Protein AF-A0A447N377-F1 (afdb_monomer_lite)

Radius of gyration: 37.44 Å; chains: 1; bounding box: 88×84×123 Å

Structure (mmCIF, N/CA/C/O backbone):
data_AF-A0A447N377-F1
#
_entry.id   AF-A0A447N377-F1
#
loop_
_atom_site.group_PDB
_atom_site.id
_atom_site.type_symbol
_atom_site.label_atom_id
_atom_site.label_alt_id
_atom_site.label_comp_id
_atom_site.label_asym_id
_atom_site.label_entity_id
_atom_site.label_seq_id
_atom_site.pdbx_PDB_ins_code
_atom_site.Cartn_x
_atom_site.Cartn_y
_atom_site.Cartn_z
_atom_site.occupancy
_atom_site.B_iso_or_equiv
_atom_site.auth_seq_id
_atom_site.auth_comp_id
_atom_site.auth_asym_id
_atom_site.auth_atom_id
_atom_site.pdbx_PDB_model_num
ATOM 1 N N . MET A 1 1 ? -27.195 42.899 8.205 1.00 73.75 1 MET A N 1
ATOM 2 C CA . MET A 1 1 ? -25.758 42.702 7.916 1.00 73.75 1 MET A CA 1
ATOM 3 C C . MET A 1 1 ? -25.641 41.935 6.617 1.00 73.75 1 MET A C 1
ATOM 5 O O . MET A 1 1 ? -26.554 41.173 6.319 1.00 73.75 1 MET A O 1
ATOM 9 N N . HIS A 1 2 ? -24.574 42.140 5.854 1.00 81.06 2 HIS A N 1
ATOM 10 C CA . HIS A 1 2 ? -24.259 41.315 4.686 1.00 81.06 2 HIS A CA 1
ATOM 11 C C . HIS A 1 2 ? -22.969 40.522 4.930 1.00 81.06 2 HIS A C 1
ATOM 13 O O . HIS A 1 2 ? -22.184 40.863 5.818 1.00 81.06 2 HIS A O 1
ATOM 19 N N . ASP A 1 3 ? -22.747 39.462 4.154 1.00 82.25 3 ASP A N 1
ATOM 20 C CA . ASP A 1 3 ? -21.522 38.666 4.255 1.00 82.25 3 ASP A CA 1
ATOM 21 C C . ASP A 1 3 ? -20.278 39.521 3.928 1.00 82.25 3 ASP A C 1
ATOM 23 O O . ASP A 1 3 ? -20.344 40.462 3.128 1.00 82.25 3 ASP A O 1
ATOM 27 N N . ASN A 1 4 ? -19.150 39.222 4.577 1.00 82.88 4 ASN A N 1
ATOM 28 C CA . ASN A 1 4 ? -17.864 39.936 4.472 1.00 82.88 4 ASN A CA 1
ATOM 29 C C . ASN A 1 4 ? -17.868 41.408 4.945 1.00 82.88 4 ASN A C 1
ATOM 31 O O . ASN A 1 4 ? -16.942 42.168 4.645 1.00 82.88 4 ASN A O 1
ATOM 35 N N . GLN A 1 5 ? -18.878 41.827 5.716 1.00 87.44 5 GLN A N 1
ATOM 36 C CA . GLN A 1 5 ? -18.969 43.175 6.288 1.00 87.44 5 GLN A CA 1
ATOM 37 C C . GLN A 1 5 ? -18.041 43.360 7.502 1.00 87.44 5 GLN A C 1
ATOM 39 O O . GLN A 1 5 ? -17.917 42.477 8.352 1.00 87.44 5 GLN A O 1
ATOM 44 N N . LEU A 1 6 ? -17.427 44.544 7.627 1.00 89.12 6 LEU A N 1
ATOM 45 C CA . LEU A 1 6 ? -16.723 44.955 8.845 1.00 89.12 6 LEU A CA 1
ATOM 46 C C . LEU A 1 6 ? -17.734 45.411 9.909 1.00 89.12 6 LEU A C 1
ATOM 48 O O . LEU A 1 6 ? -18.517 46.330 9.664 1.00 89.12 6 LEU A O 1
ATOM 52 N N . VAL A 1 7 ? -17.674 44.809 11.095 1.00 92.12 7 VAL A N 1
ATOM 53 C CA . VAL A 1 7 ? -18.525 45.128 12.248 1.00 92.12 7 VAL A CA 1
ATOM 54 C C . VAL A 1 7 ? -17.699 45.630 13.431 1.00 92.12 7 VAL A C 1
ATOM 56 O O . VAL A 1 7 ? -16.515 45.308 13.567 1.00 92.12 7 VAL A O 1
ATOM 59 N N . LYS A 1 8 ? -18.335 46.434 14.286 1.00 93.56 8 LYS A N 1
ATOM 60 C CA . LYS A 1 8 ? -17.769 46.916 15.550 1.00 93.56 8 LYS A CA 1
ATOM 61 C C . LYS A 1 8 ? -18.187 46.022 16.715 1.00 93.56 8 LYS A C 1
ATOM 63 O O . LYS A 1 8 ? -19.233 45.376 16.662 1.00 93.56 8 LYS A O 1
ATOM 68 N N . LYS A 1 9 ? -17.407 46.040 17.792 1.00 91.69 9 LYS A N 1
ATOM 69 C CA . LYS A 1 9 ? -17.770 45.424 19.068 1.00 91.69 9 LYS A CA 1
ATOM 70 C C . LYS A 1 9 ? -19.156 45.908 19.522 1.00 91.69 9 LYS A C 1
ATOM 72 O O . LYS A 1 9 ? -19.496 47.078 19.366 1.00 91.69 9 LYS A O 1
ATOM 77 N N . ASP A 1 10 ? -19.950 44.983 20.053 1.00 91.12 10 ASP A N 1
ATOM 78 C CA . ASP A 1 10 ? -21.311 45.168 20.573 1.00 91.12 10 ASP A CA 1
ATOM 79 C C . ASP A 1 10 ? -22.388 45.521 19.525 1.00 91.12 10 ASP A C 1
ATOM 81 O O . ASP A 1 10 ? -23.575 45.643 19.859 1.00 91.12 10 ASP A O 1
ATOM 85 N N . GLN A 1 11 ? -22.014 45.602 18.243 1.00 92.56 11 GLN A N 1
ATOM 86 C CA . GLN A 1 11 ? -22.951 45.758 17.135 1.00 92.56 11 GLN A CA 1
ATOM 87 C C . GLN A 1 11 ? -23.847 44.518 17.017 1.00 92.56 11 GLN A C 1
ATOM 89 O O . GLN A 1 11 ? -23.368 43.382 17.061 1.00 92.56 11 GLN A O 1
ATOM 94 N N . VAL A 1 12 ? -25.156 44.737 16.868 1.00 91.56 12 VAL A N 1
ATOM 95 C CA . VAL A 1 12 ? -26.138 43.655 16.710 1.00 91.56 12 VAL A CA 1
ATOM 96 C C . VAL A 1 12 ? -25.937 42.980 15.355 1.00 91.56 12 VAL A C 1
ATOM 98 O O . VAL A 1 12 ? -25.948 43.649 14.320 1.00 91.56 12 VAL A O 1
ATOM 101 N N . LEU A 1 13 ? -25.753 41.660 15.373 1.00 88.50 13 LEU A N 1
ATOM 102 C CA . LEU A 1 13 ? -25.610 40.837 14.174 1.00 88.50 13 LEU A CA 1
ATOM 103 C C . LEU A 1 13 ? -26.980 40.363 13.686 1.00 88.50 13 LEU A C 1
ATOM 105 O O . LEU A 1 13 ? -27.349 40.629 12.543 1.00 88.50 13 LEU A O 1
ATOM 109 N N . PHE A 1 14 ? -27.735 39.707 14.570 1.00 87.88 14 PHE A N 1
ATOM 110 C CA . PHE A 1 14 ? -29.106 39.255 14.340 1.00 87.88 14 PHE A CA 1
ATOM 111 C C . PHE A 1 14 ? -29.842 39.062 15.674 1.00 87.88 14 PHE A C 1
ATOM 113 O O . PHE A 1 14 ? -29.226 38.999 16.744 1.00 87.88 14 PHE A O 1
ATOM 120 N N . THR A 1 15 ? -31.167 38.976 15.602 1.00 90.88 15 THR A N 1
ATOM 121 C CA . THR A 1 15 ? -32.059 38.823 16.756 1.00 90.88 15 THR A CA 1
ATOM 122 C C . THR A 1 15 ? -32.884 37.555 16.585 1.00 90.88 15 THR A C 1
ATOM 124 O O . THR A 1 15 ? -33.470 37.339 15.527 1.00 90.88 15 THR A O 1
ATOM 127 N N . ILE A 1 16 ? -32.906 36.716 17.618 1.00 90.00 16 ILE A N 1
ATOM 128 C CA . ILE A 1 16 ? -33.758 35.525 17.695 1.00 90.00 16 ILE A CA 1
ATOM 129 C C . ILE A 1 16 ? -35.183 35.959 18.051 1.00 90.00 16 ILE A C 1
ATOM 131 O O . ILE A 1 16 ? -35.364 36.935 18.779 1.00 90.00 16 ILE A O 1
ATOM 135 N N . ASP A 1 17 ? -36.186 35.231 17.562 1.00 91.50 17 ASP A N 1
ATOM 136 C CA . ASP A 1 17 ? -37.587 35.485 17.894 1.00 91.50 17 ASP A CA 1
ATOM 137 C C . ASP A 1 17 ? -37.832 35.467 19.420 1.00 91.50 17 ASP A C 1
ATOM 139 O O . ASP A 1 17 ? -37.487 34.515 20.124 1.00 91.50 17 ASP A O 1
ATOM 143 N N . GLN A 1 18 ? -38.390 36.560 19.942 1.00 92.44 18 GLN A N 1
ATOM 144 C CA . GLN A 1 18 ? -38.447 36.873 21.377 1.00 92.44 18 GLN A CA 1
ATOM 145 C C . GLN A 1 18 ? -39.752 36.537 22.128 1.00 92.44 18 GLN A C 1
ATOM 147 O O . GLN A 1 18 ? -39.660 36.378 23.350 1.00 92.44 18 GLN A O 1
ATOM 152 N N . PRO A 1 19 ? -40.953 36.416 21.515 1.00 93.38 19 PRO A N 1
ATOM 153 C CA . PRO A 1 19 ? -42.212 36.272 22.254 1.00 93.38 19 PRO A CA 1
ATOM 154 C C . PRO A 1 19 ? -42.217 35.134 23.280 1.00 93.38 19 PRO A C 1
ATOM 156 O O . PRO A 1 19 ? -42.703 35.303 24.398 1.00 93.38 19 PRO A O 1
ATOM 159 N N . ARG A 1 20 ? -41.618 33.985 22.943 1.00 91.44 20 ARG A N 1
ATOM 160 C CA . ARG A 1 20 ? -41.506 32.839 23.859 1.00 91.44 20 ARG A CA 1
ATOM 161 C C . ARG A 1 20 ? -40.660 33.159 25.096 1.00 91.44 20 ARG A C 1
ATOM 163 O O . ARG A 1 20 ? -41.041 32.793 26.203 1.00 91.44 20 ARG A O 1
ATOM 170 N N . TYR A 1 21 ? -39.539 33.852 24.913 1.00 92.81 21 TYR A N 1
ATOM 171 C CA . TYR A 1 21 ? -38.634 34.237 26.000 1.00 92.81 21 TYR A CA 1
ATOM 172 C C . TYR A 1 21 ? -39.241 35.328 26.886 1.00 92.81 21 TYR A C 1
ATOM 174 O O . TYR A 1 21 ? -39.109 35.274 28.104 1.00 92.81 21 TYR A O 1
ATOM 182 N N . GLN A 1 22 ? -39.971 36.277 26.293 1.00 94.88 22 GLN A N 1
ATOM 183 C CA . GLN A 1 22 ? -40.710 37.294 27.044 1.00 94.88 22 GLN A CA 1
ATOM 184 C C . GLN A 1 22 ? -41.804 36.668 27.919 1.00 94.88 22 GLN A C 1
ATOM 186 O O . GLN A 1 22 ? -41.957 37.048 29.077 1.00 94.88 22 GLN A O 1
ATOM 191 N N . LYS A 1 23 ? -42.543 35.679 27.394 1.00 95.69 23 LYS A N 1
ATOM 192 C CA . LYS A 1 23 ? -43.554 34.947 28.171 1.00 95.69 23 LYS A CA 1
ATOM 193 C C . LYS A 1 23 ? -42.940 34.117 29.299 1.00 95.69 23 LYS A C 1
ATOM 195 O O . LYS A 1 23 ? -43.473 34.152 30.399 1.00 95.69 23 LYS A O 1
ATOM 200 N N . ALA A 1 24 ? -41.808 33.457 29.054 1.00 93.69 24 ALA A N 1
ATOM 201 C CA . ALA A 1 24 ? -41.088 32.713 30.089 1.00 93.69 24 ALA A CA 1
ATOM 202 C C . ALA A 1 24 ? -40.566 33.625 31.217 1.00 93.69 24 ALA A C 1
ATOM 204 O O . ALA A 1 24 ? -40.625 33.256 32.387 1.00 93.69 24 ALA A O 1
ATOM 205 N N . LEU A 1 25 ? -40.091 34.833 30.885 1.00 96.19 25 LEU A N 1
ATOM 206 C CA . LEU A 1 25 ? -39.708 35.824 31.893 1.00 96.19 25 LEU A CA 1
ATOM 207 C C . LEU A 1 25 ? -40.919 36.278 32.719 1.00 96.19 25 LEU A C 1
ATOM 209 O O . LEU A 1 25 ? -40.833 36.298 33.942 1.00 96.19 25 LEU A O 1
ATOM 213 N N . ALA A 1 26 ? -42.044 36.585 32.068 1.00 95.69 26 ALA A N 1
ATOM 214 C CA . ALA A 1 26 ? -43.267 37.000 32.755 1.00 95.69 26 ALA A CA 1
ATOM 215 C C . ALA A 1 26 ? -43.814 35.914 33.704 1.00 95.69 26 ALA A C 1
ATOM 217 O O . ALA A 1 26 ? -44.286 36.230 34.793 1.00 95.69 26 ALA A O 1
ATOM 218 N N . GLU A 1 27 ? -43.725 34.639 33.314 1.00 96.31 27 GLU A N 1
ATOM 219 C CA . GLU A 1 27 ? -44.078 33.493 34.164 1.00 96.31 27 GLU A CA 1
ATOM 220 C C . GLU A 1 27 ? -43.169 33.410 35.401 1.00 96.31 27 GLU A C 1
ATOM 222 O O . GLU A 1 27 ? -43.656 33.374 36.530 1.00 96.31 27 GLU A O 1
ATOM 227 N N . ALA A 1 28 ? -41.848 33.493 35.213 1.00 95.94 28 ALA A N 1
ATOM 228 C CA . ALA A 1 28 ? -40.897 33.459 36.323 1.00 95.94 28 ALA A CA 1
ATOM 229 C C . ALA A 1 28 ? -41.024 34.675 37.266 1.00 95.94 28 ALA A C 1
ATOM 231 O O . ALA A 1 28 ? -40.805 34.556 38.472 1.00 95.94 28 ALA A O 1
ATOM 232 N N . GLU A 1 29 ? -41.383 35.852 36.746 1.00 96.44 29 GLU A N 1
ATOM 233 C CA . GLU A 1 29 ? -41.682 37.037 37.560 1.00 96.44 29 GLU A CA 1
ATOM 234 C C . GLU A 1 29 ? -42.947 36.851 38.409 1.00 96.44 29 GLU A C 1
ATOM 236 O O . GLU A 1 29 ? -42.958 37.245 39.580 1.00 96.44 29 GLU A O 1
ATOM 241 N N . ALA A 1 30 ? -43.983 36.206 37.862 1.00 96.25 30 ALA A N 1
ATOM 242 C CA . ALA A 1 30 ? -45.196 35.873 38.605 1.00 96.25 30 ALA A CA 1
ATOM 243 C C . ALA A 1 30 ? -44.912 34.886 39.753 1.00 96.25 30 ALA A C 1
ATOM 245 O O . ALA A 1 30 ? -45.401 35.090 40.867 1.00 96.25 30 ALA A O 1
ATOM 246 N N . ASP A 1 31 ? -44.063 33.881 39.523 1.00 94.81 31 ASP A N 1
ATOM 247 C CA . ASP A 1 31 ? -43.639 32.933 40.561 1.00 94.81 31 ASP A CA 1
ATOM 248 C C . ASP A 1 31 ? -42.880 33.623 41.699 1.00 94.81 31 ASP A C 1
ATOM 250 O O . ASP A 1 31 ? -43.144 33.370 42.878 1.00 94.81 31 ASP A O 1
ATOM 254 N N . VAL A 1 32 ? -41.953 34.533 41.371 1.00 96.81 32 VAL A N 1
ATOM 255 C CA . VAL A 1 32 ? -41.240 35.324 42.387 1.00 96.81 32 VAL A CA 1
ATOM 256 C C . VAL A 1 32 ? -42.228 36.138 43.218 1.00 96.81 32 VAL A C 1
ATOM 258 O O . VAL A 1 32 ? -42.134 36.118 44.445 1.00 96.81 32 VAL A O 1
ATOM 261 N N . ALA A 1 33 ? -43.191 36.809 42.579 1.00 96.12 33 ALA A N 1
ATOM 262 C CA . ALA A 1 33 ? -44.211 37.580 43.283 1.00 96.12 33 ALA A CA 1
ATOM 263 C C . ALA A 1 33 ? -45.057 36.693 44.215 1.00 96.12 33 ALA A C 1
ATOM 265 O O . ALA A 1 33 ? -45.279 37.054 45.373 1.00 96.12 33 ALA A O 1
ATOM 266 N N . TYR A 1 34 ? -45.465 35.506 43.754 1.00 96.44 34 TYR A N 1
ATOM 267 C CA . TYR A 1 34 ? -46.219 34.540 44.553 1.00 96.44 34 TYR A CA 1
ATOM 268 C C . TYR A 1 34 ? -45.441 34.082 45.797 1.00 96.44 34 TYR A C 1
ATOM 270 O O . TYR A 1 34 ? -45.921 34.232 46.925 1.00 96.44 34 TYR A O 1
ATOM 278 N N . TYR A 1 35 ? -44.211 33.583 45.623 1.00 96.38 35 TYR A N 1
ATOM 279 C CA . TYR A 1 35 ? -43.396 33.108 46.746 1.00 96.38 35 TYR A CA 1
ATOM 280 C C . TYR A 1 35 ? -42.967 34.237 47.682 1.00 96.38 35 TYR A C 1
ATOM 282 O O . TYR A 1 35 ? -42.765 34.002 48.872 1.00 96.38 35 TYR A O 1
ATOM 290 N N . GLN A 1 36 ? -42.848 35.465 47.181 1.00 96.25 36 GLN A N 1
ATOM 291 C CA . GLN A 1 36 ? -42.524 36.625 48.002 1.00 96.25 36 GLN A CA 1
ATOM 292 C C . GLN A 1 36 ? -43.665 36.955 48.970 1.00 96.25 36 GLN A C 1
ATOM 294 O O . GLN A 1 36 ? -43.411 37.172 50.158 1.00 96.25 36 GLN A O 1
ATOM 299 N N . VAL A 1 37 ? -44.911 36.933 48.488 1.00 96.56 37 VAL A N 1
ATOM 300 C CA . VAL A 1 37 ? -46.103 37.116 49.330 1.00 96.56 37 VAL A CA 1
ATOM 301 C C . VAL A 1 37 ? -46.230 35.970 50.338 1.00 96.56 37 VAL A C 1
ATOM 303 O O . VAL A 1 37 ? -46.401 36.221 51.532 1.00 96.56 37 VAL A O 1
ATOM 306 N N . LEU A 1 38 ? -46.049 34.721 49.898 1.00 95.50 38 LEU A N 1
ATOM 307 C CA . LEU A 1 38 ? -46.114 33.547 50.775 1.00 95.50 38 LEU A CA 1
ATOM 308 C C . LEU A 1 38 ? -45.028 33.570 51.866 1.00 95.50 38 LEU A C 1
ATOM 310 O O . LEU A 1 38 ? -45.298 33.282 53.033 1.00 95.50 38 LEU A O 1
ATOM 314 N N . ALA A 1 39 ? -43.799 33.960 51.516 1.00 95.44 39 ALA A N 1
ATOM 315 C CA . ALA A 1 39 ? -42.708 34.118 52.475 1.00 95.44 39 ALA A CA 1
ATOM 316 C C . ALA A 1 39 ? -43.025 35.199 53.516 1.00 95.44 39 ALA A C 1
ATOM 318 O O . ALA A 1 39 ? -42.696 35.040 54.693 1.00 95.44 39 ALA A O 1
ATOM 319 N N . GLN A 1 40 ? -43.671 36.293 53.104 1.00 94.56 40 GLN A N 1
ATOM 320 C CA . GLN A 1 40 ? -44.085 37.360 54.010 1.00 94.56 40 GLN A CA 1
ATOM 321 C C . GLN A 1 40 ? -45.167 36.887 54.988 1.00 94.56 40 GLN A C 1
ATOM 323 O O . GLN A 1 40 ? -45.039 37.142 56.187 1.00 94.56 40 GLN A O 1
ATOM 328 N N . GLU A 1 41 ? -46.174 36.153 54.510 1.00 94.69 41 GLU A N 1
ATOM 329 C CA . GLU A 1 41 ? -47.214 35.545 55.351 1.00 94.69 41 GLU A CA 1
ATOM 330 C C . GLU A 1 41 ? -46.597 34.600 56.395 1.00 94.69 41 GLU A C 1
ATOM 332 O O . GLU A 1 41 ? -46.799 34.767 57.602 1.00 94.69 41 GLU A O 1
ATOM 337 N N . LYS A 1 42 ? -45.758 33.651 55.956 1.00 93.69 42 LYS A N 1
ATOM 338 C CA . LYS A 1 42 ? -45.124 32.671 56.853 1.00 93.69 42 LYS A CA 1
ATOM 339 C C . LYS A 1 42 ? -44.116 33.297 57.808 1.00 93.69 42 LYS A C 1
ATOM 341 O O . LYS A 1 42 ? -43.973 32.832 58.938 1.00 93.69 42 LYS A O 1
ATOM 346 N N . ARG A 1 43 ? -43.476 34.404 57.420 1.00 94.81 43 ARG A N 1
ATOM 347 C CA . ARG A 1 43 ? -42.605 35.184 58.310 1.00 94.81 43 ARG A CA 1
ATOM 348 C C . ARG A 1 43 ? -43.401 35.834 59.439 1.00 94.81 43 ARG A C 1
ATOM 350 O O . ARG A 1 43 ? -42.941 35.823 60.580 1.00 94.81 43 ARG A O 1
ATOM 357 N N . GLN A 1 44 ? -44.582 36.382 59.147 1.00 93.81 44 GLN A N 1
ATOM 358 C CA . GLN A 1 44 ? -45.466 36.936 60.177 1.00 93.81 44 GLN A CA 1
ATOM 359 C C . GLN A 1 44 ? -45.991 35.837 61.108 1.00 93.81 44 GLN A C 1
ATOM 361 O O . GLN A 1 44 ? -45.985 36.010 62.329 1.00 93.81 44 GLN A O 1
ATOM 366 N N . GLU A 1 45 ? -46.386 34.691 60.550 1.00 89.81 45 GLU A N 1
ATOM 367 C CA . GLU A 1 45 ? -46.871 33.544 61.317 1.00 89.81 45 GLU A CA 1
ATOM 368 C C . GLU A 1 45 ? -45.805 32.994 62.278 1.00 89.81 45 GLU A C 1
ATOM 370 O O . GLU A 1 45 ? -46.067 32.885 63.479 1.00 89.81 45 GLU A O 1
ATOM 375 N N . ALA A 1 46 ? -44.594 32.724 61.781 1.00 90.06 46 ALA A N 1
ATOM 376 C CA . ALA A 1 46 ? -43.468 32.270 62.596 1.00 90.06 46 ALA A CA 1
ATOM 377 C C . ALA A 1 46 ? -43.059 33.324 63.638 1.00 90.06 46 ALA A C 1
ATOM 379 O O . ALA A 1 46 ? -42.859 33.001 64.807 1.00 90.06 46 ALA A O 1
ATOM 380 N N . GLY A 1 47 ? -43.016 34.607 63.257 1.00 89.88 47 GLY A N 1
ATOM 381 C CA . GLY A 1 47 ? -42.719 35.710 64.174 1.00 89.88 47 GLY A CA 1
ATOM 382 C C . GLY A 1 47 ? -43.721 35.823 65.327 1.00 89.88 47 GLY A C 1
ATOM 383 O O . GLY A 1 47 ? -43.321 36.071 66.463 1.00 89.88 47 GLY A O 1
ATOM 384 N N . ARG A 1 48 ? -45.015 35.595 65.065 1.00 88.75 48 ARG A N 1
ATOM 385 C CA . ARG A 1 48 ? -46.061 35.557 66.099 1.00 88.75 48 ARG A CA 1
ATOM 386 C C . ARG A 1 48 ? -45.889 34.358 67.037 1.00 88.75 48 ARG A C 1
ATOM 388 O O . ARG A 1 48 ? -45.923 34.548 68.248 1.00 88.75 48 ARG A O 1
ATOM 395 N N . ARG A 1 49 ? -45.666 33.152 66.499 1.00 86.69 49 ARG A N 1
ATOM 396 C CA . ARG A 1 49 ? -45.469 31.923 67.297 1.00 86.69 49 ARG A CA 1
ATOM 397 C C . ARG A 1 49 ? -44.204 31.992 68.165 1.00 86.69 49 ARG A C 1
ATOM 399 O O . ARG A 1 49 ? -44.256 31.649 69.340 1.00 86.69 49 ARG A O 1
ATOM 406 N N . ASN A 1 50 ? -43.115 32.560 67.639 1.00 86.25 50 ASN A N 1
ATOM 407 C CA . ASN A 1 50 ? -41.881 32.803 68.397 1.00 86.25 50 ASN A CA 1
ATOM 408 C C . ASN A 1 50 ? -42.082 33.779 69.577 1.00 86.25 50 ASN A C 1
ATOM 410 O O . ASN A 1 50 ? -41.427 33.625 70.603 1.00 86.25 50 ASN A O 1
ATOM 414 N N . ARG A 1 51 ? -42.984 34.771 69.464 1.00 86.75 51 ARG A N 1
ATOM 415 C CA . ARG A 1 51 ? -43.293 35.717 70.560 1.00 86.75 51 ARG A CA 1
ATOM 416 C C . ARG A 1 51 ? -44.178 35.120 71.656 1.00 86.75 51 ARG A C 1
ATOM 418 O O . ARG A 1 51 ? -44.027 35.512 72.806 1.00 86.75 51 ARG A O 1
ATOM 425 N N . LEU A 1 52 ? -45.103 34.219 71.308 1.00 84.69 52 LEU A N 1
ATOM 426 C CA . LEU A 1 52 ? -45.991 33.550 72.273 1.00 84.69 52 LEU A CA 1
ATOM 427 C C . LEU A 1 52 ? -45.221 32.586 73.198 1.00 84.69 52 LEU A C 1
ATOM 429 O O . LEU A 1 52 ? -45.601 32.413 74.353 1.00 84.69 52 LEU A O 1
ATOM 433 N N . GLY A 1 53 ? -44.109 32.016 72.716 1.00 76.50 53 GLY A N 1
ATOM 434 C CA . GLY A 1 53 ? -43.175 31.217 73.513 1.00 76.50 53 GLY A CA 1
ATOM 435 C C . GLY A 1 53 ? -43.727 29.863 73.985 1.00 76.50 53 GLY A C 1
ATOM 436 O O . GLY A 1 53 ? -44.866 29.488 73.718 1.00 76.50 53 GLY A O 1
ATOM 437 N N . VAL A 1 54 ? -42.903 29.110 74.724 1.00 76.50 54 VAL A N 1
ATOM 438 C CA . VAL A 1 54 ? -43.196 27.719 75.152 1.00 76.50 54 VAL A CA 1
ATOM 439 C C . VAL A 1 54 ? -44.287 27.638 76.239 1.00 76.50 54 VAL A C 1
ATOM 441 O O . VAL A 1 54 ? -44.720 26.557 76.617 1.00 76.50 54 VAL A O 1
ATOM 444 N N . GLN A 1 55 ? -44.747 28.778 76.765 1.00 73.81 55 GLN A N 1
ATOM 445 C CA . GLN A 1 55 ? -45.818 28.826 77.768 1.00 73.81 55 GLN A CA 1
ATOM 446 C C . GLN A 1 55 ? -47.217 28.627 77.162 1.00 73.81 55 GLN A C 1
ATOM 448 O O . GLN A 1 55 ? -48.114 28.181 77.869 1.00 73.81 55 GLN A O 1
ATOM 453 N N . ALA A 1 56 ? -47.401 28.942 75.873 1.00 72.38 56 ALA A N 1
ATOM 454 C CA . ALA A 1 56 ? -48.690 28.847 75.181 1.00 72.38 56 ALA A CA 1
ATOM 455 C C . ALA A 1 56 ? -48.696 27.850 74.003 1.00 72.38 56 ALA A C 1
ATOM 457 O O . ALA A 1 56 ? -49.761 27.577 73.456 1.00 72.38 56 ALA A O 1
ATOM 458 N N . MET A 1 57 ? -47.532 27.323 73.597 1.00 77.06 57 MET A N 1
ATOM 459 C CA . MET A 1 57 ? -47.371 26.388 72.473 1.00 77.06 57 MET A CA 1
ATOM 460 C C . MET A 1 57 ? -46.248 25.377 72.737 1.00 77.06 57 MET A C 1
ATOM 462 O O . MET A 1 57 ? -45.335 25.638 73.524 1.00 77.06 57 MET A O 1
ATOM 466 N N . SER A 1 58 ? -46.282 24.232 72.051 1.00 84.88 58 SER A N 1
ATOM 467 C CA . SER A 1 58 ? -45.204 23.241 72.140 1.00 84.88 58 SER A CA 1
ATOM 468 C C . SER A 1 58 ? -43.937 23.715 71.408 1.00 84.88 58 SER A C 1
ATOM 470 O O . SER A 1 58 ? -44.002 24.472 70.437 1.00 84.88 58 SER A O 1
ATOM 472 N N . ARG A 1 59 ? -42.753 23.254 71.848 1.00 83.44 59 ARG A N 1
ATOM 473 C CA . ARG A 1 59 ? -41.482 23.533 71.140 1.00 83.44 59 ARG A CA 1
ATOM 474 C C . ARG A 1 59 ? -41.507 23.018 69.700 1.00 83.44 59 ARG A C 1
ATOM 476 O O . ARG A 1 59 ? -41.013 23.692 68.804 1.00 83.44 59 ARG A O 1
ATOM 483 N N . GLU A 1 60 ? -42.141 21.869 69.486 1.00 83.75 60 GLU A N 1
ATOM 484 C CA . GLU A 1 60 ? -42.258 21.245 68.173 1.00 83.75 60 GLU A CA 1
ATOM 485 C C . GLU A 1 60 ? -43.035 22.125 67.182 1.00 83.75 60 GLU A C 1
ATOM 487 O O . GLU A 1 60 ? -42.584 22.323 66.059 1.00 83.75 60 GLU A O 1
ATOM 492 N N . GLU A 1 61 ? -44.149 22.737 67.591 1.00 82.88 61 GLU A N 1
ATOM 493 C CA . GLU A 1 61 ? -44.941 23.620 66.717 1.00 82.88 61 GLU A CA 1
ATOM 494 C C . GLU A 1 61 ? -44.211 24.920 66.339 1.00 82.88 61 GLU A C 1
ATOM 496 O O . GLU A 1 61 ? -44.455 25.485 65.264 1.00 82.88 61 GLU A O 1
ATOM 501 N N . ILE A 1 62 ? -43.332 25.411 67.219 1.00 85.50 62 ILE A N 1
ATOM 502 C CA . ILE A 1 62 ? -42.477 26.577 66.963 1.00 85.50 62 ILE A CA 1
ATOM 503 C C . ILE A 1 62 ? -41.392 26.209 65.943 1.00 85.50 62 ILE A C 1
ATOM 505 O O . ILE A 1 62 ? -41.214 26.917 64.947 1.00 85.50 62 ILE A O 1
ATOM 509 N N . ASP A 1 63 ? -40.717 25.076 66.144 1.00 88.31 63 ASP A N 1
ATOM 510 C CA . ASP A 1 63 ? -39.689 24.578 65.228 1.00 88.31 63 ASP A CA 1
ATOM 511 C C . ASP A 1 63 ? -40.280 24.227 63.855 1.00 88.31 63 ASP A C 1
ATOM 513 O O . ASP A 1 63 ? -39.715 24.598 62.826 1.00 88.31 63 ASP A O 1
ATOM 517 N N . GLN A 1 64 ? -41.467 23.614 63.809 1.00 90.12 64 GLN A N 1
ATOM 518 C CA . GLN A 1 64 ? -42.196 23.350 62.566 1.00 90.12 64 GLN A CA 1
ATOM 519 C C . GLN A 1 64 ? -42.502 24.646 61.801 1.00 90.12 64 GLN A C 1
ATOM 521 O O . GLN A 1 64 ? -42.248 24.719 60.598 1.00 90.12 64 GLN A O 1
ATOM 526 N N . ALA A 1 65 ? -42.986 25.698 62.470 1.00 88.50 65 ALA A N 1
ATOM 527 C CA . ALA A 1 65 ? -43.268 26.979 61.817 1.00 88.50 65 ALA A CA 1
ATOM 528 C C . ALA A 1 65 ? -41.998 27.664 61.276 1.00 88.50 65 ALA A C 1
ATOM 530 O O . ALA A 1 65 ? -42.013 28.212 60.171 1.00 88.50 65 ALA A O 1
ATOM 531 N N . ASN A 1 66 ? -40.889 27.600 62.020 1.00 91.38 66 ASN A N 1
ATOM 532 C CA . ASN A 1 66 ? -39.595 28.118 61.571 1.00 91.38 66 ASN A CA 1
ATOM 533 C C . ASN A 1 66 ? -39.044 27.309 60.379 1.00 91.38 66 ASN A C 1
ATOM 535 O O . ASN A 1 66 ? -38.566 27.902 59.411 1.00 91.38 66 ASN A O 1
ATOM 539 N N . ASN A 1 67 ? -39.178 25.980 60.391 1.00 92.94 67 ASN A N 1
ATOM 540 C CA . ASN A 1 67 ? -38.776 25.107 59.283 1.00 92.94 67 ASN A CA 1
ATOM 541 C C . ASN A 1 67 ? -39.603 25.361 58.013 1.00 92.94 67 ASN A C 1
ATOM 543 O O . ASN A 1 67 ? -39.052 25.411 56.910 1.00 92.94 67 ASN A O 1
ATOM 547 N N . VAL A 1 68 ? -40.915 25.583 58.151 1.00 94.12 68 VAL A N 1
ATOM 548 C CA . VAL A 1 68 ? -41.791 25.955 57.028 1.00 94.12 68 VAL A CA 1
ATOM 549 C C . VAL A 1 68 ? -41.376 27.307 56.447 1.00 94.12 68 VAL A C 1
ATOM 551 O O . VAL A 1 68 ? -41.247 27.427 55.229 1.00 94.12 68 VAL A O 1
ATOM 554 N N . LEU A 1 69 ? -41.088 28.306 57.290 1.00 94.94 69 LEU A N 1
ATOM 555 C CA . LEU A 1 69 ? -40.568 29.594 56.826 1.00 94.94 69 LEU A CA 1
ATOM 556 C C . LEU A 1 69 ? -39.253 29.430 56.048 1.00 94.94 69 LEU A C 1
ATOM 558 O O . LEU A 1 69 ? -39.128 29.978 54.955 1.00 94.94 69 LEU A O 1
ATOM 562 N N . GLN A 1 70 ? -38.289 28.668 56.574 1.00 94.81 70 GLN A N 1
ATOM 563 C CA . GLN A 1 70 ? -37.022 28.410 55.877 1.00 94.81 70 GLN A CA 1
ATOM 564 C C . GLN A 1 70 ? -37.246 27.720 54.528 1.00 94.81 70 GLN A C 1
ATOM 566 O O . GLN A 1 70 ? -36.675 28.128 53.518 1.00 94.81 70 GLN A O 1
ATOM 571 N N . THR A 1 71 ? -38.147 26.739 54.478 1.00 96.25 71 THR A N 1
ATOM 572 C CA . THR A 1 71 ? -38.509 26.041 53.236 1.00 96.25 71 THR A CA 1
ATOM 573 C C . THR A 1 71 ? -39.041 27.012 52.180 1.00 96.25 71 THR A C 1
ATOM 575 O O . THR A 1 71 ? -38.580 26.994 51.038 1.00 96.25 71 THR A O 1
ATOM 578 N N . VAL A 1 72 ? -39.958 27.910 52.556 1.00 96.44 72 VAL A N 1
ATOM 579 C CA . VAL A 1 72 ? -40.520 28.914 51.638 1.00 96.44 72 VAL A CA 1
ATOM 580 C C . VAL A 1 72 ? -39.467 29.947 51.215 1.00 96.44 72 VAL A C 1
ATOM 582 O O . VAL A 1 72 ? -39.442 30.354 50.056 1.00 96.44 72 VAL A O 1
ATOM 585 N N . LEU A 1 73 ? -38.545 30.340 52.101 1.00 96.25 73 LEU A N 1
ATOM 586 C CA . LEU A 1 73 ? -37.430 31.222 51.734 1.00 96.25 73 LEU A CA 1
ATOM 587 C C . LEU A 1 73 ? -36.505 30.577 50.691 1.00 96.25 73 LEU A C 1
ATOM 589 O O . LEU A 1 73 ? -36.086 31.248 49.748 1.00 96.25 73 LEU A O 1
ATOM 593 N N . HIS A 1 74 ? -36.223 29.277 50.805 1.00 96.31 74 HIS A N 1
ATOM 594 C CA . HIS A 1 74 ? -35.468 28.546 49.785 1.00 96.31 74 HIS A CA 1
ATOM 595 C C . HIS A 1 74 ? -36.236 28.426 48.459 1.00 96.31 74 HIS A C 1
ATOM 597 O O . HIS A 1 74 ? -35.629 28.526 47.391 1.00 96.31 74 HIS A O 1
ATOM 603 N N . GLN A 1 75 ? -37.563 28.272 48.504 1.00 95.88 75 GLN A N 1
ATOM 604 C CA . GLN A 1 75 ? -38.407 28.300 47.303 1.00 95.88 75 GLN A CA 1
ATOM 605 C C . GLN A 1 75 ? -38.387 29.674 46.623 1.00 95.88 75 GLN A C 1
ATOM 607 O O . GLN A 1 75 ? -38.218 29.741 45.406 1.00 95.88 75 GLN A O 1
ATOM 612 N N . LEU A 1 76 ? -38.456 30.764 47.395 1.00 97.12 76 LEU A N 1
ATOM 613 C CA . LEU A 1 76 ? -38.309 32.123 46.875 1.00 97.12 76 LEU A CA 1
ATOM 614 C C . LEU A 1 76 ? -36.938 32.326 46.215 1.00 97.12 76 LEU A C 1
ATOM 616 O O . LEU A 1 76 ? -36.868 32.836 45.100 1.00 97.12 76 LEU A O 1
ATOM 620 N N . ALA A 1 77 ? -35.855 31.885 46.861 1.00 96.31 77 ALA A N 1
ATOM 621 C CA . ALA A 1 77 ? -34.510 31.973 46.293 1.00 96.31 77 ALA A CA 1
ATOM 622 C C . ALA A 1 77 ? -34.387 31.188 44.970 1.00 96.31 77 ALA A C 1
ATOM 624 O O . ALA A 1 77 ? -33.791 31.673 44.007 1.00 96.31 77 ALA A O 1
ATOM 625 N N . LYS A 1 78 ? -35.006 30.001 44.881 1.00 97.56 78 LYS A N 1
ATOM 626 C CA . LYS A 1 78 ? -35.083 29.214 43.638 1.00 97.56 78 LYS A CA 1
ATOM 627 C C . LYS A 1 78 ? -35.871 29.945 42.543 1.00 97.56 78 LYS A C 1
ATOM 629 O O . LYS A 1 78 ? -35.436 29.959 41.389 1.00 97.56 78 LYS A O 1
ATOM 634 N N . ALA A 1 79 ? -37.006 30.554 42.885 1.00 96.50 79 ALA A N 1
ATOM 635 C CA . ALA A 1 79 ? -37.810 31.331 41.942 1.00 96.50 79 ALA A CA 1
ATOM 636 C C . ALA A 1 79 ? -37.032 32.549 41.416 1.00 96.50 79 ALA A C 1
ATOM 638 O O . ALA A 1 79 ? -37.003 32.790 40.211 1.00 96.50 79 ALA A O 1
ATOM 639 N N . GLN A 1 80 ? -36.303 33.255 42.289 1.00 97.44 80 GLN A N 1
ATOM 640 C CA . GLN A 1 80 ? -35.437 34.376 41.902 1.00 97.44 80 GLN A CA 1
ATOM 641 C C . GLN A 1 80 ? -34.342 33.944 40.921 1.00 97.44 80 GLN A C 1
ATOM 643 O O . GLN A 1 80 ? -34.175 34.575 39.879 1.00 97.44 80 GLN A O 1
ATOM 648 N N . ALA A 1 81 ? -33.662 32.825 41.193 1.00 97.19 81 ALA A N 1
ATOM 649 C CA . ALA A 1 81 ? -32.666 32.270 40.278 1.00 97.19 81 ALA A CA 1
ATOM 650 C C . ALA A 1 81 ? -33.273 31.883 38.913 1.00 97.19 81 ALA A C 1
ATOM 652 O O . ALA A 1 81 ? -32.638 32.064 37.875 1.00 97.19 81 ALA A O 1
ATOM 653 N N . THR A 1 82 ? -34.515 31.388 38.903 1.00 96.06 82 THR A N 1
ATOM 654 C CA . THR A 1 82 ? -35.243 31.034 37.672 1.00 96.06 82 THR A CA 1
ATOM 655 C C . THR A 1 82 ? -35.591 32.279 36.850 1.00 96.06 82 THR A C 1
ATOM 657 O O . THR A 1 82 ? -35.377 32.291 35.638 1.00 96.06 82 THR A O 1
ATOM 660 N N . ARG A 1 83 ? -36.035 33.361 37.504 1.00 97.25 83 ARG A N 1
ATOM 661 C CA . ARG A 1 83 ? -36.260 34.673 36.873 1.00 97.25 83 ARG A CA 1
ATOM 662 C C . ARG A 1 83 ? -34.975 35.230 36.273 1.00 97.25 83 ARG A C 1
ATOM 664 O O . ARG A 1 83 ? -34.979 35.674 35.127 1.00 97.25 83 ARG A O 1
ATOM 671 N N . ASP A 1 84 ? -33.874 35.189 37.019 1.00 96.31 84 ASP A N 1
ATOM 672 C CA . ASP A 1 84 ? -32.574 35.685 36.552 1.00 96.31 84 ASP A CA 1
ATOM 673 C C . ASP A 1 84 ? -32.072 34.900 35.329 1.00 96.31 84 ASP A C 1
ATOM 675 O O . ASP A 1 84 ? -31.542 35.492 34.387 1.00 96.31 84 ASP A O 1
ATOM 679 N N . LEU A 1 85 ? -32.306 33.583 35.299 1.00 96.38 85 LEU A N 1
ATOM 680 C CA . LEU A 1 85 ? -32.007 32.736 34.146 1.00 96.38 85 LEU A CA 1
ATOM 681 C C . LEU A 1 85 ? -32.872 33.100 32.931 1.00 96.38 85 LEU A C 1
ATOM 683 O O . LEU A 1 85 ? -32.329 33.304 31.847 1.00 96.38 85 LEU A O 1
ATOM 687 N N . ALA A 1 86 ? -34.189 33.248 33.107 1.00 95.50 86 ALA A N 1
ATOM 688 C CA . ALA A 1 86 ? -35.098 33.639 32.026 1.00 95.50 86 ALA A CA 1
ATOM 689 C C . ALA A 1 86 ? -34.755 35.028 31.457 1.00 95.50 86 ALA A C 1
ATOM 691 O O . ALA A 1 86 ? -34.796 35.242 30.244 1.00 95.50 86 ALA A O 1
ATOM 692 N N . LYS A 1 87 ? -34.348 35.963 32.325 1.00 96.00 87 LYS A N 1
ATOM 693 C CA . LYS A 1 87 ? -33.880 37.294 31.926 1.00 96.00 87 LYS A CA 1
ATOM 694 C C . LYS A 1 87 ? -32.600 37.213 31.094 1.00 96.00 87 LYS A C 1
ATOM 696 O O . LYS A 1 87 ? -32.515 37.843 30.043 1.00 96.00 87 LYS A O 1
ATOM 701 N N . LEU A 1 88 ? -31.626 36.415 31.532 1.00 94.75 88 LEU A N 1
ATOM 702 C CA . LEU A 1 88 ? -30.375 36.209 30.803 1.00 94.75 88 LEU A CA 1
ATOM 703 C C . LEU A 1 88 ? -30.611 35.552 29.435 1.00 94.75 88 LEU A C 1
ATOM 705 O O . LEU A 1 88 ? -29.966 35.921 28.453 1.00 94.75 88 LEU A O 1
ATOM 709 N N . ASP A 1 89 ? -31.534 34.594 29.357 1.00 91.62 89 ASP A N 1
ATOM 710 C CA . ASP A 1 89 ? -31.906 33.949 28.099 1.00 91.62 89 ASP A CA 1
ATOM 711 C C . ASP A 1 89 ? -32.559 34.945 27.131 1.00 91.62 89 ASP A C 1
ATOM 713 O O . ASP A 1 89 ? -32.209 34.955 25.950 1.00 91.62 89 ASP A O 1
ATOM 717 N N . LEU A 1 90 ? -33.423 35.843 27.627 1.00 93.75 90 LEU A N 1
ATOM 718 C CA . LEU A 1 90 ? -33.993 36.933 26.831 1.00 93.75 90 LEU A CA 1
ATOM 719 C C . LEU A 1 90 ? -32.909 37.901 26.330 1.00 93.75 90 LEU A C 1
ATOM 721 O O . LEU A 1 90 ? -32.900 38.245 25.149 1.00 93.75 90 LEU A O 1
ATOM 725 N N . GLU A 1 91 ? -31.964 38.308 27.179 1.00 92.12 91 GLU A N 1
ATOM 726 C CA . GLU A 1 91 ? -30.839 39.169 26.780 1.00 92.12 91 GLU A CA 1
ATOM 727 C C . GLU A 1 91 ? -29.968 38.508 25.696 1.00 92.12 91 GLU A C 1
ATOM 729 O O . GLU A 1 91 ? -29.546 39.161 24.739 1.00 92.12 91 GLU A O 1
ATOM 734 N N . ARG A 1 92 ? -29.763 37.188 25.791 1.00 90.62 92 ARG A N 1
ATOM 735 C CA . ARG A 1 92 ? -28.993 36.388 24.825 1.00 90.62 92 ARG A CA 1
ATOM 736 C C . ARG A 1 92 ? -29.714 36.124 23.502 1.00 90.62 92 ARG A C 1
ATOM 738 O O . ARG A 1 92 ? -29.087 35.585 22.592 1.00 90.62 92 ARG A O 1
ATOM 745 N N . THR A 1 93 ? -30.975 36.534 23.346 1.00 91.44 93 THR A N 1
ATOM 746 C CA . THR A 1 93 ? -31.654 36.516 22.034 1.00 91.44 93 THR A CA 1
ATOM 747 C C . THR A 1 93 ? -31.060 37.532 21.057 1.00 91.44 93 THR A C 1
ATOM 749 O O . THR A 1 93 ? -31.175 37.362 19.842 1.00 91.44 93 THR A O 1
ATOM 752 N N . VAL A 1 94 ? -30.410 38.586 21.564 1.00 92.19 94 VAL A N 1
ATOM 753 C CA . VAL A 1 94 ? -29.751 39.611 20.750 1.00 92.19 94 VAL A CA 1
ATOM 754 C C . VAL A 1 94 ? -28.274 39.260 20.617 1.00 92.19 94 VAL A C 1
ATOM 756 O O . VAL A 1 94 ? -27.466 39.533 21.506 1.00 92.19 94 VAL A O 1
ATOM 759 N N . ILE A 1 95 ? -27.903 38.671 19.482 1.00 89.88 95 ILE A N 1
ATOM 760 C CA . ILE A 1 95 ? -26.522 38.261 19.229 1.00 89.88 95 ILE A CA 1
ATOM 761 C C . ILE A 1 95 ? -25.709 39.473 18.772 1.00 89.88 95 ILE A C 1
ATOM 763 O O . ILE A 1 95 ? -25.992 40.092 17.744 1.00 89.88 95 ILE A O 1
ATOM 767 N N . ARG A 1 96 ? -24.680 39.814 19.554 1.00 91.00 96 ARG A N 1
ATOM 768 C CA . ARG A 1 96 ? -23.782 40.955 19.323 1.00 91.00 96 ARG A CA 1
ATOM 769 C C . ARG A 1 96 ? -22.370 40.491 18.990 1.00 91.00 96 ARG A C 1
ATOM 771 O O . ARG A 1 96 ? -21.935 39.432 19.438 1.00 91.00 96 ARG A O 1
ATOM 778 N N . ALA A 1 97 ? -21.640 41.301 18.228 1.00 91.19 97 ALA A N 1
ATOM 779 C CA . ALA A 1 97 ? -20.247 41.021 17.905 1.00 91.19 97 ALA A CA 1
ATOM 780 C C . ALA A 1 97 ? -19.341 41.173 19.149 1.00 91.19 97 ALA A C 1
ATOM 782 O O . ALA A 1 97 ? -19.312 42.249 19.748 1.00 91.19 97 ALA A O 1
ATOM 783 N N . PRO A 1 98 ? -18.546 40.156 19.532 1.00 90.62 98 PRO A N 1
ATOM 784 C CA . PRO A 1 98 ? -17.676 40.232 20.711 1.00 90.62 98 PRO A CA 1
ATOM 785 C C . PRO A 1 98 ? -16.448 41.146 20.533 1.00 90.62 98 PRO A C 1
ATOM 787 O O . PRO A 1 98 ? -15.812 41.522 21.520 1.00 90.62 98 PRO A O 1
ATOM 790 N N . ALA A 1 99 ? -16.079 41.491 19.294 1.00 91.62 99 ALA A N 1
ATOM 791 C CA . ALA A 1 99 ? -14.942 42.353 18.968 1.00 91.62 99 ALA A CA 1
ATOM 792 C C . ALA A 1 99 ? -15.115 43.014 17.590 1.00 91.62 99 ALA A C 1
ATOM 794 O O . ALA A 1 99 ? -15.954 42.593 16.796 1.00 91.62 99 ALA A O 1
ATOM 795 N N . ASP A 1 100 ? -14.275 44.005 17.288 1.00 91.12 100 ASP A N 1
ATOM 796 C CA . ASP A 1 100 ? -14.173 44.572 15.941 1.00 91.12 100 ASP A CA 1
ATOM 797 C C . ASP A 1 100 ? -13.585 43.535 14.967 1.00 91.12 100 ASP A C 1
ATOM 799 O O . ASP A 1 100 ? -12.529 42.944 15.235 1.00 91.12 100 ASP A O 1
ATOM 803 N N . GLY A 1 101 ? -14.226 43.317 13.819 1.00 90.19 101 GLY A N 1
ATOM 804 C CA . GLY A 1 101 ? -13.796 42.282 12.877 1.00 90.19 101 GLY A CA 1
ATOM 805 C C . GLY A 1 101 ? -14.655 42.167 11.625 1.00 90.19 101 GLY A C 1
ATOM 806 O O . GLY A 1 101 ? -15.638 42.884 11.465 1.00 90.19 101 GLY A O 1
ATOM 807 N N . TRP A 1 102 ? -14.266 41.271 10.724 1.00 89.00 102 TRP A N 1
ATOM 808 C CA . TRP A 1 102 ? -15.041 40.936 9.530 1.00 89.00 102 TRP A CA 1
ATOM 809 C C . TRP A 1 102 ? -15.935 39.737 9.808 1.00 89.00 102 TRP A C 1
ATOM 811 O O . TRP A 1 102 ? -15.461 38.715 10.303 1.00 89.00 102 TRP A O 1
ATOM 821 N N . VAL A 1 103 ? -17.216 39.865 9.484 1.00 87.44 103 VAL A N 1
ATOM 822 C CA . VAL A 1 103 ? -18.161 38.747 9.494 1.00 87.44 103 VAL A CA 1
ATOM 823 C C . VAL A 1 103 ? -17.953 37.932 8.226 1.00 87.44 103 VAL A C 1
ATOM 825 O O . VAL A 1 103 ? -17.994 38.502 7.142 1.00 87.44 103 VAL A O 1
ATOM 828 N N . THR A 1 104 ? -17.736 36.626 8.348 1.00 81.94 104 THR A N 1
ATOM 829 C CA . THR A 1 104 ? -17.568 35.719 7.207 1.00 81.94 104 THR A CA 1
ATOM 830 C C . THR A 1 104 ? -18.487 34.509 7.336 1.00 81.94 104 THR A C 1
ATOM 832 O O . THR A 1 104 ? -18.827 34.086 8.445 1.00 81.94 104 THR A O 1
ATOM 835 N N . ASN A 1 105 ? -18.857 33.930 6.191 1.00 75.25 105 ASN A N 1
ATOM 836 C CA . ASN A 1 105 ? -19.663 32.712 6.111 1.00 75.25 105 ASN A CA 1
ATOM 837 C C . ASN A 1 105 ? -21.028 32.873 6.808 1.00 75.25 105 ASN A C 1
ATOM 839 O O . ASN A 1 105 ? -21.440 32.028 7.608 1.00 75.25 105 ASN A O 1
ATOM 843 N N . LEU A 1 106 ? -21.699 34.002 6.551 1.00 77.62 106 LEU A N 1
ATOM 844 C CA . LEU A 1 106 ? -23.046 34.282 7.049 1.00 77.62 106 LEU A CA 1
ATOM 845 C C . LEU A 1 106 ? -24.073 33.385 6.331 1.00 77.62 106 LEU A C 1
ATOM 847 O O . LEU A 1 106 ? -24.714 33.807 5.374 1.00 77.62 106 LEU A O 1
ATOM 851 N N . ASN A 1 107 ? -24.234 32.153 6.815 1.00 70.94 107 ASN A N 1
ATOM 852 C CA . ASN A 1 107 ? -25.147 31.147 6.253 1.00 70.94 107 ASN A CA 1
ATOM 853 C C . ASN A 1 107 ? -26.454 31.042 7.049 1.00 70.94 107 ASN A C 1
ATOM 855 O O . ASN A 1 107 ? -26.967 29.946 7.243 1.00 70.94 107 ASN A O 1
ATOM 859 N N . VAL A 1 108 ? -26.942 32.169 7.570 1.00 75.56 108 VAL A N 1
ATOM 860 C CA . VAL A 1 108 ? -28.203 32.231 8.313 1.00 75.56 108 VAL A CA 1
ATOM 861 C C . VAL A 1 108 ? -29.136 33.193 7.607 1.00 75.56 108 VAL A C 1
ATOM 863 O O . VAL A 1 108 ? -28.836 34.384 7.479 1.00 75.56 108 VAL A O 1
ATOM 866 N N . TYR A 1 109 ? -30.278 32.672 7.178 1.00 80.62 109 TYR A N 1
ATOM 867 C CA . TYR A 1 109 ? -31.335 33.439 6.536 1.00 80.62 109 TYR A CA 1
ATOM 868 C C . TYR A 1 109 ? -32.466 33.758 7.519 1.00 80.62 109 TYR A C 1
ATOM 870 O O . TYR A 1 109 ? -32.693 33.068 8.514 1.00 80.62 109 TYR A O 1
ATOM 878 N N . ALA A 1 110 ? -33.192 34.845 7.249 1.00 82.00 110 ALA A N 1
ATOM 879 C CA . ALA A 1 110 ? -34.333 35.233 8.068 1.00 82.00 110 ALA A CA 1
ATOM 880 C C . ALA A 1 110 ? -35.404 34.127 8.051 1.00 82.00 110 ALA A C 1
ATOM 882 O O . ALA A 1 110 ? -35.867 33.731 6.984 1.00 82.00 110 ALA A O 1
ATOM 883 N N . GLY A 1 111 ? -35.797 33.650 9.235 1.00 81.44 111 GLY A N 1
ATOM 884 C CA . GLY A 1 111 ? -36.779 32.572 9.403 1.00 81.44 111 GLY A CA 1
ATOM 885 C C . GLY A 1 111 ? -36.182 31.177 9.617 1.00 81.44 111 GLY A C 1
ATOM 886 O O . GLY A 1 111 ? -36.933 30.250 9.909 1.00 81.44 111 GLY A O 1
ATOM 887 N N . GLU A 1 112 ? -34.860 31.006 9.527 1.00 82.25 112 GLU A N 1
ATOM 888 C CA . GLU A 1 112 ? -34.218 29.726 9.839 1.00 82.25 112 GLU A CA 1
ATOM 889 C C . GLU A 1 112 ? -34.178 29.437 11.344 1.00 82.25 112 GLU A C 1
ATOM 891 O O . GLU A 1 112 ? -33.982 30.320 12.184 1.00 82.25 112 GLU A O 1
ATOM 896 N N . PHE A 1 113 ? -34.349 28.161 11.689 1.00 81.62 113 PHE A N 1
ATOM 897 C CA . PHE A 1 113 ? -34.323 27.689 13.067 1.00 81.62 113 PHE A CA 1
ATOM 898 C C . PHE A 1 113 ? -32.887 27.381 13.515 1.00 81.62 113 PHE A C 1
ATOM 900 O O . PHE A 1 113 ? -32.212 26.547 12.913 1.00 81.62 113 PHE A O 1
ATOM 907 N N . ILE A 1 114 ? -32.430 28.014 14.602 1.00 81.81 114 ILE A N 1
ATOM 908 C CA . ILE A 1 114 ? -31.068 27.858 15.140 1.00 81.81 114 ILE A CA 1
ATOM 909 C C . ILE A 1 114 ? -31.119 27.147 16.495 1.00 81.81 114 ILE A C 1
ATOM 911 O O . ILE A 1 114 ? -31.853 27.543 17.400 1.00 81.81 114 ILE A O 1
ATOM 915 N N . THR A 1 115 ? -30.299 26.111 16.659 1.00 80.19 115 THR A N 1
ATOM 916 C CA . THR A 1 115 ? -30.179 25.357 17.915 1.00 80.19 115 THR A CA 1
ATOM 917 C C . THR A 1 115 ? -29.164 25.978 18.876 1.00 80.19 115 THR A C 1
ATOM 919 O O . THR A 1 115 ? -28.154 26.551 18.470 1.00 80.19 115 THR A O 1
ATOM 922 N N . ARG A 1 116 ? -29.373 25.824 20.189 1.00 79.12 116 ARG A N 1
ATOM 923 C CA . ARG A 1 116 ? -28.392 26.260 21.195 1.00 79.12 116 ARG A CA 1
ATOM 924 C C . ARG A 1 116 ? -27.070 25.502 21.009 1.00 79.12 116 ARG A C 1
ATOM 926 O O . ARG A 1 116 ? -27.058 24.278 21.032 1.00 79.12 116 ARG A O 1
ATOM 933 N N . GLY A 1 117 ? -25.964 26.236 20.878 1.00 73.94 117 GLY A N 1
ATOM 934 C CA . GLY A 1 117 ? -24.616 25.667 20.745 1.00 73.94 117 GLY A CA 1
ATOM 935 C C . GLY A 1 117 ? -24.131 25.449 19.307 1.00 73.94 117 GLY A C 1
ATOM 936 O O . GLY A 1 117 ? -22.965 25.111 19.129 1.00 73.94 117 GLY A O 1
ATOM 937 N N . SER A 1 118 ? -24.962 25.685 18.283 1.00 76.81 118 SER A N 1
ATOM 938 C CA . SER A 1 118 ? -24.506 25.664 16.886 1.00 76.81 118 SER A CA 1
ATOM 939 C C . SER A 1 118 ? -23.830 26.979 16.486 1.00 76.81 118 SER A C 1
ATOM 941 O O . SER A 1 118 ? -24.273 28.064 16.867 1.00 76.81 118 SER A O 1
ATOM 943 N N . THR A 1 119 ? -22.772 26.897 15.680 1.00 78.50 119 THR A N 1
ATOM 944 C CA . THR A 1 119 ? -22.074 28.063 15.124 1.00 78.50 119 THR A CA 1
ATOM 945 C C . THR A 1 119 ? -22.879 28.679 13.980 1.00 78.50 119 THR A C 1
ATOM 947 O O . THR A 1 119 ? -22.991 28.075 12.918 1.00 78.50 119 THR A O 1
ATOM 950 N N . ALA A 1 120 ? -23.418 29.880 14.192 1.00 75.88 120 ALA A N 1
ATOM 951 C CA . ALA A 1 120 ? -24.220 30.603 13.201 1.00 75.88 120 ALA A CA 1
ATOM 952 C C . ALA A 1 120 ? -23.389 31.535 12.297 1.00 75.88 120 ALA A C 1
ATOM 954 O O . ALA A 1 120 ? -23.697 31.704 11.123 1.00 75.88 120 ALA A O 1
ATOM 955 N N . VAL A 1 121 ? -22.346 32.168 12.847 1.00 82.69 121 VAL A N 1
ATOM 956 C CA . VAL A 1 121 ? -21.553 33.206 12.167 1.00 82.69 121 VAL A CA 1
ATOM 957 C C . VAL A 1 121 ? -20.087 33.097 12.581 1.00 82.69 121 VAL A C 1
ATOM 959 O O . VAL A 1 121 ? -19.802 32.895 13.763 1.00 82.69 121 VAL A O 1
ATOM 962 N N . ALA A 1 122 ? -19.159 33.270 11.635 1.00 86.69 122 ALA A N 1
ATOM 963 C CA . ALA A 1 122 ? -17.735 33.409 11.929 1.00 86.69 122 ALA A CA 1
ATOM 964 C C . ALA A 1 122 ? -17.323 34.892 11.937 1.00 86.69 122 ALA A C 1
ATOM 966 O O . ALA A 1 122 ? -17.732 35.675 11.081 1.00 86.69 122 ALA A O 1
ATOM 967 N N . LEU A 1 123 ? -16.504 35.286 12.916 1.00 87.44 123 LEU A N 1
ATOM 968 C CA . LEU A 1 123 ? -15.960 36.641 13.032 1.00 87.44 123 LEU A CA 1
ATOM 969 C C . LEU A 1 123 ? -14.430 36.584 13.028 1.00 87.44 123 LEU A C 1
ATOM 971 O O . LEU A 1 123 ? -13.817 36.037 13.946 1.00 87.44 123 LEU A O 1
ATOM 975 N N . VAL A 1 124 ? -13.807 37.206 12.031 1.00 88.88 124 VAL A N 1
ATOM 976 C CA . VAL A 1 124 ? -12.352 37.371 11.953 1.00 88.88 124 VAL A CA 1
ATOM 977 C C . VAL A 1 124 ? -11.969 38.694 12.609 1.00 88.88 124 VAL A C 1
ATOM 979 O O . VAL A 1 124 ? -12.235 39.769 12.071 1.00 88.88 124 VAL A O 1
ATOM 982 N N . LYS A 1 125 ? -11.338 38.629 13.784 1.00 89.06 125 LYS A N 1
ATOM 983 C CA . LYS A 1 125 ? -10.954 39.815 14.563 1.00 89.06 125 LYS A CA 1
ATOM 984 C C . LYS A 1 125 ? -9.960 40.697 13.798 1.00 89.06 125 LYS A C 1
ATOM 986 O O . LYS A 1 125 ? -8.935 40.222 13.300 1.00 89.06 125 LYS A O 1
ATOM 991 N N . LYS A 1 126 ? -10.214 42.005 13.774 1.00 86.75 126 LYS A N 1
ATOM 992 C CA . LYS A 1 126 ? -9.323 42.991 13.153 1.00 86.75 126 LYS A CA 1
ATOM 993 C C . LYS A 1 126 ? -7.955 43.033 13.853 1.00 86.75 126 LYS A C 1
ATOM 995 O O . LYS A 1 126 ? -7.869 42.868 15.068 1.00 86.75 126 LYS A O 1
ATOM 1000 N N . ASN A 1 127 ? -6.890 43.273 13.082 1.00 85.00 127 ASN A N 1
ATOM 1001 C CA . ASN A 1 127 ? -5.497 43.388 13.549 1.00 85.00 127 ASN A CA 1
ATOM 1002 C C . ASN A 1 127 ? -4.956 42.139 14.272 1.00 85.00 127 ASN A C 1
ATOM 1004 O O . ASN A 1 127 ? -4.082 42.249 15.128 1.00 85.00 127 ASN A O 1
ATOM 1008 N N . SER A 1 128 ? -5.479 40.956 13.943 1.00 86.81 128 SER A N 1
ATOM 1009 C CA . SER A 1 128 ? -5.072 39.691 14.566 1.00 86.81 128 SER A CA 1
ATOM 1010 C C . SER A 1 128 ? -4.396 38.712 13.600 1.00 86.81 128 SER A C 1
ATOM 1012 O O . SER A 1 128 ? -4.159 37.563 13.969 1.00 86.81 128 SER A O 1
ATOM 1014 N N . PHE A 1 129 ? -4.064 39.139 12.374 1.00 88.06 129 PHE A N 1
ATOM 1015 C CA . PHE A 1 129 ? -3.449 38.247 11.395 1.00 88.06 129 PHE A CA 1
ATOM 1016 C C . PHE A 1 129 ? -2.012 37.898 11.786 1.00 88.06 129 PHE A C 1
ATOM 1018 O O . PHE A 1 129 ? -1.208 38.760 12.152 1.00 88.06 129 PHE A O 1
ATOM 1025 N N . TYR A 1 130 ? -1.692 36.616 11.661 1.00 90.06 130 TYR A N 1
ATOM 1026 C CA . TYR A 1 130 ? -0.361 36.056 11.840 1.00 90.06 130 TYR A CA 1
ATOM 1027 C C . TYR A 1 130 ? -0.086 35.053 10.725 1.00 90.06 130 TYR A C 1
ATOM 1029 O O . TYR A 1 130 ? -1.007 34.550 10.079 1.00 90.06 130 TYR A O 1
ATOM 1037 N N . VAL A 1 131 ? 1.189 34.748 10.511 1.00 89.94 131 VAL A N 1
ATOM 1038 C CA . VAL A 1 131 ? 1.609 33.726 9.554 1.00 89.94 131 VAL A CA 1
ATOM 1039 C C . VAL A 1 131 ? 2.059 32.496 10.320 1.00 89.94 131 VAL A C 1
ATOM 1041 O O . VAL A 1 131 ? 2.851 32.589 11.256 1.00 89.94 131 VAL A O 1
ATOM 1044 N N . GLN A 1 132 ? 1.547 31.339 9.921 1.00 89.38 132 GLN A N 1
ATOM 1045 C CA . GLN A 1 132 ? 1.972 30.052 10.450 1.00 89.38 132 GLN A CA 1
ATOM 1046 C C . GLN A 1 132 ? 2.857 29.366 9.413 1.00 89.38 132 GLN A C 1
ATOM 1048 O O . GLN A 1 132 ? 2.392 28.970 8.347 1.00 89.38 132 GLN A O 1
ATOM 1053 N N . ALA A 1 133 ? 4.149 29.275 9.715 1.00 88.31 133 ALA A N 1
ATOM 1054 C CA . ALA A 1 133 ? 5.150 28.716 8.821 1.00 88.31 133 ALA A CA 1
ATOM 1055 C C . ALA A 1 133 ? 5.569 27.318 9.292 1.00 88.31 133 ALA A C 1
ATOM 1057 O O . ALA A 1 133 ? 6.018 27.143 10.421 1.00 88.31 133 ALA A O 1
ATOM 1058 N N . TYR A 1 134 ? 5.436 26.318 8.424 1.00 86.31 134 TYR A N 1
ATOM 1059 C CA . TYR A 1 134 ? 5.766 24.923 8.722 1.00 86.31 134 TYR A CA 1
ATOM 1060 C C . TYR A 1 134 ? 7.229 24.625 8.352 1.00 86.31 134 TYR A C 1
ATOM 1062 O O . TYR A 1 134 ? 7.543 24.276 7.208 1.00 86.31 134 TYR A O 1
ATOM 1070 N N . MET A 1 135 ? 8.136 24.786 9.317 1.00 85.00 135 MET A N 1
ATOM 1071 C CA . MET A 1 135 ? 9.584 24.626 9.119 1.00 85.00 135 MET A CA 1
ATOM 1072 C C . MET A 1 135 ? 10.014 23.172 9.302 1.00 85.00 135 MET A C 1
ATOM 1074 O O . MET A 1 135 ? 9.443 22.468 10.115 1.00 85.00 135 MET A O 1
ATOM 1078 N N . GLU A 1 136 ? 11.004 22.687 8.554 1.00 83.06 136 GLU A N 1
ATOM 1079 C CA . GLU A 1 136 ? 11.541 21.331 8.772 1.00 83.06 136 GLU A CA 1
ATOM 1080 C C . GLU A 1 136 ? 12.264 21.261 10.116 1.00 83.06 136 GLU A C 1
ATOM 1082 O O . GLU A 1 136 ? 13.042 22.160 10.434 1.00 83.06 136 GLU A O 1
ATOM 1087 N N . GLU A 1 137 ? 12.066 20.173 10.857 1.00 77.00 137 GLU A N 1
ATOM 1088 C CA . GLU A 1 137 ? 12.751 19.882 12.121 1.00 77.00 137 GLU A CA 1
ATOM 1089 C C . GLU A 1 137 ? 14.272 20.034 11.983 1.00 77.00 137 GLU A C 1
ATOM 1091 O O . GLU A 1 137 ? 14.921 20.694 12.789 1.00 77.00 137 GLU A O 1
ATOM 1096 N N . THR A 1 138 ? 14.835 19.548 10.874 1.00 80.81 138 THR A N 1
ATOM 1097 C CA . THR A 1 138 ? 16.268 19.653 10.560 1.00 80.81 138 THR A CA 1
ATOM 1098 C C . THR A 1 138 ? 16.766 21.086 10.356 1.00 80.81 138 THR A C 1
ATOM 1100 O O . THR A 1 138 ? 17.969 21.310 10.321 1.00 80.81 138 THR A O 1
ATOM 1103 N N . LYS A 1 139 ? 15.868 22.059 10.161 1.00 81.12 139 LYS A N 1
ATOM 1104 C CA . LYS A 1 139 ? 16.190 23.477 9.925 1.00 81.12 139 LYS A CA 1
ATOM 1105 C C . LYS A 1 139 ? 15.855 24.370 11.122 1.00 81.12 139 LYS A C 1
ATOM 1107 O O . LYS A 1 139 ? 16.059 25.580 11.037 1.00 81.12 139 LYS A O 1
ATOM 1112 N N . LEU A 1 140 ? 15.371 23.801 12.229 1.00 83.19 140 LEU A N 1
ATOM 1113 C CA . LEU A 1 140 ? 15.004 24.560 13.427 1.00 83.19 140 LEU A CA 1
ATOM 1114 C C . LEU A 1 140 ? 16.182 25.252 14.107 1.00 83.19 140 LEU A C 1
ATOM 1116 O O . LEU A 1 140 ? 15.976 26.269 14.757 1.00 83.19 140 LEU A O 1
ATOM 1120 N N . GLU A 1 141 ? 17.410 24.765 13.925 1.00 82.75 141 GLU A N 1
ATOM 1121 C CA . GLU A 1 141 ? 18.605 25.404 14.492 1.00 82.75 141 GLU A CA 1
ATOM 1122 C C . GLU A 1 141 ? 18.740 26.879 14.058 1.00 82.75 141 GLU A C 1
ATOM 1124 O O . GLU A 1 141 ? 19.165 27.733 14.840 1.00 82.75 141 GLU A O 1
ATOM 1129 N N . GLY A 1 142 ? 18.296 27.197 12.835 1.00 82.44 142 GLY A N 1
ATOM 1130 C CA . GLY A 1 142 ? 18.268 28.553 12.281 1.00 82.44 142 GLY A CA 1
ATOM 1131 C C . GLY A 1 142 ? 17.043 29.390 12.671 1.00 82.44 142 GLY A C 1
ATOM 1132 O O . GLY A 1 142 ? 16.899 30.511 12.183 1.00 82.44 142 GLY A O 1
ATOM 1133 N N . VAL A 1 143 ? 16.150 28.875 13.521 1.00 87.44 143 VAL A N 1
ATOM 1134 C CA . VAL A 1 143 ? 14.896 29.529 13.911 1.00 87.44 143 VAL A CA 1
ATOM 1135 C C . VAL A 1 143 ? 14.881 29.765 15.412 1.00 87.44 143 VAL A C 1
ATOM 1137 O O . VAL A 1 143 ? 14.834 28.828 16.203 1.00 87.44 143 VAL A O 1
ATOM 1140 N N . ARG A 1 144 ? 14.871 31.034 15.826 1.00 88.50 144 ARG A N 1
ATOM 1141 C CA . ARG A 1 144 ? 14.695 31.405 17.233 1.00 88.50 144 ARG A CA 1
ATOM 1142 C C . ARG A 1 144 ? 13.593 32.452 17.384 1.00 88.50 144 ARG A C 1
ATOM 1144 O O . ARG A 1 144 ? 13.439 33.287 16.488 1.00 88.50 144 ARG A O 1
ATOM 1151 N N . PRO A 1 145 ? 12.852 32.443 18.507 1.00 90.19 145 PRO A N 1
ATOM 1152 C CA . PRO A 1 145 ? 11.988 33.561 18.870 1.00 90.19 145 PRO A CA 1
ATOM 1153 C C . PRO A 1 145 ? 12.755 34.889 18.795 1.00 90.19 145 PRO A C 1
ATOM 1155 O O . PRO A 1 145 ? 13.907 34.974 19.224 1.00 90.19 145 PRO A O 1
ATOM 1158 N N . GLY A 1 146 ? 12.135 35.906 18.198 1.00 88.94 146 GLY A N 1
ATOM 1159 C CA . GLY A 1 146 ? 12.731 37.222 17.953 1.00 88.94 146 GLY A CA 1
ATOM 1160 C C . GLY A 1 146 ? 13.478 37.377 16.622 1.00 88.94 146 GLY A C 1
ATOM 1161 O O . GLY A 1 146 ? 13.895 38.486 16.299 1.00 88.94 146 GLY A O 1
ATOM 1162 N N . TYR A 1 147 ? 13.650 36.317 15.824 1.00 92.25 147 TYR A N 1
ATOM 1163 C CA . TYR A 1 147 ? 14.282 36.436 14.504 1.00 92.25 147 TYR A CA 1
ATOM 1164 C C . TYR A 1 147 ? 13.364 37.110 13.484 1.00 92.25 147 TYR A C 1
ATOM 1166 O O . TYR A 1 147 ? 12.139 37.013 13.551 1.00 92.25 147 TYR A O 1
ATOM 1174 N N . ARG A 1 148 ? 13.973 37.784 12.514 1.00 92.19 148 ARG A N 1
ATOM 1175 C CA . ARG A 1 148 ? 13.303 38.492 11.428 1.00 92.19 148 ARG A CA 1
ATOM 1176 C C . ARG A 1 148 ? 12.937 37.535 10.298 1.00 92.19 148 ARG A C 1
ATOM 1178 O O . ARG A 1 148 ? 13.662 36.577 10.013 1.00 92.19 148 ARG A O 1
ATOM 1185 N N . ALA A 1 149 ? 11.781 37.777 9.690 1.00 91.12 149 ALA A N 1
ATOM 1186 C CA . ALA A 1 149 ? 11.222 36.961 8.625 1.00 91.12 149 ALA A CA 1
ATOM 1187 C C . ALA A 1 149 ? 10.674 37.827 7.484 1.00 91.12 149 ALA A C 1
ATOM 1189 O O . ALA A 1 149 ? 9.945 38.796 7.701 1.00 91.12 149 ALA A O 1
ATOM 1190 N N . GLU A 1 150 ? 10.994 37.423 6.259 1.00 91.25 150 GLU A N 1
ATOM 1191 C CA . GLU A 1 150 ? 10.404 37.922 5.022 1.00 91.25 150 GLU A CA 1
ATOM 1192 C C . GLU A 1 150 ? 9.285 36.974 4.589 1.00 91.25 150 GLU A C 1
ATOM 1194 O O . GLU A 1 150 ? 9.471 35.757 4.505 1.00 91.25 150 GLU A O 1
ATOM 1199 N N . ILE A 1 151 ? 8.115 37.532 4.305 1.00 90.06 151 ILE A N 1
ATOM 1200 C CA . ILE A 1 151 ? 6.915 36.788 3.935 1.00 90.06 151 ILE A CA 1
ATOM 1201 C C . ILE A 1 151 ? 6.459 37.289 2.571 1.00 90.06 151 ILE A C 1
ATOM 1203 O O . ILE A 1 151 ? 6.182 38.470 2.391 1.00 90.06 151 ILE A O 1
ATOM 1207 N N . THR A 1 152 ? 6.338 36.395 1.599 1.00 89.50 152 THR A N 1
ATOM 1208 C CA . THR A 1 152 ? 5.842 36.723 0.259 1.00 89.50 152 THR A CA 1
ATOM 1209 C C . THR A 1 152 ? 4.552 35.949 0.003 1.00 89.50 152 THR A C 1
ATOM 1211 O O . THR A 1 152 ? 4.612 34.726 -0.162 1.00 89.50 152 THR A O 1
ATOM 1214 N N . PRO A 1 153 ? 3.378 36.610 -0.007 1.00 87.69 153 PRO A N 1
ATOM 1215 C CA . PRO A 1 153 ? 2.119 35.967 -0.370 1.00 87.69 153 PRO A CA 1
ATOM 1216 C C . PRO A 1 153 ? 2.203 35.350 -1.769 1.00 87.69 153 PRO A C 1
ATOM 1218 O O . PRO A 1 153 ? 2.794 35.929 -2.683 1.00 87.69 153 PRO A O 1
ATOM 1221 N N . LEU A 1 154 ? 1.622 34.165 -1.947 1.00 82.25 154 LEU A N 1
ATOM 1222 C CA . LEU A 1 154 ? 1.650 33.459 -3.224 1.00 82.25 154 LEU A CA 1
ATOM 1223 C C . LEU A 1 154 ? 0.919 34.285 -4.296 1.00 82.25 154 LEU A C 1
ATOM 1225 O O . LEU A 1 154 ? -0.214 34.709 -4.093 1.00 82.25 154 LEU A O 1
ATOM 1229 N N . GLY A 1 155 ? 1.579 34.524 -5.433 1.00 73.12 155 GLY A N 1
ATOM 1230 C CA . GLY A 1 155 ? 1.045 35.366 -6.512 1.00 73.12 155 GLY A CA 1
ATOM 1231 C C . GLY A 1 155 ? 1.271 36.874 -6.330 1.00 73.12 155 GLY A C 1
ATOM 1232 O O . GLY A 1 155 ? 0.854 37.648 -7.186 1.00 73.12 155 GLY A O 1
ATOM 1233 N N . SER A 1 156 ? 1.952 37.302 -5.259 1.00 78.25 156 SER A N 1
ATOM 1234 C CA . SER A 1 156 ? 2.349 38.696 -5.027 1.00 78.25 156 SER A CA 1
ATOM 1235 C C . SER A 1 156 ? 3.868 38.865 -5.112 1.00 78.25 156 SER A C 1
ATOM 1237 O O . SER A 1 156 ? 4.623 38.005 -4.667 1.00 78.25 156 SER A O 1
ATOM 1239 N N . ASN A 1 157 ? 4.315 40.020 -5.612 1.00 79.88 157 ASN A N 1
ATOM 1240 C CA . ASN A 1 157 ? 5.722 40.438 -5.560 1.00 79.88 157 ASN A CA 1
ATOM 1241 C C . ASN A 1 157 ? 6.042 41.299 -4.323 1.00 79.88 157 ASN A C 1
ATOM 1243 O O . ASN A 1 157 ? 7.183 41.721 -4.145 1.00 79.88 157 ASN A O 1
ATOM 1247 N N . ARG A 1 158 ? 5.049 41.596 -3.472 1.00 80.88 158 ARG A N 1
ATOM 1248 C CA . ARG A 1 158 ? 5.250 42.381 -2.244 1.00 80.88 158 ARG A CA 1
ATOM 1249 C C . ARG A 1 158 ? 5.766 41.487 -1.120 1.00 80.88 158 ARG A C 1
ATOM 1251 O O . ARG A 1 158 ? 5.151 40.469 -0.808 1.00 80.88 158 ARG A O 1
ATOM 1258 N N . VAL A 1 159 ? 6.866 41.902 -0.495 1.00 85.56 159 VAL A N 1
ATOM 1259 C CA . VAL A 1 159 ? 7.440 41.240 0.681 1.00 85.56 159 VAL A CA 1
ATOM 1260 C C . VAL A 1 159 ? 6.939 41.947 1.935 1.00 85.56 159 VAL A C 1
ATOM 1262 O O . VAL A 1 159 ? 7.169 43.139 2.119 1.00 85.56 159 VAL A O 1
ATOM 1265 N N . LEU A 1 160 ? 6.246 41.204 2.788 1.00 88.69 160 LEU A N 1
ATOM 1266 C CA . LEU A 1 160 ? 5.853 41.625 4.123 1.00 88.69 160 LEU A CA 1
ATOM 1267 C C . LEU A 1 160 ? 6.964 41.269 5.108 1.00 88.69 160 LEU A C 1
ATOM 1269 O O . LEU A 1 160 ? 7.616 40.231 4.979 1.00 88.69 160 LEU A O 1
ATOM 1273 N N . LYS A 1 161 ? 7.157 42.124 6.108 1.00 90.69 161 LYS A N 1
ATOM 1274 C CA . LYS A 1 161 ? 8.106 41.887 7.194 1.00 90.69 161 LYS A CA 1
ATOM 1275 C C . LYS A 1 161 ? 7.380 41.389 8.436 1.00 90.69 161 LYS A C 1
ATOM 1277 O O . LYS A 1 161 ? 6.264 41.819 8.743 1.00 90.69 161 LYS A O 1
ATOM 1282 N N . GLY A 1 162 ? 8.020 40.470 9.144 1.00 91.44 162 GLY A N 1
ATOM 1283 C CA . GLY A 1 162 ? 7.517 39.944 10.399 1.00 91.44 162 GLY A CA 1
ATOM 1284 C C . GLY A 1 162 ? 8.630 39.470 11.318 1.00 91.44 162 GLY A C 1
ATOM 1285 O O . GLY A 1 162 ? 9.801 39.390 10.946 1.00 91.44 162 GLY A O 1
ATOM 1286 N N . THR A 1 163 ? 8.235 39.134 12.537 1.00 93.44 163 THR A N 1
ATOM 1287 C CA . THR A 1 163 ? 9.121 38.612 13.577 1.00 93.44 163 THR A CA 1
ATOM 1288 C C . THR A 1 163 ? 8.609 37.259 14.047 1.00 93.44 163 THR A C 1
ATOM 1290 O O . THR A 1 163 ? 7.406 37.086 14.255 1.00 93.44 163 THR A O 1
ATOM 1293 N N . VAL A 1 164 ? 9.510 36.292 14.214 1.00 92.25 164 VAL A N 1
ATOM 1294 C CA . VAL A 1 164 ? 9.201 34.990 14.808 1.00 92.25 164 VAL A CA 1
ATOM 1295 C C . VAL A 1 164 ? 8.755 35.216 16.249 1.00 92.25 164 VAL A C 1
ATOM 1297 O O . VAL A 1 164 ? 9.535 35.671 17.081 1.00 92.25 164 VAL A O 1
ATOM 1300 N N . ASP A 1 165 ? 7.493 34.915 16.521 1.00 90.56 165 ASP A N 1
ATOM 1301 C CA . ASP A 1 165 ? 6.860 35.116 17.821 1.00 90.56 165 ASP A CA 1
ATOM 1302 C C . ASP A 1 165 ? 7.106 33.896 18.713 1.00 90.56 165 ASP A C 1
ATOM 1304 O O . ASP A 1 165 ? 7.684 33.990 19.793 1.00 90.56 165 ASP A O 1
ATOM 1308 N N . SER A 1 166 ? 6.753 32.713 18.208 1.00 88.69 166 SER A N 1
ATOM 1309 C CA . SER A 1 166 ? 6.911 31.453 18.930 1.00 88.69 166 SER A CA 1
ATOM 1310 C C . SER A 1 166 ? 7.172 30.280 17.990 1.00 88.69 166 SER A C 1
ATOM 1312 O O . SER A 1 166 ? 6.724 30.246 16.842 1.00 88.69 166 SER A O 1
ATOM 1314 N N . VAL A 1 167 ? 7.907 29.298 18.507 1.00 86.38 167 VAL A N 1
ATOM 1315 C CA . VAL A 1 167 ? 8.106 27.982 17.894 1.00 86.38 167 VAL A CA 1
ATOM 1316 C C . VAL A 1 167 ? 7.332 26.982 18.744 1.00 86.38 167 VAL A C 1
ATOM 1318 O O . VAL A 1 167 ? 7.437 27.022 19.970 1.00 86.38 167 VAL A O 1
ATOM 1321 N N . ALA A 1 168 ? 6.525 26.122 18.124 1.00 81.31 168 ALA A N 1
ATOM 1322 C CA . ALA A 1 168 ? 5.765 25.128 18.873 1.00 81.31 168 ALA A CA 1
ATOM 1323 C C . ALA A 1 168 ? 6.701 24.176 19.639 1.00 81.31 168 ALA A C 1
ATOM 1325 O O . ALA A 1 168 ? 7.637 23.626 19.065 1.00 81.31 168 ALA A O 1
ATOM 1326 N N . ALA A 1 169 ? 6.424 23.976 20.932 1.00 73.75 169 ALA A N 1
ATOM 1327 C CA . ALA A 1 169 ? 7.239 23.141 21.820 1.00 73.75 169 ALA A CA 1
ATOM 1328 C C . ALA A 1 169 ? 6.977 21.630 21.661 1.00 73.75 169 ALA A C 1
ATOM 1330 O O . ALA A 1 169 ? 7.720 20.815 22.198 1.00 73.75 169 ALA A O 1
ATOM 1331 N N . GLY A 1 170 ? 5.924 21.255 20.932 1.00 65.00 170 GLY A N 1
ATOM 1332 C CA . GLY A 1 170 ? 5.554 19.873 20.657 1.00 65.00 170 GLY A CA 1
ATOM 1333 C C . GLY A 1 170 ? 4.742 19.779 19.370 1.00 65.00 170 GLY A C 1
ATOM 1334 O O . GLY A 1 170 ? 3.925 20.654 19.075 1.00 65.00 170 GLY A O 1
ATOM 1335 N N . VAL A 1 171 ? 4.989 18.721 18.600 1.00 63.28 171 VAL A N 1
ATOM 1336 C CA . VAL A 1 171 ? 4.252 18.380 17.381 1.00 63.28 171 VAL A CA 1
ATOM 1337 C C . VAL A 1 171 ? 3.811 16.931 17.501 1.00 63.28 171 VAL A C 1
ATOM 1339 O O . VAL A 1 171 ? 4.593 16.069 17.900 1.00 63.28 171 VAL A O 1
ATOM 1342 N N . THR A 1 172 ? 2.545 16.668 17.193 1.00 52.25 172 THR A N 1
ATOM 1343 C CA . THR A 1 172 ? 2.006 15.305 17.216 1.00 52.25 172 THR A CA 1
ATOM 1344 C C . THR A 1 172 ? 2.403 14.572 15.938 1.00 52.25 172 THR A C 1
ATOM 1346 O O . THR A 1 172 ? 2.394 15.143 14.846 1.00 52.25 172 THR A O 1
ATOM 1349 N N . ASN A 1 173 ? 2.792 13.303 16.065 1.00 51.00 173 ASN A N 1
ATOM 1350 C CA . ASN A 1 173 ? 3.038 12.458 14.903 1.00 51.00 173 ASN A CA 1
ATOM 1351 C C . ASN A 1 173 ? 1.683 12.148 14.244 1.00 51.00 173 ASN A C 1
ATOM 1353 O O . ASN A 1 173 ? 0.738 11.813 14.952 1.00 51.00 173 ASN A O 1
ATOM 1357 N N . ALA A 1 174 ? 1.577 12.222 12.914 1.00 46.47 174 ALA A N 1
ATOM 1358 C CA . ALA A 1 174 ? 0.320 11.994 12.181 1.00 46.47 174 ALA A CA 1
ATOM 1359 C C . ALA A 1 174 ? -0.319 10.610 12.444 1.00 46.47 174 ALA A C 1
ATOM 1361 O O . ALA A 1 174 ? -1.471 10.377 12.097 1.00 46.47 174 ALA A O 1
ATOM 1362 N N . SER A 1 175 ? 0.431 9.689 13.057 1.00 43.44 175 SER A N 1
ATOM 1363 C CA . SER A 1 175 ? -0.016 8.362 13.479 1.00 43.44 175 SER A CA 1
ATOM 1364 C C . SER A 1 175 ? -0.762 8.322 14.825 1.00 43.44 175 SER A C 1
ATOM 1366 O O . SER A 1 175 ? -1.229 7.252 15.200 1.00 43.44 175 SER A O 1
ATOM 1368 N N . SER A 1 176 ? -0.859 9.428 15.572 1.00 39.75 176 SER A N 1
ATOM 1369 C CA . SER A 1 176 ? -1.708 9.546 16.770 1.00 39.75 176 SER A CA 1
ATOM 1370 C C . SER A 1 176 ? -2.856 10.510 16.474 1.00 39.75 176 SER A C 1
ATOM 1372 O O . SER A 1 176 ? -2.596 11.668 16.141 1.00 39.75 176 SER A O 1
ATOM 1374 N N . THR A 1 177 ? -4.104 10.046 16.555 1.00 42.88 177 THR A N 1
ATOM 1375 C CA . THR A 1 177 ? -5.293 10.873 16.315 1.00 42.88 177 THR A CA 1
ATOM 1376 C C . THR A 1 177 ? -5.343 12.081 17.255 1.00 42.88 177 THR A C 1
ATOM 1378 O O . THR A 1 177 ? -4.805 12.072 18.360 1.00 42.88 177 THR A O 1
ATOM 1381 N N . SER A 1 178 ? -5.966 13.146 16.751 1.00 44.53 178 SER A N 1
ATOM 1382 C CA . SER A 1 178 ? -6.119 14.476 17.341 1.00 44.53 178 SER A CA 1
ATOM 1383 C C . SER A 1 178 ? -6.450 14.464 18.835 1.00 44.53 178 SER A C 1
ATOM 1385 O O . SER A 1 178 ? -7.555 14.096 19.229 1.00 44.53 178 SER A O 1
ATOM 1387 N N . ASP A 1 179 ? -5.524 14.955 19.653 1.00 41.56 179 ASP A N 1
ATOM 1388 C CA . ASP A 1 179 ? -5.783 15.199 21.065 1.00 41.56 179 ASP A CA 1
ATOM 1389 C C . ASP A 1 179 ? -6.736 16.404 21.203 1.00 41.56 179 ASP A C 1
ATOM 1391 O O . ASP A 1 179 ? -6.480 17.485 20.657 1.00 41.56 179 ASP A O 1
ATOM 1395 N N . ALA A 1 180 ? -7.832 16.242 21.953 1.00 48.41 180 ALA A N 1
ATOM 1396 C CA . ALA A 1 180 ? -8.875 17.257 22.173 1.00 48.41 180 ALA A CA 1
ATOM 1397 C C . ALA A 1 180 ? -8.356 18.555 22.840 1.00 48.41 180 ALA A C 1
ATOM 1399 O O . ALA A 1 180 ? -9.097 19.523 23.011 1.00 48.41 180 ALA A O 1
ATOM 1400 N N . LYS A 1 181 ? -7.066 18.590 23.201 1.00 48.62 181 LYS A N 1
ATOM 1401 C CA . LYS A 1 181 ? -6.349 19.717 23.810 1.00 48.62 181 LYS A CA 1
ATOM 1402 C C . LYS A 1 181 ? -5.677 20.672 22.808 1.00 48.62 181 LYS A C 1
ATOM 1404 O O . LYS A 1 181 ? -5.007 21.607 23.239 1.00 48.62 181 LYS A O 1
ATOM 1409 N N . GLY A 1 182 ? -5.853 20.487 21.495 1.00 44.94 182 GLY A N 1
ATOM 1410 C CA . GLY A 1 182 ? -5.485 21.500 20.490 1.00 44.94 182 GLY A CA 1
ATOM 1411 C C . GLY A 1 182 ? -3.984 21.640 20.200 1.00 44.94 182 GLY A C 1
ATOM 1412 O O . GLY A 1 182 ? -3.531 22.719 19.812 1.00 44.94 182 GLY A O 1
ATOM 1413 N N . MET A 1 183 ? -3.198 20.572 20.377 1.00 48.25 183 MET A N 1
ATOM 1414 C CA . MET A 1 183 ? -1.808 20.537 19.900 1.00 48.25 183 MET A CA 1
ATOM 1415 C C . MET A 1 183 ? -1.761 20.505 18.364 1.00 48.25 183 MET A C 1
ATOM 1417 O O . MET A 1 183 ? -2.654 19.965 17.718 1.00 48.25 183 MET A O 1
ATOM 1421 N N . ALA A 1 184 ? -0.724 21.089 17.757 1.00 45.06 184 ALA A N 1
ATOM 1422 C CA . ALA A 1 184 ? -0.638 21.190 16.302 1.00 45.06 184 ALA A CA 1
ATOM 1423 C C . ALA A 1 184 ? -0.406 19.814 15.638 1.00 45.06 184 ALA A C 1
ATOM 1425 O O . ALA A 1 184 ? 0.557 19.111 15.961 1.00 45.06 184 ALA A O 1
ATOM 1426 N N . THR A 1 185 ? -1.279 19.461 14.690 1.00 43.50 185 THR A N 1
ATOM 1427 C CA . THR A 1 185 ? -1.227 18.231 13.879 1.00 43.50 185 THR A CA 1
ATOM 1428 C C . THR A 1 185 ? -0.740 18.552 12.469 1.00 43.50 185 THR A C 1
ATOM 1430 O O . THR A 1 185 ? -1.122 19.570 11.889 1.00 43.50 185 THR A O 1
ATOM 1433 N N . ILE A 1 186 ? 0.143 17.714 11.925 1.00 48.41 186 ILE A N 1
ATOM 1434 C CA . ILE A 1 186 ? 0.775 17.907 10.614 1.00 48.41 186 ILE A CA 1
ATOM 1435 C C . ILE A 1 186 ? 0.715 16.585 9.852 1.00 48.41 186 ILE A C 1
ATOM 1437 O O . ILE A 1 186 ? 1.217 15.580 10.345 1.00 48.41 186 ILE A O 1
ATOM 1441 N N . ASP A 1 187 ? 0.138 16.594 8.648 1.00 41.72 187 ASP A N 1
ATOM 1442 C CA . ASP A 1 187 ? 0.017 15.403 7.800 1.00 41.72 187 ASP A CA 1
ATOM 1443 C C . ASP A 1 187 ? 1.383 14.913 7.288 1.00 41.72 187 ASP A C 1
ATOM 1445 O O . ASP A 1 187 ? 2.116 15.639 6.610 1.00 41.72 187 ASP A O 1
ATOM 1449 N N . SER A 1 188 ? 1.701 13.642 7.556 1.00 42.28 188 SER A N 1
ATOM 1450 C CA . SER A 1 188 ? 2.848 12.922 6.989 1.00 42.28 188 SER A CA 1
ATOM 1451 C C . SER A 1 188 ? 2.351 11.677 6.255 1.00 42.28 188 SER A C 1
ATOM 1453 O O . SER A 1 188 ? 1.983 10.683 6.871 1.00 42.28 188 SER A O 1
ATOM 1455 N N . ASN A 1 189 ? 2.327 11.721 4.922 1.00 39.41 189 ASN A N 1
ATOM 1456 C CA . ASN A 1 189 ? 1.661 10.705 4.093 1.00 39.41 189 ASN A CA 1
ATOM 1457 C C . ASN A 1 189 ? 2.521 9.474 3.708 1.00 39.41 189 ASN A C 1
ATOM 1459 O O . ASN A 1 189 ? 2.156 8.758 2.775 1.00 39.41 189 ASN A O 1
ATOM 1463 N N . LEU A 1 190 ? 3.666 9.194 4.353 1.00 40.50 190 LEU A N 1
ATOM 1464 C CA . LEU A 1 190 ? 4.568 8.093 3.943 1.00 40.50 190 LEU A CA 1
ATOM 1465 C C . LEU A 1 190 ? 5.271 7.406 5.143 1.00 40.50 190 LEU A C 1
ATOM 1467 O O . LEU A 1 190 ? 6.274 7.898 5.643 1.00 40.50 190 LEU A O 1
ATOM 1471 N N . GLU A 1 191 ? 4.779 6.231 5.564 1.00 42.53 191 GLU A N 1
ATOM 1472 C CA . GLU A 1 191 ? 5.138 5.527 6.824 1.00 42.53 191 GLU A CA 1
ATOM 1473 C C . GLU A 1 191 ? 6.526 4.833 6.887 1.00 42.53 191 GLU A C 1
ATOM 1475 O O . GLU A 1 191 ? 6.941 4.421 7.965 1.00 42.53 191 GLU A O 1
ATOM 1480 N N . TRP A 1 192 ? 7.283 4.683 5.793 1.00 41.88 192 TRP A N 1
ATOM 1481 C CA . TRP A 1 192 ? 8.556 3.915 5.799 1.00 41.88 192 TRP A CA 1
ATOM 1482 C C . TRP A 1 192 ? 9.813 4.764 5.507 1.00 41.88 192 TRP A C 1
ATOM 1484 O O . TRP A 1 192 ? 10.929 4.245 5.507 1.00 41.88 192 TRP A O 1
ATOM 1494 N N . VAL A 1 193 ? 9.652 6.082 5.327 1.00 39.25 193 VAL A N 1
ATOM 1495 C CA . VAL A 1 193 ? 10.736 7.079 5.341 1.00 39.25 193 VAL A CA 1
ATOM 1496 C C . VAL A 1 193 ? 10.418 8.057 6.462 1.00 39.25 193 VAL A C 1
ATOM 1498 O O . VAL A 1 193 ? 9.367 8.691 6.436 1.00 39.25 193 VAL A O 1
ATOM 1501 N N . ARG A 1 194 ? 11.320 8.212 7.438 1.00 46.12 194 ARG A N 1
ATOM 1502 C CA . ARG A 1 194 ? 11.210 9.299 8.419 1.00 46.12 194 ARG A CA 1
ATOM 1503 C C . ARG A 1 194 ? 11.449 10.624 7.693 1.00 46.12 194 ARG A C 1
ATOM 1505 O O . ARG A 1 194 ? 12.587 11.064 7.560 1.00 46.12 194 ARG A O 1
ATOM 1512 N N . LEU A 1 195 ? 10.392 11.218 7.148 1.00 53.84 195 LEU A N 1
ATOM 1513 C CA . LEU A 1 195 ? 10.417 12.601 6.684 1.00 53.84 195 LEU A CA 1
ATOM 1514 C C . LEU A 1 195 ? 10.612 13.498 7.910 1.00 53.84 195 LEU A C 1
ATOM 1516 O O . LEU A 1 195 ? 10.016 13.238 8.955 1.00 53.84 195 LEU A O 1
ATOM 1520 N N . ALA A 1 196 ? 11.459 14.525 7.790 1.00 60.78 196 ALA A N 1
ATOM 1521 C CA . ALA A 1 196 ? 11.620 15.520 8.846 1.00 60.78 196 ALA A CA 1
ATOM 1522 C C . ALA A 1 196 ? 10.240 16.074 9.206 1.00 60.78 196 ALA A C 1
ATOM 1524 O O . ALA A 1 196 ? 9.497 16.504 8.311 1.00 60.78 196 ALA A O 1
ATOM 1525 N N . GLN A 1 197 ? 9.895 16.046 10.493 1.00 66.88 197 GLN A N 1
ATOM 1526 C CA . GLN A 1 197 ? 8.630 16.613 10.927 1.00 66.88 197 GLN A CA 1
ATOM 1527 C C . GLN A 1 197 ? 8.620 18.098 10.583 1.00 66.88 197 GLN A C 1
ATOM 1529 O O . GLN A 1 197 ? 9.660 18.765 10.557 1.00 66.88 197 GLN A O 1
ATOM 1534 N N . ARG A 1 198 ? 7.446 18.631 10.256 1.00 78.50 198 ARG A N 1
ATOM 1535 C CA . ARG A 1 198 ? 7.309 20.078 10.155 1.00 78.50 198 ARG A CA 1
ATOM 1536 C C . ARG A 1 198 ? 6.984 20.594 11.546 1.00 78.50 198 ARG A C 1
ATOM 1538 O O . ARG A 1 198 ? 6.191 19.988 12.245 1.00 78.50 198 ARG A O 1
ATOM 1545 N N . VAL A 1 199 ? 7.587 21.696 11.951 1.00 81.50 199 VAL A N 1
ATOM 1546 C CA . VAL A 1 199 ? 7.310 22.357 13.218 1.00 81.50 199 VAL A CA 1
ATOM 1547 C C . VAL A 1 199 ? 6.665 23.701 12.906 1.00 81.50 199 VAL A C 1
ATOM 1549 O O . VAL A 1 199 ? 7.231 24.486 12.137 1.00 81.50 199 VAL A O 1
ATOM 1552 N N . PRO A 1 200 ? 5.451 23.961 13.420 1.00 85.81 200 PRO A N 1
ATOM 1553 C CA . PRO A 1 200 ? 4.765 25.210 13.170 1.00 85.81 200 PRO A CA 1
ATOM 1554 C C . PRO A 1 200 ? 5.450 26.336 13.945 1.00 85.81 200 PRO A C 1
ATOM 1556 O O . PRO A 1 200 ? 5.620 26.283 15.164 1.00 85.81 200 PRO A O 1
ATOM 1559 N N . VAL A 1 201 ? 5.829 27.371 13.207 1.00 89.56 201 VAL A N 1
ATOM 1560 C CA . VAL A 1 201 ? 6.441 28.598 13.705 1.00 89.56 201 VAL A CA 1
ATOM 1561 C C . VAL A 1 201 ? 5.453 29.729 13.470 1.00 89.56 201 VAL A C 1
ATOM 1563 O O . VAL A 1 201 ? 5.056 29.990 12.330 1.00 89.56 201 VAL A O 1
ATOM 1566 N N . ARG A 1 202 ? 5.031 30.396 14.543 1.00 90.44 202 ARG A N 1
ATOM 1567 C CA . ARG A 1 202 ? 4.139 31.552 14.461 1.00 90.44 202 ARG A CA 1
ATOM 1568 C C . ARG A 1 202 ? 4.971 32.809 14.245 1.00 90.44 202 ARG A C 1
ATOM 1570 O O . ARG A 1 202 ? 5.912 33.085 14.987 1.00 90.44 202 ARG A O 1
ATOM 1577 N N . ILE A 1 203 ? 4.608 33.575 13.224 1.00 91.88 203 ILE A N 1
ATOM 1578 C CA . ILE A 1 203 ? 5.281 34.810 12.834 1.00 91.88 203 ILE A CA 1
ATOM 1579 C C . ILE A 1 203 ? 4.271 35.945 12.921 1.00 91.88 203 ILE A C 1
ATOM 1581 O O . ILE A 1 203 ? 3.222 35.925 12.269 1.00 91.88 203 ILE A O 1
ATOM 1585 N N . ARG A 1 204 ? 4.595 36.939 13.744 1.00 92.25 204 ARG A N 1
ATOM 1586 C CA . ARG A 1 204 ? 3.818 38.164 13.881 1.00 92.25 204 ARG A CA 1
ATOM 1587 C C . ARG A 1 204 ? 4.210 39.120 12.760 1.00 92.25 204 ARG A C 1
ATOM 1589 O O . ARG A 1 204 ? 5.392 39.392 12.571 1.00 92.25 204 ARG A O 1
ATOM 1596 N N . LEU A 1 205 ? 3.221 39.624 12.028 1.00 90.44 205 LEU A N 1
ATOM 1597 C CA . LEU A 1 205 ? 3.425 40.663 11.018 1.00 90.44 205 LEU A CA 1
ATOM 1598 C C . LEU A 1 205 ? 3.732 42.000 11.701 1.00 90.44 205 LEU A C 1
ATOM 1600 O O . LEU A 1 205 ? 3.109 42.327 12.715 1.00 90.44 205 LEU A O 1
ATOM 1604 N N . ASP A 1 206 ? 4.668 42.768 11.145 1.00 88.44 206 ASP A N 1
ATOM 1605 C CA . ASP A 1 206 ? 4.979 44.107 11.658 1.00 88.44 206 ASP A CA 1
ATOM 1606 C C . ASP A 1 206 ? 3.853 45.100 11.333 1.00 88.44 206 ASP A C 1
ATOM 1608 O O . ASP A 1 206 ? 3.488 45.922 12.171 1.00 88.44 206 ASP A O 1
ATOM 1612 N N . GLU A 1 207 ? 3.259 44.976 10.143 1.00 86.25 207 GLU A N 1
ATOM 1613 C CA . GLU A 1 207 ? 2.159 45.816 9.669 1.00 86.25 207 GLU A CA 1
ATOM 1614 C C . GLU A 1 207 ? 0.969 44.956 9.217 1.00 86.25 207 GLU A C 1
ATOM 1616 O O . GLU A 1 207 ? 1.117 43.995 8.457 1.00 86.25 207 GLU A O 1
ATOM 1621 N N . GLN A 1 208 ? -0.229 45.306 9.686 1.00 83.56 208 GLN A N 1
ATOM 1622 C CA . GLN A 1 208 ? -1.474 44.600 9.378 1.00 83.56 208 GLN A CA 1
ATOM 1623 C C . GLN A 1 208 ? -2.111 45.193 8.116 1.00 83.56 208 GLN A C 1
ATOM 1625 O O . GLN A 1 208 ? -2.531 46.344 8.104 1.00 83.56 208 GLN A O 1
ATOM 1630 N N . GLN A 1 209 ? -2.232 44.388 7.063 1.00 77.00 209 GLN A N 1
ATOM 1631 C CA . GLN A 1 209 ? -2.620 44.837 5.715 1.00 77.00 209 GLN A CA 1
ATOM 1632 C C . GLN A 1 209 ? -4.145 44.773 5.466 1.00 77.00 209 GLN A C 1
ATOM 1634 O O . GLN A 1 209 ? -4.612 44.798 4.327 1.00 77.00 209 GLN A O 1
ATOM 1639 N N . GLY A 1 210 ? -4.944 44.667 6.535 1.00 76.62 210 GLY A N 1
ATOM 1640 C CA . GLY A 1 210 ? -6.402 44.522 6.458 1.00 76.62 210 GLY A CA 1
ATOM 1641 C C . GLY A 1 210 ? -6.845 43.221 5.775 1.00 76.62 210 GLY A C 1
ATOM 1642 O O . GLY A 1 210 ? -6.163 42.207 5.867 1.00 76.62 210 GLY A O 1
ATOM 1643 N N . ASN A 1 211 ? -7.991 43.251 5.085 1.00 76.31 211 ASN A N 1
ATOM 1644 C CA . ASN A 1 211 ? -8.556 42.096 4.368 1.00 76.31 211 ASN A CA 1
ATOM 1645 C C . ASN A 1 211 ? -8.041 41.964 2.915 1.00 76.31 211 ASN A C 1
ATOM 1647 O O . ASN A 1 211 ? -8.713 41.376 2.074 1.00 76.31 211 ASN A O 1
ATOM 1651 N N . LEU A 1 212 ? -6.880 42.548 2.585 1.00 81.94 212 LEU A N 1
ATOM 1652 C CA . LEU A 1 212 ? -6.298 42.432 1.239 1.00 81.94 212 LEU A CA 1
ATOM 1653 C C . LEU A 1 212 ? -5.877 40.985 0.931 1.00 81.94 212 LEU A C 1
ATOM 1655 O O . LEU A 1 212 ? -6.029 40.516 -0.194 1.00 81.94 212 LEU A O 1
ATOM 1659 N N . TRP A 1 213 ? -5.377 40.279 1.948 1.00 84.38 213 TRP A N 1
ATOM 1660 C CA . TRP A 1 213 ? -5.114 38.843 1.916 1.00 84.38 213 TRP A CA 1
ATOM 1661 C C . TRP A 1 213 ? -5.962 38.171 2.999 1.00 84.38 213 TRP A C 1
ATOM 1663 O O . TRP A 1 213 ? -5.664 38.351 4.183 1.00 84.38 213 TRP A O 1
ATOM 1673 N N . PRO A 1 214 ? -7.020 37.424 2.635 1.00 81.62 214 PRO A N 1
ATOM 1674 C CA . PRO A 1 214 ? -7.880 36.782 3.619 1.00 81.62 214 PRO A CA 1
ATOM 1675 C C . PRO A 1 214 ? -7.116 35.711 4.408 1.00 81.62 214 PRO A C 1
ATOM 1677 O O . PRO A 1 214 ? -6.122 35.138 3.935 1.00 81.62 214 PRO A O 1
ATOM 1680 N N . ALA A 1 215 ? -7.599 35.415 5.617 1.00 81.56 215 ALA A N 1
ATOM 1681 C CA . ALA A 1 215 ? -7.076 34.316 6.424 1.00 81.56 215 ALA A CA 1
ATOM 1682 C C . ALA A 1 215 ? -7.133 33.002 5.624 1.00 81.56 215 ALA A C 1
ATOM 1684 O O . ALA A 1 215 ? -8.167 32.663 5.055 1.00 81.56 215 ALA A O 1
ATOM 1685 N N . GLY A 1 216 ? -6.009 32.283 5.561 1.00 82.81 216 GLY A N 1
ATOM 1686 C CA . GLY A 1 216 ? -5.844 31.089 4.719 1.00 82.81 216 GLY A CA 1
ATOM 1687 C C . GLY A 1 216 ? -5.015 31.311 3.447 1.00 82.81 216 GLY A C 1
ATOM 1688 O O . GLY A 1 216 ? -4.677 30.345 2.765 1.00 82.81 216 GLY A O 1
ATOM 1689 N N . THR A 1 217 ? -4.620 32.551 3.138 1.00 85.00 217 THR A N 1
ATOM 1690 C CA . THR A 1 217 ? -3.707 32.836 2.018 1.00 85.00 217 THR A CA 1
ATOM 1691 C C . THR A 1 217 ? -2.359 32.135 2.213 1.00 85.00 217 THR A C 1
ATOM 1693 O O . THR A 1 217 ? -1.712 32.270 3.252 1.00 85.00 217 THR A O 1
ATOM 1696 N N . THR A 1 218 ? -1.903 31.401 1.195 1.00 86.75 218 THR A N 1
ATOM 1697 C CA . THR A 1 218 ? -0.592 30.738 1.219 1.00 86.75 218 THR A CA 1
ATOM 1698 C C . THR A 1 218 ? 0.527 31.755 0.994 1.00 86.75 218 THR A C 1
ATOM 1700 O O . THR A 1 218 ? 0.416 32.624 0.131 1.00 86.75 218 THR A O 1
ATOM 1703 N N . ALA A 1 219 ? 1.631 31.636 1.731 1.00 86.31 219 ALA A N 1
ATOM 1704 C CA . ALA A 1 219 ? 2.796 32.503 1.584 1.00 86.31 219 ALA A CA 1
ATOM 1705 C C . ALA A 1 219 ? 4.101 31.704 1.667 1.00 86.31 219 ALA A C 1
ATOM 1707 O O . ALA A 1 219 ? 4.178 30.670 2.330 1.00 86.31 219 ALA A O 1
ATOM 1708 N N . THR A 1 220 ? 5.140 32.204 1.002 1.00 88.12 220 THR A N 1
ATOM 1709 C CA . THR A 1 220 ? 6.514 31.724 1.175 1.00 88.12 220 THR A CA 1
ATOM 1710 C C . THR A 1 220 ? 7.172 32.522 2.290 1.00 88.12 220 THR A C 1
ATOM 1712 O O . THR A 1 220 ? 7.099 33.748 2.290 1.00 88.12 220 THR A O 1
ATOM 1715 N N . VAL A 1 221 ? 7.820 31.836 3.228 1.00 89.06 221 VAL A N 1
ATOM 1716 C CA . VAL A 1 221 ? 8.465 32.455 4.390 1.00 89.06 221 VAL A CA 1
ATOM 1717 C C . VAL A 1 221 ? 9.958 32.161 4.366 1.00 89.06 221 VAL A C 1
ATOM 1719 O O . VAL A 1 221 ? 10.363 31.009 4.206 1.00 89.06 221 VAL A O 1
ATOM 1722 N N . VAL A 1 222 ? 10.769 33.197 4.566 1.00 89.31 222 VAL A N 1
ATOM 1723 C CA . VAL A 1 222 ? 12.226 33.104 4.694 1.00 89.31 222 VAL A CA 1
ATOM 1724 C C . VAL A 1 222 ? 12.649 33.779 5.994 1.00 89.31 222 VAL A C 1
ATOM 1726 O O . VAL A 1 222 ? 12.368 34.954 6.201 1.00 89.31 222 VAL A O 1
ATOM 1729 N N . ILE A 1 223 ? 13.335 33.049 6.872 1.00 89.56 223 ILE A N 1
ATOM 1730 C CA . ILE A 1 223 ? 13.868 33.592 8.129 1.00 89.56 223 ILE A CA 1
ATOM 1731 C C . ILE A 1 223 ? 15.271 34.137 7.855 1.00 89.56 223 ILE A C 1
ATOM 1733 O O . ILE A 1 223 ? 16.136 33.404 7.378 1.00 89.56 223 ILE A O 1
ATOM 1737 N N . THR A 1 224 ? 15.486 35.427 8.120 1.00 86.00 224 THR A N 1
ATOM 1738 C CA . THR A 1 224 ? 16.730 36.148 7.795 1.00 86.00 224 THR A CA 1
ATOM 1739 C C . THR A 1 224 ? 17.719 36.206 8.962 1.00 86.00 224 THR A C 1
ATOM 1741 O O . THR A 1 224 ? 18.883 36.530 8.749 1.00 86.00 224 THR A O 1
ATOM 1744 N N . GLY A 1 225 ? 17.294 35.850 10.181 1.00 86.12 225 GLY A N 1
ATOM 1745 C CA . GLY A 1 225 ? 18.145 35.801 11.376 1.00 86.12 225 GLY A CA 1
ATOM 1746 C C . GLY A 1 225 ? 17.864 36.941 12.358 1.00 86.12 225 GLY A C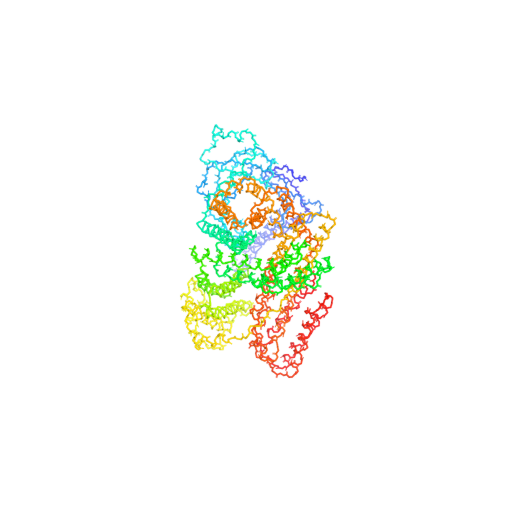 1
ATOM 1747 O O . GLY A 1 225 ? 16.719 37.347 12.526 1.00 86.12 225 GLY A O 1
ATOM 1748 N N . LYS A 1 226 ? 18.895 37.454 13.044 1.00 82.88 226 LYS A N 1
ATOM 1749 C CA . LYS A 1 226 ? 18.738 38.490 14.091 1.00 82.88 226 LYS A CA 1
ATOM 1750 C C . LYS A 1 226 ? 18.355 39.875 13.558 1.00 82.88 226 LYS A C 1
ATOM 1752 O O . LYS A 1 226 ? 17.806 40.674 14.307 1.00 82.88 226 LYS A O 1
ATOM 1757 N N . GLN A 1 227 ? 18.679 40.170 12.305 1.00 81.25 227 GLN A N 1
ATOM 1758 C CA . GLN A 1 227 ? 18.427 41.463 11.674 1.00 81.25 227 GLN A CA 1
ATOM 1759 C C . GLN A 1 227 ? 17.700 41.262 10.343 1.00 81.25 227 GLN A C 1
ATOM 1761 O O . GLN A 1 227 ? 17.719 40.169 9.762 1.00 81.25 227 GLN A O 1
ATOM 1766 N N . ASP A 1 228 ? 17.028 42.317 9.885 1.00 77.31 228 ASP A N 1
ATOM 1767 C CA . ASP A 1 228 ? 16.521 42.360 8.518 1.00 77.31 228 ASP A CA 1
ATOM 1768 C C . ASP A 1 228 ? 17.702 42.226 7.556 1.00 77.31 228 ASP A C 1
ATOM 1770 O O . ASP A 1 228 ? 18.791 42.747 7.803 1.00 77.31 228 ASP A O 1
ATOM 1774 N N . ARG A 1 229 ? 17.495 41.495 6.463 1.00 69.88 229 ARG A N 1
ATOM 1775 C CA . ARG A 1 229 ? 18.540 41.303 5.467 1.00 69.88 229 ARG A CA 1
ATOM 1776 C C . ARG A 1 229 ? 18.872 42.636 4.800 1.00 69.88 229 ARG A C 1
ATOM 1778 O O . ARG A 1 229 ? 17.979 43.358 4.361 1.00 69.88 229 ARG A O 1
ATOM 1785 N N . ASP A 1 230 ? 20.162 42.930 4.695 1.00 65.00 230 ASP A N 1
ATOM 1786 C CA . ASP A 1 230 ? 20.638 44.171 4.100 1.00 65.00 230 ASP A CA 1
ATOM 1787 C C . ASP A 1 230 ? 20.478 44.121 2.567 1.00 65.00 230 ASP A C 1
ATOM 1789 O O . ASP A 1 230 ? 21.084 43.291 1.881 1.00 65.00 230 ASP A O 1
ATOM 1793 N N . ALA A 1 231 ? 19.617 44.980 2.012 1.00 57.81 231 ALA A N 1
ATOM 1794 C CA . ALA A 1 231 ? 19.250 44.968 0.587 1.00 57.81 231 ALA A CA 1
ATOM 1795 C C . ALA A 1 231 ? 20.416 45.364 -0.348 1.00 57.81 231 ALA A C 1
ATOM 1797 O O . ALA A 1 231 ? 20.355 45.163 -1.565 1.00 57.81 231 ALA A O 1
ATOM 1798 N N . SER A 1 232 ? 21.490 45.918 0.219 1.00 53.91 232 SER A N 1
ATOM 1799 C CA . SER A 1 232 ? 22.729 46.295 -0.468 1.00 53.91 232 SER A CA 1
ATOM 1800 C C . SER A 1 232 ? 23.563 45.084 -0.918 1.00 53.91 232 SER A C 1
ATOM 1802 O O . SER A 1 232 ? 24.258 45.177 -1.928 1.00 53.91 232 SER A O 1
ATOM 1804 N N . GLN A 1 233 ? 23.441 43.933 -0.241 1.00 51.34 233 GLN A N 1
ATOM 1805 C CA . GLN A 1 233 ? 24.189 42.696 -0.529 1.00 51.34 233 GLN A CA 1
ATOM 1806 C C . GLN A 1 233 ? 23.427 41.694 -1.420 1.00 51.34 233 GLN A C 1
ATOM 1808 O O . GLN A 1 233 ? 23.850 40.546 -1.589 1.00 51.34 233 GLN A O 1
ATOM 1813 N N . ASP A 1 234 ? 22.284 42.085 -1.989 1.00 52.00 234 ASP A N 1
ATOM 1814 C CA . ASP A 1 234 ? 21.473 41.189 -2.815 1.00 52.00 234 ASP A CA 1
ATOM 1815 C C . ASP A 1 234 ? 22.038 41.025 -4.238 1.00 52.00 234 ASP A C 1
ATOM 1817 O O . ASP A 1 234 ? 22.369 41.989 -4.930 1.00 52.00 234 ASP A O 1
ATOM 1821 N N . SER A 1 235 ? 22.120 39.773 -4.700 1.00 48.69 235 SER A N 1
ATOM 1822 C CA . SER A 1 235 ? 22.607 39.417 -6.038 1.00 48.69 235 SER A CA 1
ATOM 1823 C C . SER A 1 235 ? 21.796 40.101 -7.149 1.00 48.69 235 SER A C 1
ATOM 1825 O O . SER A 1 235 ? 20.564 40.110 -7.088 1.00 48.69 235 SER A O 1
ATOM 1827 N N . PHE A 1 236 ? 22.474 40.560 -8.210 1.00 44.59 236 PHE A N 1
ATOM 1828 C CA . PHE A 1 236 ? 21.908 41.219 -9.404 1.00 44.59 236 PHE A CA 1
ATOM 1829 C C . PHE A 1 236 ? 20.628 40.554 -9.964 1.00 44.59 236 PHE A C 1
ATOM 1831 O O . PHE A 1 236 ? 19.690 41.237 -10.369 1.00 44.59 236 PHE A O 1
ATOM 1838 N N . PHE A 1 237 ? 20.534 39.222 -9.900 1.00 40.75 237 PHE A N 1
ATOM 1839 C CA . PHE A 1 237 ? 19.394 38.432 -10.387 1.00 40.75 237 PHE A CA 1
ATOM 1840 C C . PHE A 1 237 ? 18.088 38.577 -9.584 1.00 40.75 237 PHE A C 1
ATOM 1842 O O . PHE A 1 237 ? 17.021 38.259 -10.103 1.00 40.75 237 PHE A O 1
ATOM 1849 N N . ARG A 1 238 ? 18.133 39.050 -8.329 1.00 43.00 238 ARG A N 1
ATOM 1850 C CA . ARG A 1 238 ? 16.920 39.289 -7.519 1.00 43.00 238 ARG A CA 1
ATOM 1851 C C . ARG A 1 238 ? 16.359 40.697 -7.745 1.00 43.00 238 ARG A C 1
ATOM 1853 O O . ARG A 1 238 ? 15.147 40.872 -7.704 1.00 43.00 238 ARG A O 1
ATOM 1860 N N . LYS A 1 239 ? 17.222 41.667 -8.085 1.00 46.31 239 LYS A N 1
ATOM 1861 C CA . LYS A 1 239 ? 16.823 43.030 -8.488 1.00 46.31 239 LYS A CA 1
ATOM 1862 C C . LYS A 1 239 ? 16.069 43.064 -9.826 1.00 46.31 239 LYS A C 1
ATOM 1864 O O . LYS A 1 239 ? 15.318 43.999 -10.064 1.00 46.31 239 LYS A O 1
ATOM 1869 N N . THR A 1 240 ? 16.230 42.043 -10.670 1.00 42.72 240 THR A N 1
ATOM 1870 C CA . THR A 1 240 ? 15.623 41.950 -12.012 1.00 42.72 240 THR A CA 1
ATOM 1871 C C . THR A 1 240 ? 14.347 41.097 -12.082 1.00 42.72 240 THR A C 1
ATOM 1873 O O . THR A 1 240 ? 13.776 40.949 -13.156 1.00 42.72 240 THR A O 1
ATOM 1876 N N . GLY A 1 241 ? 13.845 40.566 -10.957 1.00 41.22 241 GLY A N 1
ATOM 1877 C CA . GLY A 1 241 ? 12.510 39.949 -10.897 1.00 41.22 241 GLY A CA 1
ATOM 1878 C C . GLY A 1 241 ? 12.339 38.602 -11.621 1.00 41.22 241 GLY A C 1
ATOM 1879 O O . GLY A 1 241 ? 11.208 38.222 -11.915 1.00 41.22 241 GLY A O 1
ATOM 1880 N N . ALA A 1 242 ? 13.412 37.851 -11.897 1.00 38.81 242 ALA A N 1
ATOM 1881 C CA . ALA A 1 242 ? 13.318 36.526 -12.525 1.00 38.81 242 ALA A CA 1
ATOM 1882 C C . ALA A 1 242 ? 13.219 35.372 -11.489 1.00 38.81 242 ALA A C 1
ATOM 1884 O O . ALA A 1 242 ? 13.819 35.447 -10.411 1.00 38.81 242 ALA A O 1
ATOM 1885 N N . PRO A 1 243 ? 12.503 34.263 -11.783 1.00 42.34 243 PRO A N 1
ATOM 1886 C CA . PRO A 1 243 ? 12.183 33.208 -10.814 1.00 42.34 243 PRO A CA 1
ATOM 1887 C C . PRO A 1 243 ? 13.372 32.261 -10.538 1.00 42.34 243 PRO A C 1
ATOM 1889 O O . PRO A 1 243 ? 13.412 31.118 -10.989 1.00 42.34 243 PRO A O 1
ATOM 1892 N N . ALA A 1 244 ? 14.346 32.711 -9.743 1.00 38.72 244 ALA A N 1
ATOM 1893 C CA . ALA A 1 244 ? 15.561 31.954 -9.401 1.00 38.72 244 ALA A CA 1
ATOM 1894 C C . ALA A 1 244 ? 15.389 30.909 -8.270 1.00 38.72 244 ALA A C 1
ATOM 1896 O O . ALA A 1 244 ? 16.267 30.069 -8.050 1.00 38.72 244 ALA A O 1
ATOM 1897 N N . ALA A 1 245 ? 14.257 30.905 -7.555 1.00 37.25 245 ALA A N 1
ATOM 1898 C CA . ALA A 1 245 ? 14.026 29.995 -6.425 1.00 37.25 245 ALA A CA 1
ATOM 1899 C C . ALA A 1 245 ? 13.920 28.513 -6.842 1.00 37.25 245 ALA A C 1
ATOM 1901 O O . ALA A 1 245 ? 14.293 27.630 -6.071 1.00 37.25 245 ALA A O 1
ATOM 1902 N N . ARG A 1 246 ? 13.490 28.223 -8.079 1.00 38.69 246 ARG A N 1
ATOM 1903 C CA . ARG A 1 246 ? 13.422 26.845 -8.596 1.00 38.69 246 ARG A CA 1
ATOM 1904 C C . ARG A 1 246 ? 14.798 26.238 -8.871 1.00 38.69 246 ARG A C 1
ATOM 1906 O O . ARG A 1 246 ? 14.979 25.051 -8.642 1.00 38.69 246 ARG A O 1
ATOM 1913 N N . ILE A 1 247 ? 15.772 27.036 -9.307 1.00 36.91 247 ILE A N 1
ATOM 1914 C CA . ILE A 1 247 ? 17.094 26.532 -9.719 1.00 36.91 247 ILE A CA 1
ATOM 1915 C C . ILE A 1 247 ? 17.999 26.309 -8.499 1.00 36.91 247 ILE A C 1
ATOM 1917 O O . ILE A 1 247 ? 18.685 25.293 -8.411 1.00 36.91 247 ILE A O 1
ATOM 1921 N N . ARG A 1 248 ? 17.939 27.184 -7.485 1.00 28.94 248 ARG A N 1
ATOM 1922 C CA . ARG A 1 248 ? 18.738 27.025 -6.253 1.00 28.94 248 ARG A CA 1
ATOM 1923 C C . ARG A 1 248 ? 18.332 25.804 -5.417 1.00 28.94 248 ARG A C 1
ATOM 1925 O O . ARG A 1 248 ? 19.196 25.163 -4.827 1.00 28.94 248 ARG A O 1
ATOM 1932 N N . LEU A 1 249 ? 17.045 25.446 -5.405 1.00 38.56 249 LEU A N 1
ATOM 1933 C CA . LEU A 1 249 ? 16.539 24.269 -4.685 1.00 38.56 249 LEU A CA 1
ATOM 1934 C C . LEU A 1 249 ? 16.940 22.949 -5.368 1.00 38.56 249 LEU A C 1
ATOM 1936 O O . LEU A 1 249 ? 17.162 21.944 -4.695 1.00 38.56 249 LEU A O 1
ATOM 1940 N N . ILE A 1 250 ? 17.099 22.973 -6.697 1.00 38.81 250 ILE A N 1
ATOM 1941 C CA . ILE A 1 250 ? 17.635 21.849 -7.474 1.00 38.81 250 ILE A CA 1
ATOM 1942 C C . ILE A 1 250 ? 19.118 21.640 -7.145 1.00 38.81 250 ILE A C 1
ATOM 1944 O O . ILE A 1 250 ? 19.520 20.507 -6.909 1.00 38.81 250 ILE A O 1
ATOM 1948 N N . VAL A 1 251 ? 19.910 22.712 -7.033 1.00 32.31 251 VAL A N 1
ATOM 1949 C CA . VAL A 1 251 ? 21.359 22.618 -6.772 1.00 32.31 251 VAL A CA 1
ATOM 1950 C C . VAL A 1 251 ? 21.679 22.238 -5.318 1.00 32.31 251 VAL A C 1
ATOM 1952 O O . VAL A 1 251 ? 22.527 21.384 -5.086 1.00 32.31 251 VAL A O 1
ATOM 1955 N N . MET A 1 252 ? 20.975 22.782 -4.318 1.00 31.94 252 MET A N 1
ATOM 1956 C CA . MET A 1 252 ? 21.220 22.432 -2.904 1.00 31.94 252 MET A CA 1
ATOM 1957 C C . MET A 1 252 ? 20.712 21.027 -2.524 1.00 31.94 252 MET A C 1
ATOM 1959 O O . MET A 1 252 ? 21.294 20.376 -1.660 1.00 31.94 252 MET A O 1
ATOM 1963 N N . GLY A 1 253 ? 19.675 20.514 -3.200 1.00 37.19 253 GLY A N 1
ATOM 1964 C CA . GLY A 1 253 ? 19.187 19.137 -3.032 1.00 37.19 253 GLY A CA 1
ATOM 1965 C C . GLY A 1 253 ? 20.072 18.056 -3.674 1.00 37.19 253 GLY A C 1
ATOM 1966 O O . GLY A 1 253 ? 19.787 16.864 -3.527 1.00 37.19 253 GLY A O 1
ATOM 1967 N N . ILE A 1 254 ? 21.123 18.455 -4.397 1.00 40.69 254 ILE A N 1
ATOM 1968 C CA . ILE A 1 254 ? 22.138 17.551 -4.953 1.00 40.69 254 ILE A CA 1
ATOM 1969 C C . ILE A 1 254 ? 23.243 17.256 -3.927 1.00 40.69 254 ILE A C 1
ATOM 1971 O O . ILE A 1 254 ? 23.828 16.187 -4.003 1.00 40.69 254 ILE A O 1
ATOM 1975 N N . PHE A 1 255 ? 23.495 18.122 -2.935 1.00 39.81 255 PHE A N 1
ATOM 1976 C CA . PHE A 1 255 ? 24.669 17.998 -2.052 1.00 39.81 255 PHE A CA 1
ATOM 1977 C C . PHE A 1 255 ? 24.418 17.373 -0.666 1.00 39.81 255 PHE A C 1
ATOM 1979 O O . PHE A 1 255 ? 25.380 17.043 0.019 1.00 39.81 255 PHE A O 1
ATOM 1986 N N . SER A 1 256 ? 23.166 17.129 -0.258 1.00 41.72 256 SER A N 1
ATOM 1987 C CA . SER A 1 256 ? 22.861 16.307 0.931 1.00 41.72 256 SER A CA 1
ATOM 1988 C C . SER A 1 256 ? 22.521 14.877 0.501 1.00 41.72 256 SER A C 1
ATOM 1990 O O . SER A 1 256 ? 21.357 14.484 0.424 1.00 41.72 256 SER A O 1
ATOM 1992 N N . ILE A 1 257 ? 23.541 14.113 0.106 1.00 55.69 257 ILE A N 1
ATOM 1993 C CA . ILE A 1 257 ? 23.387 12.711 -0.301 1.00 55.69 257 ILE A CA 1
ATOM 1994 C C . ILE A 1 257 ? 23.741 11.837 0.905 1.00 55.69 257 ILE A C 1
ATOM 1996 O O . ILE A 1 257 ? 24.896 11.787 1.320 1.00 55.69 257 ILE A O 1
ATOM 2000 N N . ALA A 1 258 ? 22.761 11.130 1.476 1.00 59.03 258 ALA A N 1
ATOM 2001 C CA . ALA A 1 258 ? 23.038 10.135 2.512 1.00 59.03 258 ALA A CA 1
ATOM 2002 C C . ALA A 1 258 ? 23.980 9.042 1.971 1.00 59.03 258 ALA A C 1
ATOM 2004 O O . ALA A 1 258 ? 23.846 8.618 0.823 1.00 59.03 258 ALA A O 1
ATOM 2005 N N . ASN A 1 259 ? 24.895 8.534 2.804 1.00 64.56 259 ASN A N 1
ATOM 2006 C CA . ASN A 1 259 ? 25.947 7.587 2.390 1.00 64.56 259 ASN A CA 1
ATOM 2007 C C . ASN A 1 259 ? 25.398 6.311 1.701 1.00 64.56 259 ASN A C 1
ATOM 2009 O O . ASN A 1 259 ? 26.031 5.731 0.821 1.00 64.56 259 ASN A O 1
ATOM 2013 N N . GLN A 1 260 ? 24.170 5.907 2.050 1.00 64.44 260 GLN A N 1
ATOM 2014 C CA . GLN A 1 260 ? 23.452 4.780 1.437 1.00 64.44 260 GLN A CA 1
ATOM 2015 C C . GLN A 1 260 ? 23.077 5.021 -0.034 1.00 64.44 260 GLN A C 1
ATOM 2017 O O . GLN A 1 260 ? 22.951 4.068 -0.807 1.00 64.44 260 GLN A O 1
ATOM 2022 N N . HIS A 1 261 ? 22.908 6.282 -0.440 1.00 72.00 261 HIS A N 1
ATOM 2023 C CA . HIS A 1 261 ? 22.560 6.614 -1.815 1.00 72.00 261 HIS A CA 1
ATOM 2024 C C . HIS A 1 261 ? 23.762 6.523 -2.759 1.00 72.00 261 HIS A C 1
ATOM 2026 O O . HIS A 1 261 ? 23.662 6.008 -3.872 1.00 72.00 261 HIS A O 1
ATOM 2032 N N . ILE A 1 262 ? 24.933 6.939 -2.273 1.00 81.62 262 ILE A N 1
ATOM 2033 C CA . ILE A 1 262 ? 26.186 6.896 -3.034 1.00 81.62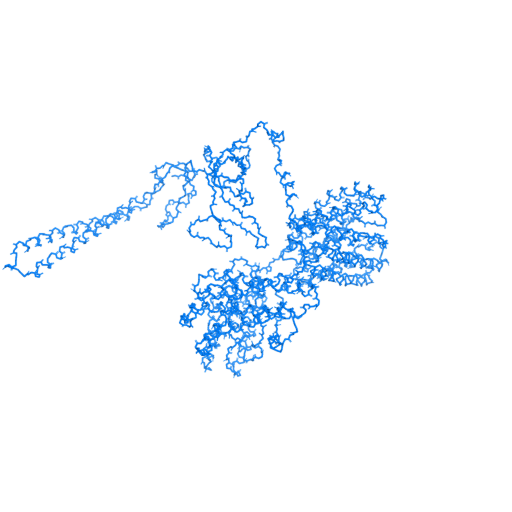 262 ILE A CA 1
ATOM 2034 C C . ILE A 1 262 ? 26.555 5.450 -3.370 1.00 81.62 262 ILE A C 1
ATOM 2036 O O . ILE A 1 262 ? 26.863 5.139 -4.518 1.00 81.62 262 ILE A O 1
ATOM 2040 N N . ARG A 1 263 ? 26.462 4.540 -2.396 1.00 83.12 263 ARG A N 1
ATOM 2041 C CA . ARG A 1 263 ? 26.824 3.128 -2.586 1.00 83.12 263 ARG A CA 1
ATOM 2042 C C . ARG A 1 263 ? 26.056 2.466 -3.729 1.00 83.12 263 ARG A C 1
ATOM 2044 O O . ARG A 1 263 ? 26.650 1.813 -4.585 1.00 83.12 263 ARG A O 1
ATOM 2051 N N . PHE A 1 264 ? 24.740 2.652 -3.764 1.00 85.31 264 PHE A N 1
ATOM 2052 C CA . PHE A 1 264 ? 23.915 2.097 -4.832 1.00 85.31 264 PHE A CA 1
ATOM 2053 C C . PHE A 1 264 ? 24.207 2.747 -6.187 1.00 85.31 264 PHE A C 1
ATOM 2055 O O . PHE A 1 264 ? 24.259 2.043 -7.192 1.00 85.31 264 PHE A O 1
ATOM 2062 N N . ALA A 1 265 ? 24.413 4.065 -6.223 1.00 87.50 265 ALA A N 1
ATOM 2063 C CA . ALA A 1 265 ? 24.752 4.777 -7.450 1.00 87.50 265 ALA A CA 1
ATOM 2064 C C . ALA A 1 265 ? 26.057 4.250 -8.070 1.00 87.50 265 ALA A C 1
ATOM 2066 O O . ALA A 1 265 ? 26.102 3.977 -9.269 1.00 87.50 265 ALA A O 1
ATOM 2067 N N . VAL A 1 266 ? 27.087 4.012 -7.247 1.00 89.06 266 VAL A N 1
ATOM 2068 C CA . VAL A 1 266 ? 28.347 3.384 -7.685 1.00 89.06 266 VAL A CA 1
ATOM 2069 C C . VAL A 1 266 ? 28.112 1.958 -8.187 1.00 89.06 266 VAL A C 1
ATOM 2071 O O . VAL A 1 266 ? 28.601 1.587 -9.252 1.00 89.06 266 VAL A O 1
ATOM 2074 N N . LYS A 1 267 ? 27.320 1.161 -7.465 1.00 89.19 267 LYS A N 1
ATOM 2075 C CA . LYS A 1 267 ? 26.967 -0.206 -7.867 1.00 89.19 267 LYS A CA 1
ATOM 2076 C C . LYS A 1 267 ? 26.233 -0.254 -9.211 1.00 89.19 267 LYS A C 1
ATOM 2078 O O . LYS A 1 267 ? 26.551 -1.097 -10.046 1.00 89.19 267 LYS A O 1
ATOM 2083 N N . LEU A 1 268 ? 25.274 0.644 -9.435 1.00 89.69 268 LEU A N 1
ATOM 2084 C CA . LEU A 1 268 ? 24.536 0.749 -10.695 1.00 89.69 268 LEU A CA 1
ATOM 2085 C C . LEU A 1 268 ? 25.457 1.171 -11.847 1.00 89.69 268 LEU A C 1
ATOM 2087 O O . LEU A 1 268 ? 25.415 0.557 -12.912 1.00 89.69 268 LEU A O 1
ATOM 2091 N N . ALA A 1 269 ? 26.314 2.170 -11.619 1.00 91.69 269 ALA A N 1
ATOM 2092 C CA . ALA A 1 269 ? 27.311 2.605 -12.593 1.00 91.69 269 ALA A CA 1
ATOM 2093 C C . ALA A 1 269 ? 28.265 1.459 -12.969 1.00 91.69 269 ALA A C 1
ATOM 2095 O O . ALA A 1 269 ? 28.487 1.201 -1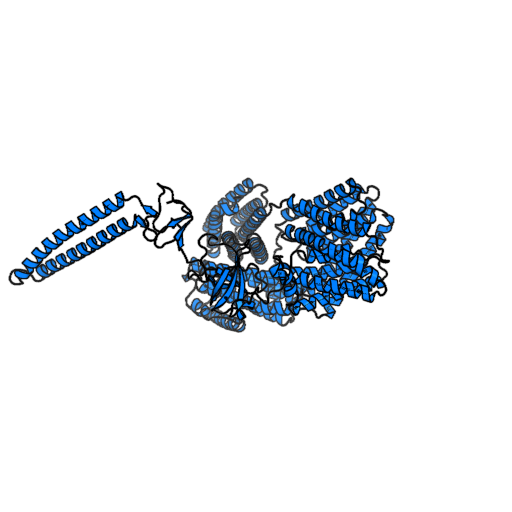4.149 1.00 91.69 269 ALA A O 1
ATOM 2096 N N . CYS A 1 270 ? 28.758 0.709 -11.979 1.00 91.94 270 CYS A N 1
ATOM 2097 C CA . CYS A 1 270 ? 29.621 -0.447 -12.207 1.00 91.94 270 CYS A CA 1
ATOM 2098 C C . CYS A 1 270 ? 28.915 -1.551 -13.011 1.00 91.94 270 CYS A C 1
ATOM 2100 O O . CYS A 1 270 ? 29.498 -2.080 -13.953 1.00 91.94 270 CYS A O 1
ATOM 2102 N N . ALA A 1 271 ? 27.647 -1.854 -12.707 1.00 91.44 271 ALA A N 1
ATOM 2103 C CA . ALA A 1 271 ? 26.865 -2.836 -13.460 1.00 91.44 271 ALA A CA 1
ATOM 2104 C C . ALA A 1 271 ? 26.699 -2.447 -14.942 1.00 91.44 271 ALA A C 1
ATOM 2106 O O . ALA A 1 271 ? 26.843 -3.300 -15.817 1.00 91.44 271 ALA A O 1
ATOM 2107 N N . ILE A 1 272 ? 26.425 -1.166 -15.221 1.00 91.00 272 ILE A N 1
ATOM 2108 C CA . ILE A 1 272 ? 26.297 -0.624 -16.584 1.00 91.00 272 ILE A CA 1
ATOM 2109 C C . ILE A 1 272 ? 27.625 -0.730 -17.341 1.00 91.00 272 ILE A C 1
ATOM 2111 O O . ILE A 1 272 ? 27.649 -1.233 -18.463 1.00 91.00 272 ILE A O 1
ATOM 2115 N N . VAL A 1 273 ? 28.726 -0.309 -16.714 1.00 91.50 273 VAL A N 1
ATOM 2116 C CA . VAL A 1 273 ? 30.067 -0.356 -17.315 1.00 91.50 273 VAL A CA 1
ATOM 2117 C C . VAL A 1 273 ? 30.497 -1.786 -17.609 1.00 91.50 273 VAL A C 1
ATOM 2119 O O . VAL A 1 273 ? 30.959 -2.062 -18.709 1.00 91.50 273 VAL A O 1
ATOM 2122 N N . LEU A 1 274 ? 30.313 -2.707 -16.661 1.00 91.50 274 LEU A N 1
ATOM 2123 C CA . LEU A 1 274 ? 30.658 -4.116 -16.852 1.00 91.50 274 LEU A CA 1
ATOM 2124 C C . LEU A 1 274 ? 29.841 -4.751 -17.981 1.00 91.50 274 LEU A C 1
ATOM 2126 O O . LEU A 1 274 ? 30.397 -5.478 -18.798 1.00 91.50 274 LEU A O 1
ATOM 2130 N N . ALA A 1 275 ? 28.535 -4.472 -18.056 1.00 91.38 275 ALA A N 1
ATOM 2131 C CA . ALA A 1 275 ? 27.678 -4.977 -19.132 1.00 91.38 275 ALA A CA 1
ATOM 2132 C C . ALA A 1 275 ? 28.120 -4.463 -20.506 1.00 91.38 275 ALA A C 1
ATOM 2134 O O . ALA A 1 275 ? 28.179 -5.237 -21.458 1.00 91.38 275 ALA A O 1
ATOM 2135 N N . LEU A 1 276 ? 28.475 -3.181 -20.593 1.00 88.56 276 LEU A N 1
ATOM 2136 C CA . LEU A 1 276 ? 28.972 -2.584 -21.826 1.00 88.56 276 LEU A CA 1
ATOM 2137 C C . LEU A 1 276 ? 30.341 -3.147 -22.222 1.00 88.56 276 LEU A C 1
ATOM 2139 O O . LEU A 1 276 ? 30.549 -3.504 -23.378 1.00 88.56 276 LEU A O 1
ATOM 2143 N N . PHE A 1 277 ? 31.257 -3.257 -21.257 1.00 89.19 277 PHE A N 1
ATOM 2144 C CA . PHE A 1 277 ? 32.611 -3.747 -21.487 1.00 89.19 277 PHE A CA 1
ATOM 2145 C C . PHE A 1 277 ? 32.603 -5.181 -22.017 1.00 89.19 277 PHE A C 1
ATOM 2147 O O . PHE A 1 277 ? 33.224 -5.473 -23.036 1.00 89.19 277 PHE A O 1
ATOM 2154 N N . ILE A 1 278 ? 31.840 -6.060 -21.364 1.00 90.25 278 ILE A N 1
ATOM 2155 C CA . ILE A 1 278 ? 31.692 -7.454 -21.786 1.00 90.25 278 ILE A CA 1
ATOM 2156 C C . ILE A 1 278 ? 30.937 -7.548 -23.121 1.00 90.25 278 ILE A C 1
ATOM 2158 O O . ILE A 1 278 ? 31.310 -8.355 -23.969 1.00 90.25 278 ILE A O 1
ATOM 2162 N N . GLY A 1 279 ? 29.920 -6.708 -23.341 1.00 86.69 279 GLY A N 1
ATOM 2163 C CA . GLY A 1 279 ? 29.164 -6.687 -24.595 1.00 86.69 279 GLY A CA 1
ATOM 2164 C C . GLY A 1 279 ? 30.023 -6.343 -25.815 1.00 86.69 279 GLY A C 1
ATOM 2165 O O . GLY A 1 279 ? 29.965 -7.048 -26.818 1.00 86.69 279 GLY A O 1
ATOM 2166 N N . PHE A 1 280 ? 30.873 -5.318 -25.712 1.00 84.88 280 PHE A N 1
ATOM 2167 C CA . PHE A 1 280 ? 31.830 -4.991 -26.772 1.00 84.88 280 PHE A CA 1
ATOM 2168 C C . PHE A 1 280 ? 32.933 -6.043 -26.912 1.00 84.88 280 PHE A C 1
ATOM 2170 O O . PHE A 1 280 ? 33.345 -6.339 -28.030 1.00 84.88 280 PHE A O 1
ATOM 2177 N N . HIS A 1 281 ? 33.397 -6.638 -25.807 1.00 87.62 281 HIS A N 1
ATOM 2178 C CA . HIS A 1 281 ? 34.418 -7.687 -25.856 1.00 87.62 281 HIS A CA 1
ATOM 2179 C C . HIS A 1 281 ? 33.941 -8.936 -26.614 1.00 87.62 281 HIS A C 1
ATOM 2181 O O . HIS A 1 281 ? 34.703 -9.508 -27.386 1.00 87.62 281 HIS A O 1
ATOM 2187 N N . PHE A 1 282 ? 32.672 -9.320 -26.448 1.00 86.88 282 PHE A N 1
ATOM 2188 C CA . PHE A 1 282 ? 32.048 -10.406 -27.212 1.00 86.88 282 PHE A CA 1
ATOM 2189 C C . PHE A 1 282 ? 31.542 -9.989 -28.599 1.00 86.88 282 PHE A C 1
ATOM 2191 O O . PHE A 1 282 ? 30.905 -10.799 -29.264 1.00 86.88 282 PHE A O 1
ATOM 2198 N N . GLN A 1 283 ? 31.818 -8.756 -29.035 1.00 85.12 283 GLN A N 1
ATOM 2199 C CA . GLN A 1 283 ? 31.388 -8.218 -30.329 1.00 85.12 283 GLN A CA 1
ATOM 2200 C C . GLN A 1 283 ? 29.874 -8.354 -30.579 1.00 85.12 283 GLN A C 1
ATOM 2202 O O . GLN A 1 283 ? 29.450 -8.608 -31.701 1.00 85.12 283 GLN A O 1
ATOM 2207 N N . LEU A 1 284 ? 29.048 -8.164 -29.542 1.00 83.06 284 LEU A N 1
ATOM 2208 C CA . LEU A 1 284 ? 27.589 -8.172 -29.702 1.00 83.06 284 LEU A CA 1
ATOM 2209 C C . LEU A 1 284 ? 27.145 -7.028 -30.621 1.00 83.06 284 LEU A C 1
ATOM 2211 O O . LEU A 1 284 ? 27.674 -5.922 -30.496 1.00 83.06 284 LEU A O 1
ATOM 2215 N N . GLU A 1 285 ? 26.146 -7.271 -31.476 1.00 79.69 285 GLU A N 1
ATOM 2216 C CA . GLU A 1 285 ? 25.608 -6.255 -32.392 1.00 79.69 285 GLU A CA 1
ATOM 2217 C C . GLU A 1 285 ? 24.957 -5.083 -31.635 1.00 79.69 285 GLU A C 1
ATOM 2219 O O . GLU A 1 285 ? 25.247 -3.923 -31.928 1.00 79.69 285 GLU A O 1
ATOM 2224 N N . THR A 1 286 ? 24.125 -5.364 -30.614 1.00 80.06 286 THR A N 1
ATOM 2225 C CA . THR A 1 286 ? 23.375 -4.330 -29.869 1.00 80.06 286 THR A CA 1
ATOM 2226 C C . THR A 1 286 ? 23.587 -4.366 -28.343 1.00 80.06 286 THR A C 1
ATOM 2228 O O . THR A 1 286 ? 22.656 -4.636 -27.570 1.00 80.06 286 THR A O 1
ATOM 2231 N N . PRO A 1 287 ? 24.783 -4.000 -27.827 1.00 83.38 287 PRO A N 1
ATOM 2232 C CA . PRO A 1 287 ? 25.089 -4.050 -26.391 1.00 83.38 287 PRO A CA 1
ATOM 2233 C C . PRO A 1 287 ? 24.153 -3.195 -25.515 1.00 83.38 287 PRO A C 1
ATOM 2235 O O . PRO A 1 287 ? 24.059 -3.424 -24.301 1.00 83.38 287 PRO A O 1
ATOM 2238 N N . ARG A 1 288 ? 23.394 -2.254 -26.102 1.00 84.88 288 ARG A N 1
ATOM 2239 C CA . ARG A 1 288 ? 22.378 -1.446 -25.400 1.00 84.88 288 ARG A CA 1
ATOM 2240 C C . ARG A 1 288 ? 21.420 -2.268 -24.536 1.00 84.88 288 ARG A C 1
ATOM 2242 O O . ARG A 1 288 ? 21.028 -1.818 -23.460 1.00 84.88 288 ARG A O 1
ATOM 2249 N N . TRP A 1 289 ? 21.053 -3.475 -24.957 1.00 85.75 289 TRP A N 1
ATOM 2250 C CA . TRP A 1 289 ? 20.077 -4.296 -24.236 1.00 85.75 289 TRP A CA 1
ATOM 2251 C C . TRP A 1 289 ? 20.664 -5.033 -23.041 1.00 85.75 289 TRP A C 1
ATOM 2253 O O . TRP A 1 289 ? 19.964 -5.206 -22.037 1.00 85.75 289 TRP A O 1
ATOM 2263 N N . ALA A 1 290 ? 21.947 -5.392 -23.101 1.00 89.62 290 ALA A N 1
ATOM 2264 C CA . ALA A 1 290 ? 22.684 -5.892 -21.947 1.00 89.62 290 ALA A CA 1
ATOM 2265 C C . ALA A 1 290 ? 22.778 -4.803 -20.867 1.00 89.62 290 ALA A C 1
ATOM 2267 O O . ALA A 1 290 ? 22.442 -5.044 -19.703 1.00 89.62 290 ALA A O 1
ATOM 2268 N N . VAL A 1 291 ? 23.117 -3.572 -21.272 1.00 89.88 291 VAL A N 1
ATOM 2269 C CA . VAL A 1 291 ? 23.185 -2.402 -20.381 1.00 89.88 291 VAL A CA 1
ATOM 2270 C C . VAL A 1 291 ? 21.821 -2.067 -19.776 1.00 89.88 291 VAL A C 1
ATOM 2272 O O . VAL A 1 291 ? 21.695 -1.954 -18.555 1.00 89.88 291 VAL A O 1
ATOM 2275 N N . LEU A 1 292 ? 20.775 -1.969 -20.601 1.00 88.38 292 LEU A N 1
ATOM 2276 C CA . LEU A 1 292 ? 19.411 -1.700 -20.143 1.00 88.38 292 LEU A CA 1
ATOM 2277 C C . LEU A 1 292 ? 18.919 -2.787 -19.178 1.00 88.38 292 LEU A C 1
ATOM 2279 O O . LEU A 1 292 ? 18.233 -2.503 -18.195 1.00 88.38 292 LEU A O 1
ATOM 2283 N N . THR A 1 293 ? 19.282 -4.043 -19.436 1.00 89.81 293 THR A N 1
ATOM 2284 C CA . THR A 1 293 ? 18.954 -5.170 -18.562 1.00 89.81 293 THR A CA 1
ATOM 2285 C C . THR A 1 293 ? 19.627 -5.049 -17.203 1.00 89.81 293 THR A C 1
ATOM 2287 O O . THR A 1 293 ? 18.928 -5.117 -16.188 1.00 89.81 293 THR A O 1
ATOM 2290 N N . ALA A 1 294 ? 20.941 -4.817 -17.176 1.00 89.81 294 ALA A N 1
ATOM 2291 C CA . ALA A 1 294 ? 21.692 -4.623 -15.941 1.00 89.81 294 ALA A CA 1
ATOM 2292 C C . ALA A 1 294 ? 21.113 -3.459 -15.120 1.00 89.81 294 ALA A C 1
ATOM 2294 O O . ALA A 1 294 ? 20.859 -3.592 -13.919 1.00 89.81 294 ALA A O 1
ATOM 2295 N N . ALA A 1 295 ? 20.807 -2.351 -15.799 1.00 88.69 295 ALA A N 1
ATOM 2296 C CA . ALA A 1 295 ? 20.277 -1.154 -15.174 1.00 88.69 295 ALA A CA 1
ATOM 2297 C C . ALA A 1 295 ? 18.867 -1.375 -14.594 1.00 88.69 295 ALA A C 1
ATOM 2299 O O . ALA A 1 295 ? 18.640 -1.067 -13.429 1.00 88.69 295 ALA A O 1
ATOM 2300 N N . ILE A 1 296 ? 17.930 -1.980 -15.338 1.00 85.81 296 ILE A N 1
ATOM 2301 C CA . ILE A 1 296 ? 16.558 -2.245 -14.855 1.00 85.81 296 ILE A CA 1
ATOM 2302 C C . ILE A 1 296 ? 16.540 -3.259 -13.701 1.00 85.81 296 ILE A C 1
ATOM 2304 O O . ILE A 1 296 ? 15.762 -3.099 -12.757 1.00 85.81 296 ILE A O 1
ATOM 2308 N N . VAL A 1 297 ? 17.364 -4.313 -13.756 1.00 86.06 297 VAL A N 1
ATOM 2309 C CA . VAL A 1 297 ? 17.392 -5.355 -12.712 1.00 86.06 297 VAL A CA 1
ATOM 2310 C C . VAL A 1 297 ? 17.960 -4.809 -11.397 1.00 86.06 297 VAL A C 1
ATOM 2312 O O . VAL A 1 297 ? 17.449 -5.160 -10.334 1.00 86.06 297 VAL A O 1
ATOM 2315 N N . ALA A 1 298 ? 18.943 -3.905 -11.456 1.00 85.81 298 ALA A N 1
ATOM 2316 C CA . ALA A 1 298 ? 19.479 -3.223 -10.278 1.00 85.81 298 ALA A CA 1
ATOM 2317 C C . ALA A 1 298 ? 18.565 -2.081 -9.779 1.00 85.81 298 ALA A C 1
ATOM 2319 O O . ALA A 1 298 ? 18.289 -1.987 -8.582 1.00 85.81 298 ALA A O 1
ATOM 2320 N N . ALA A 1 299 ? 18.060 -1.236 -10.685 1.00 83.69 299 ALA A N 1
ATOM 2321 C CA . ALA A 1 299 ? 17.265 -0.045 -10.370 1.00 83.69 299 ALA A CA 1
ATOM 2322 C C . ALA A 1 299 ? 15.821 -0.347 -9.960 1.00 83.69 299 ALA A C 1
ATOM 2324 O O . ALA A 1 299 ? 15.294 0.314 -9.071 1.00 83.69 299 ALA A O 1
ATOM 2325 N N . GLY A 1 300 ? 15.174 -1.358 -10.545 1.00 79.00 300 GLY A N 1
ATOM 2326 C CA . GLY A 1 300 ? 13.770 -1.672 -10.262 1.00 79.00 300 GLY A CA 1
ATOM 2327 C C . GLY A 1 300 ? 13.493 -1.988 -8.783 1.00 79.00 300 GLY A C 1
ATOM 2328 O O . GLY A 1 300 ? 12.575 -1.410 -8.196 1.00 79.00 300 GLY A O 1
ATOM 2329 N N . PRO A 1 301 ? 14.254 -2.896 -8.140 1.00 76.38 301 PRO A N 1
ATOM 2330 C CA . PRO A 1 301 ? 14.168 -3.122 -6.699 1.00 76.38 301 PRO A CA 1
ATOM 2331 C C . PRO A 1 301 ? 14.513 -1.878 -5.878 1.00 76.38 301 PRO A C 1
ATOM 2333 O O . PRO A 1 301 ? 13.852 -1.623 -4.879 1.00 76.38 301 PRO A O 1
ATOM 2336 N N . ALA A 1 302 ? 15.507 -1.094 -6.304 1.00 76.62 302 ALA A N 1
ATOM 2337 C CA . ALA A 1 302 ? 15.938 0.110 -5.598 1.00 76.62 302 ALA A CA 1
ATOM 2338 C C . ALA A 1 302 ? 14.865 1.208 -5.602 1.00 76.62 302 ALA A C 1
ATOM 2340 O O . ALA A 1 302 ? 14.622 1.833 -4.575 1.00 76.62 302 ALA A O 1
ATOM 2341 N N . PHE A 1 303 ? 14.164 1.386 -6.723 1.00 75.69 303 PHE A N 1
ATOM 2342 C CA . PHE A 1 303 ? 13.025 2.295 -6.846 1.00 75.69 303 PHE A CA 1
ATOM 2343 C C . PHE A 1 303 ? 11.870 1.865 -5.933 1.00 75.69 303 PHE A C 1
ATOM 2345 O O . PHE A 1 303 ? 11.339 2.667 -5.168 1.00 75.69 303 PHE A O 1
ATOM 2352 N N . ALA A 1 304 ? 11.523 0.572 -5.950 1.00 69.12 304 ALA A N 1
ATOM 2353 C CA . ALA A 1 304 ? 10.459 0.020 -5.112 1.00 69.12 304 ALA A CA 1
ATOM 2354 C C . ALA A 1 304 ? 10.805 0.007 -3.611 1.00 69.12 304 ALA A C 1
ATOM 2356 O O . ALA A 1 304 ? 9.893 0.070 -2.788 1.00 69.12 304 ALA A O 1
ATOM 2357 N N . ALA A 1 305 ? 12.095 -0.077 -3.263 1.00 64.50 305 ALA A N 1
ATOM 2358 C CA . ALA A 1 305 ? 12.609 -0.045 -1.894 1.00 64.50 305 ALA A CA 1
ATOM 2359 C C . ALA A 1 305 ? 12.956 1.374 -1.408 1.00 64.50 305 ALA A C 1
ATOM 2361 O O . ALA A 1 305 ? 12.910 1.620 -0.211 1.00 64.50 305 ALA A O 1
ATOM 2362 N N . GLY A 1 306 ? 13.175 2.352 -2.298 1.00 62.69 306 GLY A N 1
ATOM 2363 C CA . GLY A 1 306 ? 13.535 3.735 -1.935 1.00 62.69 306 GLY A CA 1
ATOM 2364 C C . GLY A 1 306 ? 14.910 3.864 -1.304 1.00 62.69 306 GLY A C 1
ATOM 2365 O O . GLY A 1 306 ? 15.132 4.723 -0.460 1.00 62.69 306 GLY A O 1
ATOM 2366 N N . GLY A 1 307 ? 15.806 2.957 -1.669 1.00 70.81 307 GLY A N 1
ATOM 2367 C CA . GLY A 1 307 ? 17.107 2.798 -1.048 1.00 70.81 307 GLY A CA 1
ATOM 2368 C C . GLY A 1 307 ? 17.859 1.638 -1.680 1.00 70.81 307 GLY A C 1
ATOM 2369 O O . GLY A 1 307 ? 17.488 1.146 -2.746 1.00 70.81 307 GLY A O 1
ATOM 2370 N N . GLU A 1 308 ? 18.943 1.210 -1.041 1.00 72.75 308 GLU A N 1
ATOM 2371 C CA . GLU A 1 308 ? 19.719 0.070 -1.523 1.00 72.75 308 GLU A CA 1
ATOM 2372 C C . GLU A 1 308 ? 18.898 -1.232 -1.404 1.00 72.75 308 GLU A C 1
ATOM 2374 O O . GLU A 1 308 ? 18.476 -1.586 -0.296 1.00 72.75 308 GLU A O 1
ATOM 2379 N N . PRO A 1 309 ? 18.650 -1.943 -2.519 1.00 76.81 309 PRO A N 1
ATOM 2380 C CA . PRO A 1 309 ? 17.852 -3.159 -2.508 1.00 76.81 309 PRO A CA 1
ATOM 2381 C C . PRO A 1 309 ? 18.622 -4.337 -1.906 1.00 76.81 309 PRO A C 1
ATOM 2383 O O . PRO A 1 309 ? 19.843 -4.433 -2.037 1.00 76.81 309 PRO A O 1
ATOM 2386 N N . TYR A 1 310 ? 17.890 -5.277 -1.307 1.00 80.88 310 TYR A N 1
ATOM 2387 C CA . TYR A 1 310 ? 18.462 -6.534 -0.827 1.00 80.88 310 TYR A CA 1
ATOM 2388 C C . TYR A 1 310 ? 18.994 -7.374 -1.992 1.00 80.88 310 TYR A C 1
ATOM 2390 O O . TYR A 1 310 ? 18.320 -7.547 -3.012 1.00 80.88 310 TYR A O 1
ATOM 2398 N N . SER A 1 311 ? 20.180 -7.951 -1.816 1.00 76.75 311 SER A N 1
ATOM 2399 C CA . SER A 1 311 ? 20.879 -8.715 -2.858 1.00 76.75 311 SER A CA 1
ATOM 2400 C C . SER A 1 311 ? 20.076 -9.912 -3.382 1.00 76.75 311 SER A C 1
ATOM 2402 O O . SER A 1 311 ? 20.094 -10.198 -4.581 1.00 76.75 311 SER A O 1
ATOM 2404 N N . GLY A 1 312 ? 19.288 -10.570 -2.520 1.00 74.88 312 GLY A N 1
ATOM 2405 C CA . GLY A 1 312 ? 18.395 -11.663 -2.927 1.00 74.88 312 GLY A CA 1
ATOM 2406 C C . GLY A 1 312 ? 17.346 -11.243 -3.965 1.00 74.88 312 GLY A C 1
ATOM 2407 O O . GLY A 1 312 ? 17.083 -11.982 -4.915 1.00 74.88 312 GLY A O 1
ATOM 2408 N N . ALA A 1 313 ? 16.810 -10.024 -3.856 1.00 76.50 313 ALA A N 1
ATOM 2409 C CA . ALA A 1 313 ? 15.795 -9.521 -4.779 1.00 76.50 313 ALA A CA 1
ATOM 2410 C C . ALA A 1 313 ? 16.360 -9.266 -6.188 1.00 76.50 313 ALA A C 1
ATOM 2412 O O . ALA A 1 313 ? 15.674 -9.527 -7.179 1.00 76.50 313 ALA A O 1
ATOM 2413 N N . ILE A 1 314 ? 17.610 -8.792 -6.288 1.00 81.44 314 ILE A N 1
ATOM 2414 C CA . ILE A 1 314 ? 18.302 -8.585 -7.573 1.00 81.44 314 ILE A CA 1
ATOM 2415 C C . ILE A 1 314 ? 18.516 -9.933 -8.271 1.00 81.44 314 ILE A C 1
ATOM 2417 O O . ILE A 1 314 ? 18.132 -10.092 -9.429 1.00 81.44 314 ILE A O 1
ATOM 2421 N N . ARG A 1 315 ? 19.077 -10.923 -7.560 1.00 83.31 315 ARG A N 1
ATOM 2422 C CA . ARG A 1 315 ? 19.392 -12.249 -8.124 1.00 83.31 315 ARG A CA 1
ATOM 2423 C C . ARG A 1 315 ? 18.147 -12.972 -8.614 1.00 83.31 315 ARG A C 1
ATOM 2425 O O . ARG A 1 315 ? 18.120 -13.453 -9.744 1.00 83.31 315 ARG A O 1
ATOM 2432 N N . TYR A 1 316 ? 17.100 -13.002 -7.793 1.00 82.12 316 TYR A N 1
ATOM 2433 C CA . TYR A 1 316 ? 15.863 -13.689 -8.144 1.00 82.12 316 TYR A CA 1
ATOM 2434 C C . TYR A 1 316 ? 15.161 -13.054 -9.347 1.00 82.12 316 TYR A C 1
ATOM 2436 O O . TYR A 1 316 ? 14.766 -13.757 -10.278 1.00 82.12 316 TYR A O 1
ATOM 2444 N N . ARG A 1 317 ? 15.065 -11.716 -9.388 1.00 81.94 317 ARG A N 1
ATOM 2445 C CA . ARG A 1 317 ? 14.520 -11.016 -10.563 1.00 81.94 317 ARG A CA 1
ATOM 2446 C C . ARG A 1 317 ? 15.382 -11.219 -11.805 1.00 81.94 317 ARG A C 1
ATOM 2448 O O . ARG A 1 317 ? 14.825 -11.343 -12.892 1.00 81.94 317 ARG A O 1
ATOM 2455 N N . GLY A 1 318 ? 16.704 -11.305 -11.644 1.00 85.06 318 GLY A N 1
ATOM 2456 C CA . GLY A 1 318 ? 17.624 -11.733 -12.695 1.00 85.06 318 GLY A CA 1
ATOM 2457 C C . GLY A 1 318 ? 17.249 -13.112 -13.246 1.00 85.06 318 GLY A C 1
ATOM 2458 O O . GLY A 1 318 ? 16.958 -13.239 -14.429 1.00 85.06 318 GLY A O 1
ATOM 2459 N N . MET A 1 319 ? 17.133 -14.138 -12.402 1.00 87.38 319 MET A N 1
ATOM 2460 C CA . MET A 1 319 ? 16.758 -15.488 -12.858 1.00 87.38 319 MET A CA 1
ATOM 2461 C C . MET A 1 319 ? 15.388 -15.525 -13.553 1.00 87.38 319 MET A C 1
ATOM 2463 O O . MET A 1 319 ? 15.245 -16.142 -14.608 1.00 87.38 319 MET A O 1
ATOM 2467 N N . LEU A 1 320 ? 14.389 -14.814 -13.023 1.00 86.56 320 LEU A N 1
ATOM 2468 C CA . LEU A 1 320 ? 13.077 -14.705 -13.669 1.00 86.56 320 LEU A CA 1
ATOM 2469 C C . LEU A 1 320 ? 13.136 -13.992 -15.023 1.00 86.56 320 LEU A C 1
ATOM 2471 O O . LEU A 1 320 ? 12.360 -14.322 -15.919 1.00 86.56 320 LEU A O 1
ATOM 2475 N N . ARG A 1 321 ? 14.051 -13.031 -15.189 1.00 88.69 321 ARG A N 1
ATOM 2476 C CA . ARG A 1 321 ? 14.295 -12.371 -16.473 1.00 88.69 321 ARG A CA 1
ATOM 2477 C C . ARG A 1 321 ? 14.853 -13.345 -17.502 1.00 88.69 321 ARG A C 1
ATOM 2479 O O . ARG A 1 321 ? 14.401 -13.333 -18.642 1.00 88.69 321 ARG A O 1
ATOM 2486 N N . ILE A 1 322 ? 15.789 -14.202 -17.101 1.00 90.38 322 ILE A N 1
ATOM 2487 C CA . ILE A 1 322 ? 16.334 -15.248 -17.975 1.00 90.38 322 ILE A CA 1
ATOM 2488 C C . ILE A 1 322 ? 15.188 -16.151 -18.438 1.00 90.38 322 ILE A C 1
ATOM 2490 O O . ILE A 1 322 ? 14.917 -16.230 -19.633 1.00 90.38 322 ILE A O 1
ATOM 2494 N N . ILE A 1 323 ? 14.439 -16.733 -17.496 1.00 91.19 323 ILE A N 1
ATOM 2495 C CA . ILE A 1 323 ? 13.320 -17.642 -17.795 1.00 91.19 323 ILE A CA 1
ATOM 2496 C C . ILE A 1 323 ? 12.286 -16.972 -18.711 1.00 91.19 323 ILE A C 1
ATOM 2498 O O . ILE A 1 323 ? 11.905 -17.542 -19.730 1.00 91.19 323 ILE A O 1
ATOM 2502 N N . GLY A 1 324 ? 11.860 -15.747 -18.387 1.00 89.75 324 GLY A N 1
ATOM 2503 C CA . GLY A 1 324 ? 10.895 -15.006 -19.199 1.00 89.75 324 GLY A CA 1
ATOM 2504 C C . GLY A 1 324 ? 11.388 -14.740 -20.622 1.00 89.75 324 GLY A C 1
ATOM 2505 O O . GLY A 1 324 ? 10.620 -14.878 -21.570 1.00 89.75 324 GLY A O 1
ATOM 2506 N N . THR A 1 325 ? 12.675 -14.420 -20.786 1.00 91.00 325 THR A N 1
ATOM 2507 C CA . THR A 1 325 ? 13.285 -14.172 -22.101 1.00 91.00 325 THR A CA 1
ATOM 2508 C C . THR A 1 325 ? 13.280 -15.433 -22.946 1.00 91.00 325 THR A C 1
ATOM 2510 O O . THR A 1 325 ? 12.827 -15.382 -24.081 1.00 91.00 325 THR A O 1
ATOM 2513 N N . PHE A 1 326 ? 13.693 -16.573 -22.383 1.00 93.12 326 PHE A N 1
ATOM 2514 C CA . PHE A 1 326 ? 13.672 -17.852 -23.095 1.00 93.12 326 PHE A CA 1
ATOM 2515 C C . PHE A 1 326 ? 12.259 -18.231 -23.554 1.00 93.12 326 PHE A C 1
ATOM 2517 O O . PHE A 1 326 ? 12.074 -18.585 -24.716 1.00 93.12 326 PHE A O 1
ATOM 2524 N N . ILE A 1 327 ? 11.248 -18.086 -22.686 1.00 93.25 327 ILE A N 1
ATOM 2525 C CA . ILE A 1 327 ? 9.846 -18.342 -23.061 1.00 93.25 327 ILE A CA 1
ATOM 2526 C C . ILE A 1 327 ? 9.407 -17.385 -24.184 1.00 93.25 327 ILE A C 1
ATOM 2528 O O . ILE A 1 327 ? 8.759 -17.812 -25.135 1.00 93.25 327 ILE A O 1
ATOM 2532 N N . GLY A 1 328 ? 9.775 -16.100 -24.100 1.00 91.75 328 GLY A N 1
ATOM 2533 C CA . GLY A 1 328 ? 9.475 -15.099 -25.130 1.00 91.75 328 GLY A CA 1
ATOM 2534 C C . GLY A 1 328 ? 10.140 -15.387 -26.481 1.00 91.75 328 GLY A C 1
ATOM 2535 O O . GLY A 1 328 ? 9.470 -15.310 -27.505 1.00 91.75 328 GLY A O 1
ATOM 2536 N N . CYS A 1 329 ? 11.420 -15.769 -26.492 1.00 91.69 329 CYS A N 1
ATOM 2537 C CA . CYS A 1 329 ? 12.152 -16.128 -27.709 1.00 91.69 329 CYS A CA 1
ATOM 2538 C C . CYS A 1 329 ? 11.553 -17.368 -28.385 1.00 91.69 329 CYS A C 1
ATOM 2540 O O . CYS A 1 329 ? 11.334 -17.358 -29.594 1.00 91.69 329 CYS A O 1
ATOM 2542 N N . ILE A 1 330 ? 11.227 -18.411 -27.610 1.00 92.88 330 ILE A N 1
ATOM 2543 C CA . ILE A 1 330 ? 10.574 -19.622 -28.132 1.00 92.88 330 ILE A CA 1
ATOM 2544 C C . ILE A 1 330 ? 9.204 -19.274 -28.727 1.00 92.88 330 ILE A C 1
ATOM 2546 O O . ILE A 1 330 ? 8.893 -19.695 -29.839 1.00 92.88 330 ILE A O 1
ATOM 2550 N N . ALA A 1 331 ? 8.401 -18.468 -28.028 1.00 92.56 331 ALA A N 1
ATOM 2551 C CA . ALA A 1 331 ? 7.101 -18.031 -28.530 1.00 92.56 331 ALA A CA 1
ATOM 2552 C C . ALA A 1 331 ? 7.224 -17.197 -29.818 1.00 92.56 331 ALA A C 1
ATOM 2554 O O . ALA A 1 331 ? 6.476 -17.434 -30.764 1.00 92.56 331 ALA A O 1
ATOM 2555 N N . ALA A 1 332 ? 8.186 -16.269 -29.891 1.00 90.94 332 ALA A N 1
ATOM 2556 C CA . ALA A 1 332 ? 8.444 -15.476 -31.094 1.00 90.94 332 ALA A CA 1
ATOM 2557 C C . ALA A 1 332 ? 8.819 -16.355 -32.291 1.00 90.94 332 ALA A C 1
ATOM 2559 O O . ALA A 1 332 ? 8.246 -16.191 -33.365 1.00 90.94 332 ALA A O 1
ATOM 2560 N N . LEU A 1 333 ? 9.721 -17.323 -32.094 1.00 91.06 333 LEU A N 1
ATOM 2561 C CA . LEU A 1 333 ? 10.112 -18.276 -33.133 1.00 91.06 333 LEU A CA 1
ATOM 2562 C C . LEU A 1 333 ? 8.909 -19.073 -33.643 1.00 91.06 333 LEU A C 1
ATOM 2564 O O . LEU A 1 333 ? 8.709 -19.159 -34.850 1.00 91.06 333 LEU A O 1
ATOM 2568 N N . ILE A 1 334 ? 8.071 -19.597 -32.743 1.00 92.25 334 ILE A N 1
ATOM 2569 C CA . ILE A 1 334 ? 6.861 -20.344 -33.120 1.00 92.25 334 ILE A CA 1
ATOM 2570 C C . ILE A 1 334 ? 5.901 -19.463 -33.931 1.00 92.25 334 ILE A C 1
ATOM 2572 O O . ILE A 1 334 ? 5.393 -19.905 -34.964 1.00 92.25 334 ILE A O 1
ATOM 2576 N N . ILE A 1 335 ? 5.666 -18.223 -33.489 1.00 91.19 335 ILE A N 1
ATOM 2577 C CA . ILE A 1 335 ? 4.775 -17.272 -34.170 1.00 91.19 335 ILE A CA 1
ATOM 2578 C C . ILE A 1 335 ? 5.306 -16.945 -35.572 1.00 91.19 335 ILE A C 1
ATOM 2580 O O . ILE A 1 335 ? 4.547 -17.001 -36.539 1.00 91.19 335 ILE A O 1
ATOM 2584 N N . ILE A 1 336 ? 6.603 -16.658 -35.701 1.00 88.81 336 ILE A N 1
ATOM 2585 C CA . ILE A 1 336 ? 7.224 -16.297 -36.980 1.00 88.81 336 ILE A CA 1
ATOM 2586 C C . ILE A 1 336 ? 7.225 -17.490 -37.936 1.00 88.81 336 ILE A C 1
ATOM 2588 O O . ILE A 1 336 ? 6.740 -17.359 -39.056 1.00 88.81 336 ILE A O 1
ATOM 2592 N N . ILE A 1 337 ? 7.680 -18.669 -37.496 1.00 88.25 337 ILE A N 1
ATOM 2593 C CA . ILE A 1 337 ? 7.724 -19.883 -38.332 1.00 88.25 337 ILE A CA 1
ATOM 2594 C C . ILE A 1 337 ? 6.326 -20.236 -38.856 1.00 88.25 337 ILE A C 1
ATOM 2596 O O . ILE A 1 337 ? 6.168 -20.577 -40.027 1.00 88.25 337 ILE A O 1
ATOM 2600 N N . SER A 1 338 ? 5.302 -20.119 -38.008 1.00 88.81 338 SER A N 1
ATOM 2601 C CA . SER A 1 338 ? 3.932 -20.486 -38.377 1.00 88.81 338 SER A CA 1
ATOM 2602 C C . SER A 1 338 ? 3.270 -19.471 -39.313 1.00 88.81 338 SER A C 1
ATOM 2604 O O . SER A 1 338 ? 2.401 -19.842 -40.099 1.00 88.81 338 SER A O 1
ATOM 2606 N N . MET A 1 339 ? 3.630 -18.184 -39.214 1.00 88.19 339 MET A N 1
ATOM 2607 C CA . MET A 1 339 ? 2.855 -17.082 -39.809 1.00 88.19 339 MET A CA 1
ATOM 2608 C C . MET A 1 339 ? 3.671 -16.157 -40.716 1.00 88.19 339 MET A C 1
ATOM 2610 O O . MET A 1 339 ? 3.194 -15.084 -41.081 1.00 88.19 339 MET A O 1
ATOM 2614 N N . ILE A 1 340 ? 4.857 -16.590 -41.151 1.00 83.38 340 ILE A N 1
ATOM 2615 C CA . ILE A 1 340 ? 5.771 -15.814 -42.006 1.00 83.38 340 ILE A CA 1
ATOM 2616 C C . ILE A 1 340 ? 5.117 -15.287 -43.294 1.00 83.38 340 ILE A C 1
ATOM 2618 O O . ILE A 1 340 ? 5.469 -14.218 -43.782 1.00 83.38 340 ILE A O 1
ATOM 2622 N N . ARG A 1 341 ? 4.127 -16.011 -43.837 1.00 84.75 341 ARG A N 1
ATOM 2623 C CA . ARG A 1 341 ? 3.407 -15.637 -45.069 1.00 84.75 341 ARG A CA 1
ATOM 2624 C C . ARG A 1 341 ? 2.329 -14.566 -44.855 1.00 84.75 341 ARG A C 1
ATOM 2626 O O . ARG A 1 341 ? 1.812 -14.037 -45.832 1.00 84.75 341 ARG A O 1
ATOM 2633 N N . ALA A 1 342 ? 1.967 -14.264 -43.607 1.00 87.88 342 ALA A N 1
ATOM 2634 C CA . ALA A 1 342 ? 0.885 -13.347 -43.252 1.00 87.88 342 ALA A CA 1
ATOM 2635 C C . ALA A 1 342 ? 1.350 -12.340 -42.174 1.00 87.88 342 ALA A C 1
ATOM 2637 O O . ALA A 1 342 ? 0.986 -12.480 -41.003 1.00 87.88 342 ALA A O 1
ATOM 2638 N N . PRO A 1 343 ? 2.125 -11.298 -42.541 1.00 81.62 343 PRO A N 1
ATOM 2639 C CA . PRO A 1 343 ? 2.791 -10.405 -41.584 1.00 81.62 343 PRO A CA 1
ATOM 2640 C C . PRO A 1 343 ? 1.821 -9.625 -40.683 1.00 81.62 343 PRO A C 1
ATOM 2642 O O . PRO A 1 343 ? 2.085 -9.454 -39.495 1.00 81.62 343 PRO A O 1
ATOM 2645 N N . LEU A 1 344 ? 0.662 -9.206 -41.203 1.00 85.75 344 LEU A N 1
ATOM 2646 C CA . LEU A 1 344 ? -0.360 -8.529 -40.394 1.00 85.75 344 LEU A CA 1
ATOM 2647 C C . LEU A 1 344 ? -0.913 -9.452 -39.300 1.00 85.75 344 LEU A C 1
ATOM 2649 O O . LEU A 1 344 ? -1.050 -9.063 -38.140 1.00 85.75 344 LEU A O 1
ATOM 2653 N N . LEU A 1 345 ? -1.205 -10.698 -39.672 1.00 89.06 345 LEU A N 1
ATOM 2654 C CA . LEU A 1 345 ? -1.759 -11.686 -38.760 1.00 89.06 345 LEU A CA 1
ATOM 2655 C C . LEU A 1 345 ? -0.711 -12.104 -37.716 1.00 89.06 345 LEU A C 1
ATOM 2657 O O . LEU A 1 345 ? -1.039 -12.201 -36.537 1.00 89.06 345 LEU A O 1
ATOM 2661 N N . MET A 1 346 ? 0.557 -12.226 -38.117 1.00 89.62 346 MET A N 1
ATOM 2662 C CA . MET A 1 346 ? 1.694 -12.452 -37.220 1.00 89.62 346 MET A CA 1
ATOM 2663 C C . MET A 1 346 ? 1.778 -11.391 -36.106 1.00 89.62 346 MET A C 1
ATOM 2665 O O . MET A 1 346 ? 1.872 -11.743 -34.927 1.00 89.62 346 MET A O 1
ATOM 2669 N N . ILE A 1 347 ? 1.689 -10.097 -36.446 1.00 87.69 347 ILE A N 1
ATOM 2670 C CA . ILE A 1 347 ? 1.754 -9.014 -35.449 1.00 87.69 347 ILE A CA 1
ATOM 2671 C C . ILE A 1 347 ? 0.516 -9.027 -34.537 1.00 87.69 347 ILE A C 1
ATOM 2673 O O . ILE A 1 347 ? 0.649 -8.859 -33.323 1.00 87.69 347 ILE A O 1
ATOM 2677 N N . LEU A 1 348 ? -0.680 -9.289 -35.077 1.00 90.44 348 LEU A N 1
ATOM 2678 C CA . LEU A 1 348 ? -1.908 -9.402 -34.278 1.00 90.44 348 LEU A CA 1
ATOM 2679 C C . LEU A 1 348 ? -1.847 -10.563 -33.277 1.00 90.44 348 LEU A C 1
ATOM 2681 O O . LEU A 1 348 ? -2.172 -10.371 -32.104 1.00 90.44 348 LEU A O 1
ATOM 2685 N N . VAL A 1 349 ? -1.381 -11.744 -33.700 1.00 92.56 349 VAL A N 1
ATOM 2686 C CA . VAL A 1 349 ? -1.173 -12.886 -32.793 1.00 92.56 349 VAL A CA 1
ATOM 2687 C C . VAL A 1 349 ? -0.156 -12.532 -31.712 1.00 92.56 349 VAL A C 1
ATOM 2689 O O . VAL A 1 349 ? -0.371 -12.854 -30.544 1.00 92.56 349 VAL A O 1
ATOM 2692 N N . CYS A 1 350 ? 0.903 -11.800 -32.056 1.00 90.56 350 CYS A N 1
ATOM 2693 C CA . CYS A 1 350 ? 1.876 -11.336 -31.073 1.00 90.56 350 CYS A CA 1
ATOM 2694 C C . CYS A 1 350 ? 1.273 -10.339 -30.061 1.00 90.56 350 CYS A C 1
ATOM 2696 O O . CYS A 1 350 ? 1.558 -10.418 -28.866 1.00 90.56 350 CYS A O 1
ATOM 2698 N N . CYS A 1 351 ? 0.370 -9.451 -30.495 1.00 91.56 351 CYS A N 1
ATOM 2699 C CA . CYS A 1 351 ? -0.362 -8.546 -29.600 1.00 91.56 351 CYS A CA 1
ATOM 2700 C C . CYS A 1 351 ? -1.261 -9.315 -28.617 1.00 91.56 351 CYS A C 1
ATOM 2702 O O . CYS A 1 351 ? -1.305 -8.989 -27.429 1.00 91.56 351 CYS A O 1
ATOM 2704 N N . VAL A 1 352 ? -1.949 -10.358 -29.095 1.00 93.12 352 VAL A N 1
ATOM 2705 C CA . VAL A 1 352 ? -2.773 -11.241 -28.253 1.00 93.12 352 VAL A CA 1
ATOM 2706 C C . VAL A 1 352 ? -1.902 -12.050 -27.292 1.00 93.12 352 VAL A C 1
ATOM 2708 O O . VAL A 1 352 ? -2.253 -12.180 -26.121 1.00 93.12 352 VAL A O 1
ATOM 2711 N N . TRP A 1 353 ? -0.743 -12.538 -27.742 1.00 93.19 353 TRP A N 1
ATOM 2712 C CA . TRP A 1 353 ? 0.243 -13.198 -26.886 1.00 93.19 353 TRP A CA 1
ATOM 2713 C C . TRP A 1 353 ? 0.733 -12.269 -25.770 1.00 93.19 353 TRP A C 1
ATOM 2715 O O . TRP A 1 353 ? 0.729 -12.658 -24.604 1.00 93.19 353 TRP A O 1
ATOM 2725 N N . ALA A 1 354 ? 1.070 -11.017 -26.090 1.00 89.69 354 ALA A N 1
ATOM 2726 C CA . ALA A 1 354 ? 1.455 -10.024 -25.091 1.00 89.69 354 ALA A CA 1
ATOM 2727 C C . ALA A 1 354 ? 0.335 -9.792 -24.060 1.00 89.69 354 ALA A C 1
ATOM 2729 O O . ALA A 1 354 ? 0.607 -9.770 -22.858 1.00 89.69 354 ALA A O 1
ATOM 2730 N N . GLY A 1 355 ? -0.923 -9.699 -24.505 1.00 90.31 355 GLY A N 1
ATOM 2731 C CA . GLY A 1 355 ? -2.091 -9.650 -23.623 1.00 90.31 355 GLY A CA 1
ATOM 2732 C C . GLY A 1 355 ? -2.244 -10.893 -22.746 1.00 90.31 355 GLY A C 1
ATOM 2733 O O . GLY A 1 355 ? -2.474 -10.791 -21.542 1.00 90.31 355 GLY A O 1
ATOM 2734 N N . PHE A 1 356 ? -2.085 -12.086 -23.315 1.00 92.06 356 PHE A N 1
ATOM 2735 C CA . PHE A 1 356 ? -2.165 -13.354 -22.588 1.00 92.06 356 PHE A CA 1
ATOM 2736 C C . PHE A 1 356 ? -1.070 -13.466 -21.517 1.00 92.06 356 PHE A C 1
ATOM 2738 O O . PHE A 1 356 ? -1.333 -13.843 -20.372 1.00 92.06 356 PHE A O 1
ATOM 2745 N N . CYS A 1 357 ? 0.149 -13.045 -21.847 1.00 90.69 357 CYS A N 1
ATOM 2746 C CA . CYS A 1 357 ? 1.244 -12.932 -20.898 1.00 90.69 357 CYS A CA 1
ATOM 2747 C C . CYS A 1 357 ? 0.927 -11.944 -19.768 1.00 90.69 357 CYS A C 1
ATOM 2749 O O . CYS A 1 357 ? 1.202 -12.256 -18.608 1.00 90.69 357 CYS A O 1
ATOM 2751 N N . THR A 1 358 ? 0.324 -10.779 -20.051 1.00 87.94 358 THR A N 1
ATOM 2752 C CA . THR A 1 358 ? -0.074 -9.828 -18.994 1.00 87.94 358 THR A CA 1
ATOM 2753 C C . THR A 1 358 ? -1.251 -10.325 -18.154 1.00 87.94 358 THR A C 1
ATOM 2755 O O . THR A 1 358 ? -1.300 -10.045 -16.952 1.00 87.94 358 THR A O 1
ATOM 2758 N N . TRP A 1 359 ? -2.146 -11.127 -18.733 1.00 88.88 359 TRP A N 1
ATOM 2759 C CA . TRP A 1 359 ? -3.215 -11.820 -18.015 1.00 88.88 359 TRP A CA 1
ATOM 2760 C C . TRP A 1 359 ? -2.663 -12.807 -16.985 1.00 88.88 359 TRP A C 1
ATOM 2762 O O . TRP A 1 359 ? -2.954 -12.677 -15.795 1.00 88.88 359 TRP A O 1
ATOM 2772 N N . ILE A 1 360 ? -1.797 -13.736 -17.409 1.00 87.50 360 ILE A N 1
ATOM 2773 C CA . ILE A 1 360 ? -1.145 -14.695 -16.502 1.00 87.50 360 ILE A CA 1
ATOM 2774 C C . ILE A 1 360 ? -0.288 -13.956 -15.472 1.00 87.50 360 ILE A C 1
ATOM 2776 O O . ILE A 1 360 ? -0.351 -14.253 -14.280 1.00 87.50 360 ILE A O 1
ATOM 2780 N N . SER A 1 361 ? 0.467 -12.950 -15.914 1.00 83.75 361 SER A N 1
ATOM 2781 C CA . SER A 1 361 ? 1.269 -12.079 -15.051 1.00 83.75 361 SER A CA 1
ATOM 2782 C C . SER A 1 361 ? 0.440 -11.422 -13.940 1.00 83.75 361 SER A C 1
ATOM 2784 O O . SER A 1 361 ? 0.942 -11.274 -12.830 1.00 83.75 361 SER A O 1
ATOM 2786 N N . SER A 1 362 ? -0.829 -11.085 -14.196 1.00 80.19 362 SER A N 1
ATOM 2787 C CA . SER A 1 362 ? -1.742 -10.518 -13.190 1.00 80.19 362 SER A CA 1
ATOM 2788 C C . SER A 1 362 ? -2.377 -11.575 -12.271 1.00 80.19 362 SER A C 1
ATOM 2790 O O . SER A 1 362 ? -2.867 -11.240 -11.199 1.00 80.19 362 SER A O 1
ATOM 2792 N N . LEU A 1 363 ? -2.407 -12.851 -12.672 1.00 76.12 363 LEU A N 1
ATOM 2793 C CA . LEU A 1 363 ? -2.976 -13.948 -11.871 1.00 76.12 363 LEU A CA 1
ATOM 2794 C C . LEU A 1 363 ? -1.951 -14.602 -10.938 1.00 76.12 363 LEU A C 1
ATOM 2796 O O . LEU A 1 363 ? -2.304 -15.128 -9.880 1.00 76.12 363 LEU A O 1
ATOM 2800 N N . VAL A 1 364 ? -0.688 -14.618 -11.355 1.00 74.38 364 VAL A N 1
ATOM 2801 C CA . VAL A 1 364 ? 0.420 -15.234 -10.626 1.00 74.38 364 VAL A CA 1
ATOM 2802 C C . VAL A 1 364 ? 0.921 -14.288 -9.527 1.00 74.38 364 VAL A C 1
ATOM 2804 O O . VAL A 1 364 ? 0.848 -13.071 -9.656 1.00 74.38 364 VAL A O 1
ATOM 2807 N N . ARG A 1 365 ? 1.462 -14.846 -8.430 1.00 62.72 365 ARG A N 1
ATOM 2808 C CA . ARG A 1 365 ? 2.091 -14.061 -7.349 1.00 62.72 365 ARG A CA 1
ATOM 2809 C C . ARG A 1 365 ? 3.040 -13.000 -7.921 1.00 62.72 365 ARG A C 1
ATOM 2811 O O . ARG A 1 365 ? 3.841 -13.315 -8.800 1.00 62.72 365 ARG A O 1
ATOM 2818 N N . ILE A 1 366 ? 2.993 -11.795 -7.346 1.00 62.41 366 ILE A N 1
ATOM 2819 C CA . ILE A 1 366 ? 3.746 -10.591 -7.760 1.00 62.41 366 ILE A CA 1
ATOM 2820 C C . ILE A 1 366 ? 5.230 -10.882 -8.029 1.00 62.41 366 ILE A C 1
ATOM 2822 O O . ILE A 1 366 ? 5.826 -10.322 -8.944 1.00 62.41 366 ILE A O 1
ATOM 2826 N N . GLU A 1 367 ? 5.831 -11.791 -7.265 1.00 64.00 367 GLU A N 1
ATOM 2827 C CA . GLU A 1 367 ? 7.235 -12.165 -7.427 1.00 64.00 367 GLU A CA 1
ATOM 2828 C C . GLU A 1 367 ? 7.502 -12.893 -8.752 1.00 64.00 367 GLU A C 1
ATOM 2830 O O . GLU A 1 367 ? 8.431 -12.528 -9.463 1.00 64.00 367 GLU A O 1
ATOM 2835 N N . ASN A 1 368 ? 6.664 -13.865 -9.128 1.00 74.94 368 ASN A N 1
ATOM 2836 C CA . ASN A 1 368 ? 6.841 -14.692 -10.333 1.00 74.94 368 ASN A CA 1
ATOM 2837 C C . ASN A 1 368 ? 6.201 -14.070 -11.581 1.00 74.94 368 ASN A C 1
ATOM 2839 O O . ASN A 1 368 ? 6.572 -14.404 -12.706 1.00 74.94 368 ASN A O 1
ATOM 2843 N N . SER A 1 369 ? 5.265 -13.143 -11.377 1.00 76.44 369 SER A N 1
ATOM 2844 C CA . SER A 1 369 ? 4.641 -12.305 -12.405 1.00 76.44 369 SER A CA 1
ATOM 2845 C C . SER A 1 369 ? 5.675 -11.665 -13.347 1.00 76.44 369 SER A C 1
ATOM 2847 O O . SER A 1 369 ? 5.441 -11.523 -14.550 1.00 76.44 369 SER A O 1
ATOM 2849 N N . TYR A 1 370 ? 6.871 -11.357 -12.825 1.00 78.62 370 TYR A N 1
ATOM 2850 C CA . TYR A 1 370 ? 7.940 -10.735 -13.597 1.00 78.62 370 TYR A CA 1
ATOM 2851 C C . TYR A 1 370 ? 8.329 -11.523 -14.859 1.00 78.62 370 TYR A C 1
ATOM 2853 O O . TYR A 1 370 ? 8.481 -10.897 -15.904 1.00 78.62 370 TYR A O 1
ATOM 2861 N N . ALA A 1 371 ? 8.422 -12.858 -14.797 1.00 86.06 371 ALA A N 1
ATOM 2862 C CA . ALA A 1 371 ? 8.822 -13.689 -15.939 1.00 86.06 371 ALA A CA 1
ATOM 2863 C C . ALA A 1 371 ? 7.787 -13.673 -17.079 1.00 86.06 371 ALA A C 1
ATOM 2865 O O . ALA A 1 371 ? 8.151 -13.545 -18.246 1.00 86.06 371 ALA A O 1
ATOM 2866 N N . TRP A 1 372 ? 6.494 -13.738 -16.745 1.00 87.88 372 TRP A N 1
ATOM 2867 C CA . TRP A 1 372 ? 5.407 -13.748 -17.731 1.00 87.88 372 TRP A CA 1
ATOM 2868 C C . TRP A 1 372 ? 5.267 -12.411 -18.449 1.00 87.88 372 TRP A C 1
ATOM 2870 O O . TRP A 1 372 ? 5.215 -12.377 -19.675 1.00 87.88 372 TRP A O 1
ATOM 2880 N N . GLY A 1 373 ? 5.279 -11.300 -17.702 1.00 84.12 373 GLY A N 1
ATOM 2881 C CA . GLY A 1 373 ? 5.266 -9.969 -18.313 1.00 84.12 373 GLY A CA 1
ATOM 2882 C C . GLY A 1 373 ? 6.472 -9.738 -19.229 1.00 84.12 373 GLY A C 1
ATOM 2883 O O . GLY A 1 373 ? 6.346 -9.065 -20.248 1.00 84.12 373 GLY A O 1
ATOM 2884 N N . LEU A 1 374 ? 7.621 -10.331 -18.884 1.00 85.94 374 LEU A N 1
ATOM 2885 C CA . LEU A 1 374 ? 8.842 -10.236 -19.671 1.00 85.94 374 LEU A CA 1
ATOM 2886 C C . LEU A 1 374 ? 8.779 -11.035 -20.975 1.00 85.94 374 LEU A C 1
ATOM 2888 O O . LEU A 1 374 ? 9.134 -10.524 -22.030 1.00 85.94 374 LEU A O 1
ATOM 2892 N N . SER A 1 375 ? 8.249 -12.256 -20.908 1.00 90.50 375 SER A N 1
ATOM 2893 C CA . SER A 1 375 ? 8.029 -13.106 -22.079 1.00 90.50 375 SER A CA 1
ATOM 2894 C C . SER A 1 375 ? 7.165 -12.429 -23.147 1.00 90.50 375 SER A C 1
ATOM 2896 O O . SER A 1 375 ? 7.507 -12.480 -24.329 1.00 90.50 375 SER A O 1
ATOM 2898 N N . GLY A 1 376 ? 6.093 -11.744 -22.732 1.00 87.75 376 GLY A N 1
ATOM 2899 C CA . GLY A 1 376 ? 5.192 -11.047 -23.650 1.00 87.75 376 GLY A CA 1
ATOM 2900 C C . GLY A 1 376 ? 5.875 -9.915 -24.417 1.00 87.75 376 GLY A C 1
ATOM 2901 O O . GLY A 1 376 ? 5.771 -9.856 -25.641 1.00 87.75 376 GLY A O 1
ATOM 2902 N N . TYR A 1 377 ? 6.612 -9.036 -23.725 1.00 86.88 377 TYR A N 1
ATOM 2903 C CA . TYR A 1 377 ? 7.291 -7.935 -24.413 1.00 86.88 377 TYR A CA 1
ATOM 2904 C C . TYR A 1 377 ? 8.489 -8.430 -25.235 1.00 86.88 377 TYR A C 1
ATOM 2906 O O . TYR A 1 377 ? 8.706 -7.909 -26.322 1.00 86.88 377 TYR A O 1
ATOM 2914 N N . THR A 1 378 ? 9.262 -9.418 -24.758 1.00 90.00 378 THR A N 1
ATOM 2915 C CA . THR A 1 378 ? 10.422 -9.944 -25.502 1.00 90.00 378 THR A CA 1
ATOM 2916 C C . THR A 1 378 ? 9.978 -10.539 -26.832 1.00 90.00 378 THR A C 1
ATOM 2918 O O . THR A 1 378 ? 10.599 -10.259 -27.856 1.00 90.00 378 THR A O 1
ATOM 2921 N N . ALA A 1 379 ? 8.875 -11.296 -26.833 1.00 90.31 379 ALA A N 1
ATOM 2922 C CA . ALA A 1 379 ? 8.320 -11.839 -28.065 1.00 90.31 379 ALA A CA 1
ATOM 2923 C C . ALA A 1 379 ? 7.928 -10.726 -29.049 1.00 90.31 379 ALA A C 1
ATOM 2925 O O . ALA A 1 379 ? 8.268 -10.796 -30.228 1.00 90.31 379 ALA A O 1
ATOM 2926 N N . LEU A 1 380 ? 7.286 -9.664 -28.548 1.00 88.31 380 LEU A N 1
ATOM 2927 C CA . LEU A 1 380 ? 6.887 -8.525 -29.369 1.00 88.31 380 LEU A CA 1
ATOM 2928 C C . LEU A 1 380 ? 8.090 -7.752 -29.930 1.00 88.31 380 LEU A C 1
ATOM 2930 O O . LEU A 1 380 ? 8.065 -7.378 -31.097 1.00 88.31 380 LEU A O 1
ATOM 2934 N N . ILE A 1 381 ? 9.151 -7.543 -29.139 1.00 85.75 381 ILE A N 1
ATOM 2935 C CA . ILE A 1 381 ? 10.377 -6.883 -29.616 1.00 85.75 381 ILE A CA 1
ATOM 2936 C C . ILE A 1 381 ? 10.947 -7.650 -30.810 1.00 85.75 381 ILE A C 1
ATOM 2938 O O . ILE A 1 381 ? 11.174 -7.034 -31.842 1.00 85.75 381 ILE A O 1
ATOM 2942 N N . ILE A 1 382 ? 11.125 -8.971 -30.692 1.00 87.81 382 ILE A N 1
ATOM 2943 C CA . ILE A 1 382 ? 11.727 -9.799 -31.751 1.00 87.81 382 ILE A CA 1
ATOM 2944 C C . ILE A 1 382 ? 10.877 -9.765 -33.027 1.00 87.81 382 ILE A C 1
ATOM 2946 O O . ILE A 1 382 ? 11.404 -9.506 -34.107 1.00 87.81 382 ILE A O 1
ATOM 2950 N N . VAL A 1 383 ? 9.561 -9.979 -32.903 1.00 88.00 383 VAL A N 1
ATOM 2951 C CA . VAL A 1 383 ? 8.641 -10.006 -34.054 1.00 88.00 383 VAL A CA 1
ATOM 2952 C C . VAL A 1 383 ? 8.610 -8.663 -34.788 1.00 88.00 383 VAL A C 1
ATOM 2954 O O . VAL A 1 383 ? 8.538 -8.641 -36.013 1.00 88.00 383 VAL A O 1
ATOM 2957 N N . ILE A 1 384 ? 8.692 -7.544 -34.063 1.00 84.81 384 ILE A N 1
ATOM 2958 C CA . ILE A 1 384 ? 8.649 -6.202 -34.659 1.00 84.81 384 ILE A CA 1
ATOM 2959 C C . ILE A 1 384 ? 9.996 -5.802 -35.265 1.00 84.81 384 ILE A C 1
ATOM 2961 O O . ILE A 1 384 ? 10.019 -5.147 -36.304 1.00 84.81 384 ILE A O 1
ATOM 2965 N N . THR A 1 385 ? 11.122 -6.187 -34.659 1.00 79.81 385 THR A N 1
ATOM 2966 C CA . THR A 1 385 ? 12.448 -5.827 -35.187 1.00 79.81 385 THR A CA 1
ATOM 2967 C C . THR A 1 385 ? 12.822 -6.605 -36.445 1.00 79.81 385 THR A C 1
ATOM 2969 O O . THR A 1 385 ? 13.543 -6.069 -37.274 1.00 79.81 385 THR A O 1
ATOM 2972 N N . ILE A 1 386 ? 12.329 -7.839 -36.608 1.00 78.00 386 ILE A N 1
ATOM 2973 C CA . ILE A 1 386 ? 12.743 -8.736 -37.700 1.00 78.00 386 ILE A CA 1
ATOM 2974 C C . ILE A 1 386 ? 11.973 -8.535 -39.015 1.00 78.00 386 ILE A C 1
ATOM 2976 O O . ILE A 1 386 ? 12.243 -9.228 -39.992 1.00 78.00 386 ILE A O 1
ATOM 2980 N N . GLN A 1 387 ? 10.984 -7.633 -39.054 1.00 67.19 387 GLN A N 1
ATOM 2981 C CA . GLN A 1 387 ? 10.015 -7.540 -40.156 1.00 67.19 387 GLN A CA 1
ATOM 2982 C C . GLN A 1 387 ? 10.664 -7.398 -41.547 1.00 67.19 387 GLN A C 1
ATOM 2984 O O . GLN A 1 387 ? 10.070 -7.816 -42.539 1.00 67.19 387 GLN A O 1
ATOM 2989 N N . THR A 1 388 ? 11.871 -6.836 -41.622 1.00 66.69 388 THR A N 1
ATOM 2990 C CA . THR A 1 388 ? 12.627 -6.653 -42.865 1.00 66.69 388 THR A CA 1
ATOM 2991 C C . THR A 1 388 ? 13.324 -7.925 -43.354 1.00 66.69 388 THR A C 1
ATOM 2993 O O . THR A 1 388 ? 13.393 -8.127 -44.561 1.00 66.69 388 THR A O 1
ATOM 2996 N N . GLU A 1 389 ? 13.791 -8.808 -42.459 1.00 77.12 389 GLU A N 1
ATOM 2997 C CA . GLU A 1 389 ? 14.560 -10.016 -42.812 1.00 77.12 389 GLU A CA 1
ATOM 2998 C C . GLU A 1 389 ? 14.225 -11.230 -41.913 1.00 77.12 389 GLU A C 1
ATOM 3000 O O . GLU A 1 389 ? 14.994 -11.604 -41.023 1.00 77.12 389 GLU A O 1
ATOM 3005 N N . PRO A 1 390 ? 13.096 -11.925 -42.158 1.00 75.00 390 PRO A N 1
ATOM 3006 C CA . PRO A 1 390 ? 12.625 -13.016 -41.294 1.00 75.00 390 PRO A CA 1
ATOM 3007 C C . PRO A 1 390 ? 13.575 -14.222 -41.179 1.00 75.00 390 PRO A C 1
ATOM 3009 O O . PRO A 1 390 ? 13.476 -15.003 -40.232 1.00 75.00 390 PRO A O 1
ATOM 3012 N N . LEU A 1 391 ? 14.497 -14.399 -42.129 1.00 78.69 391 LEU A N 1
ATOM 3013 C CA . LEU A 1 391 ? 15.460 -15.508 -42.143 1.00 78.69 391 LEU A CA 1
ATOM 3014 C C . LEU A 1 391 ? 16.467 -15.433 -40.982 1.00 78.69 391 LEU A C 1
ATOM 3016 O O . LEU A 1 391 ? 16.923 -16.473 -40.512 1.00 78.69 391 LEU A O 1
ATOM 3020 N N . LEU A 1 392 ? 16.747 -14.233 -40.463 1.00 82.44 392 LEU A N 1
ATOM 3021 C CA . LEU A 1 392 ? 17.684 -14.015 -39.354 1.00 82.44 392 LEU A CA 1
ATOM 3022 C C . LEU A 1 392 ? 17.043 -14.204 -37.967 1.00 82.44 392 LEU A C 1
ATOM 3024 O O . LEU A 1 392 ? 17.706 -14.037 -36.945 1.00 82.44 392 LEU A O 1
ATOM 3028 N N . THR A 1 393 ? 15.763 -14.592 -37.893 1.00 82.12 393 THR A N 1
ATOM 3029 C CA . THR A 1 393 ? 15.030 -14.717 -36.618 1.00 82.12 393 THR A CA 1
ATOM 3030 C C . THR A 1 393 ? 15.764 -15.547 -35.549 1.00 82.12 393 THR A C 1
ATOM 3032 O O . THR A 1 393 ? 15.840 -15.085 -34.406 1.00 82.12 393 THR A O 1
ATOM 3035 N N . PRO A 1 394 ? 16.315 -16.747 -35.846 1.00 85.44 394 PRO A N 1
ATOM 3036 C CA . PRO A 1 394 ? 17.009 -17.545 -34.832 1.00 85.44 394 PRO A CA 1
ATOM 3037 C C . PRO A 1 394 ? 18.265 -16.862 -34.284 1.00 85.44 394 PRO A C 1
ATOM 3039 O O . PRO A 1 394 ? 18.538 -16.974 -33.090 1.00 85.44 394 PRO A O 1
ATOM 3042 N N . GLN A 1 395 ? 18.993 -16.130 -35.134 1.00 85.50 395 GLN A N 1
ATOM 3043 C CA . GLN A 1 395 ? 20.186 -15.386 -34.739 1.00 85.50 395 GLN A CA 1
ATOM 3044 C C . GLN A 1 395 ? 19.816 -14.255 -33.774 1.00 85.50 395 GLN A C 1
ATOM 3046 O O . GLN A 1 395 ? 20.309 -14.236 -32.648 1.00 85.50 395 GLN A O 1
ATOM 3051 N N . PHE A 1 396 ? 18.850 -13.407 -34.140 1.00 83.06 396 PHE A N 1
ATOM 3052 C CA . PHE A 1 396 ? 18.379 -12.327 -33.266 1.00 83.06 396 PHE A CA 1
ATOM 3053 C C . PHE A 1 396 ? 17.843 -12.847 -31.925 1.00 83.06 396 PHE A C 1
ATOM 3055 O O . PHE A 1 396 ? 18.067 -12.243 -30.875 1.00 83.06 396 PHE A O 1
ATOM 3062 N N . ALA A 1 397 ? 17.134 -13.981 -31.929 1.00 86.31 397 ALA A N 1
ATOM 3063 C CA . ALA A 1 397 ? 16.642 -14.599 -30.700 1.00 86.31 397 ALA A CA 1
ATOM 3064 C C . ALA A 1 397 ? 17.791 -15.060 -29.782 1.00 86.31 397 ALA A C 1
ATOM 3066 O O . ALA A 1 397 ? 17.718 -14.866 -28.564 1.00 86.31 397 ALA A O 1
ATOM 3067 N N . LEU A 1 398 ? 18.852 -15.639 -30.355 1.00 88.19 398 LEU A N 1
ATOM 3068 C CA . LEU A 1 398 ? 20.047 -16.054 -29.621 1.00 88.19 398 LEU A CA 1
ATOM 3069 C C . LEU A 1 398 ? 20.812 -14.845 -29.069 1.00 88.19 398 LEU A C 1
ATOM 3071 O O . LEU A 1 398 ? 21.183 -14.844 -27.892 1.00 88.19 398 LEU A O 1
ATOM 3075 N N . GLU A 1 399 ? 20.976 -13.797 -29.875 1.00 85.88 399 GLU A N 1
ATOM 3076 C CA . GLU A 1 399 ? 21.595 -12.536 -29.463 1.00 85.88 399 GLU A CA 1
ATOM 3077 C C . GLU A 1 399 ? 20.850 -11.937 -28.270 1.00 85.88 399 GLU A C 1
ATOM 3079 O O . GLU A 1 399 ? 21.476 -11.666 -27.245 1.00 85.88 399 GLU A O 1
ATOM 3084 N N . ARG A 1 400 ? 19.507 -11.881 -28.305 1.00 87.38 400 ARG A N 1
ATOM 3085 C CA . ARG A 1 400 ? 18.692 -11.409 -27.167 1.00 87.38 400 ARG A CA 1
ATOM 3086 C C . ARG A 1 400 ? 18.921 -12.208 -25.897 1.00 87.38 400 ARG A C 1
ATOM 3088 O O . ARG A 1 400 ? 19.033 -11.631 -24.811 1.00 87.38 400 ARG A O 1
ATOM 3095 N N . CYS A 1 401 ? 18.965 -13.533 -26.012 1.00 89.88 401 CYS A N 1
ATOM 3096 C CA . CYS A 1 401 ? 19.252 -14.400 -24.878 1.00 89.88 401 CYS A CA 1
ATOM 3097 C C . CYS A 1 401 ? 20.646 -14.105 -24.309 1.00 89.88 401 CYS A C 1
ATOM 3099 O O . CYS A 1 401 ? 20.784 -13.965 -23.092 1.00 89.88 401 CYS A O 1
ATOM 3101 N N . SER A 1 402 ? 21.656 -13.957 -25.169 1.00 90.38 402 SER A N 1
ATOM 3102 C CA . SER A 1 402 ? 23.035 -13.695 -24.750 1.00 90.38 402 SER A CA 1
ATOM 3103 C C . SER A 1 402 ? 23.195 -12.319 -24.082 1.00 90.38 402 SER A C 1
ATOM 3105 O O . SER A 1 402 ? 23.722 -12.240 -22.971 1.00 90.38 402 SER A O 1
ATOM 3107 N N . GLU A 1 403 ? 22.631 -11.256 -24.669 1.00 89.31 403 GLU A N 1
ATOM 3108 C CA . GLU A 1 403 ? 22.633 -9.885 -24.141 1.00 89.31 403 GLU A CA 1
ATOM 3109 C C . GLU A 1 403 ? 22.018 -9.824 -22.738 1.00 89.31 403 GLU A C 1
ATOM 3111 O O . GLU A 1 403 ? 22.566 -9.213 -21.815 1.00 89.31 403 GLU A O 1
ATOM 3116 N N . ILE A 1 404 ? 20.871 -10.483 -22.554 1.00 90.94 404 ILE A N 1
ATOM 3117 C CA . ILE A 1 404 ? 20.145 -10.474 -21.284 1.00 90.94 404 ILE A CA 1
ATOM 3118 C C . ILE A 1 404 ? 20.900 -11.268 -20.214 1.00 90.94 404 ILE A C 1
ATOM 3120 O O . ILE A 1 404 ? 20.998 -10.801 -19.076 1.00 90.94 404 ILE A O 1
ATOM 3124 N N . VAL A 1 405 ? 21.462 -12.431 -20.558 1.00 92.31 405 VAL A N 1
ATOM 3125 C CA . VAL A 1 405 ? 22.267 -13.242 -19.628 1.00 92.31 405 VAL A CA 1
ATOM 3126 C C . VAL A 1 405 ? 23.522 -12.483 -19.191 1.00 92.31 405 VAL A C 1
ATOM 3128 O O . VAL A 1 405 ? 23.798 -12.426 -17.991 1.00 92.31 405 VAL A O 1
ATOM 3131 N N . ILE A 1 406 ? 24.226 -11.833 -20.123 1.00 92.81 406 ILE A N 1
ATOM 3132 C CA . ILE A 1 406 ? 25.407 -11.008 -19.827 1.00 92.81 406 ILE A CA 1
ATOM 3133 C C . ILE A 1 406 ? 25.032 -9.844 -18.905 1.00 92.81 406 ILE A C 1
ATOM 3135 O O . ILE A 1 406 ? 25.650 -9.671 -17.854 1.00 92.81 406 ILE A O 1
ATOM 3139 N N . GLY A 1 407 ? 23.974 -9.092 -19.228 1.00 91.56 407 GLY A N 1
ATOM 3140 C CA . GLY A 1 407 ? 23.522 -7.972 -18.396 1.00 91.56 407 GLY A CA 1
ATOM 3141 C C . GLY A 1 407 ? 23.185 -8.386 -16.957 1.00 91.56 407 GLY A C 1
ATOM 3142 O O . GLY A 1 407 ? 23.509 -7.676 -16.003 1.00 91.56 407 GLY A O 1
ATOM 3143 N N . ILE A 1 408 ? 22.575 -9.560 -16.775 1.00 91.44 408 ILE A N 1
ATOM 3144 C CA . ILE A 1 408 ? 22.246 -10.101 -15.447 1.00 91.44 408 ILE A CA 1
ATOM 3145 C C . ILE A 1 408 ? 23.502 -10.564 -14.712 1.00 91.44 408 ILE A C 1
ATOM 3147 O O . ILE A 1 408 ? 23.643 -10.270 -13.524 1.00 91.44 408 ILE A O 1
ATOM 3151 N N . GLY A 1 409 ? 24.425 -11.234 -15.407 1.00 92.19 409 GLY A N 1
ATOM 3152 C CA . GLY A 1 409 ? 25.729 -11.609 -14.862 1.00 92.19 409 GLY A CA 1
ATOM 3153 C C . GLY A 1 409 ? 26.480 -10.394 -14.313 1.00 92.19 409 GLY A C 1
ATOM 3154 O O . GLY A 1 409 ? 26.911 -10.408 -13.160 1.00 92.19 409 GLY A O 1
ATOM 3155 N N . CYS A 1 410 ? 26.531 -9.302 -15.080 1.00 91.75 410 CYS A N 1
ATOM 3156 C CA . CYS A 1 410 ? 27.172 -8.050 -14.671 1.00 91.75 410 CYS A CA 1
ATOM 3157 C C . CYS A 1 410 ? 26.479 -7.383 -13.477 1.00 91.75 410 CYS A C 1
ATOM 3159 O O . CYS A 1 410 ? 27.152 -6.914 -12.559 1.00 91.75 410 CYS A O 1
ATOM 3161 N N . ALA A 1 411 ? 25.143 -7.370 -13.442 1.00 90.19 411 ALA A N 1
ATOM 3162 C CA . ALA A 1 411 ? 24.395 -6.813 -12.314 1.00 90.19 411 ALA A CA 1
ATOM 3163 C C . ALA A 1 411 ? 24.622 -7.599 -11.010 1.00 90.19 411 ALA A C 1
ATOM 3165 O O . ALA A 1 411 ? 24.741 -7.000 -9.939 1.00 90.19 411 ALA A O 1
ATOM 3166 N N . ILE A 1 412 ? 24.709 -8.932 -11.092 1.00 89.00 412 ILE A N 1
ATOM 3167 C CA . ILE A 1 412 ? 25.008 -9.795 -9.940 1.00 89.00 412 ILE A CA 1
ATOM 3168 C C . ILE A 1 412 ? 26.469 -9.626 -9.501 1.00 89.00 412 ILE A C 1
ATOM 3170 O O . ILE A 1 412 ? 26.733 -9.539 -8.303 1.00 89.00 412 ILE A O 1
ATOM 3174 N N . LEU A 1 413 ? 27.413 -9.527 -10.441 1.00 90.44 413 LEU A N 1
ATOM 3175 C CA . LEU A 1 413 ? 28.826 -9.296 -10.134 1.00 90.44 413 LEU A CA 1
ATOM 3176 C C . LEU A 1 413 ? 29.033 -7.952 -9.415 1.00 90.44 413 LEU A C 1
ATOM 3178 O O . LEU A 1 413 ? 29.712 -7.899 -8.390 1.00 90.44 413 LEU A O 1
ATOM 3182 N N . ALA A 1 414 ? 28.384 -6.885 -9.890 1.00 88.81 414 ALA A N 1
ATOM 3183 C CA . ALA A 1 414 ? 28.419 -5.576 -9.241 1.00 88.81 414 ALA A CA 1
ATOM 3184 C C . ALA A 1 414 ? 27.787 -5.599 -7.833 1.00 88.81 414 ALA A C 1
ATOM 3186 O O . ALA A 1 414 ? 28.282 -4.945 -6.916 1.00 88.81 414 ALA A O 1
ATOM 3187 N N . ASP A 1 415 ? 26.716 -6.376 -7.627 1.00 86.12 415 ASP A N 1
ATOM 3188 C CA . ASP A 1 415 ? 26.120 -6.603 -6.301 1.00 86.12 415 ASP A CA 1
ATOM 3189 C C . ASP A 1 415 ? 27.065 -7.321 -5.330 1.00 86.12 415 ASP A C 1
ATOM 3191 O O . ASP A 1 415 ? 27.106 -6.965 -4.154 1.00 86.12 415 ASP A O 1
ATOM 3195 N N . LEU A 1 416 ? 27.847 -8.286 -5.816 1.00 85.31 416 LEU A N 1
ATOM 3196 C CA . LEU A 1 416 ? 28.845 -8.989 -5.008 1.00 85.31 416 LEU A CA 1
ATOM 3197 C C . LEU A 1 416 ? 30.034 -8.088 -4.639 1.00 85.31 416 LEU A C 1
ATOM 3199 O O . LEU A 1 416 ? 30.511 -8.160 -3.507 1.00 85.31 416 LEU A O 1
ATOM 3203 N N . LEU A 1 417 ? 30.482 -7.227 -5.559 1.00 86.25 417 LEU A N 1
ATOM 3204 C CA . LEU A 1 417 ? 31.660 -6.375 -5.372 1.00 86.25 417 LEU A CA 1
ATOM 3205 C C . LEU A 1 417 ? 31.449 -5.285 -4.306 1.00 86.25 417 LEU A C 1
ATOM 3207 O O . LEU A 1 417 ? 32.323 -5.057 -3.474 1.00 86.25 417 LEU A O 1
ATOM 3211 N N . PHE A 1 418 ? 30.281 -4.634 -4.281 1.00 81.38 418 PHE A N 1
ATOM 3212 C CA . PHE A 1 418 ? 30.004 -3.501 -3.378 1.00 81.38 418 PHE A CA 1
ATOM 3213 C C . PHE A 1 418 ? 29.369 -3.904 -2.035 1.00 81.38 418 PHE A C 1
ATOM 3215 O O . PHE A 1 418 ? 28.708 -3.090 -1.384 1.00 81.38 418 PHE A O 1
ATOM 3222 N N . SER A 1 419 ? 29.638 -5.136 -1.587 1.00 67.12 419 SER A N 1
ATOM 3223 C CA . SER A 1 419 ? 29.120 -5.796 -0.381 1.00 67.12 419 SER A CA 1
ATOM 3224 C C . SER A 1 419 ? 27.586 -5.991 -0.388 1.00 67.12 419 SER A C 1
ATOM 3226 O O . SER A 1 419 ? 26.819 -5.040 -0.533 1.00 67.12 419 SER A O 1
ATOM 3228 N N . PRO A 1 420 ? 27.083 -7.221 -0.219 1.00 67.31 420 PRO A N 1
ATOM 3229 C CA . PRO A 1 420 ? 25.649 -7.478 -0.243 1.00 67.31 420 PRO A CA 1
ATOM 3230 C C . PRO A 1 420 ? 24.974 -7.040 1.068 1.00 67.31 420 PRO A C 1
ATOM 3232 O O . PRO A 1 420 ? 25.397 -7.420 2.161 1.00 67.31 420 PRO A O 1
ATOM 3235 N N . ARG A 1 421 ? 23.875 -6.276 0.982 1.00 74.50 421 ARG A N 1
ATOM 3236 C CA . ARG A 1 421 ? 22.998 -6.019 2.139 1.00 74.50 421 ARG A CA 1
ATOM 3237 C C . ARG A 1 421 ? 22.085 -7.229 2.347 1.00 74.50 421 ARG A C 1
ATOM 3239 O O . ARG A 1 421 ? 21.189 -7.474 1.537 1.00 74.50 421 ARG A O 1
ATOM 3246 N N . SER A 1 422 ? 22.304 -7.963 3.438 1.00 78.81 422 SER A N 1
ATOM 3247 C CA . SER A 1 422 ? 21.470 -9.113 3.815 1.00 78.81 422 SER A CA 1
ATOM 3248 C C . SER A 1 422 ? 20.180 -8.670 4.501 1.00 78.81 422 SER A C 1
ATOM 3250 O O . SER A 1 422 ? 20.191 -7.759 5.331 1.00 78.81 422 SER A O 1
ATOM 3252 N N . ILE A 1 423 ? 19.067 -9.343 4.197 1.00 82.81 423 ILE A N 1
ATOM 3253 C CA . ILE A 1 423 ? 17.785 -9.087 4.872 1.00 82.81 423 ILE A CA 1
ATOM 3254 C C . ILE A 1 423 ? 17.702 -9.751 6.254 1.00 82.81 423 ILE A C 1
ATOM 3256 O O . ILE A 1 423 ? 16.837 -9.411 7.057 1.00 82.81 423 ILE A O 1
ATOM 3260 N N . LYS A 1 424 ? 18.609 -10.685 6.568 1.00 86.75 424 LYS A N 1
ATOM 3261 C CA . LYS A 1 424 ? 18.546 -11.496 7.793 1.00 86.75 424 LYS A CA 1
ATOM 3262 C C . LYS A 1 424 ? 18.539 -10.663 9.078 1.00 86.75 424 LYS A C 1
ATOM 3264 O O . LYS A 1 424 ? 17.758 -10.961 9.974 1.00 86.75 424 LYS A O 1
ATOM 3269 N N . GLN A 1 425 ? 19.373 -9.626 9.155 1.00 85.31 425 GLN A N 1
ATOM 3270 C CA . GLN A 1 425 ? 19.443 -8.752 10.334 1.00 85.31 425 GLN A CA 1
ATOM 3271 C C . GLN A 1 425 ? 18.128 -7.996 10.565 1.00 85.31 425 GLN A C 1
ATOM 3273 O O . GLN A 1 425 ? 17.704 -7.834 11.705 1.00 85.31 425 GLN A O 1
ATOM 3278 N N . GLU A 1 426 ? 17.462 -7.587 9.483 1.00 85.69 426 GLU A N 1
ATOM 3279 C CA . GLU A 1 426 ? 16.157 -6.926 9.554 1.00 85.69 426 GLU A CA 1
ATOM 3280 C C . GLU A 1 426 ? 15.070 -7.905 10.006 1.00 85.69 426 GLU A C 1
ATOM 3282 O O . GLU A 1 426 ? 14.275 -7.581 10.880 1.00 85.69 426 GLU A O 1
ATOM 3287 N N . VAL A 1 427 ? 15.086 -9.138 9.480 1.00 88.88 427 VAL A N 1
ATOM 3288 C CA . VAL A 1 427 ? 14.171 -10.204 9.917 1.00 88.88 427 VAL A CA 1
ATOM 3289 C C . VAL A 1 427 ? 14.324 -10.481 11.411 1.00 88.88 427 VAL A C 1
ATOM 3291 O O . VAL A 1 427 ? 13.322 -10.598 12.107 1.00 88.88 427 VAL A O 1
ATOM 3294 N N . ASP A 1 428 ? 15.554 -10.580 11.920 1.00 90.06 428 ASP A N 1
ATOM 3295 C CA . ASP A 1 428 ? 15.793 -10.848 13.343 1.00 90.06 428 ASP A CA 1
ATOM 3296 C C . ASP A 1 428 ? 15.273 -9.715 14.230 1.00 90.06 428 ASP A C 1
ATOM 3298 O O . ASP A 1 428 ? 14.541 -9.970 15.189 1.00 90.06 428 ASP A O 1
ATOM 3302 N N . ARG A 1 429 ? 15.582 -8.466 13.860 1.00 89.38 429 ARG A N 1
ATOM 3303 C CA . ARG A 1 429 ? 15.093 -7.276 14.561 1.00 89.38 429 ARG A CA 1
ATOM 3304 C C . ARG A 1 429 ? 13.568 -7.191 14.541 1.00 89.38 429 ARG A C 1
ATOM 3306 O O . ARG A 1 429 ? 12.967 -6.852 15.559 1.00 89.38 429 ARG A O 1
ATOM 3313 N N . GLU A 1 430 ? 12.941 -7.523 13.415 1.00 90.88 430 GLU A N 1
ATOM 3314 C CA . GLU A 1 430 ? 11.487 -7.468 13.299 1.00 90.88 430 GLU A CA 1
ATOM 3315 C C . GLU A 1 430 ? 10.795 -8.602 14.064 1.00 90.88 430 GLU A C 1
ATOM 3317 O O . GLU A 1 430 ? 9.739 -8.402 14.656 1.00 90.88 430 GLU A O 1
ATOM 3322 N N . LEU A 1 431 ? 11.402 -9.790 14.147 1.00 91.12 431 LEU A N 1
ATOM 3323 C CA . LEU A 1 431 ? 10.899 -10.866 15.005 1.00 91.12 431 LEU A CA 1
ATOM 3324 C C . LEU A 1 431 ? 10.976 -10.516 16.500 1.00 91.12 431 LEU A C 1
ATOM 3326 O O . LEU A 1 431 ? 10.150 -11.002 17.282 1.00 91.12 431 LEU A O 1
ATOM 3330 N N . ASP A 1 432 ? 11.972 -9.724 16.912 1.00 90.56 432 ASP A N 1
ATOM 3331 C CA . ASP A 1 432 ? 12.070 -9.164 18.264 1.00 90.56 432 ASP A CA 1
ATOM 3332 C C . ASP A 1 432 ? 10.956 -8.153 18.533 1.00 90.56 432 ASP A C 1
ATOM 3334 O O . ASP A 1 432 ? 10.195 -8.319 19.491 1.00 90.56 432 ASP A O 1
ATOM 3338 N N . SER A 1 433 ? 10.831 -7.153 17.664 1.00 91.50 433 SER A N 1
ATOM 3339 C CA . SER A 1 433 ? 9.874 -6.058 17.816 1.00 91.50 433 SER A CA 1
ATOM 3340 C C . SER A 1 433 ? 8.414 -6.524 17.704 1.00 91.50 433 SER A C 1
ATOM 3342 O O . SER A 1 433 ? 7.562 -6.023 18.437 1.00 91.50 433 SER A O 1
ATOM 3344 N N . LEU A 1 434 ? 8.103 -7.492 16.831 1.00 92.38 434 LEU A N 1
ATOM 3345 C CA . LEU A 1 434 ? 6.747 -8.026 16.647 1.00 92.38 434 LEU A CA 1
ATOM 3346 C C . LEU A 1 434 ? 6.219 -8.722 17.899 1.00 92.38 434 LEU A C 1
ATOM 3348 O O . LEU A 1 434 ? 5.064 -8.526 18.262 1.00 92.38 434 LEU A O 1
ATOM 3352 N N . LEU A 1 435 ? 7.052 -9.517 18.575 1.00 92.06 435 LEU A N 1
ATOM 3353 C CA . LEU A 1 435 ? 6.618 -10.246 19.768 1.00 92.06 435 LEU A CA 1
ATOM 3354 C C . LEU A 1 435 ? 6.286 -9.295 20.927 1.00 92.06 435 LEU A C 1
ATOM 3356 O O . LEU A 1 435 ? 5.323 -9.524 21.657 1.00 92.06 435 LEU A O 1
ATOM 3360 N N . VAL A 1 436 ? 7.072 -8.225 21.085 1.00 93.12 436 VAL A N 1
ATOM 3361 C CA . VAL A 1 436 ? 6.805 -7.178 22.081 1.00 93.12 436 VAL A CA 1
ATOM 3362 C C . VAL A 1 436 ? 5.495 -6.462 21.751 1.00 93.12 436 VAL A C 1
ATOM 3364 O O . VAL A 1 436 ? 4.627 -6.357 22.612 1.00 93.12 436 VAL A O 1
ATOM 3367 N N . ALA A 1 437 ? 5.303 -6.062 20.492 1.00 92.12 437 ALA A N 1
ATOM 3368 C CA . ALA A 1 437 ? 4.078 -5.397 20.056 1.00 92.12 437 ALA A CA 1
ATOM 3369 C C . ALA A 1 437 ? 2.829 -6.293 20.208 1.00 92.12 437 ALA A C 1
ATOM 3371 O O . ALA A 1 437 ? 1.784 -5.821 20.644 1.00 92.12 437 ALA A O 1
ATOM 3372 N N . GLN A 1 438 ? 2.927 -7.600 19.935 1.00 93.56 438 GLN A N 1
ATOM 3373 C CA . GLN A 1 438 ? 1.835 -8.558 20.171 1.00 93.56 438 GLN A CA 1
ATOM 3374 C C . GLN A 1 438 ? 1.451 -8.651 21.655 1.00 93.56 438 GLN A C 1
ATOM 3376 O O . GLN A 1 438 ? 0.264 -8.741 21.975 1.00 93.56 438 GLN A O 1
ATOM 3381 N N . TYR A 1 439 ? 2.438 -8.628 22.560 1.00 92.81 439 TYR A N 1
ATOM 3382 C CA . TYR A 1 439 ? 2.191 -8.592 24.005 1.00 92.81 439 TYR A CA 1
ATOM 3383 C C . TYR A 1 439 ? 1.506 -7.283 24.413 1.00 92.81 439 TYR A C 1
ATOM 3385 O O . TYR A 1 439 ? 0.514 -7.311 25.138 1.00 92.81 439 TYR A O 1
ATOM 3393 N N . GLN A 1 440 ? 1.984 -6.146 23.900 1.00 91.00 440 GLN A N 1
ATOM 3394 C CA . GLN A 1 440 ? 1.389 -4.830 24.152 1.00 91.00 440 GLN A CA 1
ATOM 3395 C C . GLN A 1 440 ? -0.053 -4.738 23.632 1.00 91.00 440 GLN A C 1
ATOM 3397 O O . GLN A 1 440 ? -0.909 -4.186 24.317 1.00 91.00 440 GLN A O 1
ATOM 3402 N N . LEU A 1 441 ? -0.368 -5.350 22.483 1.00 91.06 441 LEU A N 1
ATOM 3403 C CA . LEU A 1 441 ? -1.748 -5.445 21.998 1.00 91.06 441 LEU A CA 1
ATOM 3404 C C . LEU A 1 441 ? -2.634 -6.224 22.976 1.00 91.06 441 LEU A C 1
ATOM 3406 O O . LEU A 1 441 ? -3.736 -5.778 23.277 1.00 91.06 441 LEU A O 1
ATOM 3410 N N . MET A 1 442 ? -2.169 -7.369 23.491 1.00 90.81 442 MET A N 1
ATOM 3411 C CA . MET A 1 442 ? -2.922 -8.127 24.500 1.00 90.81 442 MET A CA 1
ATOM 3412 C C . MET A 1 442 ? -3.119 -7.303 25.782 1.00 90.81 442 MET A C 1
ATOM 3414 O O . MET A 1 442 ? -4.214 -7.273 26.336 1.00 90.81 442 MET A O 1
ATOM 3418 N N . GLN A 1 443 ? -2.091 -6.570 26.212 1.00 89.94 443 GLN A N 1
ATOM 3419 C CA . GLN A 1 443 ? -2.168 -5.670 27.361 1.00 89.94 443 GLN A CA 1
ATOM 3420 C C . GLN A 1 443 ? -3.220 -4.564 27.166 1.00 89.94 443 GLN A C 1
ATOM 3422 O O . GLN A 1 443 ? -4.015 -4.319 28.072 1.00 89.94 443 GLN A O 1
ATOM 3427 N N . LEU A 1 444 ? -3.270 -3.935 25.987 1.00 88.00 444 LEU A N 1
ATOM 3428 C CA . LEU A 1 444 ? -4.302 -2.951 25.631 1.00 88.00 444 LEU A CA 1
ATOM 3429 C C . LEU A 1 444 ? -5.702 -3.578 25.613 1.00 88.00 444 LEU A C 1
ATOM 3431 O O . LEU A 1 444 ? -6.647 -3.006 26.159 1.00 88.00 444 LEU A O 1
ATOM 3435 N N . CYS A 1 445 ? -5.818 -4.781 25.044 1.00 87.69 445 CYS A N 1
ATOM 3436 C CA . CYS A 1 445 ? -7.075 -5.518 24.970 1.00 87.69 445 CYS A CA 1
ATOM 3437 C C . CYS A 1 445 ? -7.607 -5.928 26.343 1.00 87.69 445 CYS A C 1
ATOM 3439 O O . CYS A 1 445 ? -8.812 -6.050 26.451 1.00 87.69 445 CYS A O 1
ATOM 3441 N N . ILE A 1 446 ? -6.754 -6.146 27.355 1.00 86.25 446 ILE A N 1
ATOM 3442 C CA . ILE A 1 446 ? -7.149 -6.507 28.733 1.00 86.25 446 ILE A CA 1
ATOM 3443 C C . ILE A 1 446 ? -7.418 -5.267 29.592 1.00 86.25 446 ILE A C 1
ATOM 3445 O O . ILE A 1 446 ? -8.317 -5.276 30.435 1.00 86.25 446 ILE A O 1
ATOM 3449 N N . LYS A 1 447 ? -6.676 -4.173 29.375 1.00 83.75 447 LYS A N 1
ATOM 3450 C CA . LYS A 1 447 ? -6.910 -2.892 30.063 1.00 83.75 447 LYS A CA 1
ATOM 3451 C C . LYS A 1 447 ? -8.230 -2.225 29.671 1.00 83.75 447 LYS A C 1
ATOM 3453 O O . LYS A 1 447 ? -8.630 -1.283 30.343 1.00 83.75 447 LYS A O 1
ATOM 3458 N N . HIS A 1 448 ? -8.914 -2.732 28.642 1.00 75.44 448 HIS A N 1
ATOM 3459 C CA . HIS A 1 448 ? -10.096 -2.107 28.054 1.00 75.44 448 HIS A CA 1
ATOM 3460 C C . HIS A 1 448 ? -9.790 -0.720 27.473 1.00 75.44 448 HIS A C 1
ATOM 3462 O O . HIS A 1 448 ? -10.486 0.252 27.757 1.00 75.44 448 HIS A O 1
ATOM 3468 N N . GLY A 1 449 ? -8.705 -0.628 26.695 1.00 68.00 449 GLY A N 1
ATOM 3469 C CA . GLY A 1 449 ? -8.343 0.606 25.994 1.00 68.00 449 GLY A CA 1
ATOM 3470 C C . GLY A 1 449 ? -9.438 1.083 25.034 1.00 68.00 449 GLY A C 1
ATOM 3471 O O . GLY A 1 449 ? -10.340 0.320 24.667 1.00 68.00 449 GLY A O 1
ATOM 3472 N N . ASP A 1 450 ? -9.346 2.347 24.618 1.00 77.31 450 ASP A N 1
ATOM 3473 C CA . ASP A 1 450 ? -10.286 2.921 23.655 1.00 77.31 450 ASP A CA 1
ATOM 3474 C C . ASP A 1 450 ? -10.295 2.097 22.354 1.00 77.31 450 ASP A C 1
ATOM 3476 O O . ASP A 1 450 ? -9.267 1.574 21.907 1.00 77.31 450 ASP A O 1
ATOM 3480 N N . SER A 1 451 ? -11.470 1.963 21.738 1.00 73.75 451 SER A N 1
ATOM 3481 C CA . SER A 1 451 ? -11.655 1.145 20.538 1.00 73.75 451 SER A CA 1
ATOM 3482 C C . SER A 1 451 ? -10.763 1.609 19.387 1.00 73.75 451 SER A C 1
ATOM 3484 O O . SER A 1 451 ? -10.349 0.772 18.588 1.00 73.75 451 SER A O 1
ATOM 3486 N N . GLU A 1 452 ? -10.460 2.906 19.287 1.00 77.44 452 GLU A N 1
ATOM 3487 C CA . GLU A 1 452 ? -9.576 3.440 18.244 1.00 77.44 452 GLU A CA 1
ATOM 3488 C C . GLU A 1 452 ? -8.102 3.083 18.473 1.00 77.44 452 GLU A C 1
ATOM 3490 O O . GLU A 1 452 ? -7.399 2.723 17.527 1.00 77.44 452 GLU A O 1
ATOM 3495 N N . GLU A 1 453 ? -7.623 3.121 19.719 1.00 81.31 453 GLU A N 1
ATOM 3496 C CA . GLU A 1 453 ? -6.242 2.753 20.054 1.00 81.31 453 GLU A CA 1
ATOM 3497 C C . GLU A 1 453 ? -5.975 1.271 19.768 1.00 81.31 453 GLU A C 1
ATOM 3499 O O . GLU A 1 453 ? -4.945 0.914 19.186 1.00 81.31 453 GLU A O 1
ATOM 3504 N N . VAL A 1 454 ? -6.932 0.408 20.126 1.00 82.56 454 VAL A N 1
ATOM 3505 C CA . VAL A 1 454 ? -6.865 -1.032 19.845 1.00 82.56 454 VAL A CA 1
ATOM 3506 C C . VAL A 1 454 ? -6.880 -1.292 18.338 1.00 82.56 454 VAL A C 1
ATOM 3508 O O . VAL A 1 454 ? -6.056 -2.072 17.854 1.00 82.56 454 VAL A O 1
ATOM 3511 N N . ASP A 1 455 ? -7.757 -0.617 17.588 1.00 79.00 455 ASP A N 1
ATOM 3512 C CA . ASP A 1 455 ? -7.844 -0.751 16.128 1.00 79.00 455 ASP A CA 1
ATOM 3513 C C . ASP A 1 455 ? -6.537 -0.314 15.437 1.00 79.00 455 ASP A C 1
ATOM 3515 O O . ASP A 1 455 ? -6.066 -0.985 14.513 1.00 79.00 455 ASP A O 1
ATOM 3519 N N . ASN A 1 456 ? -5.901 0.759 15.915 1.00 80.25 456 ASN A N 1
ATOM 3520 C CA . ASN A 1 456 ? -4.625 1.246 15.387 1.00 80.25 456 ASN A CA 1
ATOM 3521 C C . ASN A 1 456 ? -3.470 0.272 15.666 1.00 80.25 456 ASN A C 1
ATOM 3523 O O . ASN A 1 456 ? -2.734 -0.094 14.743 1.00 80.25 456 ASN A O 1
ATOM 3527 N N . ALA A 1 457 ? -3.333 -0.192 16.913 1.00 84.81 457 ALA A N 1
ATOM 3528 C CA . ALA A 1 457 ? -2.302 -1.157 17.300 1.00 84.81 457 ALA A CA 1
ATOM 3529 C C . ALA A 1 457 ? -2.464 -2.493 16.554 1.00 84.81 457 ALA A C 1
ATOM 3531 O O . ALA A 1 457 ? -1.491 -3.087 16.079 1.00 84.81 457 ALA A O 1
ATOM 3532 N N . TRP A 1 458 ? -3.707 -2.949 16.397 1.00 85.38 458 TRP A N 1
ATOM 3533 C CA . TRP A 1 458 ? -4.044 -4.118 15.594 1.00 85.38 458 TRP A CA 1
ATOM 3534 C C . TRP A 1 458 ? -3.672 -3.927 14.118 1.00 85.38 458 TRP A C 1
ATOM 3536 O O . TRP A 1 458 ? -3.008 -4.786 13.531 1.00 85.38 458 TRP A O 1
ATOM 3546 N N . GLY A 1 459 ? -4.064 -2.800 13.518 1.00 80.75 459 GLY A N 1
ATOM 3547 C CA . GLY A 1 459 ? -3.808 -2.498 12.112 1.00 80.75 459 GLY A CA 1
ATOM 3548 C C . GLY A 1 459 ? -2.315 -2.403 11.783 1.00 80.75 459 GLY A C 1
ATOM 3549 O O . GLY A 1 459 ? -1.892 -2.859 10.717 1.00 80.75 459 GLY A O 1
ATOM 3550 N N . ASP A 1 460 ? -1.502 -1.855 12.690 1.00 83.50 460 ASP A N 1
ATOM 3551 C CA . ASP A 1 460 ? -0.036 -1.871 12.583 1.00 83.50 460 ASP A CA 1
ATOM 3552 C C . ASP A 1 460 ? 0.517 -3.305 12.616 1.00 83.50 460 ASP A C 1
ATOM 3554 O O . ASP A 1 460 ? 1.244 -3.728 11.713 1.00 83.50 460 ASP A O 1
ATOM 3558 N N . LEU A 1 461 ? 0.098 -4.111 13.596 1.00 88.00 461 LEU A N 1
ATOM 3559 C CA . LEU A 1 461 ? 0.549 -5.497 13.743 1.00 88.00 461 LEU A CA 1
ATOM 3560 C C . LEU A 1 461 ? 0.195 -6.384 12.547 1.00 88.00 461 LEU A C 1
ATOM 3562 O O . LEU A 1 461 ? 1.018 -7.204 12.127 1.00 88.00 461 LEU A O 1
ATOM 3566 N N . VAL A 1 462 ? -0.999 -6.223 11.969 1.00 84.19 462 VAL A N 1
ATOM 3567 C CA . VAL A 1 462 ? -1.399 -6.940 10.749 1.00 84.19 462 VAL A CA 1
ATOM 3568 C C . VAL A 1 462 ? -0.498 -6.544 9.577 1.00 84.19 462 VAL A C 1
ATOM 3570 O O . VAL A 1 462 ? 0.014 -7.426 8.880 1.00 84.19 462 VAL A O 1
ATOM 3573 N N . ARG A 1 463 ? -0.237 -5.242 9.384 1.00 82.00 463 ARG A N 1
ATOM 3574 C CA . ARG A 1 463 ? 0.658 -4.739 8.325 1.00 82.00 463 ARG A CA 1
ATOM 3575 C C . ARG A 1 463 ? 2.084 -5.271 8.486 1.00 82.00 463 ARG A C 1
ATOM 3577 O O . ARG A 1 463 ? 2.662 -5.773 7.521 1.00 82.00 463 ARG A O 1
ATOM 3584 N N . ARG A 1 464 ? 2.633 -5.239 9.700 1.00 86.44 464 ARG A N 1
ATOM 3585 C CA . ARG A 1 464 ? 3.991 -5.722 10.002 1.00 86.44 464 ARG A CA 1
ATOM 3586 C C . ARG A 1 464 ? 4.117 -7.243 9.888 1.00 86.44 464 ARG A C 1
ATOM 3588 O O . ARG A 1 464 ? 5.093 -7.747 9.333 1.00 86.44 464 ARG A O 1
ATOM 3595 N N . THR A 1 465 ? 3.093 -7.990 10.301 1.00 86.62 465 THR A N 1
ATOM 3596 C CA . THR A 1 465 ? 3.039 -9.451 10.108 1.00 86.62 465 THR A CA 1
ATOM 3597 C C . THR A 1 465 ? 2.973 -9.820 8.624 1.00 86.62 465 THR A C 1
ATOM 3599 O O . THR A 1 465 ? 3.645 -10.755 8.189 1.00 86.62 465 THR A O 1
ATOM 3602 N N . ALA A 1 466 ? 2.230 -9.063 7.811 1.00 81.62 466 ALA A N 1
ATOM 3603 C CA . ALA A 1 466 ? 2.228 -9.236 6.360 1.00 81.62 466 ALA A CA 1
ATOM 3604 C C . ALA A 1 466 ? 3.595 -8.889 5.738 1.00 81.62 466 ALA A C 1
ATOM 3606 O O . ALA A 1 466 ? 4.062 -9.596 4.841 1.00 81.62 466 ALA A O 1
ATOM 3607 N N . ALA A 1 467 ? 4.282 -7.859 6.245 1.00 82.00 467 ALA A N 1
ATOM 3608 C CA . ALA A 1 467 ? 5.634 -7.509 5.809 1.00 82.00 467 ALA A CA 1
ATOM 3609 C C . ALA A 1 467 ? 6.647 -8.638 6.078 1.00 82.00 467 ALA A C 1
ATOM 3611 O O . ALA A 1 467 ? 7.542 -8.864 5.257 1.00 82.00 467 ALA A O 1
ATOM 3612 N N . LEU A 1 468 ? 6.475 -9.405 7.164 1.00 85.38 468 LEU A N 1
ATOM 3613 C CA . LEU A 1 468 ? 7.304 -10.577 7.473 1.00 85.38 468 LEU A CA 1
ATOM 3614 C C . LEU A 1 468 ? 7.249 -11.639 6.365 1.00 85.38 468 LEU A C 1
ATOM 3616 O O . LEU A 1 468 ? 8.263 -12.273 6.081 1.00 85.38 468 LEU A O 1
ATOM 3620 N N . GLU A 1 469 ? 6.109 -11.804 5.686 1.00 80.50 469 GLU A N 1
ATOM 3621 C CA . GLU A 1 469 ? 5.984 -12.708 4.534 1.00 80.50 469 GLU A CA 1
ATOM 3622 C C . GLU A 1 469 ? 6.860 -12.251 3.357 1.00 80.50 469 GLU A C 1
ATOM 3624 O O . GLU A 1 469 ? 7.550 -13.066 2.740 1.00 80.50 469 GLU A O 1
ATOM 3629 N N . GLY A 1 470 ? 6.877 -10.942 3.080 1.00 78.38 470 GLY A N 1
ATOM 3630 C CA . GLY A 1 470 ? 7.733 -10.347 2.052 1.00 78.38 470 GLY A CA 1
ATOM 3631 C C . GLY A 1 470 ? 9.217 -10.475 2.398 1.00 78.38 470 GLY A C 1
ATOM 3632 O O . GLY A 1 470 ? 10.026 -10.873 1.558 1.00 78.38 470 GLY A O 1
ATOM 3633 N N . MET A 1 471 ? 9.580 -10.226 3.660 1.00 83.19 471 MET A N 1
ATOM 3634 C CA . MET A 1 471 ? 10.951 -10.421 4.138 1.00 83.19 471 MET A CA 1
ATOM 3635 C C . MET A 1 471 ? 11.385 -11.888 4.070 1.00 83.19 471 MET A C 1
ATOM 3637 O O . MET A 1 471 ? 12.499 -12.186 3.640 1.00 83.19 471 MET A O 1
ATOM 3641 N N . ARG A 1 472 ? 10.495 -12.821 4.430 1.00 85.56 472 ARG A N 1
ATOM 3642 C CA . ARG A 1 472 ? 10.728 -14.265 4.313 1.00 85.56 472 ARG A CA 1
ATOM 3643 C C . ARG A 1 472 ? 11.015 -14.665 2.869 1.00 85.56 472 ARG A C 1
ATOM 3645 O O . ARG A 1 472 ? 11.935 -15.447 2.631 1.00 85.56 472 ARG A O 1
ATOM 3652 N N . SER A 1 473 ? 10.236 -14.149 1.918 1.00 79.69 473 SER A N 1
ATOM 3653 C CA . SER A 1 473 ? 10.436 -14.453 0.501 1.00 79.69 473 SER A CA 1
ATOM 3654 C C . SER A 1 473 ? 11.801 -13.965 0.014 1.00 79.69 473 SER A C 1
ATOM 3656 O O . SER A 1 473 ? 12.584 -14.751 -0.518 1.00 79.69 473 SER A O 1
ATOM 3658 N N . ASN A 1 474 ? 12.153 -12.717 0.335 1.00 79.06 474 ASN A N 1
ATOM 3659 C CA . ASN A 1 474 ? 13.469 -12.146 0.043 1.00 79.06 474 ASN A CA 1
ATOM 3660 C C . ASN A 1 474 ? 14.625 -12.934 0.693 1.00 79.06 474 ASN A C 1
ATOM 3662 O O . ASN A 1 474 ? 15.654 -13.141 0.054 1.00 79.06 474 ASN A O 1
ATOM 3666 N N . LEU A 1 475 ? 14.462 -13.420 1.931 1.00 83.69 475 LEU A N 1
ATOM 3667 C CA . LEU A 1 475 ? 15.476 -14.232 2.617 1.00 83.69 475 LEU A CA 1
ATOM 3668 C C . LEU A 1 475 ? 15.678 -15.590 1.931 1.00 83.69 475 LEU A C 1
ATOM 3670 O O . LEU A 1 475 ? 16.808 -16.053 1.776 1.00 83.69 475 LEU A O 1
ATOM 3674 N N . ASN A 1 476 ? 14.585 -16.221 1.494 1.00 81.56 476 ASN A N 1
ATOM 3675 C CA . ASN A 1 476 ? 14.633 -17.474 0.743 1.00 81.56 476 ASN A CA 1
ATOM 3676 C C . ASN A 1 476 ? 15.288 -17.291 -0.638 1.00 81.56 476 ASN A C 1
ATOM 3678 O O . ASN A 1 476 ? 15.966 -18.194 -1.119 1.00 81.56 476 ASN A O 1
ATOM 3682 N N . MET A 1 477 ? 15.112 -16.118 -1.254 1.00 75.38 477 MET A N 1
ATOM 3683 C CA . MET A 1 477 ? 15.767 -15.741 -2.512 1.00 75.38 477 MET A CA 1
ATOM 3684 C C . MET A 1 477 ? 17.265 -15.449 -2.351 1.00 75.38 477 MET A C 1
ATOM 3686 O O . MET A 1 477 ? 18.025 -15.597 -3.303 1.00 75.38 477 MET A O 1
ATOM 3690 N N . GLU A 1 478 ? 17.703 -15.021 -1.165 1.00 77.50 478 GLU A N 1
ATOM 3691 C CA . GLU A 1 478 ? 19.100 -14.663 -0.903 1.00 77.50 478 GLU A CA 1
ATOM 3692 C C . GLU A 1 478 ? 20.024 -15.890 -0.888 1.00 77.50 478 GLU A C 1
ATOM 3694 O O . GLU A 1 478 ? 21.124 -15.848 -1.446 1.00 77.50 478 GLU A O 1
ATOM 3699 N N . SER A 1 479 ? 19.591 -16.992 -0.263 1.00 78.94 479 SER A N 1
ATOM 3700 C CA . SER A 1 479 ? 20.363 -18.237 -0.207 1.00 78.94 479 SER A CA 1
ATOM 3701 C C . SER A 1 479 ? 19.509 -19.450 0.167 1.00 78.94 479 SER A C 1
ATOM 3703 O O . SER A 1 479 ? 18.689 -19.397 1.085 1.00 78.94 479 SER A O 1
ATOM 3705 N N . SER A 1 480 ? 19.817 -20.601 -0.441 1.00 80.31 480 SER A N 1
ATOM 3706 C CA . SER A 1 480 ? 19.264 -21.912 -0.068 1.00 80.31 480 SER A CA 1
ATOM 3707 C C . SER A 1 480 ? 19.618 -22.344 1.365 1.00 80.31 480 SER A C 1
ATOM 3709 O O . SER A 1 480 ? 18.929 -23.182 1.950 1.00 80.31 480 SER A O 1
ATOM 3711 N N . ARG A 1 481 ? 20.637 -21.738 1.996 1.00 83.56 481 ARG A N 1
ATOM 3712 C CA . ARG A 1 481 ? 20.987 -21.975 3.410 1.00 83.56 481 ARG A CA 1
ATOM 3713 C C . ARG A 1 481 ? 19.827 -21.664 4.365 1.00 83.56 481 ARG A C 1
ATOM 3715 O O . ARG A 1 481 ? 19.749 -22.252 5.446 1.00 83.56 481 ARG A O 1
ATOM 3722 N N . TRP A 1 482 ? 18.931 -20.754 3.985 1.00 85.44 482 TRP A N 1
ATOM 3723 C CA . TRP A 1 482 ? 17.833 -20.288 4.832 1.00 85.44 482 TRP A CA 1
ATOM 3724 C C . TRP A 1 482 ? 16.531 -21.071 4.652 1.00 85.44 482 TRP A C 1
ATOM 3726 O O . TRP A 1 482 ? 15.523 -20.689 5.235 1.00 85.44 482 TRP A O 1
ATOM 3736 N N . VAL A 1 483 ? 16.523 -22.197 3.929 1.00 85.00 483 VAL A N 1
ATOM 3737 C CA . VAL A 1 483 ? 15.311 -23.020 3.728 1.00 85.00 483 VAL A CA 1
ATOM 3738 C C . VAL A 1 483 ? 14.672 -23.451 5.059 1.00 85.00 483 VAL A C 1
ATOM 3740 O O . VAL A 1 483 ? 13.448 -23.433 5.203 1.00 85.00 483 VAL A O 1
ATOM 3743 N N . ARG A 1 484 ? 15.483 -23.771 6.077 1.00 87.81 484 ARG A N 1
ATOM 3744 C CA . ARG A 1 484 ? 14.983 -24.121 7.423 1.00 87.81 484 ARG A CA 1
ATOM 3745 C C . ARG A 1 484 ? 14.373 -22.917 8.137 1.00 87.81 484 ARG A C 1
ATOM 3747 O O . ARG A 1 484 ? 13.267 -23.012 8.665 1.00 87.81 484 ARG A O 1
ATOM 3754 N N . ALA A 1 485 ? 15.064 -21.778 8.109 1.00 87.31 485 ALA A N 1
ATOM 3755 C CA . ALA A 1 485 ? 14.551 -20.521 8.643 1.00 87.31 485 ALA A CA 1
ATOM 3756 C C . ALA A 1 485 ? 13.254 -20.094 7.935 1.00 87.31 485 ALA A C 1
ATOM 3758 O O . ALA A 1 485 ? 12.318 -19.679 8.601 1.00 87.31 485 ALA A O 1
ATOM 3759 N N . ASN A 1 486 ? 13.146 -20.288 6.619 1.00 87.06 486 ASN A N 1
ATOM 3760 C CA . ASN A 1 486 ? 11.939 -20.036 5.832 1.00 87.06 486 ASN A CA 1
ATOM 3761 C C . ASN A 1 486 ? 10.752 -20.886 6.326 1.00 87.06 486 ASN A C 1
ATOM 3763 O O . ASN A 1 486 ? 9.661 -20.357 6.550 1.00 87.06 486 ASN A O 1
ATOM 3767 N N . ARG A 1 487 ? 10.969 -22.183 6.593 1.00 86.19 487 ARG A N 1
ATOM 3768 C CA . ARG A 1 487 ? 9.933 -23.057 7.172 1.00 86.19 487 ARG A CA 1
ATOM 3769 C C . ARG A 1 487 ? 9.471 -22.557 8.548 1.00 86.19 487 ARG A C 1
ATOM 3771 O O . ARG A 1 487 ? 8.268 -22.465 8.782 1.00 86.19 487 ARG A O 1
ATOM 3778 N N . ARG A 1 488 ? 10.407 -22.157 9.417 1.00 89.44 488 ARG A N 1
ATOM 3779 C CA . ARG A 1 488 ? 10.106 -21.564 10.735 1.00 89.44 488 ARG A CA 1
ATOM 3780 C C . ARG A 1 488 ? 9.372 -20.227 10.623 1.00 89.44 488 ARG A C 1
ATOM 3782 O O . ARG A 1 488 ? 8.373 -20.037 11.303 1.00 89.44 488 ARG A O 1
ATOM 3789 N N . LEU A 1 489 ? 9.804 -19.337 9.732 1.00 88.81 489 LEU A N 1
ATOM 3790 C CA . LEU A 1 489 ? 9.173 -18.039 9.473 1.00 88.81 489 LEU A CA 1
ATOM 3791 C C . LEU A 1 489 ? 7.737 -18.183 8.959 1.00 88.81 489 LEU A C 1
ATOM 3793 O O . LEU A 1 489 ? 6.866 -17.414 9.351 1.00 88.81 489 LEU A O 1
ATOM 3797 N N . LYS A 1 490 ? 7.458 -19.192 8.126 1.00 85.81 490 LYS A N 1
ATOM 3798 C CA . LYS A 1 490 ? 6.090 -19.504 7.684 1.00 85.81 490 LYS A CA 1
ATOM 3799 C C . LYS A 1 490 ? 5.179 -19.879 8.861 1.00 85.81 490 LYS A C 1
ATOM 3801 O O . LYS A 1 490 ? 4.046 -19.402 8.936 1.00 85.81 490 LYS A O 1
ATOM 3806 N N . ALA A 1 491 ? 5.674 -20.701 9.784 1.00 86.25 491 ALA A N 1
ATOM 3807 C CA . ALA A 1 491 ? 4.939 -21.042 10.998 1.00 86.25 491 ALA A CA 1
ATOM 3808 C C . ALA A 1 491 ? 4.818 -19.841 11.954 1.00 86.25 491 ALA A C 1
ATOM 3810 O O . ALA A 1 491 ? 3.737 -19.597 12.477 1.00 86.25 491 ALA A O 1
ATOM 3811 N N . LEU A 1 492 ? 5.875 -19.036 12.113 1.00 89.31 492 LEU A N 1
ATOM 3812 C CA . LEU A 1 492 ? 5.860 -17.802 12.910 1.00 89.31 492 LEU A CA 1
ATOM 3813 C C . LEU A 1 492 ? 4.839 -16.785 12.400 1.00 89.31 492 LEU A C 1
ATOM 3815 O O . LEU A 1 492 ? 4.152 -16.181 13.213 1.00 89.31 492 LEU A O 1
ATOM 3819 N N . ASN A 1 493 ? 4.694 -16.627 11.082 1.00 87.81 493 ASN A N 1
ATOM 3820 C CA . ASN A 1 493 ? 3.657 -15.779 10.494 1.00 87.81 493 ASN A CA 1
ATOM 3821 C C . ASN A 1 493 ? 2.259 -16.260 10.929 1.00 87.81 493 ASN A C 1
ATOM 3823 O O . ASN A 1 493 ? 1.473 -15.500 11.485 1.00 87.81 493 ASN A O 1
ATOM 3827 N N . THR A 1 494 ? 1.993 -17.563 10.806 1.00 84.44 494 THR A N 1
ATOM 3828 C CA . THR A 1 494 ? 0.722 -18.162 11.250 1.00 84.44 494 THR A CA 1
ATOM 3829 C C . THR A 1 494 ? 0.482 -17.967 12.753 1.00 84.44 494 THR A C 1
ATOM 3831 O O . THR A 1 494 ? -0.624 -17.615 13.166 1.00 84.44 494 THR A O 1
ATOM 3834 N N . LEU A 1 495 ? 1.515 -18.157 13.579 1.00 87.81 495 LEU A N 1
ATOM 3835 C CA . LEU A 1 495 ? 1.442 -17.925 15.023 1.00 87.81 495 LEU A CA 1
ATOM 3836 C C . LEU A 1 495 ? 1.211 -16.445 15.351 1.00 87.81 495 LEU A C 1
ATOM 3838 O O . LEU A 1 495 ? 0.406 -16.161 16.226 1.00 87.81 495 LEU A O 1
ATOM 3842 N N . SER A 1 496 ? 1.847 -15.515 14.633 1.00 90.12 496 SER A N 1
ATOM 3843 C CA . SER A 1 496 ? 1.630 -14.068 14.783 1.00 90.12 496 SER A CA 1
ATOM 3844 C C . SER A 1 496 ? 0.167 -13.707 14.542 1.00 90.12 496 SER A C 1
ATOM 3846 O O . SER A 1 496 ? -0.466 -13.076 15.382 1.00 90.12 496 SER A O 1
ATOM 3848 N N . LEU A 1 497 ? -0.409 -14.187 13.436 1.00 87.62 497 LEU A N 1
ATOM 3849 C CA . LEU A 1 497 ? -1.820 -13.957 13.127 1.00 87.62 497 LEU A CA 1
ATOM 3850 C C . LEU A 1 497 ? -2.746 -14.583 14.180 1.00 87.62 497 LEU A C 1
ATOM 3852 O O . LEU A 1 497 ? -3.746 -13.979 14.561 1.00 87.62 497 LEU A O 1
ATOM 3856 N N . THR A 1 498 ? -2.387 -15.757 14.706 1.00 85.88 498 THR A N 1
ATOM 3857 C CA . THR A 1 498 ? -3.117 -16.397 15.812 1.00 85.88 498 THR A CA 1
ATOM 3858 C C . THR A 1 498 ? -3.075 -15.529 17.072 1.00 85.88 498 THR A C 1
ATOM 3860 O O . THR A 1 498 ? -4.116 -15.296 17.676 1.00 85.88 498 THR A O 1
ATOM 3863 N N . LEU A 1 499 ? -1.902 -15.002 17.442 1.00 90.31 499 LEU A N 1
ATOM 3864 C CA . LEU A 1 499 ? -1.730 -14.110 18.594 1.00 90.31 499 LEU A CA 1
ATOM 3865 C C . LEU A 1 499 ? -2.564 -12.836 18.446 1.00 90.31 499 LEU A C 1
ATOM 3867 O O . LEU A 1 499 ? -3.257 -12.459 19.385 1.00 90.31 499 LEU A O 1
ATOM 3871 N N . ILE A 1 500 ? -2.553 -12.223 17.259 1.00 89.44 500 ILE A N 1
ATOM 3872 C CA . ILE A 1 500 ? -3.371 -11.045 16.945 1.00 89.44 500 ILE A CA 1
ATOM 3873 C C . ILE A 1 500 ? -4.863 -11.373 17.090 1.00 89.44 500 ILE A C 1
ATOM 3875 O O . ILE A 1 500 ? -5.590 -10.628 17.744 1.00 89.44 500 ILE A O 1
ATOM 3879 N N . THR A 1 501 ? -5.319 -12.493 16.518 1.00 87.06 501 THR A N 1
ATOM 3880 C CA . THR A 1 501 ? -6.742 -12.872 16.563 1.00 87.06 501 THR A CA 1
ATOM 3881 C C . THR A 1 501 ? -7.206 -13.103 17.999 1.00 87.06 501 THR A C 1
ATOM 3883 O O . THR A 1 501 ? -8.258 -12.607 18.388 1.00 87.06 501 THR A O 1
ATOM 3886 N N . GLN A 1 502 ? -6.394 -13.792 18.804 1.00 88.12 502 GLN A N 1
ATOM 3887 C CA . GLN A 1 502 ? -6.696 -14.090 20.204 1.00 88.12 502 GLN A CA 1
ATOM 3888 C C . GLN A 1 502 ? -6.695 -12.833 21.096 1.00 88.12 502 GLN A C 1
ATOM 3890 O O . GLN A 1 502 ? -7.519 -12.731 22.008 1.00 88.12 502 GLN A O 1
ATOM 3895 N N . SER A 1 503 ? -5.844 -11.838 20.814 1.00 89.75 503 SER A N 1
ATOM 3896 C CA . SER A 1 503 ? -5.909 -10.530 21.486 1.00 89.75 503 SER A CA 1
ATOM 3897 C C . SER A 1 503 ? -7.225 -9.806 21.182 1.00 89.75 503 SER A C 1
ATOM 3899 O O . SER A 1 503 ? -7.938 -9.410 22.103 1.00 89.75 503 SER A O 1
ATOM 3901 N N . CYS A 1 504 ? -7.611 -9.708 19.905 1.00 84.56 504 CYS A N 1
ATOM 3902 C CA . CYS A 1 504 ? -8.876 -9.078 19.506 1.00 84.56 504 CYS A CA 1
ATOM 3903 C C . CYS A 1 504 ? -10.101 -9.820 20.047 1.00 84.56 504 CYS A C 1
ATOM 3905 O O . CYS A 1 504 ? -11.101 -9.211 20.420 1.00 84.56 504 CYS A O 1
ATOM 3907 N N . GLU A 1 505 ? -10.033 -11.146 20.100 1.00 83.12 505 GLU A N 1
ATOM 3908 C CA . GLU A 1 505 ? -11.080 -11.964 20.692 1.00 83.12 505 GLU A CA 1
ATOM 3909 C C . GLU A 1 505 ? -11.240 -11.667 22.186 1.00 83.12 505 GLU A C 1
ATOM 3911 O O . GLU A 1 505 ? -12.363 -11.509 22.660 1.00 83.12 505 GLU A O 1
ATOM 3916 N N . THR A 1 506 ? -10.128 -11.512 22.907 1.00 85.88 506 THR A N 1
ATOM 3917 C CA . THR A 1 506 ? -10.126 -11.141 24.329 1.00 85.88 506 THR A CA 1
ATOM 3918 C C . THR A 1 506 ? -10.775 -9.771 24.548 1.00 85.88 506 THR A C 1
ATOM 3920 O O . THR A 1 506 ? -11.614 -9.640 25.438 1.00 85.88 506 THR A O 1
ATOM 3923 N N . TYR A 1 507 ? -10.507 -8.795 23.674 1.00 85.31 507 TYR A N 1
ATOM 3924 C CA . TYR A 1 507 ? -11.192 -7.495 23.685 1.00 85.31 507 TYR A CA 1
ATOM 3925 C C . TYR A 1 507 ? -12.715 -7.629 23.486 1.00 85.31 507 TYR A C 1
ATOM 3927 O O . TYR A 1 507 ? -13.508 -7.079 24.250 1.00 85.31 507 TYR A O 1
ATOM 3935 N N . LEU A 1 508 ? -13.160 -8.436 22.511 1.00 78.38 508 LEU A N 1
ATOM 3936 C CA . LEU A 1 508 ? -14.593 -8.682 22.287 1.00 78.38 508 LEU A CA 1
ATOM 3937 C C . LEU A 1 508 ? -15.266 -9.405 23.462 1.00 78.38 508 LEU A C 1
ATOM 3939 O O . LEU A 1 508 ? -16.439 -9.145 23.748 1.00 78.38 508 LEU A O 1
ATOM 3943 N N . ILE A 1 509 ? -14.562 -10.334 24.118 1.00 79.00 509 ILE A N 1
ATOM 3944 C CA . ILE A 1 509 ? -15.051 -11.000 25.331 1.00 79.00 509 ILE A CA 1
ATOM 3945 C C . ILE A 1 509 ? -15.207 -9.969 26.439 1.00 79.00 509 ILE A C 1
ATOM 3947 O O . ILE A 1 509 ? -16.269 -9.925 27.045 1.00 79.00 509 ILE A O 1
ATOM 3951 N N . GLN A 1 510 ? -14.226 -9.094 26.653 1.00 80.12 510 GLN A N 1
ATOM 3952 C CA . GLN A 1 510 ? -14.314 -8.070 27.690 1.00 80.12 510 GLN A CA 1
ATOM 3953 C C . GLN A 1 510 ? -15.507 -7.125 27.486 1.00 80.12 510 GLN A C 1
ATOM 3955 O O . GLN A 1 510 ? -16.172 -6.774 28.455 1.00 80.12 510 GLN A O 1
ATOM 3960 N N . ASN A 1 511 ? -15.838 -6.791 26.233 1.00 78.06 511 ASN A N 1
ATOM 3961 C CA . ASN A 1 511 ? -17.008 -5.971 25.893 1.00 78.06 511 ASN A CA 1
ATOM 3962 C C . ASN A 1 511 ? -18.355 -6.669 26.158 1.00 78.06 511 ASN A C 1
ATOM 3964 O O . ASN A 1 511 ? -19.375 -5.996 26.267 1.00 78.06 511 ASN A O 1
ATOM 3968 N N . THR A 1 512 ? -18.395 -8.007 26.197 1.00 74.25 512 THR A N 1
ATOM 3969 C CA . THR A 1 512 ? -19.652 -8.772 26.347 1.00 74.25 512 THR A CA 1
ATOM 3970 C C . THR A 1 512 ? -19.801 -9.480 27.691 1.00 74.25 512 THR A C 1
ATOM 3972 O O . THR A 1 512 ? -20.919 -9.633 28.170 1.00 74.25 512 THR A O 1
ATOM 3975 N N . ARG A 1 513 ? -18.696 -9.928 28.287 1.00 76.44 513 ARG A N 1
ATOM 3976 C CA . ARG A 1 513 ? -18.600 -10.675 29.546 1.00 76.44 513 ARG A CA 1
ATOM 3977 C C . ARG A 1 513 ? -17.296 -10.297 30.270 1.00 76.44 513 ARG A C 1
ATOM 3979 O O . ARG A 1 513 ? -16.330 -11.064 30.225 1.00 76.44 513 ARG A O 1
ATOM 3986 N N . PRO A 1 514 ? -17.243 -9.129 30.931 1.00 76.56 514 PRO A N 1
ATOM 3987 C CA . PRO A 1 514 ? -16.038 -8.671 31.625 1.00 76.56 514 PRO A CA 1
ATOM 3988 C C . PRO A 1 514 ? -15.617 -9.590 32.786 1.00 76.56 514 PRO A C 1
ATOM 3990 O O . PRO A 1 514 ? -14.434 -9.642 33.108 1.00 76.56 514 PRO A O 1
ATOM 3993 N N . GLU A 1 515 ? -16.556 -10.353 33.355 1.00 75.44 515 GLU A N 1
ATOM 3994 C CA . GLU A 1 515 ? -16.353 -11.304 34.463 1.00 75.44 515 GLU A CA 1
ATOM 3995 C C . GLU A 1 515 ? -15.404 -12.467 34.123 1.00 75.44 515 GLU A C 1
ATOM 3997 O O . GLU A 1 515 ? -14.781 -13.036 35.013 1.00 75.44 515 GLU A O 1
ATOM 4002 N N . LEU A 1 516 ? -15.254 -12.816 32.836 1.00 73.88 516 LEU A N 1
ATOM 4003 C CA . LEU A 1 516 ? -14.363 -13.901 32.403 1.00 73.88 516 LEU A CA 1
ATOM 4004 C C . LEU A 1 516 ? -12.875 -13.556 32.576 1.00 73.88 516 LEU A C 1
ATOM 4006 O O . LEU A 1 516 ? -12.047 -14.460 32.608 1.00 73.88 516 LEU A O 1
ATOM 4010 N N . ILE A 1 517 ? -12.515 -12.271 32.659 1.00 79.38 517 ILE A N 1
ATOM 4011 C CA . ILE A 1 517 ? -11.128 -11.830 32.862 1.00 79.38 517 ILE A CA 1
ATOM 4012 C C . ILE A 1 517 ? -10.959 -11.424 34.329 1.00 79.38 517 ILE A C 1
ATOM 4014 O O . ILE A 1 517 ? -11.210 -10.274 34.695 1.00 79.38 517 ILE A O 1
ATOM 4018 N N . THR A 1 518 ? -10.518 -12.381 35.149 1.00 78.31 518 THR A N 1
ATOM 4019 C CA . THR A 1 518 ? -10.264 -12.212 36.589 1.00 78.31 518 THR A CA 1
ATOM 4020 C C . THR A 1 518 ? -9.183 -11.161 36.865 1.00 78.31 518 THR A C 1
ATOM 4022 O O . THR A 1 518 ? -8.237 -11.013 36.084 1.00 78.31 518 THR A O 1
ATOM 4025 N N . ASP A 1 519 ? -9.264 -10.489 38.016 1.00 78.62 519 ASP A N 1
ATOM 4026 C CA . ASP A 1 519 ? -8.299 -9.466 38.453 1.00 78.62 519 ASP A CA 1
ATOM 4027 C C . ASP A 1 519 ? -6.854 -9.979 38.497 1.00 78.62 519 ASP A C 1
ATOM 4029 O O . ASP A 1 519 ? -5.926 -9.266 38.123 1.00 78.62 519 ASP A O 1
ATOM 4033 N N . THR A 1 520 ? -6.659 -11.266 38.796 1.00 80.81 520 THR A N 1
ATOM 4034 C CA . THR A 1 520 ? -5.345 -11.927 38.767 1.00 80.81 520 THR A CA 1
ATOM 4035 C C . THR A 1 520 ? -4.662 -11.807 37.400 1.00 80.81 520 THR A C 1
ATOM 4037 O O . THR A 1 520 ? -3.452 -11.597 37.313 1.00 80.81 520 THR A O 1
ATOM 4040 N N . PHE A 1 521 ? -5.428 -11.929 36.309 1.00 79.62 521 PHE A N 1
ATOM 4041 C CA . PHE A 1 521 ? -4.905 -11.754 34.954 1.00 79.62 521 PHE A CA 1
ATOM 4042 C C . PHE A 1 521 ? -4.699 -10.280 34.607 1.00 79.62 521 PHE A C 1
ATOM 4044 O O . PHE A 1 521 ? -3.757 -9.974 33.880 1.00 79.62 521 PHE A O 1
ATOM 4051 N N . ARG A 1 522 ? -5.513 -9.364 35.144 1.00 82.12 522 ARG A N 1
ATOM 4052 C CA . ARG A 1 522 ? -5.310 -7.919 34.953 1.00 82.12 522 ARG A CA 1
ATOM 4053 C C . ARG A 1 522 ? -3.978 -7.478 35.556 1.00 82.12 522 ARG A C 1
ATOM 4055 O O . ARG A 1 522 ? -3.160 -6.921 34.828 1.00 82.12 522 ARG A O 1
ATOM 4062 N N . GLU A 1 523 ? -3.705 -7.846 36.806 1.00 83.62 523 GLU A N 1
ATOM 4063 C CA . GLU A 1 523 ? -2.444 -7.542 37.501 1.00 83.62 523 GLU A CA 1
ATOM 4064 C C . GLU A 1 523 ? -1.214 -8.098 36.762 1.00 83.62 523 GLU A C 1
ATOM 4066 O O . GLU A 1 523 ? -0.198 -7.417 36.610 1.00 83.62 523 GLU A O 1
ATOM 4071 N N . LEU A 1 524 ? -1.305 -9.321 36.222 1.00 82.56 524 LEU A N 1
ATOM 4072 C CA . LEU A 1 524 ? -0.229 -9.933 35.425 1.00 82.56 524 LEU A CA 1
ATOM 4073 C C . LEU A 1 524 ? 0.147 -9.105 34.186 1.00 82.56 524 LEU A C 1
ATOM 4075 O O . LEU A 1 524 ? 1.317 -9.085 33.793 1.00 82.56 524 LEU A O 1
ATOM 4079 N N . PHE A 1 525 ? -0.826 -8.432 33.569 1.00 84.00 525 PHE A N 1
ATOM 4080 C CA . PHE A 1 525 ? -0.621 -7.594 32.390 1.00 84.00 525 PHE A CA 1
ATOM 4081 C C . PHE A 1 525 ? -0.402 -6.110 32.718 1.00 84.00 525 PHE A C 1
ATOM 4083 O O . PHE A 1 525 ? -0.119 -5.335 31.808 1.00 84.00 525 PHE A O 1
ATOM 4090 N N . GLU A 1 526 ? -0.468 -5.672 33.977 1.00 81.31 526 GLU A N 1
ATOM 4091 C CA . GLU A 1 526 ? -0.209 -4.267 34.322 1.00 81.31 526 GLU A CA 1
ATOM 4092 C C . GLU A 1 526 ? 1.252 -3.866 34.116 1.00 81.31 526 GLU A C 1
ATOM 4094 O O . GLU A 1 526 ? 1.521 -2.749 33.665 1.00 81.31 526 GLU A O 1
ATOM 4099 N N . THR A 1 527 ? 2.192 -4.781 34.372 1.00 81.12 527 THR A N 1
ATOM 4100 C CA . THR A 1 527 ? 3.624 -4.496 34.231 1.00 81.12 527 THR A CA 1
ATOM 4101 C C . THR A 1 527 ? 3.983 -4.156 32.778 1.00 81.12 527 THR A C 1
ATOM 4103 O O . THR A 1 527 ? 3.698 -4.968 31.890 1.00 81.12 527 THR A O 1
ATOM 4106 N N . PRO A 1 528 ? 4.619 -3.000 32.506 1.00 79.88 528 PRO A N 1
ATOM 4107 C CA . PRO A 1 528 ? 5.020 -2.623 31.155 1.00 79.88 528 PRO A CA 1
ATOM 4108 C C . PRO A 1 528 ? 6.133 -3.539 30.636 1.00 79.88 528 PRO A C 1
ATOM 4110 O O . PRO A 1 528 ? 6.986 -4.006 31.394 1.00 79.88 528 PRO A O 1
ATOM 4113 N N . VAL A 1 529 ? 6.109 -3.806 29.330 1.00 84.88 529 VAL A N 1
ATOM 4114 C CA . VAL A 1 529 ? 7.051 -4.698 28.649 1.00 84.88 529 VAL A CA 1
ATOM 4115 C C . VAL A 1 529 ? 7.660 -3.981 27.447 1.00 84.88 529 VAL A C 1
ATOM 4117 O O . VAL A 1 529 ? 6.944 -3.598 26.520 1.00 84.88 529 VAL A O 1
ATOM 4120 N N . GLU A 1 530 ? 8.988 -3.835 27.459 1.00 85.06 530 GLU A N 1
ATOM 4121 C CA . GLU A 1 530 ? 9.757 -3.174 26.392 1.00 85.06 530 GLU A CA 1
ATOM 4122 C C . GLU A 1 530 ? 10.699 -4.139 25.661 1.00 85.06 530 GLU A C 1
ATOM 4124 O O . GLU A 1 530 ? 10.995 -3.942 24.482 1.00 85.06 530 GLU A O 1
ATOM 4129 N N . THR A 1 531 ? 11.146 -5.217 26.320 1.00 89.69 531 THR A N 1
ATOM 4130 C CA . THR A 1 531 ? 12.085 -6.175 25.726 1.00 89.69 531 THR A CA 1
ATOM 4131 C C . THR A 1 531 ? 11.514 -7.587 25.596 1.00 89.69 531 THR A C 1
ATOM 4133 O O . THR A 1 531 ? 10.626 -8.028 26.326 1.00 89.69 531 THR A O 1
ATOM 4136 N N . VAL A 1 532 ? 12.091 -8.366 24.679 1.00 87.25 532 VAL A N 1
ATOM 4137 C CA . VAL A 1 532 ? 11.767 -9.793 24.493 1.00 87.25 532 VAL A CA 1
ATOM 4138 C C . VAL A 1 532 ? 12.061 -10.613 25.756 1.00 87.25 532 VAL A C 1
ATOM 4140 O O . VAL A 1 532 ? 11.380 -11.606 26.026 1.00 87.25 532 VAL A O 1
ATOM 4143 N N . GLN A 1 533 ? 13.079 -10.225 26.529 1.00 88.31 533 GLN A N 1
ATOM 4144 C CA . GLN A 1 533 ? 13.426 -10.904 27.778 1.00 88.31 533 GLN A CA 1
ATOM 4145 C C . GLN A 1 533 ? 12.330 -10.714 28.831 1.00 88.31 533 GLN A C 1
ATOM 4147 O O . GLN A 1 533 ? 11.998 -11.665 29.546 1.00 88.31 533 GLN A O 1
ATOM 4152 N N . ASP A 1 534 ? 11.716 -9.532 28.862 1.00 88.75 534 ASP A N 1
ATOM 4153 C CA . ASP A 1 534 ? 10.579 -9.238 29.732 1.00 88.75 534 ASP A CA 1
ATOM 4154 C C . ASP A 1 534 ? 9.356 -10.060 29.320 1.00 88.75 534 ASP A C 1
ATOM 4156 O O . ASP A 1 534 ? 8.777 -10.740 30.170 1.00 88.75 534 ASP A O 1
ATOM 4160 N N . VAL A 1 535 ? 9.042 -10.129 28.015 1.00 87.88 535 VAL A N 1
ATOM 4161 C CA . VAL A 1 535 ? 7.980 -11.014 27.490 1.00 87.88 535 VAL A CA 1
ATOM 4162 C C . VAL A 1 535 ? 8.220 -12.462 27.933 1.00 87.88 535 VAL A C 1
ATOM 4164 O O . VAL A 1 535 ? 7.314 -13.132 28.427 1.00 87.88 535 VAL A O 1
ATOM 4167 N N . HIS A 1 536 ? 9.452 -12.966 27.810 1.00 90.12 536 HIS A N 1
ATOM 4168 C CA . HIS A 1 536 ? 9.791 -14.330 28.221 1.00 90.12 536 HIS A CA 1
ATOM 4169 C C . HIS A 1 536 ? 9.593 -14.560 29.730 1.00 90.12 536 HIS A C 1
ATOM 4171 O O . HIS A 1 536 ? 9.096 -15.616 30.140 1.00 90.12 536 HIS A O 1
ATOM 4177 N N . ARG A 1 537 ? 9.965 -13.582 30.568 1.00 89.94 537 ARG A N 1
ATOM 4178 C CA . ARG A 1 537 ? 9.773 -13.633 32.024 1.00 89.94 537 ARG A CA 1
ATOM 4179 C C . ARG A 1 537 ? 8.286 -13.640 32.387 1.00 89.94 537 ARG A C 1
ATOM 4181 O O . ARG A 1 537 ? 7.890 -14.439 33.238 1.00 89.94 537 ARG A O 1
ATOM 4188 N N . GLN A 1 538 ? 7.477 -12.819 31.719 1.00 88.69 538 GLN A N 1
ATOM 4189 C CA . GLN A 1 538 ? 6.032 -12.767 31.945 1.00 88.69 538 GLN A CA 1
ATOM 4190 C C . GLN A 1 538 ? 5.333 -14.046 31.489 1.00 88.69 538 GLN A C 1
ATOM 4192 O O . GLN A 1 538 ? 4.593 -14.640 32.267 1.00 88.69 538 GLN A O 1
ATOM 4197 N N . LEU A 1 539 ? 5.671 -14.586 30.315 1.00 88.94 539 LEU A N 1
ATOM 4198 C CA . LEU A 1 539 ? 5.127 -15.869 29.854 1.00 88.94 539 LEU A CA 1
ATOM 4199 C C . LEU A 1 539 ? 5.425 -17.021 30.830 1.00 88.94 539 LEU A C 1
ATOM 4201 O O . LEU A 1 539 ? 4.581 -17.895 31.030 1.00 88.94 539 LEU A O 1
ATOM 4205 N N . LYS A 1 540 ? 6.595 -17.023 31.489 1.00 89.38 540 LYS A N 1
ATOM 4206 C CA . LYS A 1 540 ? 6.917 -17.990 32.558 1.00 89.38 540 LYS A CA 1
ATOM 4207 C C . LYS A 1 540 ? 6.062 -17.810 33.815 1.00 89.38 540 LYS A C 1
ATOM 4209 O O . LYS A 1 540 ? 5.789 -18.795 34.500 1.00 89.38 540 LYS A O 1
ATOM 4214 N N . ARG A 1 541 ? 5.695 -16.575 34.171 1.00 87.69 541 ARG A N 1
ATOM 4215 C CA . ARG A 1 541 ? 4.781 -16.297 35.292 1.00 87.69 541 ARG A CA 1
ATOM 4216 C C . ARG A 1 541 ? 3.364 -16.738 34.938 1.00 87.69 541 ARG A C 1
ATOM 4218 O O . ARG A 1 541 ? 2.804 -17.552 35.662 1.00 87.69 541 ARG A O 1
ATOM 4225 N N . MET A 1 542 ? 2.861 -16.328 33.775 1.00 85.62 542 MET A N 1
ATOM 4226 C CA . MET A 1 542 ? 1.533 -16.705 33.283 1.00 85.62 542 MET A CA 1
ATOM 4227 C C . MET A 1 542 ? 1.349 -18.220 33.208 1.00 85.62 542 MET A C 1
ATOM 4229 O O . MET A 1 542 ? 0.340 -18.738 33.667 1.00 85.62 542 MET A O 1
ATOM 4233 N N . ARG A 1 543 ? 2.346 -18.961 32.704 1.00 85.88 543 ARG A N 1
ATOM 4234 C CA . ARG A 1 543 ? 2.246 -20.425 32.622 1.00 85.88 543 ARG A CA 1
ATOM 4235 C C . ARG A 1 543 ? 2.142 -21.091 33.997 1.00 85.88 543 ARG A C 1
ATOM 4237 O O . ARG A 1 543 ? 1.4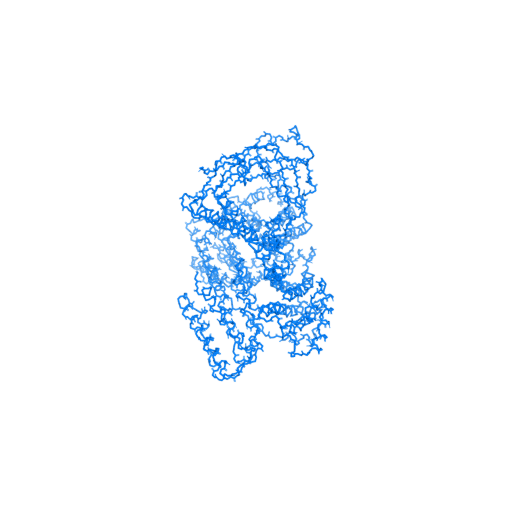31 -22.077 34.124 1.00 85.88 543 ARG A O 1
ATOM 4244 N N . ARG A 1 544 ? 2.814 -20.553 35.024 1.00 85.81 544 ARG A N 1
ATOM 4245 C CA . ARG A 1 544 ? 2.677 -21.045 36.407 1.00 85.81 544 ARG A CA 1
ATOM 4246 C C . ARG A 1 544 ? 1.280 -20.784 36.962 1.00 85.81 544 ARG A C 1
ATOM 4248 O O . ARG A 1 544 ? 0.713 -21.673 37.581 1.00 85.81 544 ARG A O 1
ATOM 4255 N N . VAL A 1 545 ? 0.724 -19.605 36.691 1.00 83.31 545 VAL A N 1
ATOM 4256 C CA . VAL A 1 545 ? -0.630 -19.238 37.131 1.00 83.31 545 VAL A CA 1
ATOM 4257 C C . VAL A 1 545 ? -1.691 -20.094 36.441 1.00 83.31 545 VAL A C 1
ATOM 4259 O O . VAL A 1 545 ? -2.583 -20.590 37.117 1.00 83.31 545 VAL A O 1
ATOM 4262 N N . ILE A 1 546 ? -1.553 -20.354 35.137 1.00 83.25 546 ILE A N 1
ATOM 4263 C CA . ILE A 1 546 ? -2.456 -21.236 34.376 1.00 83.25 546 ILE A CA 1
ATOM 4264 C C . ILE A 1 546 ? -2.452 -22.665 34.938 1.00 83.25 546 ILE A C 1
ATOM 4266 O O . ILE A 1 546 ? -3.503 -23.278 35.083 1.00 83.25 546 ILE A O 1
ATOM 4270 N N . VAL A 1 547 ? -1.275 -23.199 35.282 1.00 83.31 547 VAL A N 1
ATOM 4271 C CA . VAL A 1 547 ? -1.167 -24.535 35.894 1.00 83.31 547 VAL A CA 1
ATOM 4272 C C . VAL A 1 547 ? -1.821 -24.575 37.280 1.00 83.31 547 VAL A C 1
ATOM 4274 O O . VAL A 1 547 ? -2.378 -25.601 37.649 1.00 83.31 547 VAL A O 1
ATOM 4277 N N . TRP A 1 548 ? -1.771 -23.473 38.033 1.00 79.56 548 TRP A N 1
ATOM 4278 C CA . TRP A 1 548 ? -2.339 -23.385 39.382 1.00 79.56 548 TRP A CA 1
ATOM 4279 C C . TRP A 1 548 ? -3.866 -23.201 39.400 1.00 79.56 548 TRP A C 1
ATOM 4281 O O . TRP A 1 548 ? -4.533 -23.810 40.226 1.00 79.56 548 TRP A O 1
ATOM 4291 N N . THR A 1 549 ? -4.415 -22.407 38.476 1.00 71.62 549 THR A N 1
ATOM 4292 C CA . THR A 1 549 ? -5.868 -22.152 38.329 1.00 71.62 549 THR A CA 1
ATOM 4293 C C . THR A 1 549 ? -6.610 -23.283 37.604 1.00 71.62 549 THR A C 1
ATOM 4295 O O . THR A 1 549 ? -7.803 -23.478 37.802 1.00 71.62 549 THR A O 1
ATOM 4298 N N . GLY A 1 550 ? -5.910 -24.079 36.792 1.00 67.19 550 GLY A N 1
ATOM 4299 C CA . GLY A 1 550 ? -6.494 -25.195 36.049 1.00 67.19 550 GLY A CA 1
ATOM 4300 C C . GLY A 1 550 ? -7.193 -24.777 34.746 1.00 67.19 550 GLY A C 1
ATOM 4301 O O . GLY A 1 550 ? -7.670 -23.657 34.573 1.00 67.19 550 GLY A O 1
ATOM 4302 N N . GLU A 1 551 ? -7.269 -25.703 33.783 1.00 61.12 551 GLU A N 1
ATOM 4303 C CA . GLU A 1 551 ? -7.758 -25.422 32.417 1.00 61.12 551 GLU A CA 1
ATOM 4304 C C . GLU A 1 551 ? -9.238 -25.005 32.345 1.00 61.12 551 GLU A C 1
ATOM 4306 O O . GLU A 1 551 ? -9.648 -24.407 31.355 1.00 61.12 551 GLU A O 1
ATOM 4311 N N . ARG A 1 552 ? -10.047 -25.298 33.373 1.00 61.53 552 ARG A N 1
ATOM 4312 C CA . ARG A 1 552 ? -11.485 -24.975 33.383 1.00 61.53 552 ARG A CA 1
ATOM 4313 C C . ARG A 1 552 ? -11.796 -23.536 33.798 1.00 61.53 552 ARG A C 1
ATOM 4315 O O . ARG A 1 552 ? -12.817 -23.016 33.364 1.00 61.53 552 ARG A O 1
ATOM 4322 N N . GLU A 1 553 ? -10.941 -22.908 34.605 1.00 66.12 553 GLU A N 1
ATOM 4323 C CA . GLU A 1 553 ? -11.159 -21.543 35.116 1.00 66.12 553 GLU A CA 1
ATOM 4324 C C . GLU A 1 553 ? -10.430 -20.475 34.290 1.00 66.12 553 GLU A C 1
ATOM 4326 O O . GLU A 1 553 ? -10.754 -19.292 34.368 1.00 66.12 553 GLU A O 1
ATOM 4331 N N . THR A 1 554 ? -9.470 -20.872 33.450 1.00 70.94 554 THR A N 1
ATOM 4332 C CA . THR A 1 554 ? -8.753 -19.932 32.581 1.00 70.94 554 THR A CA 1
ATOM 4333 C C . THR A 1 554 ? -9.501 -19.683 31.268 1.00 70.94 554 THR A C 1
ATOM 4335 O O . THR A 1 554 ? -9.926 -20.630 30.602 1.00 70.94 554 THR A O 1
ATOM 4338 N N . PRO A 1 555 ? -9.632 -18.419 30.821 1.00 75.06 555 PRO A N 1
ATOM 4339 C CA . PRO A 1 555 ? -10.167 -18.129 29.498 1.00 75.06 555 PRO A CA 1
ATOM 4340 C C . PRO A 1 555 ? -9.357 -18.833 28.408 1.00 75.06 555 PRO A C 1
ATOM 4342 O O . PRO A 1 555 ? -8.137 -18.667 28.314 1.00 75.06 555 PRO A O 1
ATOM 4345 N N . VAL A 1 556 ? -10.048 -19.572 27.535 1.00 76.19 556 VAL A N 1
ATOM 4346 C CA . VAL A 1 556 ? -9.437 -20.331 26.425 1.00 76.19 556 VAL A CA 1
ATOM 4347 C C . VAL A 1 556 ? -8.561 -19.435 25.535 1.00 76.19 556 VAL A C 1
ATOM 4349 O O . VAL A 1 556 ? -7.532 -19.880 25.019 1.00 76.19 556 VAL A O 1
ATOM 4352 N N . THR A 1 557 ? -8.910 -18.151 25.401 1.00 80.62 557 THR A N 1
ATOM 4353 C CA . THR A 1 557 ? -8.122 -17.176 24.635 1.00 80.62 557 THR A CA 1
ATOM 4354 C C . THR A 1 557 ? -6.758 -16.904 25.263 1.00 80.62 557 THR A C 1
ATOM 4356 O O . THR A 1 557 ? -5.748 -16.922 24.565 1.00 80.62 557 THR A O 1
ATOM 4359 N N . LEU A 1 558 ? -6.685 -16.740 26.586 1.00 84.19 558 LEU A N 1
ATOM 4360 C CA . LEU A 1 558 ? -5.431 -16.509 27.308 1.00 84.19 558 LEU A CA 1
ATOM 4361 C C . LEU A 1 558 ? -4.550 -17.759 27.315 1.00 84.19 558 LEU A C 1
ATOM 4363 O O . LEU A 1 558 ? -3.349 -17.669 27.049 1.00 84.19 558 LEU A O 1
ATOM 4367 N N . TYR A 1 559 ? -5.144 -18.929 27.557 1.00 84.06 559 TYR A N 1
ATOM 4368 C CA . TYR A 1 559 ? -4.431 -20.206 27.507 1.00 84.06 559 TYR A CA 1
ATOM 4369 C C . TYR A 1 559 ? -3.795 -20.437 26.128 1.00 84.06 559 TYR A C 1
ATOM 4371 O O . TYR A 1 559 ? -2.584 -20.664 26.009 1.00 84.06 559 TYR A O 1
ATOM 4379 N N . SER A 1 560 ? -4.599 -20.320 25.066 1.00 83.81 560 SER A N 1
ATOM 4380 C CA . SER A 1 560 ? -4.142 -20.528 23.691 1.00 83.81 560 SER A CA 1
ATOM 4381 C C . SER A 1 560 ? -3.123 -19.472 23.252 1.00 83.81 560 SER A C 1
ATOM 4383 O O . SER A 1 560 ? -2.140 -19.819 22.589 1.00 83.81 560 SER A O 1
ATOM 4385 N N . TRP A 1 561 ? -3.282 -18.216 23.683 1.00 90.31 561 TRP A N 1
ATOM 4386 C CA . TRP A 1 561 ? -2.338 -17.135 23.406 1.00 90.31 561 TRP A CA 1
ATOM 4387 C C . TRP A 1 561 ? -0.973 -17.379 24.059 1.00 90.31 561 TRP A C 1
ATOM 4389 O O . TRP A 1 561 ? 0.052 -17.316 23.379 1.00 90.31 561 TRP A O 1
ATOM 4399 N N . VAL A 1 562 ? -0.928 -17.759 25.343 1.00 89.94 562 VAL A N 1
ATOM 4400 C CA . VAL A 1 562 ? 0.332 -18.096 26.039 1.00 89.94 562 VAL A CA 1
ATOM 4401 C C . VAL A 1 562 ? 1.013 -19.306 25.389 1.00 89.94 562 VAL A C 1
ATOM 4403 O O . VAL A 1 562 ? 2.243 -19.325 25.228 1.00 89.94 562 VAL A O 1
ATOM 4406 N N . GLY A 1 563 ? 0.232 -20.303 24.961 1.00 88.38 563 GLY A N 1
ATOM 4407 C CA . GLY A 1 563 ? 0.721 -21.447 24.192 1.00 88.38 563 GLY A CA 1
ATOM 4408 C C . GLY A 1 563 ? 1.331 -21.040 22.844 1.00 88.38 563 GLY A C 1
ATOM 4409 O O . GLY A 1 563 ? 2.456 -21.434 22.524 1.00 88.38 563 GLY A O 1
ATOM 4410 N N . ALA A 1 564 ? 0.638 -20.200 22.073 1.00 89.25 564 ALA A N 1
ATOM 4411 C CA . ALA A 1 564 ? 1.114 -19.692 20.786 1.00 89.25 564 ALA A CA 1
ATOM 4412 C C . ALA A 1 564 ? 2.374 -18.820 20.933 1.00 89.25 564 ALA A C 1
ATOM 4414 O O . ALA A 1 564 ? 3.340 -19.020 20.193 1.00 89.25 564 ALA A O 1
ATOM 4415 N N . ALA A 1 565 ? 2.426 -17.934 21.932 1.00 91.50 565 ALA A N 1
ATOM 4416 C CA . ALA A 1 565 ? 3.572 -17.063 22.205 1.00 91.50 565 ALA A CA 1
ATOM 4417 C C . ALA A 1 565 ? 4.809 -17.872 22.630 1.00 91.50 565 ALA A C 1
ATOM 4419 O O . ALA A 1 565 ? 5.944 -17.574 22.253 1.00 91.50 565 ALA A O 1
ATOM 4420 N N . THR A 1 566 ? 4.590 -18.969 23.359 1.00 91.06 566 THR A N 1
ATOM 4421 C CA . THR A 1 566 ? 5.645 -19.926 23.709 1.00 91.06 566 THR A CA 1
ATOM 4422 C C . THR A 1 566 ? 6.229 -20.609 22.472 1.00 91.06 566 THR A C 1
ATOM 4424 O O . THR A 1 566 ? 7.452 -20.675 22.326 1.00 91.06 566 THR A O 1
ATOM 4427 N N . ARG A 1 567 ? 5.368 -21.111 21.575 1.00 90.75 567 ARG A N 1
ATOM 4428 C CA . ARG A 1 567 ? 5.794 -21.724 20.304 1.00 90.75 567 ARG A CA 1
ATOM 4429 C C . ARG A 1 567 ? 6.526 -20.704 19.429 1.00 90.75 567 ARG A C 1
ATOM 4431 O O . ARG A 1 567 ? 7.538 -21.044 18.820 1.00 90.75 567 ARG A O 1
ATOM 4438 N N . TYR A 1 568 ? 6.074 -19.448 19.434 1.00 91.50 568 TYR A N 1
ATOM 4439 C CA . TYR A 1 568 ? 6.720 -18.346 18.723 1.00 91.50 568 TYR A CA 1
ATOM 4440 C C . TYR A 1 568 ? 8.156 -18.121 19.217 1.00 91.50 568 TYR A C 1
ATOM 4442 O O . TYR A 1 568 ? 9.089 -18.099 18.416 1.00 91.50 568 TYR A O 1
ATOM 4450 N N . LEU A 1 569 ? 8.372 -18.029 20.535 1.00 91.12 569 LEU A N 1
ATOM 4451 C CA . LEU A 1 569 ? 9.714 -17.883 21.117 1.00 91.12 569 LEU A CA 1
ATOM 4452 C C . LEU A 1 569 ? 10.655 -19.038 20.749 1.00 91.12 569 LEU A C 1
ATOM 4454 O O . LEU A 1 569 ? 11.831 -18.810 20.454 1.00 91.12 569 LEU A O 1
ATOM 4458 N N . LEU A 1 570 ? 10.137 -20.269 20.755 1.00 90.38 570 LEU A N 1
ATOM 4459 C CA . LEU A 1 570 ? 10.902 -21.462 20.403 1.00 90.38 570 LEU A CA 1
ATOM 4460 C C . LEU A 1 570 ? 11.341 -21.425 18.930 1.00 90.38 570 LEU A C 1
ATOM 4462 O O . LEU A 1 570 ? 12.535 -21.522 18.645 1.00 90.38 570 LEU A O 1
ATOM 4466 N N . LEU A 1 571 ? 10.410 -21.178 18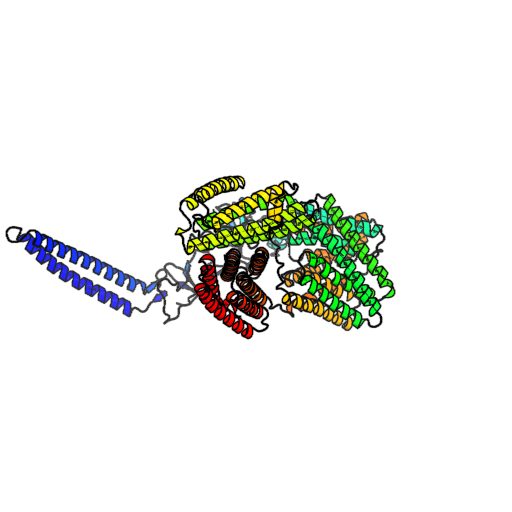.003 1.00 90.00 571 LEU A N 1
ATOM 4467 C CA . LEU A 1 571 ? 10.718 -21.094 16.572 1.00 90.00 571 LEU A CA 1
ATOM 4468 C C . LEU A 1 571 ? 11.631 -19.912 16.233 1.00 90.00 571 LEU A C 1
ATOM 4470 O O . LEU A 1 571 ? 12.530 -20.049 15.402 1.00 90.00 571 LEU A O 1
ATOM 4474 N N . LYS A 1 572 ? 11.449 -18.765 16.892 1.00 91.44 572 LYS A N 1
ATOM 4475 C CA . LYS A 1 572 ? 12.312 -17.588 16.745 1.00 91.44 572 LYS A CA 1
ATOM 4476 C C . LYS A 1 572 ? 13.766 -17.905 17.089 1.00 91.44 572 LYS A C 1
ATOM 4478 O O . LYS A 1 572 ? 14.663 -17.565 16.319 1.00 91.44 572 LYS A O 1
ATOM 4483 N N . ARG A 1 573 ? 14.016 -18.614 18.197 1.00 89.38 573 ARG A N 1
ATOM 4484 C CA . ARG A 1 573 ? 15.371 -19.068 18.557 1.00 89.38 573 ARG A CA 1
ATOM 4485 C C . ARG A 1 573 ? 15.972 -19.949 17.456 1.00 89.38 573 ARG A C 1
ATOM 4487 O O . ARG A 1 573 ? 17.154 -19.810 17.134 1.00 89.38 573 ARG A O 1
ATOM 4494 N N . GLY A 1 574 ? 15.160 -20.807 16.840 1.00 86.31 574 GLY A N 1
ATOM 4495 C CA . GLY A 1 574 ? 15.548 -21.610 15.679 1.00 86.31 574 GLY A CA 1
ATOM 4496 C C . GLY A 1 574 ? 15.826 -20.786 14.410 1.00 86.31 574 GLY A C 1
ATOM 4497 O O . GLY A 1 574 ? 16.697 -21.157 13.623 1.00 86.31 574 GLY A O 1
ATOM 4498 N N . VAL A 1 575 ? 15.140 -19.660 14.187 1.00 87.12 575 VAL A N 1
ATOM 4499 C CA . VAL A 1 575 ? 15.424 -18.741 13.061 1.00 87.12 575 VAL A CA 1
ATOM 4500 C C . VAL A 1 575 ? 16.755 -18.016 13.258 1.00 87.12 575 VAL A C 1
ATOM 4502 O O . VAL A 1 575 ? 17.555 -17.948 12.324 1.00 87.12 575 VAL A O 1
ATOM 4505 N N . ILE A 1 576 ? 17.016 -17.520 14.470 1.00 87.31 576 ILE A N 1
ATOM 4506 C CA . ILE A 1 576 ? 18.252 -16.794 14.796 1.00 87.31 576 ILE A CA 1
ATOM 4507 C C . ILE A 1 576 ? 19.463 -17.726 14.679 1.00 87.31 576 ILE A C 1
ATOM 4509 O O . ILE A 1 576 ? 20.432 -17.397 14.002 1.00 87.31 576 ILE A O 1
ATOM 4513 N N . SER A 1 577 ? 19.382 -18.917 15.280 1.00 86.69 577 SER A N 1
ATOM 4514 C CA . SER A 1 577 ? 20.494 -19.880 15.317 1.00 86.69 577 SER A CA 1
ATOM 4515 C C . SER A 1 577 ? 20.651 -20.731 14.047 1.00 86.69 577 SER A C 1
ATOM 4517 O O . SER A 1 577 ? 21.700 -21.334 13.843 1.00 86.69 577 SER A O 1
ATOM 4519 N N . ASN A 1 578 ? 19.619 -20.805 13.197 1.00 86.69 578 ASN A N 1
ATOM 4520 C CA . ASN A 1 578 ? 19.555 -21.642 11.988 1.00 86.69 578 ASN A CA 1
ATOM 4521 C C . ASN A 1 578 ? 19.988 -23.113 12.193 1.00 86.69 578 ASN A C 1
ATOM 4523 O O . ASN A 1 578 ? 20.537 -23.760 11.296 1.00 86.69 578 ASN A O 1
ATOM 4527 N N . THR A 1 579 ? 19.727 -23.665 13.378 1.00 86.62 579 THR A N 1
ATOM 4528 C CA . THR A 1 579 ? 20.057 -25.051 13.747 1.00 86.62 579 THR A CA 1
ATOM 4529 C C . THR A 1 579 ? 19.152 -26.068 13.042 1.00 86.62 579 THR A C 1
ATOM 4531 O O . THR A 1 579 ? 18.157 -25.702 12.399 1.00 86.62 579 THR A O 1
ATOM 4534 N N . LYS A 1 580 ? 19.492 -27.366 13.124 1.00 86.00 580 LYS A N 1
ATOM 4535 C CA . LYS A 1 580 ? 18.612 -28.458 12.660 1.00 86.00 580 LYS A CA 1
ATOM 4536 C C . LYS A 1 580 ? 17.266 -28.396 13.397 1.00 86.00 580 LYS A C 1
ATOM 4538 O O . LYS A 1 580 ? 17.212 -27.957 14.540 1.00 86.00 580 LYS A O 1
ATOM 4543 N N . ILE A 1 581 ? 16.196 -28.786 12.710 1.00 84.38 581 ILE A N 1
ATOM 4544 C CA . ILE A 1 581 ? 14.840 -28.761 13.263 1.00 84.38 581 ILE A CA 1
ATOM 4545 C C . ILE A 1 581 ? 14.724 -29.874 14.314 1.00 84.38 581 ILE A C 1
ATOM 4547 O O . ILE A 1 581 ? 15.035 -31.026 14.017 1.00 84.38 581 ILE A O 1
ATOM 4551 N N . SER A 1 582 ? 14.343 -29.512 15.540 1.00 86.75 582 SER A N 1
ATOM 4552 C CA . SER A 1 582 ? 14.075 -30.458 16.640 1.00 86.75 582 SER A CA 1
ATOM 4553 C C . SER A 1 582 ? 12.774 -31.230 16.392 1.00 86.75 582 SER A C 1
ATOM 4555 O O . SER A 1 582 ? 11.893 -30.707 15.721 1.00 86.75 582 SER A O 1
ATOM 4557 N N . ALA A 1 583 ? 12.585 -32.414 16.985 1.00 83.75 583 ALA A N 1
ATOM 4558 C CA . ALA A 1 583 ? 11.315 -33.152 16.899 1.00 83.75 583 ALA A CA 1
ATOM 4559 C C . ALA A 1 583 ? 10.114 -32.314 17.388 1.00 83.75 583 ALA A C 1
ATOM 4561 O O . ALA A 1 583 ? 9.075 -32.274 16.738 1.00 83.75 583 ALA A O 1
ATOM 4562 N N . THR A 1 584 ? 10.303 -31.551 18.469 1.00 82.44 584 THR A N 1
ATOM 4563 C CA . THR A 1 584 ? 9.303 -30.605 18.996 1.00 82.44 584 THR A CA 1
ATOM 4564 C C . THR A 1 584 ? 9.024 -29.431 18.057 1.00 82.44 584 THR A C 1
ATOM 4566 O O . THR A 1 584 ? 7.907 -28.928 18.006 1.00 82.44 584 THR A O 1
ATOM 4569 N N . GLU A 1 585 ? 10.029 -28.970 17.305 1.00 83.81 585 GLU A N 1
ATOM 4570 C CA . GLU A 1 585 ? 9.819 -27.967 16.257 1.00 83.81 585 GLU A CA 1
ATOM 4571 C C . GLU A 1 585 ? 9.088 -28.585 15.070 1.00 83.81 585 GLU A C 1
ATOM 4573 O O . GLU A 1 585 ? 8.183 -27.964 14.531 1.00 83.81 585 GLU A O 1
ATOM 4578 N N . GLU A 1 586 ? 9.462 -29.798 14.667 1.00 84.31 586 GLU A N 1
ATOM 4579 C CA . GLU A 1 586 ? 8.876 -30.494 13.528 1.00 84.31 586 GLU A CA 1
ATOM 4580 C C . GLU A 1 586 ? 7.376 -30.727 13.732 1.00 84.31 586 GLU A C 1
ATOM 4582 O O . GLU A 1 586 ? 6.618 -30.473 12.807 1.00 84.31 586 GLU A O 1
ATOM 4587 N N . GLU A 1 587 ? 6.928 -31.071 14.941 1.00 82.19 587 GLU A N 1
ATOM 4588 C CA . GLU A 1 587 ? 5.500 -31.172 15.281 1.00 82.19 587 GLU A CA 1
ATOM 4589 C C . GLU A 1 587 ? 4.755 -29.837 15.074 1.00 82.19 587 GLU A C 1
ATOM 4591 O O . GLU A 1 587 ? 3.679 -29.795 14.478 1.00 82.19 587 GLU A O 1
ATOM 4596 N N . ILE A 1 588 ? 5.363 -28.712 15.471 1.00 79.44 588 ILE A N 1
ATOM 4597 C CA . ILE A 1 588 ? 4.799 -27.368 15.251 1.00 79.44 588 ILE A CA 1
ATOM 4598 C C . ILE A 1 588 ? 4.818 -27.003 13.754 1.00 79.44 588 ILE A C 1
ATOM 4600 O O . ILE A 1 588 ? 3.896 -26.361 13.250 1.00 79.44 588 ILE A O 1
ATOM 4604 N N . LEU A 1 589 ? 5.869 -27.395 13.026 1.00 78.62 589 LEU A N 1
ATOM 4605 C CA . LEU A 1 589 ? 6.075 -27.092 11.604 1.00 78.62 589 LEU A CA 1
ATOM 4606 C C . LEU A 1 589 ? 5.286 -28.003 10.656 1.00 78.62 589 LEU A C 1
ATOM 4608 O O . LEU A 1 589 ? 5.092 -27.636 9.494 1.00 78.62 589 LEU A O 1
ATOM 4612 N N . GLN A 1 590 ? 4.871 -29.180 11.120 1.00 71.19 590 GLN A N 1
ATOM 4613 C CA . GLN A 1 590 ? 3.887 -30.051 10.473 1.00 71.19 590 GLN A CA 1
ATOM 4614 C C . GLN A 1 590 ? 2.452 -29.546 10.683 1.00 71.19 590 GLN A C 1
ATOM 4616 O O . GLN A 1 590 ? 1.516 -30.129 10.136 1.00 71.19 590 GLN A O 1
ATOM 4621 N N . GLY A 1 591 ? 2.289 -28.432 11.410 1.00 61.88 591 GLY A N 1
ATOM 4622 C CA . GLY A 1 591 ? 1.040 -27.695 11.527 1.00 61.88 591 GLY A CA 1
ATOM 4623 C C . GLY A 1 591 ? 0.351 -27.479 10.174 1.00 61.88 591 GLY A C 1
ATOM 4624 O O . GLY A 1 591 ? 0.993 -27.204 9.160 1.00 61.88 591 GLY A O 1
ATOM 4625 N N . GLU A 1 592 ? -0.970 -27.643 10.223 1.00 52.94 592 GLU A N 1
ATOM 4626 C CA . GLU A 1 592 ? -1.943 -27.839 9.143 1.00 52.94 592 GLU A CA 1
ATOM 4627 C C . GLU A 1 592 ? -1.644 -27.206 7.764 1.00 52.94 592 GLU A C 1
ATOM 4629 O O . GLU A 1 592 ? -1.153 -26.073 7.663 1.00 52.94 592 GLU A O 1
ATOM 4634 N N . PRO A 1 593 ? -2.038 -27.889 6.669 1.00 53.59 593 PRO A N 1
ATOM 4635 C CA . PRO A 1 593 ? -1.841 -27.406 5.308 1.00 53.59 593 PRO A CA 1
ATOM 4636 C C . PRO A 1 593 ? -2.529 -26.051 5.101 1.00 53.59 593 PRO A C 1
ATOM 4638 O O . PRO A 1 593 ? -3.752 -25.936 5.128 1.00 53.59 593 PRO A O 1
ATOM 4641 N N . VAL A 1 594 ? -1.723 -25.013 4.863 1.00 59.59 594 VAL A N 1
ATOM 4642 C CA . VAL A 1 594 ? -2.224 -23.676 4.519 1.00 59.59 594 VAL A CA 1
ATOM 4643 C C . VAL A 1 594 ? -2.975 -23.757 3.193 1.00 59.59 594 VAL A C 1
ATOM 4645 O O . VAL A 1 594 ? -2.370 -24.013 2.145 1.00 59.59 594 VAL A O 1
ATOM 4648 N N . VAL A 1 595 ? -4.285 -23.513 3.233 1.00 56.47 595 VAL A N 1
ATOM 4649 C CA . VAL A 1 595 ? -5.127 -23.461 2.033 1.00 56.47 595 VAL A CA 1
ATOM 4650 C C . VAL A 1 595 ? -4.707 -22.249 1.200 1.00 56.47 595 VAL A C 1
ATOM 4652 O O . VAL A 1 595 ? -4.638 -21.125 1.698 1.00 56.47 595 VAL A O 1
ATOM 4655 N N . LYS A 1 596 ? -4.377 -22.466 -0.078 1.00 58.50 596 LYS A N 1
ATOM 4656 C CA . LYS A 1 596 ? -4.024 -21.376 -0.998 1.00 58.50 596 LYS A CA 1
ATOM 4657 C C . LYS A 1 596 ? -5.262 -20.515 -1.270 1.00 58.50 596 LYS A C 1
ATOM 4659 O O . LYS A 1 596 ? -6.314 -21.046 -1.606 1.00 58.50 596 LYS A O 1
ATOM 4664 N N . VAL A 1 597 ? -5.111 -19.194 -1.167 1.00 58.62 597 VAL A N 1
ATOM 4665 C CA . VAL A 1 597 ? -6.139 -18.215 -1.557 1.00 58.62 597 VAL A CA 1
ATOM 4666 C C . VAL A 1 597 ? -6.413 -18.342 -3.057 1.00 58.62 597 VAL A C 1
ATOM 4668 O O . VAL A 1 597 ? -5.478 -18.271 -3.859 1.00 58.62 597 VAL A O 1
ATOM 4671 N N . GLU A 1 598 ? -7.676 -18.493 -3.453 1.00 57.47 598 GLU A N 1
ATOM 4672 C CA . GLU A 1 598 ? -8.067 -18.278 -4.847 1.00 57.47 598 GLU A CA 1
ATOM 4673 C C . GLU A 1 598 ? -7.978 -16.784 -5.176 1.00 57.47 598 GLU A C 1
ATOM 4675 O O . GLU A 1 598 ? -8.559 -15.953 -4.476 1.00 57.47 598 GLU A O 1
ATOM 4680 N N . SER A 1 599 ? -7.249 -16.426 -6.239 1.00 58.03 599 SER A N 1
ATOM 4681 C CA . SER A 1 599 ? -7.083 -15.023 -6.636 1.00 58.03 599 SER A CA 1
ATOM 4682 C C . SER A 1 599 ? -8.440 -14.368 -6.917 1.00 58.03 599 SER A C 1
ATOM 4684 O O . SER A 1 599 ? -9.126 -14.719 -7.880 1.00 58.03 599 SER A O 1
ATOM 4686 N N . ALA A 1 600 ? -8.806 -13.384 -6.091 1.00 55.34 600 ALA A N 1
ATOM 4687 C CA . ALA A 1 600 ? -9.997 -12.551 -6.266 1.00 55.34 600 ALA A CA 1
ATOM 4688 C C . ALA A 1 600 ? -9.865 -11.561 -7.446 1.00 55.34 600 ALA A C 1
ATOM 4690 O O . ALA A 1 600 ? -10.824 -10.878 -7.807 1.00 55.34 600 ALA A O 1
ATOM 4691 N N . GLU A 1 601 ? -8.689 -11.484 -8.078 1.00 64.75 601 GLU A N 1
ATOM 4692 C CA . GLU A 1 601 ? -8.349 -10.482 -9.092 1.00 64.75 601 GLU A CA 1
ATOM 4693 C C . GLU A 1 601 ? -8.586 -10.947 -10.536 1.00 64.75 601 GLU A C 1
ATOM 4695 O O . GLU A 1 601 ? -8.201 -10.250 -11.469 1.00 64.75 601 GLU A O 1
ATOM 4700 N N . ARG A 1 602 ? -9.269 -12.079 -10.774 1.00 71.25 602 ARG A N 1
ATOM 4701 C CA . ARG A 1 602 ? -9.498 -12.605 -12.142 1.00 71.25 602 ARG A CA 1
ATOM 4702 C C . ARG A 1 602 ? -10.100 -11.575 -13.105 1.00 71.25 602 ARG A C 1
ATOM 4704 O O . ARG A 1 602 ? -9.719 -11.526 -14.272 1.00 71.25 602 ARG A O 1
ATOM 4711 N N . HIS A 1 603 ? -11.019 -10.738 -12.621 1.00 71.62 603 HIS A N 1
ATOM 4712 C CA . HIS A 1 603 ? -11.619 -9.679 -13.433 1.00 71.62 603 HIS A CA 1
ATOM 4713 C C . HIS A 1 603 ? -10.632 -8.540 -13.728 1.00 71.62 603 HIS A C 1
ATOM 4715 O O . HIS A 1 603 ? -10.540 -8.099 -14.868 1.00 71.62 603 HIS A O 1
ATOM 4721 N N . HIS A 1 604 ? -9.849 -8.116 -12.733 1.00 75.88 604 HIS A N 1
ATOM 4722 C CA . HIS A 1 604 ? -8.794 -7.114 -12.905 1.00 75.88 604 HIS A CA 1
ATOM 4723 C C . HIS A 1 604 ? -7.721 -7.605 -13.893 1.00 75.88 604 HIS A C 1
ATOM 4725 O O . HIS A 1 604 ? -7.325 -6.884 -14.806 1.00 75.88 604 HIS A O 1
ATOM 4731 N N . ALA A 1 605 ? -7.321 -8.874 -13.780 1.00 81.62 605 ALA A N 1
ATOM 4732 C CA . ALA A 1 605 ? -6.422 -9.528 -14.723 1.00 81.62 605 ALA A CA 1
ATOM 4733 C C . ALA A 1 605 ? -6.979 -9.514 -16.158 1.00 81.62 605 ALA A C 1
ATOM 4735 O O . ALA A 1 605 ? -6.237 -9.251 -17.101 1.00 81.62 605 ALA A O 1
ATOM 4736 N N . MET A 1 606 ? -8.282 -9.756 -16.338 1.00 84.69 606 MET A N 1
ATOM 4737 C CA . MET A 1 606 ? -8.935 -9.693 -17.653 1.00 84.69 606 MET A CA 1
ATOM 4738 C C . MET A 1 606 ? -8.982 -8.263 -18.218 1.00 84.69 606 MET A C 1
ATOM 4740 O O . MET A 1 606 ? -8.824 -8.058 -19.417 1.00 84.69 606 MET A O 1
ATOM 4744 N N . VAL A 1 607 ? -9.161 -7.244 -17.375 1.00 84.81 607 VAL A N 1
ATOM 4745 C CA . VAL A 1 607 ? -9.064 -5.842 -17.817 1.00 84.81 607 VAL A CA 1
ATOM 4746 C C . VAL A 1 607 ? -7.640 -5.526 -18.286 1.00 84.81 607 VAL A C 1
ATOM 4748 O O . VAL A 1 607 ? -7.461 -4.887 -19.322 1.00 84.81 607 VAL A O 1
ATOM 4751 N N . ASN A 1 608 ? -6.623 -6.019 -17.576 1.00 85.69 608 ASN A N 1
ATOM 4752 C CA . ASN A 1 608 ? -5.223 -5.867 -17.974 1.00 85.69 608 ASN A CA 1
ATOM 4753 C C . ASN A 1 608 ? -4.902 -6.568 -19.305 1.00 85.69 608 ASN A C 1
ATOM 4755 O O . ASN A 1 608 ? -4.190 -5.985 -20.122 1.00 85.69 608 ASN A O 1
ATOM 4759 N N . PHE A 1 609 ? -5.475 -7.754 -19.558 1.00 90.06 609 PHE A N 1
ATOM 4760 C CA . PHE A 1 609 ? -5.399 -8.435 -20.860 1.00 90.06 609 PHE A CA 1
ATOM 4761 C C . PHE A 1 609 ? -5.850 -7.506 -21.992 1.00 90.06 609 PHE A C 1
ATOM 4763 O O . PHE A 1 609 ? -5.105 -7.260 -22.944 1.00 90.06 609 PHE A O 1
ATOM 4770 N N . TRP A 1 610 ? -7.056 -6.945 -21.865 1.00 89.56 610 TRP A N 1
ATOM 4771 C CA . TRP A 1 610 ? -7.626 -6.079 -22.894 1.00 89.56 610 TRP A CA 1
ATOM 4772 C C . TRP A 1 610 ? -6.855 -4.776 -23.045 1.00 89.56 610 TRP A C 1
ATOM 4774 O O . TRP A 1 610 ? -6.619 -4.351 -24.170 1.00 89.56 610 TRP A O 1
ATOM 4784 N N . ARG A 1 611 ? -6.392 -4.165 -21.949 1.00 88.81 611 ARG A N 1
ATOM 4785 C CA . ARG A 1 611 ? -5.572 -2.948 -22.016 1.00 88.81 611 ARG A CA 1
ATOM 4786 C C . ARG A 1 611 ? -4.288 -3.157 -22.810 1.00 88.81 611 ARG A C 1
ATOM 4788 O O . ARG A 1 611 ? -3.984 -2.341 -23.676 1.00 88.81 611 ARG A O 1
ATOM 4795 N N . THR A 1 612 ? -3.536 -4.221 -22.526 1.00 89.62 612 THR A N 1
ATOM 4796 C CA . THR A 1 612 ? -2.294 -4.526 -23.253 1.00 89.62 612 THR A CA 1
ATOM 4797 C C . THR A 1 612 ? -2.589 -4.848 -24.714 1.00 89.62 612 THR A C 1
ATOM 4799 O O . THR A 1 612 ? -1.998 -4.235 -25.598 1.00 89.62 612 THR A O 1
ATOM 4802 N N . THR A 1 613 ? -3.553 -5.735 -24.970 1.00 91.44 613 THR A N 1
ATOM 4803 C CA . THR A 1 613 ? -3.909 -6.164 -26.331 1.00 91.44 613 THR A CA 1
ATOM 4804 C C . THR A 1 613 ? -4.373 -4.983 -27.187 1.00 91.44 613 THR A C 1
ATOM 4806 O O . THR A 1 613 ? -3.856 -4.781 -28.281 1.00 91.44 613 THR A O 1
ATOM 4809 N N . LEU A 1 614 ? -5.285 -4.149 -26.674 1.00 92.25 614 LEU A N 1
ATOM 4810 C CA . LEU A 1 614 ? -5.782 -2.965 -27.382 1.00 92.25 614 LEU A CA 1
ATOM 4811 C C . LEU A 1 614 ? -4.683 -1.924 -27.603 1.00 92.25 614 LEU A C 1
ATOM 4813 O O . LEU A 1 614 ? -4.627 -1.342 -28.680 1.00 92.25 614 LEU A O 1
ATOM 4817 N N . SER A 1 615 ? -3.788 -1.716 -26.631 1.00 90.00 615 SER A N 1
ATOM 4818 C CA . SER A 1 615 ? -2.659 -0.788 -26.798 1.00 90.00 615 SER A CA 1
ATOM 4819 C C . SER A 1 615 ? -1.737 -1.225 -27.931 1.00 90.00 615 SER A C 1
ATOM 4821 O O . SER A 1 615 ? -1.377 -0.411 -28.778 1.00 90.00 615 SER A O 1
ATOM 4823 N N . CYS A 1 616 ? -1.381 -2.511 -27.976 1.00 89.50 616 CYS A N 1
ATOM 4824 C CA . CYS A 1 616 ? -0.511 -3.048 -29.017 1.00 89.50 616 CYS A CA 1
ATOM 4825 C C . CYS A 1 616 ? -1.201 -3.066 -30.392 1.00 89.50 616 CYS A C 1
ATOM 4827 O O . CYS A 1 616 ? -0.575 -2.697 -31.383 1.00 89.50 616 CYS A O 1
ATOM 4829 N N . ILE A 1 617 ? -2.491 -3.415 -30.467 1.00 91.38 617 ILE A N 1
ATOM 4830 C CA . ILE A 1 617 ? -3.246 -3.399 -31.731 1.00 91.38 617 ILE A CA 1
ATOM 4831 C C . ILE A 1 617 ? -3.382 -1.972 -32.268 1.00 91.38 617 ILE A C 1
ATOM 4833 O O . ILE A 1 617 ? -3.077 -1.736 -33.433 1.00 91.38 617 ILE A O 1
ATOM 4837 N N . LEU A 1 618 ? -3.790 -1.009 -31.435 1.00 90.69 618 LEU A N 1
ATOM 4838 C CA . LEU A 1 618 ? -3.925 0.390 -31.853 1.00 90.69 618 LEU A CA 1
ATOM 4839 C C . LEU A 1 618 ? -2.579 0.987 -32.272 1.00 90.69 618 LEU A C 1
ATOM 4841 O O . LEU A 1 618 ? -2.520 1.683 -33.281 1.00 90.69 618 LEU A O 1
ATOM 4845 N N . GLY A 1 619 ? -1.501 0.673 -31.547 1.00 88.56 619 GLY A N 1
ATOM 4846 C CA . GLY A 1 619 ? -0.145 1.060 -31.939 1.00 88.56 619 GLY A CA 1
ATOM 4847 C C . GLY A 1 619 ? 0.266 0.470 -33.288 1.00 88.56 619 GLY A C 1
ATOM 4848 O O . GLY A 1 619 ? 0.795 1.186 -34.133 1.00 88.56 619 GLY A O 1
ATOM 4849 N N . THR A 1 620 ? -0.041 -0.809 -33.524 1.00 87.19 620 THR A N 1
ATOM 4850 C CA . THR A 1 620 ? 0.261 -1.488 -34.793 1.00 87.19 620 THR A CA 1
ATOM 4851 C C . THR A 1 620 ? -0.521 -0.868 -35.945 1.00 87.19 620 THR A C 1
ATOM 4853 O O . THR A 1 620 ? 0.052 -0.570 -36.987 1.00 87.19 620 THR A O 1
ATOM 4856 N N . LEU A 1 621 ? -1.824 -0.640 -35.764 1.00 88.56 621 LEU A N 1
ATOM 4857 C CA . LEU A 1 621 ? -2.674 -0.013 -36.776 1.00 88.56 621 LEU A CA 1
ATOM 4858 C C . LEU A 1 621 ? -2.201 1.407 -37.094 1.00 88.56 621 LEU A C 1
ATOM 4860 O O . LEU A 1 621 ? -2.122 1.768 -38.263 1.00 88.56 621 LEU A O 1
ATOM 4864 N N . PHE A 1 622 ? -1.837 2.188 -36.074 1.00 87.75 622 PHE A N 1
ATOM 4865 C CA . PHE A 1 622 ? -1.271 3.523 -36.256 1.00 87.75 622 PHE A CA 1
ATOM 4866 C C . PHE A 1 622 ? 0.045 3.478 -37.040 1.00 87.75 622 PHE A C 1
ATOM 4868 O O . PHE A 1 622 ? 0.234 4.253 -37.977 1.00 87.75 622 PHE A O 1
ATOM 4875 N N . TRP A 1 623 ? 0.939 2.550 -36.699 1.00 87.44 623 TRP A N 1
ATOM 4876 C CA . TRP A 1 623 ? 2.212 2.390 -37.393 1.00 87.44 623 TRP A CA 1
ATOM 4877 C C . TRP A 1 623 ? 2.026 1.997 -38.865 1.00 87.44 623 TRP A C 1
ATOM 4879 O O . TRP A 1 623 ? 2.591 2.640 -39.747 1.00 87.44 623 TRP A O 1
ATOM 4889 N N . LEU A 1 624 ? 1.182 0.998 -39.138 1.00 84.62 624 LEU A N 1
ATOM 4890 C CA . LEU A 1 624 ? 0.896 0.539 -40.498 1.00 84.62 624 LEU A CA 1
ATOM 4891 C C . LEU A 1 624 ? 0.184 1.606 -41.337 1.00 84.62 624 LEU A C 1
ATOM 4893 O O . LEU A 1 624 ? 0.469 1.733 -42.522 1.00 84.62 624 LEU A O 1
ATOM 4897 N N . TRP A 1 625 ? -0.719 2.382 -40.731 1.00 87.69 625 TRP A N 1
ATOM 4898 C CA . TRP A 1 625 ? -1.444 3.448 -41.422 1.00 87.69 625 TRP A CA 1
ATOM 4899 C C . TRP A 1 625 ? -0.548 4.640 -41.772 1.00 87.69 625 TRP A C 1
ATOM 4901 O O . TRP A 1 625 ? -0.649 5.189 -42.864 1.00 87.69 625 TRP A O 1
ATOM 4911 N N . THR A 1 626 ? 0.341 5.032 -40.858 1.00 86.62 626 THR A N 1
ATOM 4912 C CA . THR A 1 626 ? 1.260 6.160 -41.078 1.00 86.62 626 THR A CA 1
ATOM 4913 C C . THR A 1 626 ? 2.433 5.811 -41.989 1.00 86.62 626 THR A C 1
ATOM 4915 O O . THR A 1 626 ? 3.081 6.720 -42.503 1.00 86.62 626 THR A O 1
ATOM 4918 N N . GLY A 1 627 ? 2.742 4.521 -42.173 1.00 80.56 627 GLY A N 1
ATOM 4919 C CA . GLY A 1 627 ? 3.935 4.087 -42.904 1.00 80.56 627 GLY A CA 1
ATOM 4920 C C . GLY A 1 627 ? 5.234 4.589 -42.266 1.00 80.56 627 GLY A C 1
ATOM 4921 O O . GLY A 1 627 ? 6.241 4.752 -42.951 1.00 80.56 627 GLY A O 1
ATOM 4922 N N . TRP A 1 628 ? 5.212 4.890 -40.963 1.00 84.38 628 TRP A N 1
ATOM 4923 C CA . TRP A 1 628 ? 6.328 5.540 -40.285 1.00 84.38 628 TRP A CA 1
ATOM 4924 C C . TRP A 1 628 ? 7.537 4.603 -40.190 1.00 84.38 628 TRP A C 1
ATOM 4926 O O . TRP A 1 628 ? 7.495 3.575 -39.513 1.00 84.38 628 TRP A O 1
ATOM 4936 N N . THR A 1 629 ? 8.637 4.983 -40.835 1.00 75.81 629 THR A N 1
ATOM 4937 C CA . THR A 1 629 ? 9.888 4.208 -40.922 1.00 75.81 629 THR A CA 1
ATOM 4938 C C . THR A 1 629 ? 10.450 3.787 -39.560 1.00 75.81 629 THR A C 1
ATOM 4940 O O . THR A 1 629 ? 10.922 2.664 -39.416 1.00 75.81 629 THR A O 1
ATOM 4943 N N . SER A 1 630 ? 10.325 4.640 -38.541 1.00 72.88 630 SER A N 1
ATOM 4944 C CA . SER A 1 630 ? 10.843 4.404 -37.181 1.00 72.88 630 SER A CA 1
ATOM 4945 C C . SER A 1 630 ? 9.757 4.004 -36.167 1.00 72.88 630 SER A C 1
ATOM 4947 O O . SER A 1 630 ? 9.958 4.076 -34.952 1.00 72.88 630 SER A O 1
ATOM 4949 N N . GLY A 1 631 ? 8.579 3.571 -36.633 1.00 77.75 631 GLY A N 1
ATOM 4950 C CA . GLY A 1 631 ? 7.470 3.187 -35.750 1.00 77.75 631 GLY A CA 1
ATOM 4951 C C . GLY A 1 631 ? 7.725 1.930 -34.902 1.00 77.75 631 GLY A C 1
ATOM 4952 O O . GLY A 1 631 ? 7.016 1.696 -33.919 1.00 77.75 631 GLY A O 1
ATOM 4953 N N . ASN A 1 632 ? 8.789 1.172 -35.194 1.00 78.06 632 ASN A N 1
ATOM 4954 C CA . ASN A 1 632 ? 9.252 0.064 -34.355 1.00 78.06 632 ASN A CA 1
ATOM 4955 C C . ASN A 1 632 ? 9.580 0.523 -32.915 1.00 78.06 632 ASN A C 1
ATOM 4957 O O . ASN A 1 632 ? 9.194 -0.145 -31.954 1.00 78.06 632 ASN A O 1
ATOM 4961 N N . GLY A 1 633 ? 10.200 1.695 -32.735 1.00 78.94 633 GLY A N 1
ATOM 4962 C CA . GLY A 1 633 ? 10.539 2.259 -31.426 1.00 78.94 633 GLY A CA 1
ATOM 4963 C C . GLY A 1 633 ? 9.309 2.614 -30.589 1.00 78.94 633 GLY A C 1
ATOM 4964 O O . GLY A 1 633 ? 9.291 2.375 -29.377 1.00 78.94 633 GLY A O 1
ATOM 4965 N N . ALA A 1 634 ? 8.249 3.108 -31.237 1.00 86.62 634 ALA A N 1
ATOM 4966 C CA . ALA A 1 634 ? 6.968 3.381 -30.588 1.00 86.62 634 ALA A CA 1
ATOM 4967 C C . ALA A 1 634 ? 6.305 2.096 -30.088 1.00 86.62 634 ALA A C 1
ATOM 4969 O O . ALA A 1 634 ? 5.865 2.025 -28.937 1.00 86.62 634 ALA A O 1
ATOM 4970 N N . MET A 1 635 ? 6.303 1.052 -30.916 1.00 86.50 635 MET A N 1
ATOM 4971 C CA . MET A 1 635 ? 5.736 -0.244 -30.555 1.00 86.50 635 MET A CA 1
ATOM 4972 C C . MET A 1 635 ? 6.483 -0.936 -29.414 1.00 86.50 635 MET A C 1
ATOM 4974 O O . MET A 1 635 ? 5.853 -1.455 -28.488 1.00 86.50 635 MET A O 1
ATOM 4978 N N . VAL A 1 636 ? 7.818 -0.898 -29.434 1.00 83.62 636 VAL A N 1
ATOM 4979 C CA . VAL A 1 636 ? 8.646 -1.409 -28.333 1.00 83.62 636 VAL A CA 1
ATOM 4980 C C . VAL A 1 636 ? 8.292 -0.693 -27.030 1.00 83.62 636 VAL A C 1
ATOM 4982 O O . VAL A 1 636 ? 8.107 -1.344 -25.999 1.00 83.62 636 VAL A O 1
ATOM 4985 N N . MET A 1 637 ? 8.131 0.633 -27.064 1.00 85.56 637 MET A N 1
ATOM 4986 C CA . MET A 1 637 ? 7.810 1.392 -25.858 1.00 85.56 637 MET A CA 1
ATOM 4987 C C . MET A 1 637 ? 6.391 1.112 -25.345 1.00 85.56 637 MET A C 1
ATOM 4989 O O . MET A 1 637 ? 6.208 0.947 -24.139 1.00 85.56 637 MET A O 1
ATOM 4993 N N . ILE A 1 638 ? 5.401 0.947 -26.231 1.00 89.06 638 ILE A N 1
ATOM 4994 C CA . ILE A 1 638 ? 4.047 0.508 -25.845 1.00 89.06 638 ILE A CA 1
ATOM 4995 C C . ILE A 1 638 ? 4.116 -0.824 -25.090 1.00 89.06 638 ILE A C 1
ATOM 4997 O O . ILE A 1 638 ? 3.501 -0.975 -24.033 1.00 89.06 638 ILE A O 1
ATOM 5001 N N . ALA A 1 639 ? 4.895 -1.785 -25.586 1.00 84.31 639 ALA A N 1
ATOM 5002 C CA . ALA A 1 639 ? 5.038 -3.102 -24.969 1.00 84.31 639 ALA A CA 1
ATOM 5003 C C . ALA A 1 639 ? 5.718 -3.047 -23.595 1.00 84.31 639 ALA A C 1
ATOM 5005 O O . ALA A 1 639 ? 5.268 -3.677 -22.633 1.00 84.31 639 ALA A O 1
ATOM 5006 N N . VAL A 1 640 ? 6.797 -2.270 -23.481 1.00 83.25 640 VAL A N 1
ATOM 5007 C CA . VAL A 1 640 ? 7.536 -2.096 -22.224 1.00 83.25 640 VAL A CA 1
ATOM 5008 C C . VAL A 1 640 ? 6.660 -1.404 -21.181 1.00 83.25 640 VAL A C 1
ATOM 5010 O O . VAL A 1 640 ? 6.512 -1.917 -20.069 1.00 83.25 640 VAL A O 1
ATOM 5013 N N . VAL A 1 641 ? 6.023 -0.286 -21.540 1.00 85.62 641 VAL A N 1
ATOM 5014 C CA . VAL A 1 641 ? 5.177 0.485 -20.621 1.00 85.62 641 VAL A CA 1
ATOM 5015 C C . VAL A 1 641 ? 3.967 -0.331 -20.192 1.00 85.62 641 VAL A C 1
ATOM 5017 O O . VAL A 1 641 ? 3.704 -0.423 -18.998 1.00 85.62 641 VAL A O 1
ATOM 5020 N N . THR A 1 642 ? 3.253 -0.982 -21.114 1.00 85.56 642 THR A N 1
ATOM 5021 C CA . THR A 1 642 ? 2.070 -1.782 -20.753 1.00 85.56 642 THR A CA 1
ATOM 5022 C C . THR A 1 642 ? 2.444 -3.002 -19.909 1.00 85.56 642 THR A C 1
ATOM 5024 O O . THR A 1 642 ? 1.827 -3.230 -18.870 1.00 85.56 642 THR A O 1
ATOM 5027 N N . SER A 1 643 ? 3.489 -3.754 -20.265 1.00 80.94 643 SER A N 1
ATOM 5028 C CA . SER A 1 643 ? 3.918 -4.917 -19.473 1.00 80.94 643 SER A CA 1
ATOM 5029 C C . SER A 1 643 ? 4.392 -4.533 -18.066 1.00 80.94 643 SER A C 1
ATOM 5031 O O . SER A 1 643 ? 4.175 -5.282 -17.113 1.00 80.94 643 SER A O 1
ATOM 5033 N N . LEU A 1 644 ? 5.027 -3.369 -17.885 1.00 79.75 644 LEU A N 1
ATOM 5034 C CA . LEU A 1 644 ? 5.458 -2.870 -16.577 1.00 79.75 644 LEU A CA 1
ATOM 5035 C C . LEU A 1 644 ? 4.313 -2.231 -15.779 1.00 79.75 644 LEU A C 1
ATOM 5037 O O . LEU A 1 644 ? 4.189 -2.508 -14.588 1.00 79.75 644 LEU A O 1
ATOM 5041 N N . ALA A 1 645 ? 3.458 -1.437 -16.426 1.00 79.75 645 ALA A N 1
ATOM 5042 C CA . ALA A 1 645 ? 2.352 -0.733 -15.789 1.00 79.75 645 ALA A CA 1
ATOM 5043 C C . ALA A 1 645 ? 1.279 -1.693 -15.265 1.00 79.75 645 ALA A C 1
ATOM 5045 O O . ALA A 1 645 ? 0.872 -1.556 -14.114 1.00 79.75 645 ALA A O 1
ATOM 5046 N N . MET A 1 646 ? 0.863 -2.695 -16.053 1.00 77.31 646 MET A N 1
ATOM 5047 C CA . MET A 1 646 ? -0.230 -3.606 -15.668 1.00 77.31 646 MET A CA 1
ATOM 5048 C C . MET A 1 646 ? 0.098 -4.503 -14.464 1.00 77.31 646 MET A C 1
ATOM 5050 O O . MET A 1 646 ? -0.810 -5.078 -13.870 1.00 77.31 646 MET A O 1
ATOM 5054 N N . ARG A 1 647 ? 1.378 -4.622 -14.090 1.00 71.81 647 ARG A N 1
ATOM 5055 C CA . ARG A 1 647 ? 1.831 -5.388 -12.915 1.00 71.81 647 ARG A CA 1
ATOM 5056 C C . ARG A 1 647 ? 1.691 -4.625 -11.605 1.00 71.81 647 ARG A C 1
ATOM 5058 O O . ARG A 1 647 ? 1.735 -5.229 -10.537 1.00 71.81 647 ARG A O 1
ATOM 5065 N N . LEU A 1 648 ? 1.609 -3.301 -11.678 1.00 71.06 648 LEU A N 1
ATOM 5066 C CA . LEU A 1 648 ? 1.577 -2.446 -10.505 1.00 71.06 648 LEU A CA 1
ATOM 5067 C C . LEU A 1 648 ? 0.126 -2.067 -10.186 1.00 71.06 648 LEU A C 1
ATOM 5069 O O . LEU A 1 648 ? -0.672 -1.882 -11.104 1.00 71.06 648 LEU A O 1
ATOM 5073 N N . PRO A 1 649 ? -0.225 -1.909 -8.896 1.00 66.06 649 PRO A N 1
ATOM 5074 C CA . PRO A 1 649 ? -1.600 -1.615 -8.485 1.00 66.06 649 PRO A CA 1
ATOM 5075 C C . PRO A 1 649 ? -2.131 -0.303 -9.084 1.00 66.06 649 PRO A C 1
ATOM 5077 O O . PRO A 1 649 ? -3.331 -0.151 -9.278 1.00 66.06 649 PRO A O 1
ATOM 5080 N N . ASN A 1 650 ? -1.231 0.629 -9.423 1.00 74.38 650 ASN A N 1
ATOM 5081 C CA . ASN A 1 650 ? -1.546 1.900 -10.069 1.00 74.38 650 ASN A CA 1
ATOM 5082 C C . ASN A 1 650 ? -0.836 2.012 -11.435 1.00 74.38 650 ASN A C 1
ATOM 5084 O O . ASN A 1 650 ? 0.194 2.689 -11.528 1.00 74.38 650 ASN A O 1
ATOM 5088 N N . PRO A 1 651 ? -1.384 1.420 -12.516 1.00 79.31 651 PRO A N 1
ATOM 5089 C CA . PRO A 1 651 ? -0.756 1.436 -13.846 1.00 79.31 651 PRO A CA 1
ATOM 5090 C C . PRO A 1 651 ? -0.590 2.857 -14.406 1.00 79.31 651 PRO A C 1
ATOM 5092 O O . PRO A 1 651 ? 0.365 3.156 -15.124 1.00 79.31 651 PRO A O 1
ATOM 5095 N N . ARG A 1 652 ? -1.491 3.768 -14.021 1.00 85.31 652 ARG A N 1
ATOM 5096 C CA . ARG A 1 652 ? -1.467 5.179 -14.425 1.00 85.31 652 ARG A CA 1
ATOM 5097 C C . ARG A 1 652 ? -0.182 5.890 -13.994 1.00 85.31 652 ARG A C 1
ATOM 5099 O O . ARG A 1 652 ? 0.406 6.608 -14.794 1.00 85.31 652 ARG A O 1
ATOM 5106 N N . MET A 1 653 ? 0.245 5.694 -12.745 1.00 80.50 653 MET A N 1
ATOM 5107 C CA . MET A 1 653 ? 1.423 6.378 -12.194 1.00 80.50 653 MET A CA 1
ATOM 5108 C C . MET A 1 653 ? 2.699 5.964 -12.926 1.00 80.50 653 MET A C 1
ATOM 5110 O O . MET A 1 653 ? 3.552 6.801 -13.187 1.00 80.50 653 MET A O 1
ATOM 5114 N N . VAL A 1 654 ? 2.790 4.693 -13.319 1.00 79.94 654 VAL A N 1
ATOM 5115 C CA . VAL A 1 654 ? 3.924 4.152 -14.079 1.00 79.94 654 VAL A CA 1
ATOM 5116 C C . VAL A 1 654 ? 4.008 4.787 -15.462 1.00 79.94 654 VAL A C 1
ATOM 5118 O O . VAL A 1 654 ? 5.083 5.170 -15.898 1.00 79.94 654 VAL A O 1
ATOM 5121 N N . CYS A 1 655 ? 2.878 4.952 -16.148 1.00 84.81 655 CYS A N 1
ATOM 5122 C CA . CYS A 1 655 ? 2.878 5.595 -17.462 1.00 84.81 655 CYS A CA 1
ATOM 5123 C C . CYS A 1 655 ? 3.284 7.066 -17.370 1.00 84.81 655 CYS A C 1
ATOM 5125 O O . CYS A 1 655 ? 4.055 7.540 -18.195 1.00 84.81 655 CYS A O 1
ATOM 5127 N N . ILE A 1 656 ? 2.814 7.774 -16.340 1.00 86.69 656 ILE A N 1
ATOM 5128 C CA . ILE A 1 656 ? 3.220 9.158 -16.082 1.00 86.69 656 ILE A CA 1
ATOM 5129 C C . ILE A 1 656 ? 4.730 9.234 -15.789 1.00 86.69 656 ILE A C 1
ATOM 5131 O O . ILE A 1 656 ? 5.404 10.121 -16.309 1.00 86.69 656 ILE A O 1
ATOM 5135 N N . ASP A 1 657 ? 5.270 8.286 -15.015 1.00 84.69 657 ASP A N 1
ATOM 5136 C CA . ASP A 1 657 ? 6.713 8.156 -14.770 1.00 84.69 657 ASP A CA 1
ATOM 5137 C C . ASP A 1 657 ? 7.492 7.980 -16.082 1.00 84.69 657 ASP A C 1
ATOM 5139 O O . ASP A 1 657 ? 8.463 8.689 -16.328 1.00 84.69 657 ASP A O 1
ATOM 5143 N N . PHE A 1 658 ? 7.024 7.111 -16.979 1.00 85.75 658 PHE A N 1
ATOM 5144 C CA . PHE A 1 658 ? 7.647 6.916 -18.289 1.00 85.75 658 PHE A CA 1
ATOM 5145 C C . PHE A 1 658 ? 7.520 8.136 -19.203 1.00 85.75 658 PHE A C 1
ATOM 5147 O O . PHE A 1 658 ? 8.484 8.463 -19.886 1.00 85.75 658 PHE A O 1
ATOM 5154 N N . ILE A 1 659 ? 6.396 8.855 -19.194 1.00 89.69 659 ILE A N 1
ATOM 5155 C CA . ILE A 1 659 ? 6.222 10.079 -19.992 1.00 89.69 659 ILE A CA 1
ATOM 5156 C C . ILE A 1 659 ? 7.207 11.160 -19.532 1.00 89.69 659 ILE A C 1
ATOM 5158 O O . ILE A 1 659 ? 7.992 11.653 -20.342 1.00 89.69 659 ILE A O 1
ATOM 5162 N N . TYR A 1 660 ? 7.221 11.498 -18.237 1.00 89.25 660 TYR A N 1
ATOM 5163 C CA . TYR A 1 660 ? 8.169 12.487 -17.712 1.00 89.25 660 TYR A CA 1
ATOM 5164 C C . TYR A 1 660 ? 9.617 12.028 -17.873 1.00 89.25 660 TYR A C 1
ATOM 5166 O O . TYR A 1 660 ? 10.482 12.832 -18.213 1.00 89.25 660 TYR A O 1
ATOM 5174 N N . GLY A 1 661 ? 9.871 10.735 -17.676 1.00 86.38 661 GLY A N 1
ATOM 5175 C CA . GLY A 1 661 ? 11.184 10.140 -17.858 1.00 86.38 661 GLY A CA 1
ATOM 5176 C C . GLY A 1 661 ? 11.685 10.232 -19.297 1.00 86.38 661 GLY A C 1
ATOM 5177 O O . GLY A 1 661 ? 12.821 10.637 -19.513 1.00 86.38 661 GLY A O 1
ATOM 5178 N N . THR A 1 662 ? 10.837 9.937 -20.284 1.00 87.06 662 THR A N 1
ATOM 5179 C CA . THR A 1 662 ? 11.190 10.037 -21.712 1.00 87.06 662 THR A CA 1
ATOM 5180 C C . THR A 1 662 ? 11.429 11.494 -22.116 1.00 87.06 662 THR A C 1
ATOM 5182 O O . THR A 1 662 ? 12.393 11.791 -22.818 1.00 87.06 662 THR A O 1
ATOM 5185 N N . LEU A 1 663 ? 10.609 12.427 -21.616 1.00 89.88 663 LEU A N 1
ATOM 5186 C CA . LEU A 1 663 ? 10.792 13.862 -21.858 1.00 89.88 663 LEU A CA 1
ATOM 5187 C C . LEU A 1 663 ? 12.106 14.391 -21.266 1.00 89.88 663 LEU A C 1
ATOM 5189 O O . LEU A 1 663 ? 12.780 15.194 -21.903 1.00 89.88 663 LEU A O 1
ATOM 5193 N N . ALA A 1 664 ? 12.492 13.927 -20.075 1.00 86.69 664 ALA A N 1
ATOM 5194 C CA . ALA A 1 664 ? 13.776 14.266 -19.462 1.00 86.69 664 ALA A CA 1
ATOM 5195 C C . ALA A 1 664 ? 14.965 13.567 -20.150 1.00 86.69 664 ALA A C 1
ATOM 5197 O O . ALA A 1 664 ? 16.064 14.120 -20.197 1.00 86.69 664 ALA A O 1
ATOM 5198 N N . ALA A 1 665 ? 14.745 12.373 -20.704 1.00 86.69 665 ALA A N 1
ATOM 5199 C CA . ALA A 1 665 ? 15.753 11.606 -21.424 1.00 86.69 665 ALA A CA 1
ATOM 5200 C C . ALA A 1 665 ? 16.119 12.222 -22.780 1.00 86.69 665 ALA A C 1
ATOM 5202 O O . ALA A 1 665 ? 17.240 12.030 -23.230 1.00 86.69 665 ALA A O 1
ATOM 5203 N N . LEU A 1 666 ? 15.225 12.981 -23.421 1.00 88.25 666 LEU A N 1
ATOM 5204 C CA . LEU A 1 666 ? 15.485 13.605 -24.722 1.00 88.25 666 LEU A CA 1
ATOM 5205 C C . LEU A 1 666 ? 16.653 14.615 -24.707 1.00 88.25 666 LEU A C 1
ATOM 5207 O O . LEU A 1 666 ? 17.593 14.418 -25.478 1.00 88.25 666 LEU A O 1
ATOM 5211 N N . PRO A 1 667 ? 16.679 15.657 -23.848 1.00 89.88 667 PRO A N 1
ATOM 5212 C CA . PRO A 1 667 ? 17.807 16.591 -23.809 1.00 89.88 667 PRO A CA 1
ATOM 5213 C C . PRO A 1 667 ? 19.105 15.912 -23.354 1.00 89.88 667 PRO A C 1
ATOM 5215 O O . PRO A 1 667 ? 20.182 16.240 -23.848 1.00 89.88 667 PRO A O 1
ATOM 5218 N N . LEU A 1 668 ? 19.010 14.941 -22.440 1.00 86.62 668 LEU A N 1
ATOM 5219 C CA . LEU A 1 668 ? 20.170 14.212 -21.936 1.00 86.62 668 LEU A CA 1
ATOM 5220 C C . LEU A 1 668 ? 20.742 13.266 -23.003 1.00 86.62 668 LEU A C 1
ATOM 5222 O O . LEU A 1 668 ? 21.946 13.251 -23.232 1.00 86.62 668 LEU A O 1
ATOM 5226 N N . GLY A 1 669 ? 19.879 12.545 -23.715 1.00 86.12 669 GLY A N 1
ATOM 5227 C CA . GLY A 1 669 ? 20.236 11.706 -24.854 1.00 86.12 669 GLY A CA 1
ATOM 5228 C C . GLY A 1 669 ? 20.835 12.518 -25.997 1.00 86.12 669 GLY A C 1
ATOM 5229 O O . GLY A 1 669 ? 21.830 12.091 -26.565 1.00 86.12 669 GLY A O 1
ATOM 5230 N N . LEU A 1 670 ? 20.305 13.713 -26.284 1.00 88.31 670 LEU A N 1
ATOM 5231 C CA . LEU A 1 670 ? 20.832 14.602 -27.325 1.00 88.31 670 LEU A CA 1
ATOM 5232 C C . LEU A 1 670 ? 22.245 15.097 -26.986 1.00 88.31 670 LEU A C 1
ATOM 5234 O O . LEU A 1 670 ? 23.122 15.091 -27.846 1.00 88.31 670 LEU A O 1
ATOM 5238 N N . LEU A 1 671 ? 22.494 15.446 -25.722 1.00 88.94 671 LEU A N 1
ATOM 5239 C CA . LEU A 1 671 ? 23.829 15.799 -25.235 1.00 88.94 671 LEU A CA 1
ATOM 5240 C C . LEU A 1 671 ? 24.812 14.621 -25.351 1.00 88.94 671 LEU A C 1
ATOM 5242 O O . LEU A 1 671 ? 25.950 14.805 -25.786 1.00 88.94 671 LEU A O 1
ATOM 5246 N N . TYR A 1 672 ? 24.376 13.405 -25.016 1.00 86.62 672 TYR A N 1
ATOM 5247 C CA . TYR A 1 672 ? 25.221 12.218 -25.151 1.00 86.62 672 TYR A CA 1
ATOM 5248 C C . TYR A 1 672 ? 25.492 11.856 -26.615 1.00 86.62 672 TYR A C 1
ATOM 5250 O O . TYR A 1 672 ? 26.643 11.627 -26.975 1.00 86.62 672 TYR A O 1
ATOM 5258 N N . PHE A 1 673 ? 24.462 11.849 -27.459 1.00 85.25 673 PHE A N 1
ATOM 5259 C CA . PHE A 1 673 ? 24.547 11.430 -28.857 1.00 85.25 673 PHE A CA 1
ATOM 5260 C C . PHE A 1 673 ? 25.316 12.428 -29.734 1.00 85.25 673 PHE A C 1
ATOM 5262 O O . PHE A 1 673 ? 26.105 12.004 -30.571 1.00 85.25 673 PHE A O 1
ATOM 5269 N N . LEU A 1 674 ? 25.134 13.741 -29.535 1.00 85.50 674 LEU A N 1
ATOM 5270 C CA . LEU A 1 674 ? 25.794 14.764 -30.358 1.00 85.50 674 LEU A CA 1
ATOM 5271 C C . LEU A 1 674 ? 27.189 15.150 -29.865 1.00 85.50 674 LEU A C 1
ATOM 5273 O O . LEU A 1 674 ? 28.047 15.476 -30.681 1.00 85.50 674 LEU A O 1
ATOM 5277 N N . VAL A 1 675 ? 27.415 15.171 -28.547 1.00 86.31 675 VAL A N 1
ATOM 5278 C CA . VAL A 1 675 ? 28.640 15.755 -27.976 1.00 86.31 675 VAL A CA 1
ATOM 5279 C C . VAL A 1 675 ? 29.529 14.695 -27.345 1.00 86.31 675 VAL A C 1
ATOM 5281 O O . VAL A 1 675 ? 30.715 14.638 -27.646 1.00 86.31 675 VAL A O 1
ATOM 5284 N N . ILE A 1 676 ? 29.002 13.855 -26.456 1.00 86.44 676 ILE A N 1
ATOM 5285 C CA . ILE A 1 676 ? 29.860 12.975 -25.647 1.00 86.44 676 ILE A CA 1
ATOM 5286 C C . ILE A 1 676 ? 30.339 11.764 -26.446 1.00 86.44 676 ILE A C 1
ATOM 5288 O O . ILE A 1 676 ? 31.539 11.506 -26.521 1.00 86.44 676 ILE A O 1
ATOM 5292 N N . ILE A 1 677 ? 29.424 11.003 -27.042 1.00 83.50 677 ILE A N 1
ATOM 5293 C CA . ILE A 1 677 ? 29.749 9.724 -27.681 1.00 83.50 677 ILE A CA 1
ATOM 5294 C C . ILE A 1 677 ? 30.695 9.902 -28.878 1.00 83.50 677 ILE A C 1
ATOM 5296 O O . ILE A 1 677 ? 31.706 9.201 -28.904 1.00 83.50 677 ILE A O 1
ATOM 5300 N N . PRO A 1 678 ? 30.481 10.862 -29.803 1.00 84.00 678 PRO A N 1
ATOM 5301 C CA . PRO A 1 678 ? 31.419 11.097 -30.903 1.00 84.00 678 PRO A CA 1
ATOM 5302 C C . PRO A 1 678 ? 32.835 11.441 -30.417 1.00 84.00 678 PRO A C 1
ATOM 5304 O O . PRO A 1 678 ? 33.820 10.950 -30.960 1.00 84.00 678 PRO A O 1
ATOM 5307 N N . ASN A 1 679 ? 32.951 12.214 -29.332 1.00 84.50 679 ASN A N 1
ATOM 5308 C CA . ASN A 1 679 ? 34.244 12.601 -28.758 1.00 84.50 679 ASN A CA 1
ATOM 5309 C C . ASN A 1 679 ? 34.907 11.497 -27.917 1.00 84.50 679 ASN A C 1
ATOM 5311 O O . ASN A 1 679 ? 36.099 11.573 -27.630 1.00 84.50 679 ASN A O 1
ATOM 5315 N N . THR A 1 680 ? 34.165 10.463 -27.513 1.00 82.50 680 THR A N 1
ATOM 5316 C CA . THR A 1 680 ? 34.682 9.359 -26.684 1.00 82.50 680 THR A CA 1
ATOM 5317 C C . THR A 1 680 ? 35.039 8.105 -27.481 1.00 82.50 680 THR A C 1
ATOM 5319 O O . THR A 1 680 ? 35.550 7.151 -26.900 1.00 82.50 680 THR A O 1
ATOM 5322 N N . GLN A 1 681 ? 34.873 8.111 -28.810 1.00 72.50 681 GLN A N 1
ATOM 5323 C CA . GLN A 1 681 ? 35.197 6.961 -29.668 1.00 72.50 681 GLN A CA 1
ATOM 5324 C C . GLN A 1 681 ? 36.680 6.566 -29.657 1.00 72.50 681 GLN A C 1
ATOM 5326 O O . GLN A 1 681 ? 37.011 5.421 -29.947 1.00 72.50 681 GLN A O 1
ATOM 5331 N N . GLN A 1 682 ? 37.573 7.494 -29.298 1.00 77.12 682 GLN A N 1
ATOM 5332 C CA . GLN A 1 682 ? 39.021 7.262 -29.260 1.00 77.12 682 GLN A CA 1
ATOM 5333 C C . GLN A 1 682 ? 39.432 6.192 -28.240 1.00 77.12 682 GLN A C 1
ATOM 5335 O O . GLN A 1 682 ? 40.480 5.567 -28.383 1.00 77.12 682 GLN A O 1
ATOM 5340 N N . SER A 1 683 ? 38.633 5.993 -27.188 1.00 81.94 683 SER A N 1
ATOM 5341 C CA . SER A 1 683 ? 38.921 5.008 -26.153 1.00 81.94 683 SER A CA 1
ATOM 5342 C C . SER A 1 683 ? 37.636 4.441 -25.573 1.00 81.94 683 SER A C 1
ATOM 5344 O O . SER A 1 683 ? 36.812 5.154 -25.000 1.00 81.94 683 SER A O 1
ATOM 5346 N N . MET A 1 684 ? 37.521 3.115 -25.627 1.00 77.88 684 MET A N 1
ATOM 5347 C CA . MET A 1 684 ? 36.446 2.358 -24.984 1.00 77.88 684 MET A CA 1
ATOM 5348 C C . MET A 1 684 ? 36.305 2.696 -23.489 1.00 77.88 684 MET A C 1
ATOM 5350 O O . MET A 1 684 ? 35.195 2.701 -22.954 1.00 77.88 684 MET A O 1
ATOM 5354 N N . LEU A 1 685 ? 37.414 3.032 -22.819 1.00 81.06 685 LEU A N 1
ATOM 5355 C CA . LEU A 1 685 ? 37.425 3.431 -21.412 1.00 81.06 685 LEU A CA 1
ATOM 5356 C C . LEU A 1 685 ? 36.698 4.768 -21.209 1.00 81.06 685 LEU A C 1
ATOM 5358 O O . LEU A 1 685 ? 35.906 4.887 -20.277 1.00 81.06 685 LEU A O 1
ATOM 5362 N N . LEU A 1 686 ? 36.899 5.744 -22.101 1.00 83.38 686 LEU A N 1
ATOM 5363 C CA . LEU A 1 686 ? 36.224 7.045 -22.037 1.00 83.38 686 LEU A CA 1
ATOM 5364 C C . LEU A 1 686 ? 34.710 6.907 -22.235 1.00 83.38 686 LEU A C 1
ATOM 5366 O O . LEU A 1 686 ? 33.938 7.508 -21.485 1.00 83.38 686 LEU A O 1
ATOM 5370 N N . LEU A 1 687 ? 34.282 6.069 -23.187 1.00 82.94 687 LEU A N 1
ATOM 5371 C CA . LEU A 1 687 ? 32.865 5.759 -23.388 1.00 82.94 687 LEU A CA 1
ATOM 5372 C C . LEU A 1 687 ? 32.262 5.122 -22.128 1.00 82.94 687 LEU A C 1
ATOM 5374 O O . LEU A 1 687 ? 31.232 5.586 -21.633 1.00 82.94 687 LEU A O 1
ATOM 5378 N N . CYS A 1 688 ? 32.938 4.118 -21.560 1.00 83.94 688 CYS A N 1
ATOM 5379 C CA . CYS A 1 688 ? 32.522 3.474 -20.316 1.00 83.94 688 CYS A CA 1
ATOM 5380 C C . CYS A 1 688 ? 32.417 4.476 -19.159 1.00 83.94 688 CYS A C 1
ATOM 5382 O O . CYS A 1 688 ? 31.413 4.485 -18.451 1.00 83.94 688 CYS A O 1
ATOM 5384 N N . LEU A 1 689 ? 33.414 5.349 -18.985 1.00 86.38 689 LEU A N 1
ATOM 5385 C CA . LEU A 1 689 ? 33.426 6.359 -17.927 1.00 86.38 689 LEU A CA 1
ATOM 5386 C C . LEU A 1 689 ? 32.256 7.340 -18.074 1.00 86.38 689 LEU A C 1
ATOM 5388 O O . LEU A 1 689 ? 31.591 7.650 -17.088 1.00 86.38 689 LEU A O 1
ATOM 5392 N N . SER A 1 690 ? 31.957 7.783 -19.297 1.00 86.38 690 SER A N 1
ATOM 5393 C CA . SER A 1 690 ? 30.832 8.689 -19.547 1.00 86.38 690 SER A CA 1
ATOM 5394 C C . SER A 1 690 ? 29.482 8.057 -19.172 1.00 86.38 690 SER A C 1
ATOM 5396 O O . SER A 1 690 ? 28.680 8.664 -18.461 1.00 86.38 690 SER A O 1
ATOM 5398 N N . LEU A 1 691 ? 29.258 6.793 -19.544 1.00 85.56 691 LEU A N 1
ATOM 5399 C CA . LEU A 1 691 ? 28.047 6.052 -19.184 1.00 85.56 691 LEU A CA 1
ATOM 5400 C C . LEU A 1 691 ? 28.005 5.686 -17.692 1.00 85.56 691 LEU A C 1
ATOM 5402 O O . LEU A 1 691 ? 26.920 5.611 -17.113 1.00 85.56 691 LEU A O 1
ATOM 5406 N N . ALA A 1 692 ? 29.161 5.526 -17.041 1.00 87.31 692 ALA A N 1
ATOM 5407 C CA . ALA A 1 692 ? 29.253 5.367 -15.591 1.00 87.31 692 ALA A CA 1
ATOM 5408 C C . ALA A 1 692 ? 28.736 6.614 -14.864 1.00 87.31 692 ALA A C 1
ATOM 5410 O O . ALA A 1 692 ? 27.942 6.500 -13.931 1.00 87.31 692 ALA A O 1
ATOM 5411 N N . VAL A 1 693 ? 29.148 7.804 -15.316 1.00 89.56 693 VAL A N 1
ATOM 5412 C CA . VAL A 1 693 ? 28.700 9.089 -14.760 1.00 89.56 693 VAL A CA 1
ATOM 5413 C C . VAL A 1 693 ? 27.188 9.249 -14.928 1.00 89.56 693 VAL A C 1
ATOM 5415 O O . VAL A 1 693 ? 26.495 9.603 -13.972 1.00 89.56 693 VAL A O 1
ATOM 5418 N N . LEU A 1 694 ? 26.654 8.907 -16.105 1.00 87.81 694 LEU A N 1
ATOM 5419 C CA . LEU A 1 694 ? 25.211 8.871 -16.354 1.00 87.81 694 LEU A CA 1
ATOM 5420 C C . LEU A 1 694 ? 24.487 7.927 -15.384 1.00 87.81 694 LEU A C 1
ATOM 5422 O O . LEU A 1 694 ? 23.536 8.333 -14.712 1.00 87.81 694 LEU A O 1
ATOM 5426 N N . GLY A 1 695 ? 24.961 6.683 -15.272 1.00 85.56 695 GLY A N 1
ATOM 5427 C CA . GLY A 1 695 ? 24.398 5.676 -14.374 1.00 85.56 695 GLY A CA 1
ATOM 5428 C C . GLY A 1 695 ? 24.439 6.096 -12.903 1.00 85.56 695 GLY A C 1
ATOM 5429 O O . GLY A 1 695 ? 23.483 5.849 -12.169 1.00 85.56 695 GLY A O 1
ATOM 5430 N N . PHE A 1 696 ? 25.499 6.789 -12.483 1.00 89.31 696 PHE A N 1
ATOM 5431 C CA . PHE A 1 696 ? 25.668 7.287 -11.121 1.00 89.31 696 PHE A CA 1
ATOM 5432 C C . PHE A 1 696 ? 24.612 8.343 -10.759 1.00 89.31 696 PHE A C 1
ATOM 5434 O O . PHE A 1 696 ? 23.876 8.174 -9.784 1.00 89.31 696 PHE A O 1
ATOM 5441 N N . PHE A 1 697 ? 24.476 9.406 -11.558 1.00 88.19 697 PHE A N 1
ATOM 5442 C CA . PHE A 1 697 ? 23.519 10.482 -11.263 1.00 88.19 697 PHE A CA 1
ATOM 5443 C C . PHE A 1 697 ? 22.067 10.018 -11.357 1.00 88.19 697 PHE A C 1
ATOM 5445 O O . PHE A 1 697 ? 21.257 10.332 -10.482 1.00 88.19 697 PHE A O 1
ATOM 5452 N N . ILE A 1 698 ? 21.740 9.223 -12.378 1.00 83.69 698 ILE A N 1
ATOM 5453 C CA . ILE A 1 698 ? 20.398 8.655 -12.507 1.00 83.69 698 ILE A CA 1
ATOM 5454 C C . ILE A 1 698 ? 20.121 7.685 -11.347 1.00 83.69 698 ILE A C 1
ATOM 5456 O O . ILE A 1 698 ? 19.021 7.693 -10.799 1.00 83.69 698 ILE A O 1
ATOM 5460 N N . GLY A 1 699 ? 21.114 6.908 -10.903 1.00 83.38 699 GLY A N 1
ATOM 5461 C CA . GLY A 1 699 ? 20.997 6.019 -9.745 1.00 83.38 699 GLY A CA 1
ATOM 5462 C C . GLY A 1 699 ? 20.604 6.740 -8.454 1.00 83.38 699 GLY A C 1
ATOM 5463 O O . GLY A 1 699 ? 19.747 6.245 -7.719 1.00 83.38 699 GLY A O 1
ATOM 5464 N N . ILE A 1 700 ? 21.160 7.931 -8.210 1.00 84.69 700 ILE A N 1
ATOM 5465 C CA . ILE A 1 700 ? 20.789 8.778 -7.064 1.00 84.69 700 ILE A CA 1
ATOM 5466 C C . ILE A 1 700 ? 19.321 9.215 -7.165 1.00 84.69 700 ILE A C 1
ATOM 5468 O O . ILE A 1 700 ? 18.574 9.137 -6.188 1.00 84.69 700 ILE A O 1
ATOM 5472 N N . GLU A 1 701 ? 18.885 9.665 -8.341 1.00 82.12 701 GLU A N 1
ATOM 5473 C CA . GLU A 1 701 ? 17.511 10.140 -8.540 1.00 82.12 701 GLU A CA 1
ATOM 5474 C C . GLU A 1 701 ? 16.479 9.002 -8.453 1.00 82.12 701 GLU A C 1
ATOM 5476 O O . GLU A 1 701 ? 15.406 9.196 -7.874 1.00 82.12 701 GLU A O 1
ATOM 5481 N N . VAL A 1 702 ? 16.824 7.797 -8.923 1.00 80.81 702 VAL A N 1
ATOM 5482 C CA . VAL A 1 702 ? 15.991 6.588 -8.783 1.00 80.81 702 VAL A CA 1
ATOM 5483 C C . VAL A 1 702 ? 15.722 6.264 -7.311 1.00 80.81 702 VAL A C 1
ATOM 5485 O O . VAL A 1 702 ? 14.599 5.912 -6.945 1.00 80.81 702 VAL A O 1
ATOM 5488 N N . GLN A 1 703 ? 16.714 6.416 -6.433 1.00 78.12 703 GLN A N 1
ATOM 5489 C CA . GLN A 1 703 ? 16.529 6.136 -5.006 1.00 78.12 703 GLN A CA 1
ATOM 5490 C C . GLN A 1 703 ? 15.697 7.186 -4.277 1.00 78.12 703 GLN A C 1
ATOM 5492 O O . GLN A 1 703 ? 14.992 6.844 -3.329 1.00 78.12 703 GLN A O 1
ATOM 5497 N N . LYS A 1 704 ? 15.723 8.442 -4.735 1.00 74.06 704 LYS A N 1
ATOM 5498 C CA . LYS A 1 704 ? 14.852 9.506 -4.211 1.00 74.06 704 LYS A CA 1
ATOM 5499 C C . LYS A 1 704 ? 13.373 9.290 -4.564 1.00 74.06 704 LYS A C 1
ATOM 5501 O O . LYS A 1 704 ? 12.540 10.095 -4.154 1.00 74.06 704 LYS A O 1
ATOM 5506 N N . ARG A 1 705 ? 13.039 8.237 -5.331 1.00 70.94 705 ARG A N 1
ATOM 5507 C CA . ARG A 1 705 ? 11.688 7.907 -5.819 1.00 70.94 705 ARG A CA 1
ATOM 5508 C C . ARG A 1 705 ? 10.988 9.087 -6.495 1.00 70.94 705 ARG A C 1
ATOM 5510 O O . ARG A 1 705 ? 9.767 9.226 -6.412 1.00 70.94 705 ARG A O 1
ATOM 5517 N N . ARG A 1 706 ? 11.750 9.962 -7.157 1.00 74.75 706 ARG A N 1
ATOM 5518 C CA . ARG A 1 706 ? 11.146 11.070 -7.897 1.00 74.75 706 ARG A CA 1
ATOM 5519 C C . ARG A 1 706 ? 10.414 10.523 -9.113 1.00 74.75 706 ARG A C 1
ATOM 5521 O O . ARG A 1 706 ? 10.948 9.679 -9.835 1.00 74.75 706 ARG A O 1
ATOM 5528 N N . LEU A 1 707 ? 9.204 11.031 -9.324 1.00 73.62 707 LEU A N 1
ATOM 5529 C CA . LEU A 1 707 ? 8.415 10.755 -10.516 1.00 73.62 707 LEU A CA 1
ATOM 5530 C C . LEU A 1 707 ? 9.243 11.135 -11.757 1.00 73.62 707 LEU A C 1
ATOM 5532 O O . LEU A 1 707 ? 9.773 12.241 -11.832 1.00 73.62 707 LEU A O 1
ATOM 5536 N N . GLY A 1 708 ? 9.381 10.211 -12.697 1.00 75.62 708 GLY A N 1
ATOM 5537 C CA . GLY A 1 708 ? 10.190 10.329 -13.907 1.00 75.62 708 GLY A CA 1
ATOM 5538 C C . GLY A 1 708 ? 11.539 9.608 -13.857 1.00 75.62 708 GLY A C 1
ATOM 5539 O O . GLY A 1 708 ? 12.144 9.406 -14.903 1.00 75.62 708 GLY A O 1
ATOM 5540 N N . SER A 1 709 ? 12.041 9.208 -12.684 1.00 81.88 709 SER A N 1
ATOM 5541 C CA . SER A 1 709 ? 13.429 8.727 -12.544 1.00 81.88 709 SER A CA 1
ATOM 5542 C C . SER A 1 709 ? 13.685 7.347 -13.164 1.00 81.88 709 SER A C 1
ATOM 5544 O O . SER A 1 709 ? 14.699 7.158 -13.839 1.00 81.88 709 SER A O 1
ATOM 5546 N N . MET A 1 710 ? 12.772 6.383 -12.989 1.00 79.69 710 MET A N 1
ATOM 5547 C CA . MET A 1 710 ? 12.933 5.042 -13.565 1.00 79.69 710 MET A CA 1
ATOM 5548 C C . MET A 1 710 ? 12.661 5.050 -15.073 1.00 79.69 710 MET A C 1
ATOM 5550 O O . MET A 1 710 ? 13.420 4.447 -15.837 1.00 79.69 710 MET A O 1
ATOM 5554 N N . GLY A 1 711 ? 11.637 5.793 -15.502 1.00 81.44 711 GLY A N 1
ATOM 5555 C CA . GLY A 1 711 ? 11.397 6.098 -16.910 1.00 81.44 711 GLY A CA 1
ATOM 5556 C C . GLY A 1 711 ? 12.594 6.775 -17.586 1.00 81.44 711 GLY A C 1
ATOM 5557 O O . GLY A 1 711 ? 12.956 6.384 -18.693 1.00 81.44 711 GLY A O 1
ATOM 5558 N N . ALA A 1 712 ? 13.254 7.733 -16.923 1.00 85.00 712 ALA A N 1
ATOM 5559 C CA . ALA A 1 712 ? 14.423 8.428 -17.465 1.00 85.00 712 ALA A CA 1
ATOM 5560 C C . ALA A 1 712 ? 15.606 7.477 -17.659 1.00 85.00 712 ALA A C 1
ATOM 5562 O O . ALA A 1 712 ? 16.219 7.493 -18.722 1.00 85.00 712 ALA A O 1
ATOM 5563 N N . LEU A 1 713 ? 15.892 6.604 -16.687 1.00 84.50 713 LEU A N 1
ATOM 5564 C CA . LEU A 1 713 ? 16.943 5.589 -16.806 1.00 84.50 713 LEU A CA 1
ATOM 5565 C C . LEU A 1 713 ? 16.727 4.692 -18.030 1.00 84.50 713 LEU A C 1
ATOM 5567 O O . LEU A 1 713 ? 17.628 4.532 -18.852 1.00 84.50 713 LEU A O 1
ATOM 5571 N N . ALA A 1 714 ? 15.526 4.121 -18.155 1.00 82.56 714 ALA A N 1
ATOM 5572 C CA . ALA A 1 714 ? 15.216 3.196 -19.238 1.00 82.56 714 ALA A CA 1
ATOM 5573 C C . ALA A 1 714 ? 15.213 3.897 -20.605 1.00 82.56 714 ALA A C 1
ATOM 5575 O O . ALA A 1 714 ? 15.806 3.394 -21.559 1.00 82.56 714 ALA A O 1
ATOM 5576 N N . SER A 1 715 ? 14.590 5.075 -20.684 1.00 83.94 715 SER A N 1
ATOM 5577 C CA . SER A 1 715 ? 14.439 5.820 -21.938 1.00 83.94 715 SER A CA 1
ATOM 5578 C C . SER A 1 715 ? 15.766 6.401 -22.415 1.00 83.94 715 SER A C 1
ATOM 5580 O O . SER A 1 715 ? 16.061 6.331 -23.598 1.00 83.94 715 SER A O 1
ATOM 5582 N N . THR A 1 716 ? 16.620 6.895 -21.514 1.00 86.12 716 THR A N 1
ATOM 5583 C CA . THR A 1 716 ? 17.931 7.457 -21.888 1.00 86.12 716 THR A CA 1
ATOM 5584 C C . THR A 1 716 ? 18.831 6.398 -22.522 1.00 86.12 716 THR A C 1
ATOM 5586 O O . THR A 1 716 ? 19.383 6.628 -23.594 1.00 86.12 716 THR A O 1
ATOM 5589 N N . ILE A 1 717 ? 18.939 5.213 -21.909 1.00 84.44 717 ILE A N 1
ATOM 5590 C CA . ILE A 1 717 ? 19.747 4.109 -22.457 1.00 84.44 717 ILE A CA 1
ATOM 5591 C C . ILE A 1 717 ? 19.183 3.644 -23.807 1.00 84.44 717 ILE A C 1
ATOM 5593 O O . ILE A 1 717 ? 19.941 3.324 -24.719 1.00 84.44 717 ILE A O 1
ATOM 5597 N N . ASN A 1 718 ? 17.855 3.625 -23.952 1.00 83.44 718 ASN A N 1
ATOM 5598 C CA . ASN A 1 718 ? 17.206 3.201 -25.188 1.00 83.44 718 ASN A CA 1
ATOM 5599 C C . ASN A 1 718 ? 17.328 4.241 -26.321 1.00 83.44 718 ASN A C 1
ATOM 5601 O O . ASN A 1 718 ? 17.444 3.853 -27.476 1.00 83.44 718 ASN A O 1
ATOM 5605 N N . ILE A 1 719 ? 17.313 5.542 -26.002 1.00 83.44 719 ILE A N 1
ATOM 5606 C CA . ILE A 1 719 ? 17.467 6.659 -26.955 1.00 83.44 719 ILE A CA 1
ATOM 5607 C C . ILE A 1 719 ? 18.905 6.773 -27.483 1.00 83.44 719 ILE A C 1
ATOM 5609 O O . ILE A 1 719 ? 19.098 7.156 -28.629 1.00 83.44 719 ILE A O 1
ATOM 5613 N N . ILE A 1 720 ? 19.912 6.440 -26.671 1.00 81.44 720 ILE A N 1
ATOM 5614 C CA . ILE A 1 720 ? 21.329 6.573 -27.049 1.00 81.44 720 ILE A CA 1
ATOM 5615 C C . ILE A 1 720 ? 21.769 5.547 -28.119 1.00 81.44 720 ILE A C 1
ATOM 5617 O O . ILE A 1 720 ? 22.777 5.785 -28.771 1.00 81.44 720 ILE A O 1
ATOM 5621 N N . VAL A 1 721 ? 21.010 4.456 -28.319 1.00 77.12 721 VAL A N 1
ATOM 5622 C CA . VAL A 1 721 ? 21.240 3.391 -29.325 1.00 77.12 721 VAL A CA 1
ATOM 5623 C C . VAL A 1 721 ? 22.722 2.978 -29.421 1.00 77.12 721 VAL A C 1
ATOM 5625 O O . VAL A 1 721 ? 23.459 3.389 -30.309 1.00 77.12 721 VAL A O 1
ATOM 5628 N N . LEU A 1 722 ? 23.174 2.183 -28.442 1.00 79.19 722 LEU A N 1
ATOM 5629 C CA . LEU A 1 722 ? 24.536 1.632 -28.418 1.00 79.19 722 LEU A CA 1
ATOM 5630 C C . LEU A 1 722 ? 24.626 0.405 -29.340 1.00 79.19 722 LEU A C 1
ATOM 5632 O O . LEU A 1 722 ? 24.237 -0.691 -28.917 1.00 79.19 722 LEU A O 1
ATOM 5636 N N . ASP A 1 723 ? 25.152 0.617 -30.545 1.00 78.88 723 ASP A N 1
ATOM 5637 C CA . ASP A 1 723 ? 25.375 -0.385 -31.593 1.00 78.88 723 ASP A CA 1
ATOM 5638 C C . ASP A 1 723 ? 26.877 -0.624 -31.835 1.00 78.88 723 ASP A C 1
ATOM 5640 O O . ASP A 1 723 ? 27.735 0.185 -31.470 1.00 78.88 723 ASP A O 1
ATOM 5644 N N . ASN A 1 724 ? 27.217 -1.754 -32.449 1.00 78.12 724 ASN A N 1
ATOM 5645 C CA . ASN A 1 724 ? 28.593 -2.118 -32.767 1.00 78.12 724 ASN A CA 1
ATOM 5646 C C . ASN A 1 724 ? 28.719 -2.532 -34.249 1.00 78.12 724 ASN A C 1
ATOM 5648 O O . ASN A 1 724 ? 28.295 -3.636 -34.585 1.00 78.12 724 ASN A O 1
ATOM 5652 N N . PRO A 1 725 ? 29.311 -1.705 -35.137 1.00 76.81 725 PRO A N 1
ATOM 5653 C CA . PRO A 1 725 ? 29.915 -0.388 -34.899 1.00 76.81 725 PRO A CA 1
ATOM 5654 C C . PRO A 1 725 ? 28.881 0.734 -34.689 1.00 76.81 725 PRO A C 1
ATOM 5656 O O . PRO A 1 725 ? 27.791 0.712 -35.253 1.00 76.81 725 PRO A O 1
ATOM 5659 N N . MET A 1 726 ? 29.248 1.761 -33.914 1.00 76.06 726 MET A N 1
ATOM 5660 C CA . MET A 1 726 ? 28.383 2.923 -33.662 1.00 76.06 726 MET A CA 1
ATOM 5661 C C . MET A 1 726 ? 28.176 3.750 -34.938 1.00 76.06 726 MET A C 1
ATOM 5663 O O . MET A 1 726 ? 29.145 4.242 -35.520 1.00 76.06 726 MET A O 1
ATOM 5667 N N . THR A 1 727 ? 26.918 3.970 -35.324 1.00 80.75 727 THR A N 1
ATOM 5668 C CA . THR A 1 727 ? 26.535 4.866 -36.427 1.00 80.75 727 THR A CA 1
ATOM 5669 C C . THR A 1 727 ? 25.814 6.106 -35.890 1.00 80.75 727 THR A C 1
ATOM 5671 O O . THR A 1 727 ? 25.064 6.034 -34.918 1.00 80.75 727 THR A O 1
ATOM 5674 N N . PHE A 1 728 ? 26.050 7.274 -36.500 1.00 80.88 728 PHE A N 1
ATOM 5675 C CA . PHE A 1 728 ? 25.486 8.549 -36.034 1.00 80.88 728 PHE A CA 1
ATOM 5676 C C . PHE A 1 728 ? 24.556 9.159 -37.075 1.00 80.88 728 PHE A C 1
ATOM 5678 O O . PHE A 1 728 ? 24.933 10.041 -37.846 1.00 80.88 728 PHE A O 1
ATOM 5685 N N . HIS A 1 729 ? 23.306 8.707 -37.072 1.00 84.06 729 HIS A N 1
ATOM 5686 C CA . HIS A 1 729 ? 22.252 9.286 -37.896 1.00 84.06 729 HIS A CA 1
ATOM 5687 C C . HIS A 1 729 ? 21.293 10.101 -37.028 1.00 84.06 729 HIS A C 1
ATOM 5689 O O . HIS A 1 729 ? 20.438 9.554 -36.333 1.00 84.06 729 HIS A O 1
ATOM 5695 N N . PHE A 1 730 ? 21.418 11.432 -37.078 1.00 84.94 730 PHE A N 1
ATOM 5696 C CA . PHE A 1 730 ? 20.577 12.329 -36.275 1.00 84.94 730 PHE A CA 1
ATOM 5697 C C . PHE A 1 730 ? 19.078 12.169 -36.571 1.00 84.94 730 PHE A C 1
ATOM 5699 O O . PHE A 1 730 ? 18.266 12.240 -35.652 1.00 84.94 730 PHE A O 1
ATOM 5706 N N . SER A 1 731 ? 18.709 11.903 -37.828 1.00 85.19 731 SER A N 1
ATOM 5707 C CA . SER A 1 731 ? 17.320 11.632 -38.218 1.00 85.19 731 SER A CA 1
ATOM 5708 C C . SER A 1 731 ? 16.763 10.393 -37.516 1.00 85.19 731 SER A C 1
ATOM 5710 O O . SER A 1 731 ? 15.714 10.471 -36.886 1.00 85.19 731 SER A O 1
ATOM 5712 N N . GLN A 1 732 ? 17.502 9.279 -37.536 1.00 81.88 732 GLN A N 1
ATOM 5713 C CA . GLN A 1 732 ? 17.112 8.038 -36.858 1.00 81.88 732 GLN A CA 1
ATOM 5714 C C . GLN A 1 732 ? 17.047 8.211 -35.336 1.00 81.88 732 GLN A C 1
ATOM 5716 O O . GLN A 1 732 ? 16.140 7.679 -34.696 1.00 81.88 732 GLN A O 1
ATOM 5721 N N . PHE A 1 733 ? 17.971 8.983 -34.756 1.00 85.62 733 PHE A N 1
ATOM 5722 C CA . PHE A 1 733 ? 17.957 9.327 -33.335 1.00 85.62 733 PHE A CA 1
ATOM 5723 C C . PHE A 1 733 ? 16.691 10.105 -32.950 1.00 85.62 733 PHE A C 1
ATOM 5725 O O . PHE A 1 733 ? 15.979 9.713 -32.020 1.00 85.62 733 PHE A O 1
ATOM 5732 N N . LEU A 1 734 ? 16.390 11.192 -33.671 1.00 86.44 734 LEU A N 1
ATOM 5733 C CA . LEU A 1 734 ? 15.241 12.047 -33.380 1.00 86.44 734 LEU A CA 1
ATOM 5734 C C . LEU A 1 734 ? 13.927 11.284 -33.573 1.00 86.44 734 LEU A C 1
ATOM 5736 O O . LEU A 1 734 ? 13.057 11.331 -32.702 1.00 86.44 734 LEU A O 1
ATOM 5740 N N . ASP A 1 735 ? 13.818 10.525 -34.661 1.00 86.25 735 ASP A N 1
ATOM 5741 C CA . ASP A 1 735 ? 12.657 9.686 -34.939 1.00 86.25 735 ASP A CA 1
ATOM 5742 C C . ASP A 1 735 ? 12.458 8.611 -33.864 1.00 86.25 735 ASP A C 1
ATOM 5744 O O . ASP A 1 735 ? 11.337 8.399 -33.399 1.00 86.25 735 ASP A O 1
ATOM 5748 N N . SER A 1 736 ? 13.536 7.970 -33.403 1.00 84.12 736 SER A N 1
ATOM 5749 C CA . SER A 1 736 ? 13.477 6.977 -32.324 1.00 84.12 736 SER A CA 1
ATOM 5750 C C . SER A 1 736 ? 13.034 7.597 -30.997 1.00 84.12 736 SER A C 1
ATOM 5752 O O . SER A 1 736 ? 12.245 6.995 -30.262 1.00 84.12 736 SER A O 1
ATOM 5754 N N . ALA A 1 737 ? 13.509 8.805 -30.679 1.00 87.25 737 ALA A N 1
ATOM 5755 C CA . ALA A 1 737 ? 13.111 9.533 -29.477 1.00 87.25 737 ALA A CA 1
ATOM 5756 C C . ALA A 1 737 ? 11.628 9.944 -29.525 1.00 87.25 737 ALA A C 1
ATOM 5758 O O . ALA A 1 737 ? 10.894 9.728 -28.556 1.00 87.25 737 ALA A O 1
ATOM 5759 N N . LEU A 1 738 ? 11.159 10.465 -30.665 1.00 88.94 738 LEU A N 1
ATOM 5760 C CA . LEU A 1 738 ? 9.747 10.784 -30.891 1.00 88.94 738 LEU A CA 1
ATOM 5761 C C . LEU A 1 738 ? 8.869 9.528 -30.824 1.00 88.94 738 LEU A C 1
ATOM 5763 O O . LEU A 1 738 ? 7.815 9.554 -30.184 1.00 88.94 738 LEU A O 1
ATOM 5767 N N . GLY A 1 739 ? 9.331 8.412 -31.395 1.00 88.06 739 GLY A N 1
ATOM 5768 C CA . GLY A 1 739 ? 8.676 7.106 -31.316 1.00 88.06 739 GLY A CA 1
ATOM 5769 C C . GLY A 1 739 ? 8.402 6.684 -29.881 1.00 88.06 739 GLY A C 1
ATOM 5770 O O . GLY A 1 739 ? 7.269 6.350 -29.535 1.00 88.06 739 GLY A O 1
ATOM 5771 N N . GLN A 1 740 ? 9.404 6.779 -29.008 1.00 87.75 740 GLN A N 1
ATOM 5772 C CA . GLN A 1 740 ? 9.248 6.429 -27.596 1.00 87.75 740 GLN A CA 1
ATOM 5773 C C . GLN A 1 740 ? 8.227 7.323 -26.876 1.00 87.75 740 GLN A C 1
ATOM 5775 O O . GLN A 1 740 ? 7.398 6.810 -26.122 1.00 87.75 740 GLN A O 1
ATOM 5780 N N . ILE A 1 741 ? 8.227 8.635 -27.142 1.00 89.94 741 ILE A N 1
ATOM 5781 C CA . ILE A 1 741 ? 7.258 9.571 -26.548 1.00 89.94 741 ILE A CA 1
ATOM 5782 C C . ILE A 1 741 ? 5.832 9.223 -26.990 1.00 89.94 741 ILE A C 1
ATOM 5784 O O . ILE A 1 741 ? 4.937 9.113 -26.147 1.00 89.94 741 ILE A O 1
ATOM 5788 N N . VAL A 1 742 ? 5.620 9.008 -28.292 1.00 90.44 742 VAL A N 1
ATOM 5789 C CA . VAL A 1 742 ? 4.310 8.634 -28.847 1.00 90.44 742 VAL A CA 1
ATOM 5790 C C . VAL A 1 742 ? 3.845 7.295 -28.272 1.00 90.44 742 VAL A C 1
ATOM 5792 O O . VAL A 1 742 ? 2.692 7.175 -27.861 1.00 90.44 742 VAL A O 1
ATOM 5795 N N . GLY A 1 743 ? 4.742 6.313 -28.153 1.00 88.56 743 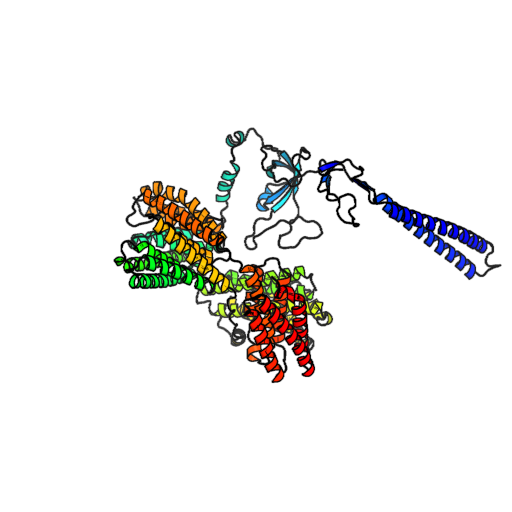GLY A N 1
ATOM 5796 C CA . GLY A 1 743 ? 4.430 5.014 -27.560 1.00 88.56 743 GLY A CA 1
ATOM 5797 C C . GLY A 1 743 ? 3.994 5.108 -26.092 1.00 88.56 743 GLY A C 1
ATOM 5798 O O . GLY A 1 743 ? 2.973 4.532 -25.706 1.00 88.56 743 GLY A O 1
ATOM 5799 N N . CYS A 1 744 ? 4.708 5.895 -25.280 1.00 88.50 744 CYS A N 1
ATOM 5800 C CA . CYS A 1 744 ? 4.332 6.187 -23.891 1.00 88.50 744 CYS A CA 1
ATOM 5801 C C . CYS A 1 744 ? 2.956 6.872 -23.793 1.00 88.50 744 CYS A C 1
ATOM 5803 O O . CYS A 1 744 ? 2.132 6.494 -22.956 1.00 88.50 744 CYS A O 1
ATOM 5805 N N . MET A 1 745 ? 2.689 7.857 -24.659 1.00 90.56 745 MET A N 1
ATOM 5806 C CA . MET A 1 745 ? 1.412 8.580 -24.700 1.00 90.56 745 MET A CA 1
ATOM 5807 C C . MET A 1 745 ? 0.248 7.675 -25.113 1.00 90.56 745 MET A C 1
ATOM 5809 O O . MET A 1 745 ? -0.806 7.700 -24.477 1.00 90.56 745 MET A O 1
ATOM 5813 N N . LEU A 1 746 ? 0.431 6.835 -26.133 1.00 89.44 746 LEU A N 1
ATOM 5814 C CA . LEU A 1 746 ? -0.609 5.926 -26.615 1.00 89.44 746 LEU A CA 1
ATOM 5815 C C . LEU A 1 746 ? -0.966 4.878 -25.552 1.00 89.44 746 LEU A C 1
ATOM 5817 O O . LEU A 1 746 ? -2.148 4.668 -25.270 1.00 89.44 746 LEU A O 1
ATOM 5821 N N . ALA A 1 747 ? 0.035 4.294 -24.885 1.00 87.25 747 ALA A N 1
ATOM 5822 C CA . ALA A 1 747 ? -0.191 3.386 -23.759 1.00 87.25 747 ALA A CA 1
ATOM 5823 C C . ALA A 1 747 ? -0.980 4.064 -22.620 1.00 87.25 747 ALA A C 1
ATOM 5825 O O . ALA A 1 747 ? -1.902 3.471 -22.052 1.00 87.25 747 ALA A O 1
ATOM 5826 N N . PHE A 1 748 ? -0.666 5.326 -22.312 1.00 90.62 748 PHE A N 1
ATOM 5827 C CA . PHE A 1 748 ? -1.386 6.109 -21.308 1.00 90.62 748 PHE A CA 1
ATOM 5828 C C . PHE A 1 748 ? -2.849 6.373 -21.696 1.00 90.62 748 PHE A C 1
ATOM 5830 O O . PHE A 1 748 ? -3.742 6.185 -20.866 1.00 90.62 748 PHE A O 1
ATOM 5837 N N . ILE A 1 749 ? -3.112 6.747 -22.953 1.00 90.62 749 ILE A N 1
ATOM 5838 C CA . ILE A 1 749 ? -4.469 6.991 -23.468 1.00 90.62 749 ILE A CA 1
ATOM 5839 C C . ILE A 1 749 ? -5.336 5.735 -23.333 1.00 90.62 749 ILE A C 1
ATOM 5841 O O . ILE A 1 749 ? -6.457 5.812 -22.825 1.00 90.62 749 ILE A O 1
ATOM 5845 N N . VAL A 1 750 ? -4.820 4.562 -23.709 1.00 87.06 750 VAL A N 1
ATOM 5846 C CA . VAL A 1 750 ? -5.585 3.305 -23.626 1.00 87.06 750 VAL A CA 1
ATOM 5847 C C . VAL A 1 750 ? -5.900 2.925 -22.178 1.00 87.06 750 VAL A C 1
ATOM 5849 O O . VAL A 1 750 ? -7.010 2.476 -21.887 1.00 87.06 750 VAL A O 1
ATOM 5852 N N . ILE A 1 751 ? -4.975 3.164 -21.243 1.00 84.81 751 ILE A N 1
ATOM 5853 C CA . ILE A 1 751 ? -5.221 2.947 -19.808 1.00 84.81 751 ILE A CA 1
ATOM 5854 C C . ILE A 1 751 ? -6.329 3.864 -19.275 1.00 84.81 751 ILE A C 1
ATOM 5856 O O . ILE A 1 751 ? -7.107 3.438 -18.418 1.00 84.81 751 ILE A O 1
ATOM 5860 N N . LEU A 1 752 ? -6.422 5.102 -19.770 1.00 86.31 752 LEU A N 1
ATOM 5861 C CA . LEU A 1 752 ? -7.494 6.028 -19.393 1.00 86.31 752 LEU A CA 1
ATOM 5862 C C . LEU A 1 752 ? -8.848 5.645 -19.999 1.00 86.31 752 LEU A C 1
ATOM 5864 O O . LEU A 1 752 ? -9.876 5.817 -19.337 1.00 86.31 752 LEU A O 1
ATOM 5868 N N . LEU A 1 753 ? -8.848 5.132 -21.231 1.00 87.06 753 LEU A N 1
ATOM 5869 C CA . LEU A 1 753 ? -10.057 4.758 -21.962 1.00 87.06 753 LEU A CA 1
ATOM 5870 C C . LEU A 1 753 ? -10.664 3.463 -21.406 1.00 87.06 753 LEU A C 1
ATOM 5872 O O . LEU A 1 753 ? -11.860 3.402 -21.117 1.00 87.06 753 LEU A O 1
ATOM 5876 N N . VAL A 1 754 ? -9.833 2.450 -21.152 1.00 84.69 754 VAL A N 1
ATOM 5877 C CA . VAL A 1 754 ? -10.252 1.195 -20.516 1.00 84.69 754 VAL A CA 1
ATOM 5878 C C . VAL A 1 754 ? -10.207 1.363 -18.994 1.00 84.69 754 VAL A C 1
ATOM 5880 O O . VAL A 1 754 ? -9.262 0.945 -18.313 1.00 84.69 754 VAL A O 1
ATOM 5883 N N . ARG A 1 755 ? -11.234 2.017 -18.441 1.00 76.25 755 ARG A N 1
ATOM 5884 C CA . ARG A 1 755 ? -11.365 2.239 -16.993 1.00 76.25 755 ARG A CA 1
ATOM 5885 C C . ARG A 1 755 ? -11.583 0.929 -16.243 1.00 76.25 755 ARG A C 1
ATOM 5887 O O . ARG A 1 755 ? -12.439 0.128 -16.602 1.00 76.25 755 ARG A O 1
ATOM 5894 N N . ASP A 1 756 ? -10.852 0.762 -15.146 1.00 71.62 756 ASP A N 1
ATOM 5895 C CA . ASP A 1 756 ? -11.071 -0.356 -14.237 1.00 71.62 756 ASP A CA 1
ATOM 5896 C C . ASP A 1 756 ? -12.076 0.040 -13.145 1.00 71.62 756 ASP A C 1
ATOM 5898 O O . ASP A 1 756 ? -11.757 0.817 -12.247 1.00 71.62 756 ASP A O 1
ATOM 5902 N N . LYS A 1 757 ? -13.301 -0.490 -13.235 1.00 67.38 757 LYS A N 1
ATOM 5903 C CA . LYS A 1 757 ? -14.344 -0.362 -12.199 1.00 67.38 757 LYS A CA 1
ATOM 5904 C C . LYS A 1 757 ? -14.307 -1.519 -11.183 1.00 67.38 757 LYS A C 1
ATOM 5906 O O . LYS A 1 757 ? -15.248 -1.702 -10.417 1.00 67.38 757 LYS A O 1
ATOM 5911 N N . SER A 1 758 ? -13.246 -2.331 -11.155 1.00 66.56 758 SER A N 1
ATOM 5912 C CA . SER A 1 758 ? -13.162 -3.517 -10.293 1.00 66.56 758 SER A CA 1
ATOM 5913 C C . SER A 1 758 ? -13.044 -3.204 -8.801 1.00 66.56 758 SER A C 1
ATOM 5915 O O . SER A 1 758 ? -13.181 -4.124 -7.998 1.00 66.56 758 SER A O 1
ATOM 5917 N N . LYS A 1 759 ? -12.785 -1.948 -8.398 1.00 67.94 759 LYS A N 1
ATOM 5918 C CA . LYS A 1 759 ? -12.522 -1.581 -6.996 1.00 67.94 759 LYS A CA 1
ATOM 5919 C C . LYS A 1 759 ? -13.587 -2.120 -6.044 1.00 67.94 759 LYS A C 1
ATOM 5921 O O . LYS A 1 759 ? -13.265 -2.972 -5.212 1.00 67.94 759 LYS A O 1
ATOM 5926 N N . ASP A 1 760 ? -14.835 -1.730 -6.267 1.00 66.94 760 ASP A N 1
ATOM 5927 C CA . ASP A 1 760 ? -15.966 -2.074 -5.399 1.00 66.94 760 ASP A CA 1
ATOM 5928 C C . ASP A 1 760 ? -16.394 -3.532 -5.564 1.00 66.94 760 ASP A C 1
ATOM 5930 O O . ASP A 1 760 ? -16.822 -4.190 -4.616 1.00 66.94 760 ASP A O 1
ATOM 5934 N N . ARG A 1 761 ? -16.213 -4.095 -6.764 1.00 71.00 761 ARG A N 1
ATOM 5935 C CA . ARG A 1 761 ? -16.479 -5.515 -7.020 1.00 71.00 761 ARG A CA 1
ATOM 5936 C C . ARG A 1 761 ? -15.509 -6.416 -6.254 1.00 71.00 761 ARG A C 1
ATOM 5938 O O . ARG A 1 761 ? -15.944 -7.398 -5.665 1.00 71.00 761 ARG A O 1
ATOM 5945 N N . THR A 1 762 ? -14.217 -6.083 -6.217 1.00 72.00 762 THR A N 1
ATOM 5946 C CA . THR A 1 762 ? -13.219 -6.850 -5.454 1.00 72.00 762 THR A CA 1
ATOM 5947 C C . THR A 1 762 ? -13.482 -6.761 -3.957 1.00 72.00 762 THR A C 1
ATOM 5949 O O . THR A 1 762 ? -13.428 -7.789 -3.296 1.00 72.00 762 THR A O 1
ATOM 5952 N N . GLY A 1 763 ? -13.807 -5.575 -3.423 1.00 72.88 763 GLY A N 1
ATOM 5953 C CA . GLY A 1 763 ? -14.152 -5.425 -2.003 1.00 72.88 763 GLY A CA 1
ATOM 5954 C C . GLY A 1 763 ? -15.304 -6.342 -1.589 1.00 72.88 763 GLY A C 1
ATOM 5955 O O . GLY A 1 763 ? -15.191 -7.076 -0.610 1.00 72.88 763 GLY A O 1
ATOM 5956 N N . ARG A 1 764 ? -16.364 -6.387 -2.403 1.00 75.00 764 ARG A N 1
ATOM 5957 C CA . ARG A 1 764 ? -17.521 -7.269 -2.189 1.00 75.00 764 ARG A CA 1
ATOM 5958 C C . ARG A 1 764 ? -17.174 -8.753 -2.307 1.00 75.00 764 ARG A C 1
ATOM 5960 O O . ARG A 1 764 ? -17.573 -9.540 -1.458 1.00 75.00 764 ARG A O 1
ATOM 5967 N N . VAL A 1 765 ? -16.408 -9.150 -3.326 1.00 76.88 765 VAL A N 1
ATOM 5968 C CA . VAL A 1 765 ? -15.958 -10.547 -3.481 1.00 76.88 765 VAL A CA 1
ATOM 5969 C C . VAL A 1 765 ? -15.117 -10.988 -2.282 1.00 76.88 765 VAL A C 1
ATOM 5971 O O . VAL A 1 765 ? -15.328 -12.090 -1.786 1.00 76.88 765 VAL A O 1
ATOM 5974 N N . LEU A 1 766 ? -14.221 -10.130 -1.781 1.00 78.50 766 LEU A N 1
ATOM 5975 C CA . LEU A 1 766 ? -13.433 -10.412 -0.579 1.00 78.50 766 LEU A CA 1
ATOM 5976 C C . LEU A 1 766 ? -14.339 -10.598 0.647 1.00 78.50 766 LEU A C 1
ATOM 5978 O O . LEU A 1 766 ? -14.209 -11.602 1.341 1.00 78.50 766 LEU A O 1
ATOM 5982 N N . LEU A 1 767 ? -15.301 -9.697 0.877 1.00 79.00 767 LEU A N 1
ATOM 5983 C CA . LEU A 1 767 ? -16.277 -9.824 1.969 1.00 79.00 767 LEU A CA 1
ATOM 5984 C C . LEU A 1 767 ? -17.099 -11.121 1.875 1.00 79.00 767 LEU A C 1
ATOM 5986 O O . LEU A 1 767 ? -17.217 -11.845 2.859 1.00 79.00 767 LEU A O 1
ATOM 5990 N N . ASN A 1 768 ? -17.582 -11.486 0.688 1.00 79.56 768 ASN A N 1
ATOM 5991 C CA . ASN A 1 768 ? -18.332 -12.731 0.491 1.00 79.56 768 ASN A CA 1
ATOM 5992 C C . ASN A 1 768 ? -17.462 -13.988 0.664 1.00 79.56 768 ASN A C 1
ATOM 5994 O O . ASN A 1 768 ? -17.951 -15.016 1.132 1.00 79.56 768 ASN A O 1
ATOM 5998 N N . GLN A 1 769 ? -16.166 -13.914 0.341 1.00 81.25 769 GLN A N 1
ATOM 5999 C CA . GLN A 1 769 ? -15.213 -14.983 0.646 1.00 81.25 769 GLN A CA 1
ATOM 6000 C C . GLN A 1 769 ? -15.045 -15.178 2.162 1.00 81.25 769 GLN A C 1
ATOM 6002 O O . GLN A 1 769 ? -14.976 -16.327 2.600 1.00 81.25 769 GLN A O 1
ATOM 6007 N N . PHE A 1 770 ? -15.060 -14.106 2.969 1.00 83.56 770 PHE A N 1
ATOM 6008 C CA . PHE A 1 770 ? -15.079 -14.223 4.435 1.00 83.56 770 PHE A CA 1
ATOM 6009 C C . PHE A 1 770 ? -16.345 -14.918 4.941 1.00 83.56 770 PHE A C 1
ATOM 6011 O O . PHE A 1 770 ? -16.246 -15.810 5.784 1.00 83.56 770 PHE A O 1
ATOM 6018 N N . VAL A 1 771 ? -17.516 -14.570 4.394 1.00 81.62 771 VAL A N 1
ATOM 6019 C CA . VAL A 1 771 ? -18.790 -15.220 4.751 1.00 81.62 771 VAL A CA 1
ATOM 6020 C C . VAL A 1 771 ? -18.746 -16.713 4.422 1.00 81.62 771 VAL A C 1
ATOM 6022 O O . VAL A 1 771 ? -19.009 -17.542 5.290 1.00 81.62 771 VAL A O 1
ATOM 6025 N N . SER A 1 772 ? -18.328 -17.085 3.207 1.00 83.06 772 SER A N 1
ATOM 6026 C CA . SER A 1 772 ? -18.187 -18.499 2.825 1.00 83.06 772 SER A CA 1
ATOM 6027 C C . SER A 1 772 ? -17.152 -19.234 3.683 1.00 83.06 772 SER A C 1
ATOM 6029 O O . SER A 1 772 ? -17.371 -20.383 4.073 1.00 83.06 772 SER A O 1
ATOM 6031 N N . ALA A 1 773 ? -16.049 -18.582 4.063 1.00 80.75 773 ALA A N 1
ATOM 6032 C CA . ALA A 1 773 ? -15.064 -19.172 4.963 1.00 80.75 773 ALA A CA 1
ATOM 6033 C C . ALA A 1 773 ? -15.625 -19.414 6.374 1.00 80.75 773 ALA A C 1
ATOM 6035 O O . ALA A 1 773 ? -15.405 -20.495 6.929 1.00 80.75 773 ALA A O 1
ATOM 6036 N N . ALA A 1 774 ? -16.382 -18.468 6.933 1.00 81.62 774 ALA A N 1
ATOM 6037 C CA . ALA A 1 774 ? -17.062 -18.637 8.216 1.00 81.62 774 ALA A CA 1
ATOM 6038 C C . ALA A 1 774 ? -18.101 -19.771 8.153 1.00 81.62 774 ALA A C 1
ATOM 6040 O O . ALA A 1 774 ? -18.077 -20.670 8.992 1.00 81.62 774 ALA A O 1
ATOM 6041 N N . VAL A 1 775 ? -18.924 -19.817 7.097 1.00 83.62 775 VAL A N 1
ATOM 6042 C CA . VAL A 1 775 ? -19.905 -20.895 6.876 1.00 83.62 775 VAL A CA 1
ATOM 6043 C C . VAL A 1 775 ? -19.223 -22.253 6.722 1.00 83.62 775 VAL A C 1
ATOM 6045 O O . VAL A 1 775 ? -19.660 -23.249 7.295 1.00 83.62 775 VAL A O 1
ATOM 6048 N N . SER A 1 776 ? -18.096 -22.306 6.010 1.00 80.19 776 SER A N 1
ATOM 6049 C CA . SER A 1 776 ? -17.346 -23.547 5.808 1.00 80.19 776 SER A CA 1
ATOM 6050 C C . SER A 1 776 ? -16.761 -24.134 7.097 1.00 80.19 776 SER A C 1
ATOM 6052 O O . SER A 1 776 ? -16.562 -25.348 7.150 1.00 80.19 776 SER A O 1
ATOM 6054 N N . ALA A 1 777 ? -16.529 -23.313 8.131 1.00 81.19 777 ALA A N 1
ATOM 6055 C CA . ALA A 1 777 ? -16.055 -23.774 9.438 1.00 81.19 777 ALA A CA 1
ATOM 6056 C C . ALA A 1 777 ? -17.138 -24.498 10.247 1.00 81.19 777 ALA A C 1
ATOM 6058 O O . ALA A 1 777 ? -16.810 -25.256 11.153 1.00 81.19 777 ALA A O 1
ATOM 6059 N N . MET A 1 778 ? -18.419 -24.334 9.903 1.00 82.56 778 MET A N 1
ATOM 6060 C CA . MET A 1 778 ? -19.515 -25.006 10.607 1.00 82.56 778 MET A CA 1
ATOM 6061 C C . MET A 1 778 ? -19.640 -26.498 10.258 1.00 82.56 778 MET A C 1
ATOM 6063 O O . MET A 1 778 ? -20.411 -27.198 10.895 1.00 82.56 778 MET A O 1
ATOM 6067 N N . THR A 1 779 ? -18.876 -27.006 9.285 1.00 82.69 779 THR A N 1
ATOM 6068 C CA . THR A 1 779 ? -18.943 -28.397 8.800 1.00 82.69 779 THR A CA 1
ATOM 6069 C C . THR A 1 779 ? -18.783 -29.453 9.905 1.00 82.69 779 THR A C 1
ATOM 6071 O O . THR A 1 779 ? -17.850 -29.391 10.709 1.00 82.69 779 THR A O 1
ATOM 6074 N N . THR A 1 780 ? -19.600 -30.515 9.884 1.00 81.75 780 THR A N 1
ATOM 6075 C CA . THR A 1 780 ? -19.434 -31.690 10.770 1.00 81.75 780 THR A CA 1
ATOM 6076 C C . THR A 1 780 ? -18.116 -32.448 10.543 1.00 81.75 780 THR A C 1
ATOM 6078 O O . THR A 1 780 ? -17.597 -33.063 11.469 1.00 81.75 780 THR A O 1
ATOM 6081 N N . ASN A 1 781 ? -17.514 -32.360 9.350 1.00 81.62 781 ASN A N 1
ATOM 6082 C CA . ASN A 1 781 ? -16.225 -32.997 9.047 1.00 81.62 781 ASN A CA 1
ATOM 6083 C C . ASN A 1 781 ? -15.043 -32.299 9.756 1.00 81.62 781 ASN A C 1
ATOM 6085 O O . ASN A 1 781 ? -14.648 -31.197 9.370 1.00 81.62 781 ASN A O 1
ATOM 6089 N N . VAL A 1 782 ? -14.442 -32.981 10.736 1.00 76.38 782 VAL A N 1
ATOM 6090 C CA . VAL A 1 782 ? -13.335 -32.469 11.565 1.00 76.38 782 VAL A CA 1
ATOM 6091 C C . VAL A 1 782 ? -12.078 -32.148 10.750 1.00 76.38 782 VAL A C 1
ATOM 6093 O O . VAL A 1 782 ? -11.456 -31.118 10.989 1.00 76.38 782 VAL A O 1
ATOM 6096 N N . VAL A 1 783 ? -11.720 -32.976 9.761 1.00 76.94 783 VAL A N 1
ATOM 6097 C CA . VAL A 1 783 ? -10.524 -32.761 8.920 1.00 76.94 783 VAL A CA 1
ATOM 6098 C C . VAL A 1 783 ? -10.654 -31.462 8.131 1.00 76.94 783 VAL A C 1
ATOM 6100 O O . VAL A 1 783 ? -9.726 -30.663 8.084 1.00 76.94 783 VAL A O 1
ATOM 6103 N N . ARG A 1 784 ? -11.837 -31.223 7.558 1.00 74.69 784 ARG A N 1
ATOM 6104 C CA . ARG A 1 784 ? -12.117 -30.021 6.763 1.00 74.69 784 ARG A CA 1
ATOM 6105 C C . ARG A 1 784 ? -12.271 -28.765 7.624 1.00 74.69 784 ARG A C 1
ATOM 6107 O O . ARG A 1 784 ? -11.959 -27.668 7.174 1.00 74.69 784 ARG A O 1
ATOM 6114 N N . ARG A 1 785 ? -12.773 -28.927 8.852 1.00 76.25 785 ARG A N 1
ATOM 6115 C CA . ARG A 1 785 ? -12.916 -27.854 9.845 1.00 76.25 785 ARG A CA 1
ATOM 6116 C C . ARG A 1 785 ? -11.555 -27.365 10.338 1.00 76.25 785 ARG A C 1
ATOM 6118 O O . ARG A 1 785 ? -11.334 -26.163 10.421 1.00 76.25 785 ARG A O 1
ATOM 6125 N N . LYS A 1 786 ? -10.632 -28.299 10.581 1.00 73.88 786 LYS A N 1
ATOM 6126 C CA . LYS A 1 786 ? -9.229 -28.049 10.939 1.00 73.88 786 LYS A CA 1
ATOM 6127 C C . LYS A 1 786 ? -8.347 -27.741 9.718 1.00 73.88 786 LYS A C 1
ATOM 6129 O O . LYS A 1 786 ? -7.168 -28.059 9.704 1.00 73.88 786 LYS A O 1
ATOM 6134 N N . GLU A 1 787 ? -8.895 -27.162 8.651 1.00 73.56 787 GLU A N 1
ATOM 6135 C CA . GLU A 1 787 ? -8.067 -26.603 7.579 1.00 73.56 787 GLU A CA 1
ATOM 6136 C C . GLU A 1 787 ? -7.597 -25.204 7.985 1.00 73.56 787 GLU A C 1
ATOM 6138 O O . GLU A 1 787 ? -8.412 -24.320 8.264 1.00 73.56 787 GLU A O 1
ATOM 6143 N N . ASN A 1 788 ? -6.288 -24.949 7.952 1.00 71.12 788 ASN A N 1
ATOM 6144 C CA . ASN A 1 788 ? -5.765 -23.635 8.302 1.00 71.12 788 ASN A CA 1
ATOM 6145 C C . ASN A 1 788 ? -5.995 -22.608 7.183 1.00 71.12 788 ASN A C 1
ATOM 6147 O O . ASN A 1 788 ? -5.157 -22.410 6.296 1.00 71.12 788 ASN A O 1
ATOM 6151 N N . ARG A 1 789 ? -7.141 -21.924 7.246 1.00 76.25 789 ARG A N 1
ATOM 6152 C CA . ARG A 1 789 ? -7.501 -20.812 6.349 1.00 76.25 789 ARG A CA 1
ATOM 6153 C C . ARG A 1 789 ? -7.101 -19.445 6.898 1.00 76.25 789 ARG A C 1
ATOM 6155 O O . ARG A 1 789 ? -7.255 -18.445 6.207 1.00 76.25 789 ARG A O 1
ATOM 6162 N N . LEU A 1 790 ? -6.550 -19.380 8.107 1.00 76.06 790 LEU A N 1
ATOM 6163 C CA . LEU A 1 790 ? -6.254 -18.121 8.787 1.00 76.06 790 LEU A CA 1
ATOM 6164 C C . LEU A 1 790 ? -5.251 -17.239 8.010 1.00 76.06 790 LEU A C 1
ATOM 6166 O O . LEU A 1 790 ? -5.563 -16.070 7.788 1.00 76.06 790 LEU A O 1
ATOM 6170 N N . PRO A 1 791 ? -4.132 -17.766 7.461 1.00 75.00 791 PRO A N 1
ATOM 6171 C CA . PRO A 1 791 ? -3.252 -16.972 6.598 1.00 75.00 791 PRO A CA 1
ATOM 6172 C C . PRO A 1 791 ? -3.957 -16.445 5.342 1.00 75.00 791 PRO A C 1
ATOM 6174 O O . PRO A 1 791 ? -3.702 -15.324 4.911 1.00 75.00 791 PRO A O 1
ATOM 6177 N N . ALA A 1 792 ? -4.862 -17.242 4.766 1.00 76.94 792 ALA A N 1
ATOM 6178 C CA . ALA A 1 792 ? -5.624 -16.869 3.581 1.00 76.94 792 ALA A CA 1
ATOM 6179 C C . ALA A 1 792 ? -6.607 -15.723 3.868 1.00 76.94 792 ALA A C 1
ATOM 6181 O O . ALA A 1 792 ? -6.668 -14.755 3.110 1.00 76.94 792 ALA A O 1
ATOM 6182 N N . LEU A 1 793 ? -7.317 -15.799 4.993 1.00 82.19 793 LEU A N 1
ATOM 6183 C CA . LEU A 1 793 ? -8.265 -14.777 5.428 1.00 82.19 793 LEU A CA 1
ATOM 6184 C C . LEU A 1 793 ? -7.566 -13.465 5.802 1.00 82.19 793 LEU A C 1
ATOM 6186 O O . LEU A 1 793 ? -8.001 -12.394 5.392 1.00 82.19 793 LEU A O 1
ATOM 6190 N N . TYR A 1 794 ? -6.435 -13.526 6.506 1.00 80.31 794 TYR A N 1
ATOM 6191 C CA . TYR A 1 794 ? -5.645 -12.327 6.798 1.00 80.31 794 TYR A CA 1
ATOM 6192 C C . TYR A 1 794 ? -5.010 -11.718 5.546 1.00 80.31 794 TYR A C 1
ATOM 6194 O O . TYR A 1 794 ? -4.925 -10.497 5.435 1.00 80.31 794 TYR A O 1
ATOM 6202 N N . GLN A 1 795 ? -4.618 -12.535 4.565 1.00 76.75 795 GLN A N 1
ATOM 6203 C CA . GLN A 1 795 ? -4.176 -12.028 3.268 1.00 76.75 795 GLN A CA 1
ATOM 6204 C C . GLN A 1 795 ? -5.311 -11.282 2.544 1.00 76.75 795 GLN A C 1
ATOM 6206 O O . GLN A 1 795 ? -5.081 -10.203 1.998 1.00 76.75 795 GLN A O 1
ATOM 6211 N N . GLN A 1 796 ? -6.537 -11.814 2.564 1.00 81.06 796 GLN A N 1
ATOM 6212 C CA . GLN A 1 796 ? -7.723 -11.134 2.023 1.00 81.06 796 GLN A CA 1
ATOM 6213 C C . GLN A 1 796 ? -8.040 -9.841 2.783 1.00 81.06 796 GLN A C 1
ATOM 6215 O O . GLN A 1 796 ? -8.371 -8.831 2.165 1.00 81.06 796 GLN A O 1
ATOM 6220 N N . LEU A 1 797 ? -7.886 -9.851 4.108 1.00 82.06 797 LEU A N 1
ATOM 6221 C CA . LEU A 1 797 ? -8.101 -8.685 4.959 1.00 82.06 797 LEU A CA 1
ATOM 6222 C C . LEU A 1 797 ? -7.090 -7.593 4.618 1.00 82.06 797 LEU A C 1
ATOM 6224 O O . LEU A 1 797 ? -7.468 -6.443 4.445 1.00 82.06 797 LEU A O 1
ATOM 6228 N N . PHE A 1 798 ? -5.821 -7.957 4.450 1.00 75.12 798 PHE A N 1
ATOM 6229 C CA . PHE A 1 798 ? -4.770 -7.027 4.059 1.00 75.12 798 PHE A CA 1
ATOM 6230 C C . PHE A 1 798 ? -5.017 -6.426 2.667 1.00 75.12 798 PHE A C 1
ATOM 6232 O O . PHE A 1 798 ? -4.836 -5.225 2.467 1.00 75.12 798 PHE A O 1
ATOM 6239 N N . LEU A 1 799 ? -5.484 -7.229 1.703 1.00 75.56 799 LEU A N 1
ATOM 6240 C CA . LEU A 1 799 ? -5.916 -6.716 0.397 1.00 75.56 799 LEU A CA 1
ATOM 6241 C C . LEU A 1 799 ? -7.065 -5.711 0.543 1.00 75.56 799 LEU A C 1
ATOM 6243 O O . LEU A 1 799 ? -7.061 -4.672 -0.117 1.00 75.56 799 LEU A O 1
ATOM 6247 N N . LEU A 1 800 ? -8.022 -5.994 1.427 1.00 77.94 800 LEU A N 1
ATOM 6248 C CA . LEU A 1 800 ? -9.145 -5.109 1.716 1.00 77.94 800 LEU A CA 1
ATOM 6249 C C . LEU A 1 800 ? -8.673 -3.806 2.396 1.00 77.94 800 LEU A C 1
ATOM 6251 O O . LEU A 1 800 ? -9.083 -2.729 1.964 1.00 77.94 800 LEU A O 1
ATOM 6255 N N . MET A 1 801 ? -7.742 -3.888 3.355 1.00 74.94 801 MET A N 1
ATOM 6256 C CA . MET A 1 801 ? -7.109 -2.740 4.023 1.00 74.94 801 MET A CA 1
ATOM 6257 C C . MET A 1 801 ? -6.373 -1.823 3.048 1.00 74.94 801 MET A C 1
ATOM 6259 O O . MET A 1 801 ? -6.575 -0.612 3.067 1.00 74.94 801 MET A O 1
ATOM 6263 N N . ASN A 1 802 ? -5.567 -2.391 2.150 1.00 72.75 802 ASN A N 1
ATOM 6264 C CA . ASN A 1 802 ? -4.818 -1.598 1.177 1.00 72.75 802 ASN A CA 1
ATOM 6265 C C . ASN A 1 802 ? -5.718 -0.969 0.108 1.00 72.75 802 ASN A C 1
ATOM 6267 O O . ASN A 1 802 ? -5.414 0.113 -0.394 1.00 72.75 802 ASN A O 1
ATOM 6271 N N . LYS A 1 803 ? -6.810 -1.642 -0.283 1.00 72.62 803 LYS A N 1
ATOM 6272 C CA . LYS A 1 803 ? -7.705 -1.138 -1.335 1.00 72.62 803 LYS A CA 1
ATOM 6273 C C . LYS A 1 803 ? -8.647 -0.045 -0.817 1.00 72.62 803 LYS A C 1
ATOM 6275 O O . LYS A 1 803 ? -8.963 0.877 -1.576 1.00 72.62 803 LYS A O 1
ATOM 6280 N N . PHE A 1 804 ? -9.069 -0.117 0.446 1.00 73.81 804 PHE A N 1
ATOM 6281 C CA . PHE A 1 804 ? -10.014 0.815 1.075 1.00 73.81 804 PHE A CA 1
ATOM 6282 C C . PHE A 1 804 ? -9.438 1.449 2.355 1.00 73.81 804 PHE A C 1
ATOM 6284 O O . PHE A 1 804 ? -9.982 1.215 3.433 1.00 73.81 804 PHE A O 1
ATOM 6291 N N . PRO A 1 805 ? -8.356 2.249 2.270 1.00 66.88 805 PRO A N 1
ATOM 6292 C CA . PRO A 1 805 ? -7.800 2.905 3.452 1.00 66.88 805 PRO A CA 1
ATOM 6293 C C . PRO A 1 805 ? -8.854 3.824 4.094 1.00 66.88 805 PRO A C 1
ATOM 6295 O O . PRO A 1 805 ? -9.464 4.633 3.397 1.00 66.88 805 PRO A O 1
ATOM 6298 N N . GLY A 1 806 ? -9.079 3.678 5.405 1.00 63.09 806 GLY A N 1
ATOM 6299 C CA . GLY A 1 806 ? -10.021 4.495 6.187 1.00 63.09 806 GLY A CA 1
ATOM 6300 C C . GLY A 1 806 ? -11.421 3.902 6.408 1.00 63.09 806 GLY A C 1
ATOM 6301 O O . GLY A 1 806 ? -12.185 4.454 7.192 1.00 63.09 806 GLY A O 1
ATOM 6302 N N . ASP A 1 807 ? -11.768 2.767 5.789 1.00 69.50 807 ASP A N 1
ATOM 6303 C CA . ASP A 1 807 ? -13.075 2.113 5.987 1.00 69.50 807 ASP A CA 1
ATOM 6304 C C . ASP A 1 807 ? -13.044 1.134 7.182 1.00 69.50 807 ASP A C 1
ATOM 6306 O O . ASP A 1 807 ? -13.106 -0.092 7.032 1.00 69.50 807 ASP A O 1
ATOM 6310 N N . LEU A 1 808 ? -12.914 1.697 8.392 1.00 66.25 808 LEU A N 1
ATOM 6311 C CA . LEU A 1 808 ? -12.883 0.956 9.664 1.00 66.25 808 LEU A CA 1
ATOM 6312 C C . LEU A 1 808 ? -14.043 -0.053 9.825 1.00 66.25 808 LEU A C 1
ATOM 6314 O O . LEU A 1 808 ? -13.782 -1.177 10.269 1.00 66.25 808 LEU A O 1
ATOM 6318 N N . PRO A 1 809 ? -15.301 0.258 9.440 1.00 69.69 809 PRO A N 1
ATOM 6319 C CA . PRO A 1 809 ? -16.403 -0.699 9.533 1.00 69.69 809 PRO A CA 1
ATOM 6320 C C . PRO A 1 809 ? -16.174 -1.992 8.740 1.00 69.69 809 PRO A C 1
ATOM 6322 O O . PRO A 1 809 ? -16.420 -3.080 9.268 1.00 69.69 809 PRO A O 1
ATOM 6325 N N . LYS A 1 810 ? -15.657 -1.912 7.503 1.00 71.81 810 LYS A N 1
ATOM 6326 C CA . LYS A 1 810 ? -15.351 -3.115 6.703 1.00 71.81 810 LYS A CA 1
ATOM 6327 C C . LYS A 1 810 ? -14.243 -3.955 7.331 1.00 71.81 810 LYS A C 1
ATOM 6329 O O . LYS A 1 810 ? -14.300 -5.183 7.263 1.00 71.81 810 LYS A O 1
ATOM 6334 N N . PHE A 1 811 ? -13.259 -3.319 7.966 1.00 74.50 811 PHE A N 1
ATOM 6335 C CA . PHE A 1 811 ? -12.177 -4.023 8.659 1.00 74.50 811 PHE A CA 1
ATOM 6336 C C . PHE A 1 811 ? -12.689 -4.766 9.889 1.00 74.50 811 PHE A C 1
ATOM 6338 O O . PHE A 1 811 ? -12.394 -5.950 10.044 1.00 74.50 811 PHE A O 1
ATOM 6345 N N . ARG A 1 812 ? -13.519 -4.113 10.712 1.00 73.06 812 ARG A N 1
ATOM 6346 C CA . ARG A 1 812 ? -14.165 -4.751 11.868 1.00 73.06 812 ARG A CA 1
ATOM 6347 C C . ARG A 1 812 ? -15.055 -5.915 11.438 1.00 73.06 812 ARG A C 1
ATOM 6349 O O . ARG A 1 812 ? -15.030 -6.974 12.066 1.00 73.06 812 ARG A O 1
ATOM 6356 N N . LEU A 1 813 ? -15.804 -5.763 10.345 1.00 79.75 813 LEU A N 1
ATOM 6357 C CA . LEU A 1 813 ? -16.618 -6.845 9.792 1.00 79.75 813 LEU A CA 1
ATOM 6358 C C . LEU A 1 813 ? -15.752 -8.033 9.345 1.00 79.75 813 LEU A C 1
ATOM 6360 O O . LEU A 1 813 ? -16.010 -9.166 9.736 1.00 79.75 813 LEU A O 1
ATOM 6364 N N . ALA A 1 814 ? -14.687 -7.796 8.581 1.00 81.56 814 ALA A N 1
ATOM 6365 C CA . ALA A 1 814 ? -13.792 -8.867 8.150 1.00 81.56 814 ALA A CA 1
ATOM 6366 C C . ALA A 1 814 ? -13.079 -9.544 9.339 1.00 81.56 814 ALA A C 1
ATOM 6368 O O . ALA A 1 814 ? -13.032 -10.770 9.408 1.00 81.56 814 ALA A O 1
ATOM 6369 N N . LEU A 1 815 ? -12.598 -8.773 10.321 1.00 80.31 815 LEU A N 1
ATOM 6370 C CA . LEU A 1 815 ? -11.975 -9.298 11.540 1.00 80.31 815 LEU A CA 1
ATOM 6371 C C . LEU A 1 815 ? -12.945 -10.164 12.352 1.00 80.31 815 LEU A C 1
ATOM 6373 O O . LEU A 1 815 ? -12.588 -11.259 12.779 1.00 80.31 815 LEU A O 1
ATOM 6377 N N . THR A 1 816 ? -14.186 -9.716 12.538 1.00 79.00 816 THR A N 1
ATOM 6378 C CA . THR A 1 816 ? -15.197 -10.506 13.256 1.00 79.00 816 THR A CA 1
ATOM 6379 C C . THR A 1 816 ? -15.522 -11.817 12.539 1.00 79.00 816 THR A C 1
ATOM 6381 O O . THR A 1 816 ? -15.686 -12.835 13.210 1.00 79.00 816 THR A O 1
ATOM 6384 N N . MET A 1 817 ? -15.521 -11.841 11.201 1.00 84.25 817 MET A N 1
ATOM 6385 C CA . MET A 1 817 ? -15.659 -13.083 10.424 1.00 84.25 817 MET A CA 1
ATOM 6386 C C . MET A 1 817 ? -14.461 -14.025 10.607 1.00 84.25 817 MET A C 1
ATOM 6388 O O . MET A 1 817 ? -14.647 -15.237 10.712 1.00 84.25 817 MET A O 1
ATOM 6392 N N . ILE A 1 818 ? -13.238 -13.488 10.698 1.00 84.69 818 ILE A N 1
ATOM 6393 C CA . ILE A 1 818 ? -12.029 -14.273 11.002 1.00 84.69 818 ILE A CA 1
ATOM 6394 C C . ILE A 1 818 ? -12.126 -14.897 12.398 1.00 84.69 818 ILE A C 1
ATOM 6396 O O . ILE A 1 818 ? -11.882 -16.094 12.551 1.00 84.69 818 ILE A O 1
ATOM 6400 N N . ILE A 1 819 ? -12.530 -14.112 13.400 1.00 80.75 819 ILE A N 1
ATOM 6401 C CA . ILE A 1 819 ? -12.706 -14.585 14.780 1.00 80.75 819 ILE A CA 1
ATOM 6402 C C . ILE A 1 819 ? -13.795 -15.665 14.837 1.00 80.75 819 ILE A C 1
ATOM 6404 O O . ILE A 1 819 ? -13.599 -16.707 15.462 1.00 80.75 819 ILE A O 1
ATOM 6408 N N . ALA A 1 820 ? -14.921 -15.465 14.143 1.00 80.62 820 ALA A N 1
ATOM 6409 C CA . ALA A 1 820 ? -15.988 -16.460 14.056 1.00 80.62 820 ALA A CA 1
ATOM 6410 C C . ALA A 1 820 ? -15.494 -17.769 13.418 1.00 80.62 820 ALA A C 1
ATOM 6412 O O . ALA A 1 820 ? -15.743 -18.846 13.958 1.00 80.62 820 ALA A O 1
ATOM 6413 N N . HIS A 1 821 ? -14.741 -17.682 12.317 1.00 84.81 821 HIS A N 1
ATOM 6414 C CA . HIS A 1 821 ? -14.115 -18.839 11.676 1.00 84.81 821 HIS A CA 1
ATOM 6415 C C . HIS A 1 821 ? -13.169 -19.582 12.634 1.00 84.81 821 HIS A C 1
ATOM 6417 O O . HIS A 1 821 ? -13.242 -20.806 12.733 1.00 84.81 821 HIS A O 1
ATOM 6423 N N . GLN A 1 822 ? -12.314 -18.860 13.369 1.00 79.75 822 GLN A N 1
ATOM 6424 C CA . GLN A 1 822 ? -11.370 -19.467 14.308 1.00 79.75 822 GLN A CA 1
ATOM 6425 C C . GLN A 1 822 ? -12.071 -20.134 15.499 1.00 79.75 822 GLN A C 1
ATOM 6427 O O . GLN A 1 822 ? -11.702 -21.245 15.866 1.00 79.75 822 GLN A O 1
ATOM 6432 N N . ARG A 1 823 ? -13.120 -19.523 16.060 1.00 77.81 823 ARG A N 1
ATOM 6433 C CA . ARG A 1 823 ? -13.912 -20.156 17.125 1.00 77.81 823 ARG A CA 1
ATOM 6434 C C . ARG A 1 823 ? -14.587 -21.434 16.664 1.00 77.81 823 ARG A C 1
ATOM 6436 O O . ARG A 1 823 ? -14.510 -22.456 17.338 1.00 77.81 823 ARG A O 1
ATOM 6443 N N . LEU A 1 824 ? -15.248 -21.375 15.510 1.00 80.81 824 LEU A N 1
ATOM 6444 C CA . LEU A 1 824 ? -15.967 -22.521 14.963 1.00 80.81 824 LEU A CA 1
ATOM 6445 C C . LEU A 1 824 ? -15.022 -23.665 14.602 1.00 80.81 824 LEU A C 1
ATOM 6447 O O . LEU A 1 824 ? -15.425 -24.820 14.683 1.00 80.81 824 LEU A O 1
ATOM 6451 N N . ARG A 1 825 ? -13.766 -23.360 14.260 1.00 80.50 825 ARG A N 1
ATOM 6452 C CA . ARG A 1 825 ? -12.750 -24.362 13.945 1.00 80.50 825 ARG A CA 1
ATOM 6453 C C . ARG A 1 825 ? -12.464 -25.317 15.109 1.00 80.50 825 ARG A C 1
ATOM 6455 O O . ARG A 1 825 ? -12.378 -26.523 14.878 1.00 80.50 825 ARG A O 1
ATOM 6462 N N . ASP A 1 826 ? -12.345 -24.792 16.325 1.00 73.94 826 ASP A N 1
ATOM 6463 C CA . ASP A 1 826 ? -12.019 -25.584 17.519 1.00 73.94 826 ASP A CA 1
ATOM 6464 C C . ASP A 1 826 ? -13.266 -26.013 18.315 1.00 73.94 826 ASP A C 1
ATOM 6466 O O . ASP A 1 826 ? -13.167 -26.793 19.261 1.00 73.94 826 ASP A O 1
ATOM 6470 N N . ALA A 1 827 ? -14.456 -25.556 17.910 1.00 79.19 827 ALA A N 1
ATOM 6471 C CA . ALA A 1 827 ? -15.699 -25.859 18.605 1.00 79.19 827 ALA A CA 1
ATOM 6472 C C . ALA A 1 827 ? -16.151 -27.327 18.403 1.00 79.19 827 ALA A C 1
ATOM 6474 O O . ALA A 1 827 ? -16.132 -27.843 17.273 1.00 79.19 827 ALA A O 1
ATOM 6475 N N . PRO A 1 828 ? -16.629 -28.008 19.464 1.00 80.31 828 PRO A N 1
ATOM 6476 C CA . PRO A 1 828 ? -17.137 -29.378 19.397 1.00 80.31 828 PRO A CA 1
ATOM 6477 C C . PRO A 1 828 ? -18.563 -29.421 18.818 1.00 80.31 828 PRO A C 1
ATOM 6479 O O . PRO A 1 828 ? -19.548 -29.560 19.538 1.00 80.31 828 PRO A O 1
ATOM 6482 N N . ILE A 1 829 ? -18.685 -29.273 17.495 1.00 82.75 829 ILE A N 1
ATOM 6483 C CA . ILE A 1 829 ? -19.972 -29.384 16.782 1.00 82.75 829 ILE A CA 1
ATOM 6484 C C . ILE A 1 829 ? -20.455 -30.849 16.797 1.00 82.75 829 ILE A C 1
ATOM 6486 O O . ILE A 1 829 ? -19.694 -31.709 16.331 1.00 82.75 829 ILE A O 1
ATOM 6490 N N . PRO A 1 830 ? -21.693 -31.134 17.253 1.00 81.69 830 PRO A N 1
ATOM 6491 C CA . PRO A 1 830 ? -22.274 -32.475 17.224 1.00 81.69 830 PRO A CA 1
ATOM 6492 C C . PRO A 1 830 ? -22.273 -33.067 15.811 1.00 81.69 830 PRO A C 1
ATOM 6494 O O . PRO A 1 830 ? -22.614 -32.391 14.835 1.00 81.69 830 PRO A O 1
ATOM 6497 N N . VAL A 1 831 ? -21.882 -34.335 15.684 1.00 80.31 831 VAL A N 1
ATOM 6498 C CA . VAL A 1 831 ? -21.872 -35.037 14.395 1.00 80.31 831 VAL A CA 1
ATOM 6499 C C . VAL A 1 831 ? -23.216 -35.736 14.215 1.00 80.31 831 VAL A C 1
ATOM 6501 O O . VAL A 1 831 ? -23.505 -36.705 14.905 1.00 80.31 831 VAL A O 1
ATOM 6504 N N . ASN A 1 832 ? -24.026 -35.233 13.285 1.00 83.88 832 ASN A N 1
ATOM 6505 C CA . ASN A 1 832 ? -25.322 -35.803 12.923 1.00 83.88 832 ASN A CA 1
ATOM 6506 C C . ASN A 1 832 ? -25.537 -35.707 11.402 1.00 83.88 832 ASN A C 1
ATOM 6508 O O . ASN A 1 832 ? -25.039 -34.775 10.762 1.00 83.88 832 ASN A O 1
ATOM 6512 N N . GLU A 1 833 ? -26.265 -36.663 10.830 1.00 83.44 833 GLU A N 1
ATOM 6513 C CA . GLU A 1 833 ? -26.632 -36.710 9.416 1.00 83.44 833 GLU A CA 1
ATOM 6514 C C . GLU A 1 833 ? -27.477 -35.492 9.016 1.00 83.44 833 GLU A C 1
ATOM 6516 O O . GLU A 1 833 ? -27.116 -34.795 8.064 1.00 83.44 833 GLU A O 1
ATOM 6521 N N . ASP A 1 834 ? -28.482 -35.133 9.821 1.00 85.06 834 ASP A N 1
ATOM 6522 C CA . ASP A 1 834 ? -29.338 -33.960 9.591 1.00 85.06 834 ASP A CA 1
ATOM 6523 C C . ASP A 1 834 ? -28.538 -32.650 9.531 1.00 85.06 834 ASP A C 1
ATOM 6525 O O . ASP A 1 834 ? -28.704 -31.836 8.617 1.00 85.06 834 ASP A O 1
ATOM 6529 N N . LEU A 1 835 ? -27.627 -32.447 10.491 1.00 84.00 835 LEU A N 1
ATOM 6530 C CA . LEU A 1 835 ? -26.750 -31.272 10.526 1.00 84.00 835 LEU A CA 1
ATOM 6531 C C . LEU A 1 835 ? -25.772 -31.283 9.344 1.00 84.00 835 LEU A C 1
ATOM 6533 O O . LEU A 1 835 ? -25.529 -30.240 8.741 1.00 84.00 835 LEU A O 1
ATOM 6537 N N . SER A 1 836 ? -25.248 -32.454 8.964 1.00 84.44 836 SER A N 1
ATOM 6538 C CA . SER A 1 836 ? -24.332 -32.585 7.826 1.00 84.44 836 SER A CA 1
ATOM 6539 C C . SER A 1 836 ? -24.999 -32.229 6.496 1.00 84.44 836 SER A C 1
ATOM 6541 O O . SER A 1 836 ? -24.391 -31.538 5.673 1.00 84.44 836 SER A O 1
ATOM 6543 N N . VAL A 1 837 ? -26.241 -32.673 6.275 1.00 86.25 837 VAL A N 1
ATOM 6544 C CA . VAL A 1 837 ? -27.026 -32.325 5.080 1.00 86.25 837 VAL A CA 1
ATOM 6545 C C . VAL A 1 837 ? -27.290 -30.821 5.048 1.00 86.25 837 VAL A C 1
ATOM 6547 O O . VAL A 1 837 ? -27.025 -30.176 4.030 1.00 86.25 837 VAL A O 1
ATOM 6550 N N . PHE A 1 838 ? -27.701 -30.243 6.178 1.00 88.19 838 PHE A N 1
ATOM 6551 C CA . PHE A 1 838 ? -27.976 -28.812 6.275 1.00 88.19 838 PHE A CA 1
ATOM 6552 C C . PHE A 1 838 ? -26.716 -27.951 6.060 1.00 88.19 838 PHE A C 1
ATOM 6554 O O . PHE A 1 838 ? -26.754 -26.939 5.364 1.00 88.19 838 PHE A O 1
ATOM 6561 N N . HIS A 1 839 ? -25.548 -28.385 6.548 1.00 85.06 839 HIS A N 1
ATOM 6562 C CA . HIS A 1 839 ? -24.272 -27.715 6.254 1.00 85.06 839 HIS A CA 1
ATOM 6563 C C . HIS A 1 839 ? -23.910 -27.743 4.772 1.00 85.06 839 HIS A C 1
ATOM 6565 O O . HIS A 1 839 ? -23.346 -26.774 4.259 1.00 85.06 839 HIS A O 1
ATOM 6571 N N . ARG A 1 840 ? -24.201 -28.845 4.064 1.00 85.44 840 ARG A N 1
ATOM 6572 C CA . ARG A 1 840 ? -23.986 -28.909 2.608 1.00 85.44 840 ARG A CA 1
ATOM 6573 C C . ARG A 1 840 ? -24.890 -27.917 1.884 1.00 85.44 840 ARG A C 1
ATOM 6575 O O . ARG A 1 840 ? -24.429 -27.320 0.914 1.00 85.44 840 ARG A O 1
ATOM 6582 N N . GLN A 1 841 ? -26.125 -27.735 2.351 1.00 89.50 841 GLN A N 1
ATOM 6583 C CA . GLN A 1 841 ? -27.050 -26.736 1.817 1.00 89.50 841 GLN A CA 1
ATOM 6584 C C . GLN A 1 841 ? -26.520 -25.313 2.037 1.00 89.50 841 GLN A C 1
ATOM 6586 O O . GLN A 1 841 ? -26.239 -24.640 1.048 1.00 89.50 841 GLN A O 1
ATOM 6591 N N . LEU A 1 842 ? -26.233 -24.923 3.286 1.00 88.12 842 LEU A N 1
ATOM 6592 C CA . LEU A 1 842 ? -25.656 -23.612 3.630 1.00 88.12 842 LEU A CA 1
ATOM 6593 C C . LEU A 1 842 ? -24.422 -23.275 2.784 1.00 88.12 842 LEU A C 1
ATOM 6595 O O . LEU A 1 842 ? -24.254 -22.159 2.294 1.00 88.12 842 LEU A O 1
ATOM 6599 N N . ARG A 1 843 ? -23.544 -24.263 2.582 1.00 85.62 843 ARG A N 1
ATOM 6600 C CA . ARG A 1 843 ? -22.348 -24.098 1.757 1.00 85.62 843 ARG A CA 1
ATOM 6601 C C . ARG A 1 843 ? -22.681 -23.851 0.287 1.00 85.62 843 ARG A C 1
ATOM 6603 O O . ARG A 1 843 ? -22.089 -22.959 -0.308 1.00 85.62 843 ARG A O 1
ATOM 6610 N N . ARG A 1 844 ? -23.600 -24.626 -0.298 1.00 86.81 844 ARG A N 1
ATOM 6611 C CA . ARG A 1 844 ? -24.037 -24.423 -1.690 1.00 86.81 844 ARG A CA 1
ATOM 6612 C C . ARG A 1 844 ? -24.621 -23.024 -1.868 1.00 86.81 844 ARG A C 1
ATOM 6614 O O . ARG A 1 844 ? -24.257 -22.341 -2.821 1.00 86.81 844 ARG A O 1
ATOM 6621 N N . THR A 1 845 ? -25.449 -22.572 -0.928 1.00 88.38 845 THR A N 1
ATOM 6622 C CA . THR A 1 845 ? -26.023 -21.220 -0.932 1.00 88.38 845 THR A CA 1
ATOM 6623 C C . THR A 1 845 ? -24.922 -20.156 -0.847 1.00 88.38 845 THR A C 1
ATOM 6625 O O . THR A 1 845 ? -24.893 -19.236 -1.664 1.00 88.38 845 THR A O 1
ATOM 6628 N N . ALA A 1 846 ? -23.937 -20.319 0.043 1.00 85.38 846 ALA A N 1
ATOM 6629 C CA . ALA A 1 846 ? -22.784 -19.418 0.138 1.00 85.38 846 ALA A CA 1
ATOM 6630 C C . ALA A 1 846 ? -21.918 -19.395 -1.144 1.00 85.38 846 ALA A C 1
ATOM 6632 O O . ALA A 1 846 ? -21.478 -18.328 -1.580 1.00 85.38 846 ALA A O 1
ATOM 6633 N N . ASP A 1 847 ? -21.709 -20.542 -1.797 1.00 83.88 847 ASP A N 1
ATOM 6634 C CA . ASP A 1 847 ? -20.987 -20.633 -3.075 1.00 83.88 847 ASP A CA 1
ATOM 6635 C C . ASP A 1 847 ? -21.773 -19.952 -4.220 1.00 83.88 847 ASP A C 1
ATOM 6637 O O . ASP A 1 847 ? -21.187 -19.323 -5.113 1.00 83.88 847 ASP A O 1
ATOM 6641 N N . HIS A 1 848 ? -23.110 -19.987 -4.178 1.00 85.38 848 HIS A N 1
ATOM 6642 C CA . HIS A 1 848 ? -23.973 -19.239 -5.096 1.00 85.38 848 HIS A CA 1
ATOM 6643 C C . HIS A 1 848 ? -23.902 -17.719 -4.886 1.00 85.38 848 HIS A C 1
ATOM 6645 O O . HIS A 1 848 ? -23.889 -16.980 -5.873 1.00 85.38 848 HIS A O 1
ATOM 6651 N N . VAL A 1 849 ? -23.762 -17.235 -3.645 1.00 83.81 849 VAL A N 1
ATOM 6652 C CA . VAL A 1 849 ? -23.517 -15.805 -3.357 1.00 83.81 849 VAL A CA 1
ATOM 6653 C C . VAL A 1 849 ? -22.215 -15.328 -4.018 1.00 83.81 849 VAL A C 1
ATOM 6655 O O . VAL A 1 849 ? -22.186 -14.258 -4.632 1.00 83.81 849 VAL A O 1
ATOM 6658 N N . ILE A 1 850 ? -21.144 -16.127 -3.942 1.00 79.00 850 ILE A N 1
ATOM 6659 C CA . ILE A 1 850 ? -19.838 -15.789 -4.534 1.00 79.00 850 ILE A CA 1
ATOM 6660 C C . ILE A 1 850 ? -19.886 -15.821 -6.066 1.00 79.00 850 ILE A C 1
ATOM 6662 O O . ILE A 1 850 ? -19.353 -14.925 -6.722 1.00 79.00 850 ILE A O 1
ATOM 6666 N N . SER A 1 851 ? -20.514 -16.846 -6.642 1.00 79.06 851 SER A N 1
ATOM 6667 C CA . SER A 1 851 ? -20.570 -17.046 -8.098 1.00 79.06 851 SER A CA 1
ATOM 6668 C C . SER A 1 851 ? -21.618 -16.175 -8.810 1.00 79.06 851 SER A C 1
ATOM 6670 O O . SER A 1 851 ? -21.629 -16.111 -10.042 1.00 79.06 851 SER A O 1
ATOM 6672 N N . ALA A 1 852 ? -22.473 -15.459 -8.071 1.00 80.50 852 ALA A N 1
ATOM 6673 C CA . ALA A 1 852 ? -23.514 -14.605 -8.635 1.00 80.50 852 ALA A CA 1
ATOM 6674 C C . ALA A 1 852 ? -22.949 -13.440 -9.476 1.00 80.50 852 ALA A C 1
ATOM 6676 O O . ALA A 1 852 ? -22.332 -12.496 -8.968 1.00 80.50 852 ALA A O 1
ATOM 6677 N N . GLY A 1 853 ? -23.236 -13.482 -10.783 1.00 69.62 853 GLY A N 1
ATOM 6678 C CA . GLY A 1 853 ? -22.829 -12.460 -11.752 1.00 69.62 853 GLY A CA 1
ATOM 6679 C C . GLY A 1 853 ? -23.636 -11.154 -11.718 1.00 69.62 853 GLY A C 1
ATOM 6680 O O . GLY A 1 853 ? -23.129 -10.146 -12.198 1.00 69.62 853 GLY A O 1
ATOM 6681 N N . SER A 1 854 ? -24.845 -11.163 -11.140 1.00 79.56 854 SER A N 1
ATOM 6682 C CA . SER A 1 854 ? -25.725 -9.991 -10.977 1.00 79.56 854 SER A CA 1
ATOM 6683 C C . SER A 1 854 ? -25.974 -9.706 -9.493 1.00 79.56 854 SER A C 1
ATOM 6685 O O . SER A 1 854 ? -26.069 -10.645 -8.695 1.00 79.56 854 SER A O 1
ATOM 6687 N N . ASP A 1 855 ? -26.088 -8.424 -9.142 1.00 76.31 855 ASP A N 1
ATOM 6688 C CA . ASP A 1 855 ? -26.316 -7.965 -7.769 1.00 76.31 855 ASP A CA 1
ATOM 6689 C C . ASP A 1 855 ? -27.704 -8.397 -7.248 1.00 76.31 855 ASP A C 1
ATOM 6691 O O . ASP A 1 855 ? -27.809 -8.812 -6.095 1.00 76.31 855 ASP A O 1
ATOM 6695 N N . ASP A 1 856 ? -28.729 -8.483 -8.108 1.00 82.31 856 ASP A N 1
ATOM 6696 C CA . ASP A 1 856 ? -30.069 -8.971 -7.723 1.00 82.31 856 ASP A CA 1
ATOM 6697 C C . ASP A 1 856 ? -30.068 -10.459 -7.356 1.00 82.31 856 ASP A C 1
ATOM 6699 O O . ASP A 1 856 ? -30.624 -10.874 -6.336 1.00 82.31 856 ASP A O 1
ATOM 6703 N N . LYS A 1 857 ? -29.388 -11.284 -8.166 1.00 84.81 857 LYS A N 1
ATOM 6704 C CA . LYS A 1 857 ? -29.224 -12.718 -7.870 1.00 84.81 857 LYS A CA 1
ATOM 6705 C C . LYS A 1 857 ? -28.460 -12.912 -6.564 1.00 84.81 857 LYS A C 1
ATOM 6707 O O . LYS A 1 857 ? -28.796 -13.798 -5.785 1.00 84.81 857 LYS A O 1
ATOM 6712 N N . ARG A 1 858 ? -27.452 -12.072 -6.314 1.00 84.00 858 ARG A N 1
ATOM 6713 C CA . ARG A 1 858 ? -26.662 -12.122 -5.084 1.00 84.00 858 ARG A CA 1
ATOM 6714 C C . ARG A 1 858 ? -27.489 -11.742 -3.861 1.00 84.00 858 ARG A C 1
ATOM 6716 O O . ARG A 1 858 ? -27.452 -12.490 -2.893 1.00 84.00 858 ARG A O 1
ATOM 6723 N N . ARG A 1 859 ? -28.251 -10.643 -3.916 1.00 85.19 859 ARG A N 1
ATOM 6724 C CA . ARG A 1 859 ? -29.201 -10.232 -2.865 1.00 85.19 859 ARG A CA 1
ATOM 6725 C C . ARG A 1 859 ? -30.143 -11.371 -2.496 1.00 85.19 859 ARG A C 1
ATOM 6727 O O . ARG A 1 859 ? -30.290 -11.682 -1.320 1.00 85.19 859 ARG A O 1
ATOM 6734 N N . ARG A 1 860 ? -30.702 -12.047 -3.505 1.00 87.88 860 ARG A N 1
ATOM 6735 C CA . ARG A 1 860 ? -31.590 -13.198 -3.308 1.00 87.88 860 ARG A CA 1
ATOM 6736 C C . ARG A 1 860 ? -30.894 -14.370 -2.612 1.00 87.88 860 ARG A C 1
ATOM 6738 O O . ARG A 1 860 ? -31.421 -14.872 -1.627 1.00 87.88 860 ARG A O 1
ATOM 6745 N N . TYR A 1 861 ? -29.720 -14.791 -3.089 1.00 89.06 861 TYR A N 1
ATOM 6746 C CA . TYR A 1 861 ? -28.971 -15.883 -2.451 1.00 89.06 861 TYR A CA 1
ATOM 6747 C C . TYR A 1 861 ? -28.468 -15.517 -1.052 1.00 89.06 861 TYR A C 1
ATOM 6749 O O . TYR A 1 861 ? -28.390 -16.384 -0.190 1.00 89.06 861 TYR A O 1
ATOM 6757 N N . PHE A 1 862 ? -28.137 -14.247 -0.810 1.00 87.69 862 PHE A N 1
ATOM 6758 C CA . PHE A 1 862 ? -27.723 -13.779 0.509 1.00 87.69 862 PHE A CA 1
ATOM 6759 C C . PHE A 1 862 ? -28.899 -13.764 1.492 1.00 87.69 862 PHE A C 1
ATOM 6761 O O . PHE A 1 862 ? -28.732 -14.208 2.620 1.00 87.69 862 PHE A O 1
ATOM 6768 N N . GLY A 1 863 ? -30.092 -13.342 1.054 1.00 88.19 863 GLY A N 1
ATOM 6769 C CA . GLY A 1 863 ? -31.324 -13.480 1.839 1.00 88.19 863 GLY A CA 1
ATOM 6770 C C . GLY A 1 863 ? -31.616 -14.942 2.185 1.00 88.19 863 GLY A C 1
ATOM 6771 O O . GLY A 1 863 ? -31.760 -15.271 3.354 1.00 88.19 863 GLY A O 1
ATOM 6772 N N . GLN A 1 864 ? -31.548 -15.838 1.194 1.00 90.81 864 GLN A N 1
ATOM 6773 C CA . GLN A 1 864 ? -31.709 -17.278 1.424 1.00 90.81 864 GLN A CA 1
ATOM 6774 C C . GLN A 1 864 ? -30.682 -17.833 2.428 1.00 90.81 864 GLN A C 1
ATOM 6776 O O . GLN A 1 864 ? -31.015 -18.681 3.249 1.00 90.81 864 GLN A O 1
ATOM 6781 N N . LEU A 1 865 ? -29.433 -17.360 2.381 1.00 90.38 865 LEU A N 1
ATOM 6782 C CA . LEU A 1 865 ? -28.398 -17.766 3.332 1.00 90.38 865 LEU A CA 1
ATOM 6783 C C . LEU A 1 865 ? -28.730 -17.327 4.769 1.00 90.38 865 LEU A C 1
ATOM 6785 O O . LEU A 1 865 ? -28.448 -18.081 5.697 1.00 90.38 865 LEU A O 1
ATOM 6789 N N . LEU A 1 866 ? -29.302 -16.132 4.960 1.00 90.12 866 LEU A N 1
ATOM 6790 C CA . LEU A 1 866 ? -29.732 -15.646 6.277 1.00 90.12 866 LEU A CA 1
ATOM 6791 C C . LEU A 1 866 ? -30.874 -16.501 6.838 1.00 90.12 866 LEU A C 1
ATOM 6793 O O . LEU A 1 866 ? -30.758 -16.979 7.965 1.00 90.12 866 LEU A O 1
ATOM 6797 N N . ASP A 1 867 ? -31.892 -16.786 6.021 1.00 90.94 867 ASP A N 1
ATOM 6798 C CA . ASP A 1 867 ? -33.020 -17.643 6.409 1.00 90.94 867 ASP A CA 1
ATOM 6799 C C . ASP A 1 867 ? -32.537 -19.050 6.814 1.00 90.94 867 ASP A C 1
ATOM 6801 O O . ASP A 1 867 ? -32.933 -19.605 7.842 1.00 90.94 867 ASP A O 1
ATOM 6805 N N . GLU A 1 868 ? -31.615 -19.631 6.035 1.00 91.81 868 GLU A N 1
ATOM 6806 C CA . GLU A 1 868 ? -31.013 -20.930 6.347 1.00 91.81 868 GLU A CA 1
ATOM 6807 C C . GLU A 1 868 ? -30.195 -20.886 7.657 1.00 91.81 868 GLU A C 1
ATOM 6809 O O . GLU A 1 868 ? -30.212 -21.847 8.429 1.00 91.81 868 GLU A O 1
ATOM 6814 N N . LEU A 1 869 ? -29.496 -19.784 7.953 1.00 89.56 869 LEU A N 1
ATOM 6815 C CA . LEU A 1 869 ? -28.736 -19.621 9.199 1.00 89.56 869 LEU A CA 1
ATOM 6816 C C . LEU A 1 869 ? -29.630 -19.501 10.440 1.00 89.56 869 LEU A C 1
ATOM 6818 O O . LEU A 1 869 ? -29.223 -19.946 11.517 1.00 89.56 869 LEU A O 1
ATOM 6822 N N . ASP A 1 870 ? -30.825 -18.930 10.319 1.00 89.38 870 ASP A N 1
ATOM 6823 C CA . ASP A 1 870 ? -31.783 -18.858 11.426 1.00 89.38 870 ASP A CA 1
ATOM 6824 C C . ASP A 1 870 ? -32.368 -20.237 11.750 1.00 89.38 870 ASP A C 1
ATOM 6826 O O . ASP A 1 870 ? -32.333 -20.665 12.906 1.00 89.38 870 ASP A O 1
ATOM 6830 N N . ILE A 1 871 ? -32.740 -21.011 10.726 1.00 90.69 871 ILE A N 1
ATOM 6831 C CA . ILE A 1 871 ? -33.162 -22.415 10.890 1.00 90.69 871 ILE A CA 1
ATOM 6832 C C . ILE A 1 871 ? -32.033 -23.257 11.509 1.00 90.69 871 ILE A C 1
ATOM 6834 O O . ILE A 1 871 ? -32.263 -24.134 12.348 1.00 90.69 871 ILE A O 1
ATOM 6838 N N . TYR A 1 872 ? -30.782 -22.995 11.123 1.00 88.25 872 TYR A N 1
ATOM 6839 C CA . TYR A 1 872 ? -29.631 -23.690 11.692 1.00 88.25 872 TYR A CA 1
ATOM 6840 C C . TYR A 1 872 ? -29.465 -23.435 13.197 1.00 88.25 872 TYR A C 1
ATOM 6842 O O . TYR A 1 872 ? -29.131 -24.360 13.941 1.00 88.25 872 TYR A O 1
ATOM 6850 N N . GLN A 1 873 ? -29.729 -22.211 13.668 1.00 87.50 873 GLN A N 1
ATOM 6851 C CA . GLN A 1 873 ? -29.693 -21.893 15.098 1.00 87.50 873 GLN A CA 1
ATOM 6852 C C . GLN A 1 873 ? -30.737 -22.687 15.889 1.00 87.50 873 GLN A C 1
ATOM 6854 O O . GLN A 1 873 ? -30.433 -23.159 16.986 1.00 87.50 873 GLN A O 1
ATOM 6859 N N . GLU A 1 874 ? -31.940 -22.871 15.343 1.00 87.88 874 GLU A N 1
ATOM 6860 C CA . GLU A 1 874 ? -32.976 -23.702 15.966 1.00 87.88 874 GLU A CA 1
ATOM 6861 C C . GLU A 1 874 ? -32.551 -25.170 16.030 1.00 87.88 874 GLU A C 1
ATOM 6863 O O . GLU A 1 874 ? -32.616 -25.788 17.093 1.00 87.88 874 GLU A O 1
ATOM 6868 N N . LYS A 1 875 ? -32.009 -25.711 14.931 1.00 86.81 875 LYS A N 1
ATOM 6869 C CA . LYS A 1 875 ? -31.482 -27.084 14.899 1.00 86.81 875 LYS A CA 1
ATOM 6870 C C . LYS A 1 875 ? -30.371 -27.300 15.926 1.00 86.81 875 LYS A C 1
ATOM 6872 O O . LYS A 1 875 ? -30.355 -28.334 16.585 1.00 86.81 875 LYS A O 1
ATOM 6877 N N . LEU A 1 876 ? -29.467 -26.338 16.113 1.00 86.25 876 LEU A N 1
ATOM 6878 C CA . LEU A 1 876 ? -28.427 -26.436 17.143 1.00 86.25 876 LEU A CA 1
ATOM 6879 C C . LEU A 1 876 ? -28.992 -26.484 18.569 1.00 86.25 876 LEU A C 1
ATOM 6881 O O . LEU A 1 876 ? -28.387 -27.129 19.423 1.00 86.25 876 LEU A O 1
ATOM 6885 N N . ARG A 1 877 ? -30.133 -25.831 18.831 1.00 85.81 877 ARG A N 1
ATOM 6886 C CA . ARG A 1 877 ? -30.826 -25.934 20.126 1.00 85.81 877 ARG A CA 1
ATOM 6887 C C . ARG A 1 877 ? -31.484 -27.297 20.310 1.00 85.81 877 ARG A C 1
ATOM 6889 O O . ARG A 1 877 ? -31.366 -27.861 21.389 1.00 85.81 877 ARG A O 1
ATOM 6896 N N . ILE A 1 878 ? -32.127 -27.826 19.266 1.00 87.00 878 ILE A N 1
ATOM 6897 C CA . ILE A 1 878 ? -32.777 -29.150 19.289 1.00 87.00 878 ILE A CA 1
ATOM 6898 C C . ILE A 1 878 ? -31.762 -30.256 19.603 1.00 87.00 878 ILE A C 1
ATOM 6900 O O . ILE A 1 878 ? -32.054 -31.159 20.376 1.00 87.00 878 ILE A O 1
ATOM 6904 N N . TRP A 1 879 ? -30.560 -30.171 19.030 1.00 84.31 879 TRP A N 1
ATOM 6905 C CA . TRP A 1 879 ? -29.488 -31.152 19.235 1.00 84.31 879 TRP A CA 1
ATOM 6906 C C . TRP A 1 879 ? -28.579 -30.848 20.440 1.00 84.31 879 TRP A C 1
ATOM 6908 O O . TRP A 1 879 ? -27.471 -31.377 20.496 1.00 84.31 879 TRP A O 1
ATOM 6918 N N . GLU A 1 880 ? -29.011 -29.975 21.360 1.00 82.62 880 GLU A N 1
ATOM 6919 C CA . GLU A 1 880 ? -28.288 -29.603 22.591 1.00 82.62 880 GLU A CA 1
ATOM 6920 C C . GLU A 1 880 ? -26.802 -29.269 22.362 1.00 82.62 880 GLU A C 1
ATOM 6922 O O . GLU A 1 880 ? -25.911 -29.656 23.122 1.00 82.62 880 GLU A O 1
ATOM 6927 N N . ALA A 1 881 ? -26.504 -28.543 21.280 1.00 83.88 881 ALA A N 1
ATOM 6928 C CA . ALA A 1 881 ? -25.130 -28.188 20.967 1.00 83.88 881 ALA A CA 1
ATOM 6929 C C . ALA A 1 881 ? -24.526 -27.307 22.083 1.00 83.88 881 ALA A C 1
ATOM 6931 O O . ALA A 1 881 ? -25.194 -26.402 22.596 1.00 83.88 881 ALA A O 1
ATOM 6932 N N . PRO A 1 882 ? -23.243 -27.510 22.438 1.00 82.50 882 PRO A N 1
ATOM 6933 C CA . PRO A 1 882 ? -22.617 -26.786 23.537 1.00 82.50 882 PRO A CA 1
ATOM 6934 C C . PRO A 1 882 ? -22.602 -25.266 23.291 1.00 82.50 882 PRO A C 1
ATOM 6936 O O . PRO A 1 882 ? -22.545 -24.822 22.137 1.00 82.50 882 PRO A O 1
ATOM 6939 N N . PRO A 1 883 ? -22.562 -24.439 24.357 1.00 77.62 883 PRO A N 1
ATOM 6940 C CA . PRO A 1 883 ? -22.527 -22.975 24.248 1.00 77.62 883 PRO A CA 1
ATOM 6941 C C . PRO A 1 883 ? -21.345 -22.457 23.413 1.00 77.62 883 PRO A C 1
ATOM 6943 O O . PRO A 1 883 ? -21.440 -21.420 22.759 1.00 77.62 883 PRO A O 1
ATOM 6946 N N . GLN A 1 884 ? -20.259 -23.234 23.346 1.00 75.56 884 GLN A N 1
ATOM 6947 C CA . GLN A 1 884 ? -19.099 -22.976 22.487 1.00 75.56 884 GLN A CA 1
ATOM 6948 C C . GLN A 1 884 ? -19.428 -22.970 20.981 1.00 75.56 884 GLN A C 1
ATOM 6950 O O . GLN A 1 884 ? -18.669 -22.395 20.207 1.00 75.56 884 GLN A O 1
ATOM 6955 N N . VAL A 1 885 ? -20.537 -23.588 20.559 1.00 80.75 885 VAL A N 1
ATOM 6956 C CA . VAL A 1 885 ? -21.012 -23.635 19.164 1.00 80.75 885 VAL A CA 1
ATOM 6957 C C . VAL A 1 885 ? -22.194 -22.687 18.957 1.00 80.75 885 VAL A C 1
ATOM 6959 O O . VAL A 1 885 ? -22.227 -21.954 17.971 1.00 80.75 885 VAL A O 1
ATOM 6962 N N . THR A 1 886 ? -23.159 -22.665 19.879 1.00 82.81 886 THR A N 1
ATOM 6963 C CA . THR A 1 886 ? -24.391 -21.875 19.714 1.00 82.81 886 THR A CA 1
ATOM 6964 C C . THR A 1 886 ? -24.144 -20.367 19.792 1.00 82.81 886 THR A C 1
ATOM 6966 O O . THR A 1 886 ? -24.725 -19.615 19.008 1.00 82.81 886 THR A O 1
ATOM 6969 N N . GLU A 1 887 ? -23.246 -19.900 20.667 1.00 78.19 887 GLU A N 1
ATOM 6970 C CA . GLU A 1 887 ? -22.947 -18.467 20.800 1.00 78.19 887 GLU A CA 1
ATOM 6971 C C . GLU A 1 887 ? -22.223 -17.877 19.578 1.00 78.19 887 GLU A C 1
ATOM 6973 O O . GLU A 1 887 ? -22.674 -16.833 19.087 1.00 78.19 887 GLU A O 1
ATOM 6978 N N . PRO A 1 888 ? -21.146 -18.492 19.034 1.00 80.19 888 PRO A N 1
ATOM 6979 C CA . PRO A 1 888 ? -20.493 -17.966 17.836 1.00 80.19 888 PRO A CA 1
ATOM 6980 C C . PRO A 1 888 ? -21.415 -17.931 16.619 1.00 80.19 888 PRO A C 1
ATOM 6982 O O . PRO A 1 888 ? -21.379 -16.952 15.875 1.00 80.19 888 PRO A O 1
ATOM 6985 N N . VAL A 1 889 ? -22.268 -18.948 16.439 1.00 84.00 889 VAL A N 1
ATOM 6986 C CA . VAL A 1 889 ? -23.242 -18.986 15.336 1.00 84.00 889 VAL A CA 1
ATOM 6987 C C . VAL A 1 889 ? -24.275 -17.872 15.494 1.00 84.00 889 VAL A C 1
ATOM 6989 O O . VAL A 1 889 ? -24.486 -17.112 14.555 1.00 84.00 889 VAL A O 1
ATOM 6992 N N . LYS A 1 890 ? -24.845 -17.684 16.691 1.00 85.06 890 LYS A N 1
ATOM 6993 C CA . LYS A 1 890 ? -25.788 -16.584 16.959 1.00 85.06 890 LYS A CA 1
ATOM 6994 C C . LYS A 1 890 ? -25.165 -15.210 16.685 1.00 85.06 890 LYS A C 1
ATOM 6996 O O . LYS A 1 890 ? -25.798 -14.343 16.083 1.00 85.06 890 LYS A O 1
ATOM 7001 N N . ARG A 1 891 ? -23.912 -15.001 17.107 1.00 80.31 891 ARG A N 1
ATOM 7002 C CA . ARG A 1 891 ? -23.177 -13.746 16.870 1.00 80.31 891 ARG A CA 1
ATOM 7003 C C . ARG A 1 891 ? -22.905 -13.527 15.379 1.00 80.31 891 ARG A C 1
ATOM 7005 O O . ARG A 1 891 ? -23.075 -12.409 14.899 1.00 80.31 891 ARG A O 1
ATOM 7012 N N . LEU A 1 892 ? -22.516 -14.580 14.658 1.00 84.06 892 LEU A N 1
ATOM 7013 C CA . LEU A 1 892 ? -22.307 -14.548 13.211 1.00 84.06 892 LEU A CA 1
ATOM 7014 C C . LEU A 1 892 ? -23.595 -14.139 12.483 1.00 84.06 892 LEU A C 1
ATOM 7016 O O . LEU A 1 892 ? -23.572 -13.185 11.709 1.00 84.06 892 LEU A O 1
ATOM 7020 N N . THR A 1 893 ? -24.720 -14.793 12.778 1.00 85.50 893 THR A N 1
ATOM 7021 C CA . THR A 1 893 ? -25.999 -14.515 12.110 1.00 85.50 893 THR A CA 1
ATOM 7022 C C . THR A 1 893 ? -26.525 -13.113 12.412 1.00 85.50 893 THR A C 1
ATOM 7024 O O . THR A 1 893 ? -26.953 -12.410 11.496 1.00 85.50 893 THR A O 1
ATOM 7027 N N . GLY A 1 894 ? -26.416 -12.647 13.663 1.00 84.12 894 GLY A N 1
ATOM 7028 C CA . GLY A 1 894 ? -26.789 -11.275 14.024 1.00 84.12 894 GLY A CA 1
ATOM 7029 C C . GLY A 1 894 ? -25.937 -10.213 13.317 1.00 84.12 894 GLY A C 1
ATOM 7030 O O . GLY A 1 894 ? -26.441 -9.165 12.916 1.00 84.12 894 GLY A O 1
ATOM 7031 N N . MET A 1 895 ? -24.647 -10.490 13.103 1.00 80.38 895 MET A N 1
ATOM 7032 C CA . MET A 1 895 ? -23.757 -9.599 12.353 1.00 80.38 895 MET A CA 1
ATOM 7033 C C . MET A 1 895 ? -24.082 -9.572 10.858 1.00 80.38 895 MET A C 1
ATOM 7035 O O . MET A 1 895 ? -24.090 -8.494 10.267 1.00 80.38 895 MET A O 1
ATOM 7039 N N . LEU A 1 896 ? -24.366 -10.726 10.246 1.00 83.81 896 LEU A N 1
ATOM 7040 C CA . LEU A 1 896 ? -24.734 -10.793 8.829 1.00 83.81 896 LEU A CA 1
ATOM 7041 C C . LEU A 1 896 ? -26.052 -10.057 8.547 1.00 83.81 896 LEU A C 1
ATOM 7043 O O . LEU A 1 896 ? -26.139 -9.370 7.533 1.00 83.81 896 LEU A O 1
ATOM 7047 N N . HIS A 1 897 ? -27.011 -10.105 9.478 1.00 85.06 897 HIS A N 1
ATOM 7048 C CA . HIS A 1 897 ? -28.214 -9.269 9.437 1.00 85.06 897 HIS A CA 1
ATOM 7049 C C . HIS A 1 897 ? -27.883 -7.774 9.546 1.00 85.06 897 HIS A C 1
ATOM 7051 O O . HIS A 1 897 ? -28.300 -6.978 8.709 1.00 85.06 897 HIS A O 1
ATOM 7057 N N . LYS A 1 898 ? -27.078 -7.377 10.543 1.00 82.19 898 LYS A N 1
ATOM 7058 C CA . LYS A 1 898 ? -26.716 -5.965 10.768 1.00 82.19 898 LYS A CA 1
ATOM 7059 C C . LYS A 1 898 ? -26.002 -5.330 9.569 1.00 82.19 898 LYS A C 1
ATOM 7061 O O . LYS A 1 898 ? -26.197 -4.148 9.299 1.00 82.19 898 LYS A O 1
ATOM 7066 N N . TYR A 1 899 ? -25.162 -6.095 8.875 1.00 75.94 899 TYR A N 1
ATOM 7067 C CA . TYR A 1 899 ? -24.346 -5.615 7.756 1.00 75.94 899 TYR A CA 1
ATOM 7068 C C . TYR A 1 899 ? -24.841 -6.091 6.385 1.00 75.94 899 TYR A C 1
ATOM 7070 O O . TYR A 1 899 ? -24.085 -6.017 5.416 1.00 75.94 899 TYR A O 1
ATOM 7078 N N . GLN A 1 900 ? -26.099 -6.530 6.277 1.00 79.19 900 GLN A N 1
ATOM 7079 C CA . GLN A 1 900 ? -26.685 -7.013 5.026 1.00 79.19 900 GLN A CA 1
ATOM 7080 C C . GLN A 1 900 ? -26.478 -6.010 3.883 1.00 79.19 900 GLN A C 1
ATOM 7082 O O . GLN A 1 900 ? -25.886 -6.365 2.868 1.00 79.19 900 GLN A O 1
ATOM 7087 N N . ASN A 1 901 ? -26.816 -4.734 4.095 1.00 74.56 901 ASN A N 1
ATOM 7088 C CA . ASN A 1 901 ? -26.681 -3.689 3.073 1.00 74.56 901 ASN A CA 1
ATOM 7089 C C . ASN A 1 901 ? -25.225 -3.494 2.614 1.00 74.56 901 ASN A C 1
ATOM 7091 O O . ASN A 1 901 ? -24.973 -3.306 1.431 1.00 74.56 901 ASN A O 1
ATOM 7095 N N . ALA A 1 902 ? -24.241 -3.612 3.512 1.00 69.25 902 ALA A N 1
ATOM 7096 C CA . ALA A 1 902 ? -22.824 -3.497 3.147 1.00 69.25 902 ALA A CA 1
ATOM 7097 C C . ALA A 1 902 ? -22.316 -4.692 2.313 1.00 69.25 902 ALA A C 1
ATOM 7099 O O . ALA A 1 902 ? -21.306 -4.583 1.615 1.00 69.25 902 ALA A O 1
ATOM 7100 N N . LEU A 1 903 ? -23.001 -5.837 2.399 1.00 68.12 903 LEU A N 1
ATOM 7101 C CA . LEU A 1 903 ? -22.688 -7.069 1.673 1.00 68.12 903 LEU A CA 1
ATOM 7102 C C . LEU A 1 903 ? -23.479 -7.185 0.359 1.00 68.12 903 LEU A C 1
ATOM 7104 O O . LEU A 1 903 ? -23.014 -7.844 -0.580 1.00 68.12 903 LEU A O 1
ATOM 7108 N N . THR A 1 904 ? -24.642 -6.530 0.267 1.00 67.19 904 THR A N 1
ATOM 7109 C CA . THR A 1 904 ? -25.572 -6.665 -0.858 1.00 67.19 904 THR A CA 1
ATOM 7110 C C . THR A 1 904 ? -25.742 -5.428 -1.738 1.00 67.19 904 THR A C 1
ATOM 7112 O O . THR A 1 904 ? -26.089 -5.602 -2.908 1.00 67.19 904 THR A O 1
ATOM 7115 N N . ASP A 1 905 ? -25.506 -4.215 -1.233 1.00 56.12 905 ASP A N 1
ATOM 7116 C CA . ASP A 1 905 ? -25.796 -2.965 -1.951 1.00 56.12 905 ASP A CA 1
ATOM 7117 C C . ASP A 1 905 ? -24.538 -2.349 -2.582 1.00 56.12 905 ASP A C 1
ATOM 7119 O O . ASP A 1 905 ? -23.409 -2.605 -2.154 1.00 56.12 905 ASP A O 1
ATOM 7123 N N . SER A 1 906 ? -24.747 -1.631 -3.692 1.00 48.44 906 SER A N 1
ATOM 7124 C CA . SER A 1 906 ? -23.715 -1.068 -4.575 1.00 48.44 906 SER A CA 1
ATOM 7125 C C . SER A 1 906 ? -23.096 0.213 -4.047 1.00 48.44 906 SER A C 1
ATOM 7127 O O . SER A 1 906 ? -23.898 1.123 -3.733 1.00 48.44 906 SER A O 1
#

Sequence (906 aa):
MHDNQLVKKDQVLFTIDQPRYQKALAEAEADVAYYQVLAQEKRQEAGRRNRLGVQAMSREEIDQANNVLQTVLHQLAKAQATRDLAKLDLERTVIRAPADGWVTNLNVYAGEFITRGSTAVALVKKNSFYVQAYMEETKLEGVRPGYRAEITPLGSNRVLKGTVDSVAAGVTNASSTSDAKGMATIDSNLEWVRLAQRVPVRIRLDEQQGNLWPAGTTATVVITGKQDRDASQDSFFRKTGAPAARIRLIVMGIFSIANQHIRFAVKLACAIVLALFIGFHFQLETPRWAVLTAAIVAAGPAFAAGGEPYSGAIRYRGMLRIIGTFIGCIAALIIIISMIRAPLLMILVCCVWAGFCTWISSLVRIENSYAWGLSGYTALIIVITIQTEPLLTPQFALERCSEIVIGIGCAILADLLFSPRSIKQEVDRELDSLLVAQYQLMQLCIKHGDSEEVDNAWGDLVRRTAALEGMRSNLNMESSRWVRANRRLKALNTLSLTLITQSCETYLIQNTRPELITDTFRELFETPVETVQDVHRQLKRMRRVIVWTGERETPVTLYSWVGAATRYLLLKRGVISNTKISATEEEILQGEPVVKVESAERHHAMVNFWRTTLSCILGTLFWLWTGWTSGNGAMVMIAVVTSLAMRLPNPRMVCIDFIYGTLAALPLGLLYFLVIIPNTQQSMLLLCLSLAVLGFFIGIEVQKRRLGSMGALASTINIIVLDNPMTFHFSQFLDSALGQIVGCMLAFIVILLVRDKSKDRTGRVLLNQFVSAAVSAMTTNVVRRKENRLPALYQQLFLLMNKFPGDLPKFRLALTMIIAHQRLRDAPIPVNEDLSVFHRQLRRTADHVISAGSDDKRRRYFGQLLDELDIYQEKLRIWEAPPQVTEPVKRLTGMLHKYQNALTDS

pLDDT: mean 81.54, std 12.04, range [28.94, 97.56]

Organism: Salmonella enterica I (NCBI:txid59201)

Foldseek 3Di:
DDAFDWDAFFAFPDFADQPVLVVQLVVLVVQLVVLVVVLVVLVVVLVVVVVVPCVVDPPVVSVVSVVVSVVSVVSSVVSVVSNVVSVVVNVVRGDTDRHTFTKHDQPDDPPDDDDPPDDRIDGDHPPPDKDKDFAFPVCCVQDDFQFKKWKAFPPGPDTFIWTFHDWQPDEDDQLDPDDPPDHHYDDDPDDPDPGGGTIITIIRTPDGPTVPPPPPTDIDMDTPHNDDDDPVPDDPVVVVPDDCVVVVVVVVVVPPFDPQLLLLLLLLLQLLLQLLVVCVVVPQFFSLLLNLLLNCLQLVQLLVVLTGHFLLSSLLLLVLLLLLLVLLLVVLVVLCVVQVVPLLVSLLVLLLQLLVLLLVLQQDPLSNSSSSLNSSLSSNLLSLVCNVPSVCSVVVSVSSSVSSNSSSVSSSVSCVVSDGDALLVVLLVLLWVLLLLLLVLLLCLLVLHDPVVNLSSLVVSLVSLVVLLVSLVSNVSNDVLCVLLSLLSVLLSLLSLLSSLLSVVSSVCCVPPVVLCDVVNNVLSPDRDDGPVVVVVSLVVLVVVCVVCDPVSHDPSSVVNSVSSVLSVVSSVCNVVVDDQDPVNVVSSPAFDADDARDLCSVLSSLLSCLSSVLLSVLVCVCVVVVQPQLSLLNSLLSVLSSVLSSDPHSLLSLQLLLLLLVVLVVVLCCCQPPQVVVQPVDSVSVSVVSSVVSSVLSSVSSNSDRNSSSNSSNNSQLNRDGVVDDRDVVSSVSSSVSNNNSSVSSNVSPVVSDDPCLLVSLLLLLLVLVLLLLQCQALDLSSVSHPHSVVLSVSLVVNCVSDPPPVVSSVSSSLSSSLSVLSSPFPRDDDPVSNVLSVVLNVLSVQLNPDPDLVSNLVSLVVSLVSLVVSLVVCVVVVGDPSNNVSSVVSSVSCVVCVCVNRPD

InterPro domains:
  IPR006726 Para-hydroxybenzoic acid efflux pump subunit AaeB/fusaric acid resistance protein [PF04632] (262-903)
  IPR022871 Para-hydroxybenzoic acid efflux pump, subunit AaeA [NF007850] (2-239)
  IPR023706 Para-hydroxybenzoic acid efflux pump, subunit AaeB [MF_01545] (254-904)
  IPR023706 Para-hydroxybenzoic acid efflux pump, subunit AaeB [NF007916] (258-904)
  IPR050393 Membrane Fusion Protein (MFP) [PTHR30367] (2-233)
  IPR058632 p-hydroxybenzoic acid efflux pump subunit AaeA, alpha-helical hairpin domain [PF25878] (19-91)
  IPR058634 p-hydroxybenzoic acid efflux pump subunit AaeA-like, beta-barrel domain [PF25963] (128-224)

Secondary structure (DSSP, 8-state):
--TT-EE-TT-EEEE---HHHHHHHHHHHHHHHHHHHHHHHHHHHHHHHHHH-TTTS-HHHHHHHHHHHHHHHHHHHHHHHHHHHHHHHHHTTEEE-SSSEEEE-----TT----TT----EEEETT--EEEEEEEGGGGGG--TT-EEEEEETT--PPEEEEEEEE-S--B-TTS---TT---B-----TTS-PPPEEEEEEEESS--GGGS-TT--EEEEEEESS---GGG--HHHHTT--THHHHHHHHTTT---HHHHHHHHHHHHHHHHHHHHHHHTT-S-THHHHHHHHHHHHHHHHHHTSPPPHHHHHHHHHHHHHHHHHHHHHHHHHHHHHTT-HHHHHHHHHHHHHHHHHHHHHS-HHHHHHHHHHHHHHHHHHHHTTT-GGGHHHHHHHHHHHHHHHHHHHHHHHHHT----SHHHHHHHHHHHHHHHHHHHHHHHHT--HHHHHHHHHHHHHHHHHHHHHHHHHHHH-GGGHHHHHHHHHHHHHHHHHHHHHHHHHHHHHH-GGGS-HHHHHHHHS---SHHHHHHHHHHHHHHHHHH-TTTS-HHHHHHHHHHHHHHHHHHHHHH-PPPPHHHHHHHT----PPPP-TTHHHHHHHHHHHHHHHHHHHHHHHHHT-TTHHHHHHHHHHHHHHHTTSS-HHHHHHHHHHHHHHHHHHHHHIIIIIHHHHTT-HHHHHHHHHHHHHHHHHHHHTT-TTHHHHHHHHHHHS---SS----HHHHHHHHHHHHHHHHHHHHHHHHS---HHHHHHHHHHHHHHHHHHHHT-S-HHHHT---HHHHHHHHHHHHHHSTT-HHHHHHHHHHHHHHHHHHHS-----HHHHHHHHHHHHHHHHHHH-SSHHHHHHHHHHHHHHHHHHHHHHHHTT--HHHHHHHHHHHHHHHHTHHHHH--

=== Feature glossary ===
Key to the feature types in this record:

pLDDT. pLDDT is the predicted lDDT-Cα score: AlphaFold's confidence that the local environment of each residue (all inter-atomic distances within 15 Å) is correctly placed. It is a per-residue number between 0 and 100, with higher meaning more reliable.

Radius of gyration, Cα contacts, bounding box. The geometric summary reports three shape descriptors. Rg (radius of gyration) measures how spread out the Cα atoms are about their centre of mass; compact globular proteins have small Rg, elongated or unfolded ones large. Cα contacts (<8 Å, |i−j|>4) count long-range residue pairs in spatial proximity — high for tightly packed folds, near zero for rods or random coil. The bounding-box extents give the protein's footprint along x, y, z in Å.

Backbone torsions (φ/ψ). Backbone dihedral angles. Every residue except chain termini has a φ (preceding-C → N → Cα → C) and a ψ (N → Cα → C → next-N). They are reported in degrees following the IUPAC sign convention. Secondary structure is essentially a statement about which (φ, ψ) basin each residue occupies.

Contact-map, Ramachandran, and PAE plots. Plot images: a contact map (which residues are close in 3D, as an N×N binary image), a Ramachandran scatter (backbone torsion angles, revealing secondary-structure composition at a glance), and — for AlphaFold structures — a PAE heatmap (pairwise prediction confidence).

Predicted aligned error. Predicted Aligned Error (PAE) is an AlphaFold confidence matrix: entry (i, j) is the expected error in the position of residue j, in ångströms, when the prediction is superimposed on the true structure at residue i. Low PAE within a block of residues means that block is internally rigid and well-predicted; high PAE between two blocks means their relative placement is uncertain even if each block individually is confident.

Secondary structure (3-state, P-SEA). Three-state secondary structure (P-SEA) collapses the eight DSSP classes into helix (a), strand (b), and coil (c). P-SEA assigns these from Cα geometry alone — distances and angles — without requiring backbone oxygens, so it works on any Cα trace.

Solvent-accessible surface area. Solvent-accessible surface area (SASA) is the area in Å² traced out by the centre of a 1.4 Å probe sphere (a water molecule) rolled over the protein's van der Waals surface (Shrake–Rupley / Lee–Richards construction). Buried residues have near-zero SASA; fully exposed residues can exceed 200 Å². The total SASA scales roughly with the number of surface residues.

Foldseek 3Di. The Foldseek 3Di string encodes local tertiary geometry as a 20-letter alphabet — one character per residue — derived from the relative positions of nearby Cα atoms. Unlike the amino-acid sequence, 3Di is a direct function of the 3D structure, so two proteins with the same fold have similar 3Di strings even at low sequence identity.

B-factor. For experimental (PDB) structures, the B-factor (temperature factor) quantifies the positional spread of each atom in the crystal — a combination of thermal vibration and static disorder — in units of Å². High B-factors mark flexible loops or poorly resolved regions; low B-factors mark the rigid, well-ordered core.

mmCIF coordinates. The mmCIF block holds the 3D Cartesian coordinates of each backbone atom (N, Cα, C, O) in ångströms. mmCIF is the PDB's canonical archive format — a tagged-loop text representation of the atomic model.

InterPro / GO / CATH / organism. Functional annotations link the protein to curated databases. InterPro entries identify conserved domains and families by matching the sequence against member-database signatures (Pfam, PROSITE, CDD, …). Gene Ontology (GO) terms describe molecular function, biological process, and cellular component in a controlled vocabulary. CATH places the structure in a hierarchical fold classification (Class/Architecture/Topology/Homologous-superfamily). The organism is the source species.

Rendered structure images. Structure images are PyMOL renders from six orthogonal camera directions. Cartoon representation draws helices as coils and strands as arrows; sticks shows the backbone as bonds; surface shows the solvent-excluded envelope. Rainbow coloring maps sequence position to hue (blue→red, N→C); chain coloring assigns a distinct color per polypeptide.

Sequence. This is the polypeptide sequence — one letter per residue, N-terminus first. Length ranges from a few dozen residues for small domains to over a thousand for large multi-domain proteins.

Secondary structure (8-state, DSSP). The SS8 string is DSSP's per-residue secondary-structure call. α-helix (H) means an i→i+4 H-bond ladder; β-strand (E) means the residue participates in a β-sheet; 3₁₀ (G) and π (I) are tighter and wider helices; T/S are turns/bends; '-' is loop.

Nearest PDB structures. Structural nearest neighbors (via Foldseek easy-search vs the PDB). Reported per hit: target PDB id, E-value, and alignment TM-score. A TM-score above ~0.5 is the conventional threshold for 'same fold'.